Protein AF-A0A7J9YN60-F1 (afdb_monomer_lite)

Structure (mmCIF, N/CA/C/O backbone):
data_AF-A0A7J9YN60-F1
#
_entry.id   AF-A0A7J9YN60-F1
#
loop_
_atom_site.group_PDB
_atom_site.id
_atom_site.type_symbol
_atom_site.label_atom_id
_atom_site.label_alt_id
_atom_site.label_comp_id
_atom_site.label_asym_id
_atom_site.label_entity_id
_atom_site.label_seq_id
_atom_site.pdbx_PDB_ins_code
_atom_site.Cartn_x
_atom_site.Cartn_y
_atom_site.Cartn_z
_atom_site.occupancy
_atom_site.B_iso_or_equiv
_atom_site.auth_seq_id
_atom_site.auth_comp_id
_atom_site.auth_asym_id
_atom_site.auth_atom_id
_atom_site.pdbx_PDB_model_num
ATOM 1 N N . VAL A 1 1 ? -33.766 0.580 7.398 1.00 98.19 1 VAL A N 1
ATOM 2 C CA . VAL A 1 1 ? -32.788 0.140 6.372 1.00 98.19 1 VAL A CA 1
ATOM 3 C C . VAL A 1 1 ? -33.507 -0.019 5.043 1.00 98.19 1 VAL A C 1
ATOM 5 O O . VAL A 1 1 ? -34.449 -0.804 4.969 1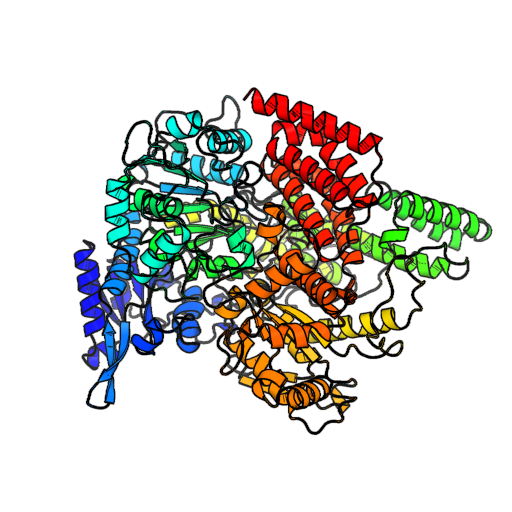.00 98.19 1 VAL A O 1
ATOM 8 N N . ALA A 1 2 ? -33.122 0.745 4.023 1.00 98.31 2 ALA A N 1
ATOM 9 C CA . ALA A 1 2 ? -33.690 0.620 2.681 1.00 98.31 2 ALA A CA 1
ATOM 10 C C . ALA A 1 2 ? -32.989 -0.478 1.871 1.00 98.31 2 ALA A C 1
ATOM 12 O O . ALA A 1 2 ? -31.798 -0.707 2.058 1.00 98.31 2 ALA A O 1
ATOM 13 N N . ILE A 1 3 ? -33.723 -1.148 0.978 1.00 98.25 3 ILE A N 1
ATOM 14 C CA . ILE A 1 3 ? -33.199 -2.191 0.083 1.00 98.25 3 ILE A CA 1
ATOM 15 C C . ILE A 1 3 ? -33.562 -1.830 -1.354 1.00 98.25 3 ILE A C 1
ATOM 17 O O . ILE A 1 3 ? -34.736 -1.873 -1.722 1.00 98.25 3 ILE A O 1
ATOM 21 N N . LEU A 1 4 ? -32.562 -1.511 -2.169 1.00 96.31 4 LEU A N 1
ATOM 22 C CA . LEU A 1 4 ? -32.721 -1.177 -3.578 1.00 96.31 4 LEU A CA 1
ATOM 23 C C . LEU A 1 4 ? -32.474 -2.389 -4.477 1.00 96.31 4 LEU A C 1
ATOM 25 O O . LEU A 1 4 ? -31.396 -2.995 -4.472 1.00 96.31 4 LEU A O 1
ATOM 29 N N . TYR A 1 5 ? -33.471 -2.713 -5.301 1.00 95.62 5 TYR A N 1
ATOM 30 C CA . TYR A 1 5 ? -33.413 -3.828 -6.246 1.00 95.62 5 TYR A CA 1
ATOM 31 C C . TYR A 1 5 ? -34.061 -3.508 -7.594 1.00 95.62 5 TYR A C 1
ATOM 33 O O . TYR A 1 5 ? -34.874 -2.592 -7.726 1.00 95.62 5 TYR A O 1
ATOM 41 N N . TYR A 1 6 ? -33.690 -4.258 -8.635 1.00 93.75 6 TYR A N 1
ATOM 42 C CA . TYR A 1 6 ? -34.213 -4.004 -9.976 1.00 93.75 6 TYR A CA 1
ATOM 43 C C . TYR A 1 6 ? -35.726 -4.243 -10.064 1.00 93.75 6 TYR A C 1
ATOM 45 O O . TYR A 1 6 ? -36.237 -5.311 -9.720 1.00 93.75 6 TYR A O 1
ATOM 53 N N . ARG A 1 7 ? -36.430 -3.292 -10.688 1.00 94.06 7 ARG A N 1
ATOM 54 C CA . ARG A 1 7 ? -37.848 -3.387 -11.081 1.00 94.06 7 ARG A CA 1
ATOM 55 C C . ARG A 1 7 ? -38.162 -4.655 -11.880 1.00 94.06 7 ARG A C 1
ATOM 57 O O . ARG A 1 7 ? -39.261 -5.192 -11.765 1.00 94.06 7 ARG A O 1
ATOM 64 N N . ALA A 1 8 ? -37.203 -5.143 -12.669 1.00 93.00 8 ALA A N 1
ATOM 65 C CA . ALA A 1 8 ? -37.338 -6.386 -13.425 1.00 93.00 8 ALA A CA 1
ATOM 66 C C . ALA A 1 8 ? -37.626 -7.595 -12.517 1.00 93.00 8 ALA A C 1
ATOM 68 O O . ALA A 1 8 ? -38.523 -8.377 -12.826 1.00 93.00 8 ALA A O 1
ATOM 69 N N . HIS A 1 9 ? -36.949 -7.710 -11.367 1.00 94.31 9 HIS A N 1
ATOM 70 C CA . HIS A 1 9 ? -37.215 -8.776 -10.394 1.00 94.31 9 HIS A CA 1
ATOM 71 C C . HIS A 1 9 ? -38.613 -8.660 -9.789 1.00 94.31 9 HIS A C 1
ATOM 73 O O . HIS A 1 9 ? -39.315 -9.664 -9.681 1.00 94.31 9 HIS A O 1
ATOM 79 N N . HIS A 1 10 ? -39.045 -7.434 -9.472 1.00 95.44 10 HIS A N 1
ATOM 80 C CA . HIS A 1 10 ? -40.380 -7.176 -8.934 1.00 95.44 10 HIS A CA 1
ATOM 81 C C . HIS A 1 10 ? -41.483 -7.653 -9.890 1.00 95.44 10 HIS A C 1
ATOM 83 O O . HIS A 1 10 ? -42.380 -8.392 -9.495 1.00 95.44 10 HIS A O 1
ATOM 89 N N . PHE A 1 11 ? -41.395 -7.284 -11.169 1.00 95.12 11 PHE A N 1
ATOM 90 C CA . PHE A 1 11 ? -42.397 -7.666 -12.170 1.00 95.12 11 PHE A CA 1
ATOM 91 C C . PHE A 1 11 ? -42.339 -9.131 -12.588 1.00 95.12 11 PHE A C 1
ATOM 93 O O . PHE A 1 11 ? -43.369 -9.690 -12.954 1.00 95.12 11 PHE A O 1
ATOM 100 N N . ALA A 1 12 ? -41.170 -9.762 -12.501 1.00 91.81 12 ALA A N 1
ATOM 101 C CA . ALA A 1 12 ? -41.038 -11.199 -12.702 1.00 91.81 12 ALA A CA 1
ATOM 102 C C . ALA A 1 12 ? -41.564 -12.025 -11.510 1.00 91.81 12 ALA A C 1
ATOM 104 O O . ALA A 1 12 ? -41.636 -13.246 -11.611 1.00 91.81 12 ALA A O 1
ATOM 105 N N . GLY A 1 13 ? -41.890 -11.396 -10.371 1.00 93.00 13 GLY A N 1
ATOM 106 C CA . GLY A 1 13 ? -42.216 -12.097 -9.123 1.00 93.00 13 GLY A CA 1
ATOM 107 C C . GLY A 1 13 ? -41.009 -12.782 -8.463 1.00 93.00 13 GLY A C 1
ATOM 108 O O . GLY A 1 13 ? -41.167 -13.529 -7.501 1.00 93.00 13 GLY A O 1
ATOM 109 N N . ASN A 1 14 ? -39.794 -12.524 -8.954 1.00 93.56 14 ASN A N 1
ATOM 110 C CA . ASN A 1 14 ? -38.544 -13.068 -8.432 1.00 93.56 14 ASN A CA 1
ATOM 111 C C . ASN A 1 14 ? -38.046 -12.201 -7.263 1.00 93.56 14 ASN A C 1
ATOM 113 O O . ASN A 1 14 ? -37.030 -11.526 -7.375 1.00 93.56 14 ASN A O 1
ATOM 117 N N . THR A 1 15 ? -38.803 -12.156 -6.164 1.00 96.31 15 THR A N 1
ATOM 118 C CA . THR A 1 15 ? -38.533 -11.285 -5.000 1.00 96.31 15 THR A CA 1
ATOM 119 C C . THR A 1 15 ? -38.197 -12.052 -3.721 1.00 96.31 15 THR A C 1
ATOM 121 O O . THR A 1 15 ? -38.022 -11.441 -2.670 1.00 96.31 15 THR A O 1
ATOM 124 N N . ALA A 1 16 ? -38.073 -13.381 -3.789 1.00 96.00 16 ALA A N 1
ATOM 125 C CA . ALA A 1 16 ? -37.815 -14.227 -2.621 1.00 96.00 16 ALA A CA 1
ATOM 126 C C . ALA A 1 16 ? -36.514 -13.857 -1.886 1.00 96.00 16 ALA A C 1
ATOM 128 O O . ALA A 1 16 ? -36.479 -13.858 -0.658 1.00 96.00 16 ALA A O 1
ATOM 129 N N . PHE A 1 17 ? -35.462 -13.493 -2.624 1.00 97.06 17 PHE A N 1
ATOM 130 C CA . PHE A 1 17 ? -34.200 -13.055 -2.030 1.00 97.06 17 PHE A CA 1
ATOM 131 C C . PHE A 1 17 ? -34.325 -11.716 -1.280 1.00 97.06 17 PHE A C 1
ATOM 133 O O . PHE A 1 17 ? -33.743 -11.558 -0.211 1.00 97.06 17 PHE A O 1
ATOM 140 N N . ILE A 1 18 ? -35.150 -10.788 -1.779 1.00 98.25 18 ILE A N 1
ATOM 141 C CA . ILE A 1 18 ? -35.451 -9.521 -1.095 1.00 98.25 18 ILE A CA 1
ATOM 142 C C . ILE A 1 18 ? -36.272 -9.769 0.167 1.00 98.25 18 ILE A C 1
ATOM 144 O O . ILE A 1 18 ? -35.966 -9.199 1.205 1.00 98.25 18 ILE A O 1
ATOM 148 N N . GLU A 1 19 ? -37.271 -10.651 0.106 1.00 98.06 19 GLU A N 1
ATOM 149 C CA . GLU A 1 19 ? -38.065 -11.046 1.276 1.00 98.06 19 GLU A CA 1
ATOM 150 C C . GLU A 1 19 ? -37.189 -11.665 2.377 1.00 98.06 19 GLU A C 1
ATOM 152 O O . GLU A 1 19 ? -37.343 -11.331 3.550 1.00 98.06 19 GLU A O 1
ATOM 157 N N . ALA A 1 20 ? -36.239 -12.533 2.015 1.00 98.44 20 ALA A N 1
ATOM 158 C CA . ALA A 1 20 ? -35.301 -13.112 2.975 1.00 98.44 20 ALA A CA 1
ATOM 159 C C . ALA A 1 20 ? -34.410 -12.045 3.630 1.00 98.44 20 ALA A C 1
ATOM 161 O O . ALA A 1 20 ? -34.220 -12.072 4.845 1.00 98.44 20 ALA A O 1
ATOM 162 N N . LEU A 1 21 ? -33.918 -11.076 2.852 1.00 98.56 21 LEU A N 1
ATOM 163 C CA . LEU A 1 21 ? -33.133 -9.964 3.383 1.00 98.56 21 LEU A CA 1
ATOM 164 C C . LEU A 1 21 ? 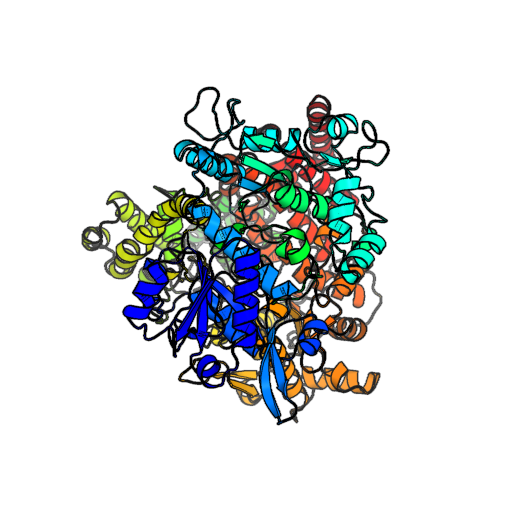-33.976 -9.022 4.261 1.00 98.56 21 LEU A C 1
ATOM 166 O O . LEU A 1 21 ? -33.496 -8.572 5.296 1.00 98.56 21 LEU A O 1
ATOM 170 N N . CYS A 1 22 ? -35.242 -8.768 3.908 1.00 98.81 22 CYS A N 1
ATOM 171 C CA . CYS A 1 22 ? -36.178 -8.025 4.757 1.00 98.81 22 CYS A CA 1
ATOM 172 C C . CYS A 1 22 ? -36.333 -8.689 6.129 1.00 98.81 22 CYS A C 1
ATOM 174 O O . CYS A 1 22 ? -36.189 -8.011 7.141 1.00 98.81 22 CYS A O 1
ATOM 176 N N . ARG A 1 23 ? -36.565 -10.008 6.166 1.00 98.75 23 ARG A N 1
ATOM 177 C CA . ARG A 1 23 ? -36.682 -10.761 7.425 1.00 98.75 23 ARG A CA 1
ATOM 178 C C . ARG A 1 23 ? -35.395 -10.719 8.235 1.00 98.75 23 ARG A C 1
ATOM 180 O O . ARG A 1 23 ? -35.446 -10.465 9.427 1.00 98.75 23 ARG A O 1
ATOM 187 N N . ALA A 1 24 ? -34.241 -10.872 7.586 1.00 98.75 24 ALA A N 1
ATOM 188 C CA . ALA A 1 24 ? -32.952 -10.750 8.260 1.00 98.75 24 ALA A CA 1
ATOM 189 C C . ALA A 1 24 ? -32.744 -9.356 8.892 1.00 98.75 24 ALA A C 1
ATOM 191 O O . ALA A 1 24 ? -32.175 -9.244 9.975 1.00 98.75 24 ALA A O 1
ATOM 192 N N . ILE A 1 25 ? -33.233 -8.290 8.248 1.00 98.75 25 ILE A N 1
ATOM 193 C CA . ILE A 1 25 ? -33.224 -6.924 8.801 1.00 98.75 25 ILE A CA 1
ATOM 194 C C . ILE A 1 25 ? -34.186 -6.795 9.989 1.00 98.75 25 ILE A C 1
ATOM 196 O O . ILE A 1 25 ? -33.837 -6.145 10.975 1.00 98.75 25 ILE A O 1
ATOM 200 N N . GLU A 1 26 ? -35.369 -7.411 9.922 1.00 98.69 26 GLU A N 1
ATOM 201 C CA . GLU A 1 26 ? -36.318 -7.466 11.044 1.00 98.69 26 GLU A CA 1
ATOM 202 C C . GLU A 1 26 ? -35.728 -8.219 12.243 1.00 98.69 26 GLU A C 1
ATOM 204 O O . GLU A 1 26 ? -35.799 -7.725 13.369 1.00 98.69 26 GLU A O 1
ATOM 209 N N . ASP A 1 27 ? -35.072 -9.355 11.996 1.00 98.44 27 ASP A N 1
ATOM 210 C CA . ASP A 1 27 ? -34.374 -10.157 13.006 1.00 98.44 27 ASP A CA 1
ATOM 211 C C . ASP A 1 27 ? -33.198 -9.387 13.633 1.00 98.44 27 ASP A C 1
ATOM 213 O O . ASP A 1 27 ? -32.922 -9.529 14.824 1.00 98.44 27 ASP A O 1
ATOM 217 N N . ALA A 1 28 ? -32.548 -8.503 12.866 1.00 97.69 28 ALA A N 1
ATOM 218 C CA . ALA A 1 28 ? -31.539 -7.562 13.357 1.00 97.69 28 ALA A CA 1
ATOM 219 C C . ALA A 1 28 ? -32.137 -6.345 14.103 1.00 97.69 28 ALA A C 1
ATOM 221 O O . ALA A 1 28 ? -31.413 -5.409 14.450 1.00 97.69 28 ALA A O 1
ATOM 222 N N . GLY A 1 29 ? -33.452 -6.325 14.348 1.00 97.06 29 GLY A N 1
ATOM 223 C CA . GLY A 1 29 ? -34.147 -5.275 15.099 1.00 97.06 29 GLY A CA 1
ATOM 224 C C . GLY A 1 29 ? -34.419 -3.995 14.303 1.00 97.06 29 GLY A C 1
ATOM 225 O O . GLY A 1 29 ? -34.750 -2.963 14.889 1.00 97.06 29 GLY A O 1
ATOM 226 N N . CYS A 1 30 ? -34.287 -4.037 12.978 1.00 97.94 30 CYS A N 1
ATOM 227 C CA . CYS A 1 30 ? -34.462 -2.893 12.091 1.00 97.94 30 CYS A CA 1
ATOM 228 C C . CYS A 1 30 ? -35.769 -2.982 11.286 1.00 97.94 30 CYS A C 1
ATOM 230 O O . CYS A 1 30 ? -36.355 -4.043 11.105 1.00 97.94 30 CYS A O 1
ATOM 232 N N . ARG A 1 31 ? -36.235 -1.847 10.749 1.00 98.38 31 ARG A N 1
ATOM 233 C CA . ARG A 1 31 ? -37.376 -1.813 9.816 1.00 98.38 31 ARG A CA 1
ATOM 234 C C . ARG A 1 31 ? -36.872 -1.879 8.366 1.00 98.38 31 ARG A C 1
ATOM 236 O O . ARG A 1 31 ? -36.143 -0.957 7.967 1.00 98.38 31 ARG A O 1
ATOM 243 N N . PRO A 1 32 ? -37.236 -2.905 7.573 1.00 98.50 32 PRO A N 1
ATOM 244 C CA . PRO A 1 32 ? -36.885 -2.954 6.160 1.00 98.50 32 PRO A CA 1
ATOM 245 C C . PRO A 1 32 ? -37.768 -2.005 5.336 1.00 98.50 32 PRO A C 1
ATOM 247 O O . PRO A 1 32 ? -38.967 -1.869 5.582 1.00 98.50 32 PRO A O 1
ATOM 250 N N . LEU A 1 33 ? -37.170 -1.359 4.336 1.00 98.31 33 LEU A N 1
ATOM 251 C CA . LEU A 1 33 ? -37.846 -0.517 3.346 1.00 98.31 33 LEU A CA 1
ATOM 252 C C . LEU A 1 33 ? -37.434 -0.976 1.932 1.00 98.31 33 LEU A C 1
ATOM 254 O O . LEU A 1 33 ? -36.491 -0.431 1.359 1.00 98.31 33 LEU A O 1
ATOM 258 N N . PRO A 1 34 ? -38.074 -2.019 1.371 1.00 97.44 34 PRO A N 1
ATOM 259 C CA . PRO A 1 34 ? -37.749 -2.499 0.032 1.00 97.44 34 PRO A CA 1
ATOM 260 C C . PRO A 1 34 ? -38.303 -1.549 -1.038 1.00 97.44 34 PRO A C 1
ATOM 262 O O . PRO A 1 34 ? -39.511 -1.339 -1.134 1.00 97.44 34 PRO A O 1
ATOM 265 N N . VAL A 1 35 ? -37.422 -1.021 -1.884 1.00 95.94 35 VAL A N 1
ATOM 266 C CA . VAL A 1 35 ? -37.742 -0.085 -2.968 1.00 95.94 35 VAL A CA 1
ATOM 267 C C . VAL A 1 35 ? -37.184 -0.642 -4.275 1.00 95.94 35 VAL A C 1
ATOM 269 O O . VAL A 1 35 ? -36.010 -0.997 -4.363 1.00 95.94 35 VAL A O 1
ATOM 272 N N . TYR A 1 36 ? -38.021 -0.737 -5.307 1.00 94.25 36 TYR A N 1
ATOM 273 C CA . TYR A 1 36 ? -37.570 -1.168 -6.628 1.00 94.25 36 TYR A CA 1
ATOM 274 C C . TYR A 1 36 ? -37.441 0.016 -7.580 1.00 94.25 36 TYR A C 1
ATOM 276 O O . TYR A 1 36 ? -38.290 0.904 -7.607 1.00 94.25 36 TYR A O 1
ATOM 284 N N . CYS A 1 37 ? -36.420 -0.006 -8.432 1.00 92.19 37 CYS A N 1
ATOM 285 C CA . CYS A 1 37 ? -36.247 0.991 -9.485 1.00 92.19 37 CYS A CA 1
ATOM 286 C C . CYS A 1 37 ? -35.640 0.368 -10.748 1.00 92.19 37 CYS A C 1
ATOM 288 O O . CYS A 1 37 ? -35.170 -0.771 -10.751 1.00 92.19 37 CYS A O 1
ATOM 290 N N . ALA A 1 38 ? -35.720 1.080 -11.873 1.00 87.75 38 ALA A N 1
ATOM 291 C CA . ALA A 1 38 ? -35.105 0.619 -13.119 1.00 87.75 38 ALA A CA 1
ATOM 292 C C . ALA A 1 38 ? -33.593 0.897 -13.156 1.00 87.75 38 ALA A C 1
ATOM 294 O O . ALA A 1 38 ? -32.850 0.154 -13.787 1.00 87.75 38 ALA A O 1
ATOM 295 N N . THR A 1 39 ? -33.157 1.980 -12.515 1.00 84.00 39 THR A N 1
ATOM 296 C CA . THR A 1 39 ? -31.776 2.464 -12.495 1.00 84.00 39 THR A CA 1
ATOM 297 C C . THR A 1 39 ? -31.601 3.423 -11.321 1.00 84.00 39 THR A C 1
ATOM 299 O O . THR A 1 39 ? -32.576 4.046 -10.898 1.00 84.00 39 THR A O 1
ATOM 302 N N . LEU A 1 40 ? -30.372 3.565 -10.823 1.00 83.69 40 LEU A N 1
ATOM 303 C CA . LEU A 1 40 ? -30.009 4.634 -9.892 1.00 83.69 40 LEU A CA 1
ATOM 304 C C . LEU A 1 40 ? -29.353 5.828 -10.593 1.00 83.69 40 LEU A C 1
ATOM 306 O O . LEU A 1 40 ? -29.104 6.823 -9.939 1.00 83.69 40 LEU A O 1
ATOM 310 N N . ARG A 1 41 ? -29.135 5.781 -11.911 1.00 79.19 41 ARG A N 1
ATOM 311 C CA . ARG A 1 41 ? -28.613 6.928 -12.681 1.00 79.19 41 ARG A CA 1
ATOM 312 C C . ARG A 1 41 ? -29.658 8.024 -12.883 1.00 79.19 41 ARG A C 1
ATOM 314 O O . ARG A 1 41 ? -29.369 9.199 -12.739 1.00 79.19 41 ARG A O 1
ATOM 321 N N . ASN A 1 42 ? -30.886 7.617 -13.207 1.00 75.56 42 ASN A N 1
ATOM 322 C CA . ASN A 1 42 ? -32.032 8.514 -13.359 1.00 75.56 42 ASN A CA 1
ATOM 323 C C . ASN A 1 42 ? -32.968 8.274 -12.179 1.00 75.56 42 ASN A C 1
ATOM 325 O O . ASN A 1 42 ? -33.763 7.330 -12.195 1.00 75.56 42 ASN A O 1
ATOM 329 N N . ARG A 1 43 ? -32.802 9.085 -11.139 1.00 81.62 43 ARG A N 1
ATOM 330 C CA . ARG A 1 43 ? -33.464 8.923 -9.846 1.00 81.62 43 ARG A CA 1
ATOM 331 C C . ARG A 1 43 ? -34.828 9.599 -9.892 1.00 81.62 43 ARG A C 1
ATOM 333 O O . ARG A 1 43 ? -34.951 10.745 -10.310 1.00 81.62 43 ARG A O 1
ATOM 340 N N . ASP A 1 44 ? -35.864 8.863 -9.508 1.00 85.50 44 ASP A N 1
ATOM 341 C CA . ASP A 1 44 ? -37.197 9.437 -9.343 1.00 85.50 44 ASP A CA 1
ATOM 342 C C . ASP A 1 44 ? -37.214 10.280 -8.051 1.00 85.50 44 ASP A C 1
ATOM 344 O O . ASP A 1 44 ? -36.847 9.743 -7.001 1.00 85.50 44 ASP A O 1
ATOM 348 N N . PRO A 1 45 ? -37.631 11.560 -8.076 1.00 88.19 45 PRO A N 1
ATOM 349 C CA . PRO A 1 45 ? -37.719 12.379 -6.868 1.00 88.19 45 PRO A CA 1
ATOM 350 C C . PRO A 1 45 ? -38.555 11.741 -5.749 1.00 88.19 45 PRO A C 1
ATOM 352 O O . PRO A 1 45 ? -38.223 11.901 -4.574 1.00 88.19 45 PRO A O 1
ATOM 355 N N . GLU A 1 46 ? -39.606 10.983 -6.088 1.00 91.12 46 GLU A N 1
ATOM 356 C CA . GLU A 1 46 ? -40.415 10.264 -5.093 1.00 91.12 46 GLU A CA 1
ATOM 357 C C . GLU A 1 46 ? -39.614 9.139 -4.424 1.00 91.12 46 GLU A C 1
ATOM 359 O O . GLU A 1 46 ? -39.715 8.936 -3.215 1.00 91.12 46 GLU A O 1
ATOM 364 N N . MET A 1 47 ? -38.766 8.440 -5.187 1.00 91.19 47 MET A N 1
ATOM 365 C CA . MET A 1 47 ? -37.864 7.420 -4.646 1.00 91.19 47 MET A CA 1
ATOM 366 C C . MET A 1 47 ? -36.876 8.043 -3.659 1.00 91.19 47 MET A C 1
ATOM 368 O O . MET A 1 47 ? -36.671 7.492 -2.583 1.00 91.19 47 MET A O 1
ATOM 372 N N . ILE A 1 48 ? -36.279 9.185 -4.004 1.00 92.12 48 ILE A N 1
ATOM 373 C CA . ILE A 1 48 ? -35.319 9.874 -3.133 1.00 92.12 48 ILE A CA 1
ATOM 374 C C . ILE A 1 48 ? -35.995 10.347 -1.841 1.00 92.12 48 ILE A C 1
ATOM 376 O O . ILE A 1 48 ? -35.445 10.142 -0.762 1.00 92.12 48 ILE A O 1
ATOM 380 N N . GLU A 1 49 ? -37.212 10.891 -1.918 1.00 93.12 49 GLU A N 1
ATOM 381 C CA . GLU A 1 49 ? -37.983 11.276 -0.729 1.00 93.12 49 GLU A CA 1
ATOM 382 C C . GLU A 1 49 ? -38.309 10.082 0.182 1.00 93.12 49 GLU A C 1
ATOM 384 O O . GLU A 1 49 ? -38.251 10.194 1.406 1.00 93.12 49 GLU A O 1
ATOM 389 N N . GLU A 1 50 ? -38.601 8.910 -0.387 1.00 94.50 50 GLU A N 1
ATOM 390 C CA . GLU A 1 50 ? -38.755 7.687 0.407 1.00 94.50 50 GLU A CA 1
ATOM 391 C C . GLU A 1 50 ? -37.432 7.236 1.044 1.00 94.50 50 GLU A C 1
ATOM 393 O O . GLU A 1 50 ? -37.420 6.838 2.211 1.00 94.50 50 GLU A O 1
ATOM 398 N N . LEU A 1 51 ? -36.309 7.336 0.323 1.00 94.94 51 LEU A N 1
ATOM 399 C CA . LEU A 1 51 ? -34.986 6.960 0.834 1.00 94.94 51 LEU A CA 1
ATOM 400 C C . LEU A 1 51 ? -34.500 7.864 1.975 1.00 94.94 51 LEU A C 1
ATOM 402 O O . LEU A 1 51 ? -33.813 7.364 2.864 1.00 94.94 51 LEU A O 1
ATOM 406 N N . ARG A 1 52 ? -34.919 9.137 2.033 1.00 95.50 52 ARG A N 1
ATOM 407 C CA . ARG A 1 52 ? -34.628 10.052 3.162 1.00 95.50 52 ARG A CA 1
ATOM 408 C C . ARG A 1 52 ? -35.137 9.550 4.519 1.00 95.50 52 ARG A C 1
ATOM 410 O O . ARG A 1 52 ? -34.728 10.062 5.555 1.00 95.50 52 ARG A O 1
ATOM 417 N N . LYS A 1 53 ? -36.041 8.566 4.535 1.00 95.69 53 LYS A N 1
ATOM 418 C CA . LYS A 1 53 ? -36.567 7.945 5.764 1.00 95.69 53 LYS A CA 1
ATOM 419 C C . LYS A 1 53 ? -35.681 6.812 6.291 1.00 95.69 53 LYS A C 1
ATOM 421 O O . LYS A 1 53 ? -36.003 6.239 7.331 1.00 95.69 53 LYS A O 1
ATOM 426 N N . ALA A 1 54 ? -34.654 6.408 5.546 1.00 97.75 54 ALA A N 1
ATOM 427 C CA . ALA A 1 54 ? -33.774 5.308 5.908 1.00 97.75 54 ALA A CA 1
ATOM 428 C C . ALA A 1 54 ? -32.519 5.806 6.632 1.00 97.75 54 ALA A C 1
ATOM 430 O O . ALA A 1 54 ? -32.036 6.890 6.350 1.00 97.75 54 ALA A O 1
ATOM 431 N N . ASP A 1 55 ? -31.968 4.966 7.509 1.00 98.12 55 ASP A N 1
ATOM 432 C CA . ASP A 1 55 ? -30.702 5.223 8.219 1.00 98.12 55 ASP A CA 1
ATOM 433 C C . ASP A 1 55 ? -29.487 4.531 7.576 1.00 98.12 55 ASP A C 1
ATOM 435 O O . ASP A 1 55 ? -28.351 4.761 7.968 1.00 98.12 55 ASP A O 1
ATOM 439 N N . ALA A 1 56 ? -29.738 3.627 6.627 1.00 97.94 56 ALA A N 1
ATOM 440 C CA . ALA A 1 56 ? -28.739 2.921 5.829 1.00 97.94 56 ALA A CA 1
ATOM 441 C C . ALA A 1 56 ? -29.393 2.403 4.545 1.00 97.94 56 ALA A C 1
ATOM 443 O O . ALA A 1 56 ? -30.592 2.073 4.535 1.00 97.94 56 ALA A O 1
ATOM 444 N N . LEU A 1 57 ? -28.593 2.300 3.486 1.00 97.75 57 LEU A N 1
ATOM 445 C CA . LEU A 1 57 ? -29.026 1.928 2.146 1.00 97.75 57 LEU A CA 1
ATOM 446 C C . LEU A 1 57 ? -28.309 0.664 1.669 1.00 97.75 57 LEU A C 1
ATOM 448 O O . LEU A 1 57 ? -27.111 0.688 1.419 1.00 97.75 57 LEU A O 1
ATOM 452 N N . LEU A 1 58 ? -29.046 -0.429 1.487 1.00 98.06 58 LEU A N 1
ATOM 453 C CA . LEU A 1 58 ? -28.554 -1.628 0.814 1.00 98.06 58 LEU A CA 1
ATOM 454 C C . LEU A 1 58 ? -28.846 -1.531 -0.680 1.00 98.06 58 LEU A C 1
ATOM 456 O O . LEU A 1 58 ? -30.001 -1.383 -1.080 1.00 98.06 58 LEU A O 1
ATOM 460 N N . VAL A 1 59 ? -27.817 -1.666 -1.509 1.00 96.31 59 VAL A N 1
ATOM 461 C CA . VAL A 1 59 ? -27.942 -1.700 -2.967 1.00 96.31 59 VAL A CA 1
ATOM 462 C C . VAL A 1 59 ? -27.523 -3.067 -3.485 1.00 96.31 59 VAL A C 1
ATOM 464 O O . VAL A 1 59 ? -26.458 -3.569 -3.143 1.00 96.31 59 VAL A O 1
ATOM 467 N N . THR A 1 60 ? -28.371 -3.672 -4.315 1.00 93.31 60 THR A N 1
ATOM 468 C CA . THR A 1 60 ? -28.045 -4.914 -5.035 1.00 93.31 60 THR A CA 1
ATOM 469 C C . THR A 1 60 ? -27.326 -4.590 -6.357 1.00 93.31 60 THR A C 1
ATOM 471 O O . THR A 1 60 ? -26.410 -3.777 -6.382 1.00 93.31 60 THR A O 1
ATOM 474 N N . VAL A 1 61 ? -27.729 -5.144 -7.502 1.00 80.94 61 VAL A N 1
ATOM 475 C CA . VAL A 1 61 ? -26.999 -5.042 -8.791 1.00 80.94 61 VAL A CA 1
ATOM 476 C C . VAL A 1 61 ? -27.186 -3.676 -9.507 1.00 80.94 61 VAL A C 1
ATOM 478 O O . VAL A 1 61 ? -26.852 -3.501 -10.680 1.00 80.94 61 VAL A O 1
ATOM 481 N N . LEU A 1 62 ? -27.770 -2.675 -8.844 1.00 76.56 62 LEU A N 1
ATOM 482 C CA . LEU A 1 62 ? -28.081 -1.375 -9.449 1.00 76.56 62 LEU A CA 1
ATOM 483 C C . LEU A 1 62 ? -26.835 -0.485 -9.561 1.00 76.56 62 LEU A C 1
ATOM 485 O O . LEU A 1 62 ? -26.229 -0.129 -8.552 1.00 76.56 62 LEU A O 1
ATOM 489 N N . ALA A 1 63 ? -26.502 -0.050 -10.777 1.00 71.62 63 ALA A N 1
ATOM 490 C CA . ALA A 1 63 ? -25.472 0.965 -11.013 1.00 71.62 63 ALA A CA 1
ATOM 491 C C . ALA A 1 63 ? -26.029 2.377 -10.748 1.00 71.62 63 ALA A C 1
ATOM 493 O O . ALA A 1 63 ? -27.131 2.683 -11.223 1.00 71.62 63 ALA A O 1
ATOM 494 N N . ALA A 1 64 ? -25.286 3.221 -10.018 1.00 65.31 64 ALA A N 1
ATOM 495 C CA . ALA A 1 64 ? -25.699 4.597 -9.728 1.00 65.31 64 ALA A CA 1
ATOM 496 C C . ALA A 1 64 ? -24.900 5.658 -10.497 1.00 65.31 64 ALA A C 1
ATOM 498 O O . ALA A 1 64 ? -25.532 6.585 -10.996 1.00 65.31 64 ALA A O 1
ATOM 499 N N . GLY A 1 65 ? -23.585 5.499 -10.675 1.00 60.81 65 GLY A N 1
ATOM 500 C CA . GLY A 1 65 ? -22.778 6.431 -11.473 1.00 60.81 65 GLY A CA 1
ATOM 501 C C . GLY A 1 65 ? -22.727 6.154 -12.983 1.00 60.81 65 GLY A C 1
ATOM 502 O O . GLY A 1 65 ? -23.478 5.327 -13.510 1.00 60.81 65 GLY A O 1
ATOM 503 N N . GLY A 1 66 ? -21.866 6.882 -13.703 1.00 59.22 66 GLY A N 1
ATOM 504 C CA . GLY A 1 66 ? -21.826 6.991 -15.170 1.00 59.22 66 GLY A CA 1
ATOM 505 C C . GLY A 1 66 ? -21.621 5.684 -15.959 1.00 59.22 66 GLY A C 1
ATOM 506 O O . GLY A 1 66 ? -21.422 4.594 -15.424 1.00 59.22 66 GLY A O 1
ATOM 507 N N . THR A 1 67 ? -21.706 5.761 -17.292 1.00 57.94 67 THR A N 1
ATOM 508 C CA . THR A 1 67 ? -21.498 4.611 -18.201 1.00 57.94 67 THR A CA 1
ATOM 509 C C . THR A 1 67 ? -20.027 4.308 -18.493 1.00 57.94 67 THR A C 1
ATOM 511 O O . THR A 1 67 ? -19.749 3.255 -19.065 1.00 57.94 67 THR A O 1
ATOM 514 N N . ARG A 1 68 ? -19.099 5.192 -18.096 1.00 59.22 68 ARG A N 1
ATOM 515 C CA . ARG A 1 68 ? -17.660 5.118 -18.403 1.00 59.22 68 ARG A CA 1
ATOM 516 C C . ARG A 1 68 ? -16.790 5.208 -17.131 1.00 59.22 68 ARG A C 1
ATOM 518 O O . ARG A 1 68 ? -16.157 6.235 -16.917 1.00 59.22 68 ARG A O 1
ATOM 525 N N . PRO A 1 69 ? -16.729 4.154 -16.289 1.00 62.78 69 PRO A N 1
ATOM 526 C CA . PRO A 1 69 ? -15.881 4.149 -15.086 1.00 62.78 69 PRO A CA 1
ATOM 527 C C . PRO A 1 69 ? -14.395 4.401 -15.384 1.00 62.78 69 PRO A C 1
ATOM 529 O O . PRO A 1 69 ? -13.703 5.033 -14.599 1.00 62.78 69 PRO A O 1
ATOM 532 N N . SER A 1 70 ? -13.916 3.967 -16.555 1.00 61.97 70 SER A N 1
ATOM 533 C CA . SER A 1 70 ? -12.536 4.165 -17.021 1.00 61.97 70 SER A CA 1
ATOM 534 C C . SER A 1 70 ? -12.111 5.631 -17.162 1.00 61.97 70 SER A C 1
ATOM 536 O O . SER A 1 70 ? -10.923 5.903 -17.300 1.00 61.97 70 SER A O 1
ATOM 538 N N . GLU A 1 71 ? -13.063 6.565 -17.238 1.00 67.62 71 GLU A N 1
ATOM 539 C CA . GLU A 1 71 ? -12.775 8.000 -17.341 1.00 67.62 71 GLU A CA 1
ATOM 540 C C . GLU A 1 71 ? -12.746 8.693 -15.976 1.00 67.62 71 GLU A C 1
ATOM 542 O O . GLU A 1 71 ? -12.139 9.750 -15.880 1.00 67.62 71 GLU A O 1
ATOM 547 N N . ALA A 1 72 ? -13.318 8.086 -14.933 1.00 68.00 72 ALA A N 1
ATOM 548 C CA . ALA A 1 72 ? -13.372 8.620 -13.573 1.00 68.00 72 ALA A CA 1
ATOM 549 C C . ALA A 1 72 ? -12.259 8.026 -12.687 1.00 68.00 72 ALA A C 1
ATOM 551 O O . ALA A 1 72 ? -12.516 7.648 -11.558 1.00 68.00 72 ALA A O 1
ATOM 552 N N . GLY A 1 73 ? -11.057 7.808 -13.233 1.00 71.44 73 GLY A N 1
ATOM 553 C CA . GLY A 1 73 ? -9.885 7.319 -12.490 1.00 71.44 73 GLY A CA 1
ATOM 554 C C . GLY A 1 73 ? -8.915 8.446 -12.120 1.00 71.44 73 GLY A C 1
ATOM 555 O O . GLY A 1 73 ? -9.118 9.603 -12.485 1.00 71.44 73 GLY A O 1
ATOM 556 N N . ALA A 1 74 ? -7.802 8.123 -11.457 1.00 72.94 74 ALA A N 1
ATOM 557 C CA . ALA A 1 74 ? -6.748 9.108 -11.200 1.00 72.94 74 ALA A CA 1
ATOM 558 C C . ALA A 1 74 ? -6.237 9.742 -12.518 1.00 72.94 74 ALA A C 1
ATOM 560 O O . ALA A 1 74 ? -5.947 9.044 -13.490 1.00 72.94 74 ALA A O 1
ATOM 561 N N . GLY A 1 75 ? -6.170 11.076 -12.565 1.00 73.31 75 GLY A N 1
ATOM 562 C CA . GLY A 1 75 ? -5.887 11.889 -13.759 1.00 73.31 75 GLY A CA 1
ATOM 563 C C . GLY A 1 75 ? -7.066 12.067 -14.736 1.00 73.31 75 GLY A C 1
ATOM 564 O O . GLY A 1 75 ? -6.929 12.756 -15.752 1.00 73.31 75 GLY A O 1
ATOM 565 N N . GLY A 1 76 ? -8.213 11.442 -14.455 1.00 73.81 76 GLY A N 1
ATOM 566 C CA . GLY A 1 76 ? -9.433 11.434 -15.264 1.00 73.81 76 GLY A CA 1
ATOM 567 C C . GLY A 1 76 ? -10.364 12.638 -15.066 1.00 73.81 76 GLY A C 1
ATOM 568 O O . GLY A 1 76 ? -9.952 13.698 -14.596 1.00 73.81 76 GLY A O 1
ATOM 569 N N . ASP A 1 77 ? -11.616 12.476 -15.495 1.00 76.06 77 ASP A N 1
ATOM 570 C CA . ASP A 1 77 ? -12.734 13.407 -15.303 1.00 76.06 77 ASP A CA 1
ATOM 571 C C . ASP A 1 77 ? -13.701 12.834 -14.254 1.00 76.06 77 ASP A C 1
ATOM 573 O O . ASP A 1 77 ? -14.664 12.132 -14.575 1.00 76.06 77 ASP A O 1
ATOM 577 N N . ASP A 1 78 ? -13.415 13.105 -12.981 1.00 65.12 78 ASP A N 1
ATOM 578 C CA . ASP A 1 78 ? -14.212 12.598 -11.857 1.00 65.12 78 ASP A CA 1
ATOM 579 C C . ASP A 1 78 ? -15.630 13.188 -11.841 1.00 65.12 78 ASP A C 1
ATOM 581 O O . ASP A 1 78 ? -16.566 12.540 -11.373 1.00 65.12 78 ASP A O 1
ATOM 585 N N . GLU A 1 79 ? -15.814 14.398 -12.384 1.00 62.81 79 GLU A N 1
ATOM 586 C CA . GLU A 1 79 ? -17.119 15.069 -12.452 1.00 62.81 79 GLU A CA 1
ATOM 587 C C . GLU A 1 79 ? -18.094 14.341 -13.393 1.00 62.81 79 GLU A C 1
ATOM 589 O O . GLU A 1 79 ? -19.311 14.510 -13.290 1.00 62.81 79 GLU A O 1
ATOM 594 N N . ALA A 1 80 ? -17.590 13.460 -14.265 1.00 62.91 80 ALA A N 1
ATOM 595 C CA . ALA A 1 80 ? -18.417 12.566 -15.068 1.00 62.91 80 ALA A CA 1
ATOM 596 C C . ALA A 1 80 ? -19.126 11.472 -14.235 1.00 62.91 80 ALA A C 1
ATOM 598 O O . ALA A 1 80 ? -20.018 10.785 -14.756 1.00 62.91 80 ALA A O 1
ATOM 599 N N . TRP A 1 81 ? -18.754 11.290 -12.960 1.00 73.44 81 TRP A N 1
ATOM 600 C CA . TRP A 1 81 ? -19.351 10.326 -12.036 1.00 73.44 81 TRP A CA 1
ATOM 601 C C . TRP A 1 81 ? -20.285 11.000 -11.016 1.00 73.44 81 TRP A C 1
ATOM 603 O O . TRP A 1 81 ? -19.903 11.307 -9.890 1.00 73.44 81 TRP A O 1
ATOM 613 N N . ASP A 1 82 ? -21.548 11.212 -11.397 1.00 75.62 82 ASP A N 1
ATOM 614 C CA . ASP A 1 82 ? -22.521 11.900 -10.538 1.00 75.62 82 ASP A CA 1
ATOM 615 C C . ASP A 1 82 ? -23.283 10.952 -9.592 1.00 75.62 82 ASP A C 1
ATOM 617 O O . ASP A 1 82 ? -24.110 10.126 -10.001 1.00 75.62 82 ASP A O 1
ATOM 621 N N . ILE A 1 83 ? -23.034 11.122 -8.293 1.00 82.38 83 ILE A N 1
ATOM 622 C CA . ILE A 1 83 ? -23.777 10.494 -7.193 1.00 82.38 83 ILE A CA 1
ATOM 623 C C . ILE A 1 83 ? -24.282 11.511 -6.158 1.00 82.38 83 ILE A C 1
ATOM 625 O O . ILE A 1 83 ? -24.697 11.105 -5.070 1.00 82.38 83 ILE A O 1
ATOM 629 N N . ALA A 1 84 ? -24.258 12.811 -6.471 1.00 82.44 84 ALA A N 1
ATOM 630 C CA . ALA A 1 84 ? -24.479 13.882 -5.497 1.00 82.44 84 ALA A CA 1
ATOM 631 C C . ALA A 1 84 ? -25.811 13.727 -4.745 1.00 82.44 84 ALA A C 1
ATOM 633 O O . ALA A 1 84 ? -25.841 13.783 -3.520 1.00 82.44 84 ALA A O 1
ATOM 634 N N . GLU A 1 85 ? -26.893 13.403 -5.458 1.00 82.81 85 GLU A N 1
ATOM 635 C CA . GLU A 1 85 ? -28.222 13.232 -4.854 1.00 82.81 85 GLU A CA 1
ATOM 636 C C . GLU A 1 85 ? -28.306 12.040 -3.871 1.00 82.81 85 GLU A C 1
ATOM 638 O O . GLU A 1 85 ? -29.104 12.077 -2.937 1.00 82.81 85 GLU A O 1
ATOM 643 N N . LEU A 1 86 ? -27.485 10.984 -4.028 1.00 86.12 86 LEU A N 1
ATOM 644 C CA . LEU A 1 86 ? -27.378 9.934 -2.994 1.00 86.12 86 LEU A CA 1
ATOM 645 C C . LEU A 1 86 ? -26.499 10.362 -1.836 1.00 86.12 86 LEU A C 1
ATOM 647 O O . LEU A 1 86 ? -26.820 10.039 -0.697 1.00 86.12 86 LEU A O 1
ATOM 651 N N . ALA A 1 87 ? -25.393 11.046 -2.124 1.00 89.94 87 ALA A N 1
ATOM 652 C CA . ALA A 1 87 ? -24.491 11.533 -1.092 1.00 89.94 87 ALA A CA 1
ATOM 653 C C . ALA A 1 87 ? -25.214 12.508 -0.144 1.00 89.94 87 ALA A C 1
ATOM 655 O O . ALA A 1 87 ? -24.989 12.465 1.061 1.00 89.94 87 ALA A O 1
ATOM 656 N N . GLU A 1 88 ? -26.152 13.310 -0.661 1.00 93.25 88 GLU A N 1
ATOM 657 C CA . GLU A 1 88 ? -27.024 14.200 0.121 1.00 93.25 88 GLU A CA 1
ATOM 658 C C . GLU A 1 88 ? -27.967 13.477 1.093 1.00 93.25 88 GLU A C 1
ATOM 660 O O . GLU A 1 88 ? -28.463 14.105 2.030 1.00 93.25 88 GLU A O 1
ATOM 665 N N . LEU A 1 89 ? -28.227 12.174 0.904 1.00 95.25 89 LEU A N 1
ATOM 666 C CA . LEU A 1 89 ? -28.953 11.388 1.907 1.00 95.25 89 LEU A CA 1
ATOM 667 C C . LEU A 1 89 ? -28.149 11.270 3.205 1.00 95.25 89 LEU A C 1
ATOM 669 O O . LEU A 1 89 ? -28.754 11.067 4.254 1.00 95.25 89 LEU A O 1
ATOM 673 N N . ASP A 1 90 ? -26.819 11.385 3.116 1.00 97.69 90 ASP A N 1
ATOM 674 C CA . ASP A 1 90 ? -25.879 11.224 4.218 1.00 97.69 90 ASP A CA 1
ATOM 675 C C . ASP A 1 90 ? -26.188 9.969 5.047 1.00 97.69 90 ASP A C 1
ATOM 677 O O . ASP A 1 90 ? -26.454 10.032 6.241 1.00 97.69 90 ASP A O 1
ATOM 681 N N . ILE A 1 91 ? -26.228 8.807 4.398 1.00 97.69 91 ILE A N 1
ATOM 682 C CA . ILE A 1 91 ? -26.399 7.522 5.082 1.00 97.69 91 ILE A CA 1
ATOM 683 C C . ILE A 1 91 ? -25.423 6.485 4.538 1.00 97.69 91 ILE A C 1
ATOM 685 O O . ILE A 1 91 ? -25.070 6.528 3.353 1.00 97.69 91 ILE A O 1
ATOM 689 N N . PRO A 1 92 ? -25.017 5.498 5.356 1.00 97.94 92 PRO A N 1
ATOM 690 C CA . PRO A 1 92 ? -24.107 4.458 4.920 1.00 97.94 92 PRO A CA 1
ATOM 691 C C . PRO A 1 92 ? -24.763 3.683 3.782 1.00 97.94 92 PRO A C 1
ATOM 693 O O . PRO A 1 92 ? -25.877 3.165 3.919 1.00 97.94 92 PRO A O 1
ATOM 696 N N . THR A 1 93 ? -24.076 3.627 2.646 1.00 97.38 93 THR A N 1
ATOM 697 C CA . THR A 1 93 ? -24.539 2.905 1.464 1.00 97.38 93 THR A CA 1
ATOM 698 C C . THR A 1 93 ? -23.696 1.654 1.309 1.00 97.38 93 THR A C 1
ATOM 700 O O . THR A 1 93 ? -22.478 1.739 1.184 1.00 97.38 93 THR A O 1
ATOM 703 N N . LEU A 1 94 ? -24.332 0.488 1.330 1.00 98.44 94 LEU A N 1
ATOM 704 C CA . LEU A 1 94 ? -23.664 -0.803 1.313 1.00 98.44 94 LEU A CA 1
ATOM 705 C C . LEU A 1 94 ? -24.123 -1.638 0.122 1.00 98.44 94 LEU A C 1
ATOM 707 O O . LEU A 1 94 ? -25.292 -1.635 -0.267 1.00 98.44 94 LEU A O 1
ATOM 711 N N . GLN A 1 95 ? -23.187 -2.380 -0.443 1.00 98.25 95 GLN A N 1
ATOM 712 C CA . GLN A 1 95 ? -23.383 -3.240 -1.589 1.00 98.25 95 GLN A CA 1
ATOM 713 C C . GLN A 1 95 ? -23.686 -4.664 -1.115 1.00 98.25 95 GLN A C 1
ATOM 715 O O . GLN A 1 95 ? -22.815 -5.344 -0.571 1.00 98.25 95 GLN A O 1
ATOM 720 N N . ALA A 1 96 ? -24.924 -5.112 -1.323 1.00 97.88 96 ALA A N 1
ATOM 721 C CA . ALA A 1 96 ? -25.395 -6.457 -1.004 1.00 97.88 96 ALA A CA 1
ATOM 722 C C . ALA A 1 96 ? -25.287 -7.344 -2.255 1.00 97.88 96 ALA A C 1
ATOM 724 O O . ALA A 1 96 ? -26.065 -7.198 -3.205 1.00 97.88 96 ALA A O 1
ATOM 725 N N . LEU A 1 97 ? -24.300 -8.244 -2.280 1.00 98.06 97 LEU A N 1
ATOM 726 C CA . LEU A 1 97 ? -23.922 -8.958 -3.502 1.00 98.06 97 LEU A CA 1
ATOM 727 C C . LEU A 1 97 ? -24.969 -10.029 -3.870 1.00 98.06 97 LEU A C 1
ATOM 729 O O . LEU A 1 97 ? -25.421 -10.807 -3.025 1.00 98.06 97 LEU A O 1
ATOM 733 N N . CYS A 1 98 ? -25.358 -10.057 -5.146 1.00 97.44 98 CYS A N 1
ATOM 734 C CA . CYS A 1 98 ? -26.294 -11.025 -5.725 1.00 97.44 98 CYS A CA 1
ATOM 735 C C . CYS A 1 98 ? -25.595 -11.734 -6.888 1.00 97.44 98 CYS A C 1
ATOM 737 O O . CYS A 1 98 ? -25.650 -11.254 -8.025 1.00 97.44 98 CYS A O 1
ATOM 739 N N . LEU A 1 99 ? -24.892 -12.832 -6.615 1.00 96.75 99 LEU A N 1
ATOM 740 C CA . LEU A 1 99 ? -23.973 -13.426 -7.588 1.00 96.75 99 LEU A CA 1
ATOM 741 C C . LEU A 1 99 ? -24.702 -13.986 -8.799 1.00 96.75 99 LEU A C 1
ATOM 743 O O . LEU A 1 99 ? -25.814 -14.506 -8.707 1.00 96.75 99 LEU A O 1
ATOM 747 N N . THR A 1 100 ? -24.057 -13.873 -9.955 1.00 94.69 100 THR A N 1
ATOM 748 C CA . THR A 1 100 ? -24.593 -14.392 -11.216 1.00 94.69 100 THR A CA 1
ATOM 749 C C . THR A 1 100 ? -24.216 -15.851 -11.476 1.00 94.69 100 THR A C 1
ATOM 751 O O . THR A 1 100 ? -24.691 -16.426 -12.458 1.00 94.69 100 THR A O 1
ATOM 754 N N . SER A 1 101 ? -23.423 -16.442 -10.584 1.00 93.50 101 SER A N 1
ATOM 755 C CA . SER A 1 101 ? -23.194 -17.878 -10.428 1.00 93.50 101 SER A CA 1
ATOM 756 C C . SER A 1 101 ? -24.147 -18.494 -9.395 1.00 93.50 101 SER A C 1
ATOM 758 O O . SER A 1 101 ? -24.731 -17.785 -8.566 1.00 93.50 101 SER A O 1
ATOM 760 N N . ASP A 1 102 ? -24.295 -19.818 -9.455 1.00 95.25 102 ASP A N 1
ATOM 761 C CA . ASP A 1 102 ? -24.992 -20.600 -8.432 1.00 95.25 102 ASP A CA 1
ATOM 762 C C . ASP A 1 102 ? -24.194 -20.666 -7.118 1.00 95.25 102 ASP A C 1
ATOM 764 O O . ASP A 1 102 ? -23.021 -20.271 -7.039 1.00 95.25 102 ASP A O 1
ATOM 768 N N . ARG A 1 103 ? -24.868 -21.111 -6.051 1.00 96.12 103 ARG A N 1
ATOM 769 C CA . ARG A 1 103 ? -24.282 -21.139 -4.703 1.00 96.12 103 ARG A CA 1
ATOM 770 C C . ARG A 1 103 ? -23.148 -22.154 -4.580 1.00 96.12 103 ARG A C 1
ATOM 772 O O . ARG A 1 103 ? -22.188 -21.883 -3.861 1.00 96.12 103 ARG A O 1
ATOM 779 N N . ASP A 1 104 ? -23.261 -23.296 -5.247 1.00 95.75 104 ASP A N 1
ATOM 780 C CA . ASP A 1 104 ? -22.279 -24.378 -5.146 1.00 95.75 104 ASP A CA 1
ATOM 781 C C . ASP A 1 104 ? -20.957 -23.960 -5.808 1.00 95.75 104 ASP A C 1
ATOM 783 O O . ASP A 1 104 ? -19.900 -24.069 -5.193 1.00 95.75 104 ASP A O 1
ATOM 787 N N . THR A 1 105 ? -21.024 -23.312 -6.976 1.00 94.62 105 THR A N 1
ATOM 788 C CA . THR A 1 105 ? -19.866 -22.693 -7.643 1.00 94.62 105 THR A CA 1
ATOM 789 C C . THR A 1 105 ? -19.164 -21.681 -6.737 1.00 94.62 105 THR A C 1
ATOM 791 O O . THR A 1 105 ? -17.937 -21.631 -6.689 1.00 94.62 105 THR A O 1
ATOM 794 N N . TRP A 1 106 ? -19.922 -20.861 -6.003 1.00 95.75 106 TRP A N 1
ATOM 795 C CA . TRP A 1 106 ? -19.337 -19.935 -5.030 1.00 95.75 106 TRP A CA 1
ATOM 796 C C . TRP A 1 106 ? -18.700 -20.664 -3.846 1.00 95.75 106 TRP A C 1
ATOM 798 O O . TRP A 1 106 ? -17.603 -20.296 -3.427 1.00 95.75 106 TRP A O 1
ATOM 808 N N . ALA A 1 107 ? -19.381 -21.668 -3.290 1.00 94.31 107 ALA A N 1
ATOM 809 C CA . ALA A 1 107 ? -18.914 -22.409 -2.125 1.00 94.31 107 ALA A CA 1
ATOM 810 C C . ALA A 1 107 ? -17.578 -23.111 -2.408 1.00 94.31 107 ALA A C 1
ATOM 812 O O . ALA A 1 107 ? -16.652 -22.956 -1.609 1.00 94.31 107 ALA A O 1
ATOM 813 N N . ASP A 1 108 ? -17.460 -23.746 -3.575 1.00 91.38 108 ASP A N 1
ATOM 814 C CA . ASP A 1 108 ? -16.295 -24.534 -3.996 1.00 91.38 108 ASP A CA 1
ATOM 815 C C . ASP A 1 108 ? -15.120 -23.682 -4.526 1.00 91.38 108 ASP A C 1
ATOM 817 O O . ASP A 1 108 ? -14.029 -24.203 -4.742 1.00 91.38 108 ASP A O 1
ATOM 821 N N . SER A 1 109 ? -15.318 -22.375 -4.742 1.00 88.25 109 SER A N 1
ATOM 822 C CA . SER A 1 109 ? -14.307 -21.470 -5.316 1.00 88.25 109 SER A CA 1
ATOM 823 C C . SER A 1 109 ? -13.529 -20.679 -4.260 1.00 88.25 109 SER A C 1
ATOM 825 O O . SER A 1 109 ? -14.131 -19.976 -3.449 1.00 88.25 109 SER A O 1
ATOM 827 N N . ASP A 1 110 ? -12.198 -20.666 -4.326 1.00 85.62 110 ASP A N 1
ATOM 828 C CA . ASP A 1 110 ? -11.375 -19.752 -3.515 1.00 85.62 110 ASP A CA 1
ATOM 829 C C . ASP A 1 110 ? -11.433 -18.292 -4.003 1.00 85.62 110 ASP A C 1
ATOM 831 O O . ASP A 1 110 ? -11.148 -17.368 -3.245 1.00 85.62 110 ASP A O 1
ATOM 835 N N . GLU A 1 111 ? -11.846 -18.036 -5.246 1.00 84.69 111 GLU A N 1
ATOM 836 C CA . GLU A 1 111 ? -12.038 -16.671 -5.758 1.00 84.69 111 GLU A CA 1
ATOM 837 C C . GLU A 1 111 ? -13.339 -16.046 -5.233 1.00 84.69 111 GLU A C 1
ATOM 839 O O . GLU A 1 111 ? -13.430 -14.850 -4.970 1.00 84.69 111 GLU A O 1
ATOM 844 N N . GLY A 1 112 ? -14.390 -16.850 -5.078 1.00 90.19 112 GLY A N 1
ATOM 845 C CA . GLY A 1 112 ? -15.701 -16.399 -4.614 1.00 90.19 112 GLY A CA 1
ATOM 846 C C . GLY A 1 112 ? -16.490 -15.545 -5.621 1.00 90.19 112 GLY A C 1
ATOM 847 O O . GLY A 1 112 ? -17.707 -15.671 -5.702 1.00 90.19 112 GLY A O 1
ATOM 848 N N . LEU A 1 113 ? -15.868 -14.698 -6.438 1.00 91.38 113 LEU A N 1
ATOM 849 C CA . LEU A 1 113 ? -16.583 -13.884 -7.426 1.00 91.38 113 LEU A CA 1
ATOM 850 C C . LEU A 1 113 ? -16.180 -14.250 -8.846 1.00 91.38 113 LEU A C 1
ATOM 852 O O . LEU A 1 113 ? -15.001 -14.321 -9.168 1.00 91.38 113 LEU A O 1
ATOM 856 N N . SER A 1 114 ? -17.171 -14.368 -9.734 1.00 88.94 114 SER A N 1
ATOM 857 C CA . SER A 1 114 ? -16.880 -14.359 -11.166 1.00 88.94 114 SER A CA 1
ATOM 858 C C . SER A 1 114 ? -16.239 -13.018 -11.555 1.00 88.94 114 SER A C 1
ATOM 860 O O . SER A 1 114 ? -16.582 -11.984 -10.967 1.00 88.94 114 SER A O 1
ATOM 862 N N . PRO A 1 115 ? -15.397 -12.959 -12.602 1.00 82.50 115 PRO A N 1
ATOM 863 C CA . PRO A 1 115 ? -14.810 -11.690 -13.034 1.00 82.50 115 PRO A CA 1
ATOM 864 C C . PRO A 1 115 ? -15.858 -10.618 -13.395 1.00 82.50 115 PRO A C 1
ATOM 866 O O . PRO A 1 115 ? -15.647 -9.420 -13.204 1.00 82.50 115 PRO A O 1
ATOM 869 N N . MET A 1 116 ? -17.034 -11.042 -13.876 1.00 85.12 116 MET A N 1
ATOM 870 C CA . MET A 1 116 ? -18.157 -10.141 -14.138 1.00 85.12 116 MET A CA 1
ATOM 871 C C . MET A 1 116 ? -18.738 -9.553 -12.846 1.00 85.12 116 MET A C 1
ATOM 873 O O . MET A 1 116 ? -19.025 -8.354 -12.803 1.00 85.12 116 MET A O 1
ATOM 877 N N . ASP A 1 117 ? -18.907 -10.367 -11.803 1.00 91.12 117 ASP A N 1
ATOM 878 C CA . ASP A 1 117 ? -19.420 -9.914 -10.508 1.00 91.12 117 ASP A CA 1
ATOM 879 C C . ASP A 1 117 ? -18.395 -9.045 -9.771 1.00 91.12 117 ASP A C 1
ATOM 881 O O . ASP A 1 117 ? -18.764 -7.995 -9.249 1.00 91.12 117 ASP A O 1
ATOM 885 N N . ALA A 1 118 ? -17.106 -9.394 -9.818 1.00 89.50 118 ALA A N 1
ATOM 886 C CA . ALA A 1 118 ? -16.031 -8.566 -9.270 1.00 89.50 118 ALA A CA 1
ATOM 887 C C . ALA A 1 118 ? -16.012 -7.161 -9.904 1.00 89.50 118 ALA A C 1
ATOM 889 O O . ALA A 1 118 ? -15.936 -6.153 -9.205 1.00 89.50 118 ALA A O 1
ATOM 890 N N . ALA A 1 119 ? -16.168 -7.059 -11.227 1.00 84.62 119 ALA A N 1
ATOM 891 C CA . ALA A 1 119 ? -16.229 -5.760 -11.893 1.00 84.62 119 ALA A CA 1
ATOM 892 C C . ALA A 1 119 ? -17.532 -4.995 -11.586 1.00 84.62 119 ALA A C 1
ATOM 894 O O . ALA A 1 119 ? -17.500 -3.821 -11.220 1.00 84.62 119 ALA A O 1
ATOM 895 N N . SER A 1 120 ? -18.691 -5.639 -11.759 1.00 86.19 120 SER A N 1
ATOM 896 C CA . SER A 1 120 ? -19.996 -4.955 -11.756 1.00 86.19 120 SER A CA 1
ATOM 897 C C . SER A 1 120 ? -20.627 -4.774 -10.377 1.00 86.19 120 SER A C 1
ATOM 899 O O . SER A 1 120 ? -21.446 -3.871 -10.207 1.00 86.19 120 SER A O 1
ATOM 901 N N . GLN A 1 121 ? -20.256 -5.608 -9.404 1.00 92.56 121 GLN A N 1
ATOM 902 C CA . GLN A 1 121 ? -20.811 -5.594 -8.052 1.00 92.56 121 GLN A CA 1
ATOM 903 C C . GLN A 1 121 ? -19.784 -5.230 -6.977 1.00 92.56 121 GLN A C 1
ATOM 905 O O . GLN A 1 121 ? -20.188 -5.051 -5.837 1.00 92.56 121 GLN A O 1
ATOM 910 N N . VAL A 1 122 ? -18.496 -5.084 -7.307 1.00 93.06 122 VAL A N 1
ATOM 911 C CA . VAL A 1 122 ? -17.465 -4.644 -6.351 1.00 93.06 122 VAL A CA 1
ATOM 912 C C . VAL A 1 122 ? -16.728 -3.414 -6.870 1.00 93.06 122 VAL A C 1
ATOM 914 O O . VAL A 1 122 ? -16.994 -2.319 -6.387 1.00 93.06 122 VAL A O 1
ATOM 917 N N . ALA A 1 123 ? -15.885 -3.559 -7.897 1.00 89.56 123 ALA A N 1
ATOM 918 C CA . ALA A 1 123 ? -15.002 -2.483 -8.349 1.00 89.56 123 ALA A CA 1
ATOM 919 C C . ALA A 1 123 ? -15.769 -1.228 -8.794 1.00 89.56 123 ALA A C 1
ATOM 921 O O . ALA A 1 123 ? -15.448 -0.135 -8.355 1.00 89.56 123 ALA A O 1
ATOM 922 N N . VAL A 1 124 ? -16.814 -1.360 -9.620 1.00 87.50 124 VAL A N 1
ATOM 923 C CA . VAL A 1 124 ? -17.607 -0.199 -10.065 1.00 87.50 124 VAL A CA 1
ATOM 924 C C . VAL A 1 124 ? -18.423 0.429 -8.920 1.00 87.50 124 VAL A C 1
ATOM 926 O O . VAL A 1 124 ? -18.405 1.650 -8.793 1.00 87.50 124 VAL A O 1
ATOM 929 N N . PRO A 1 125 ? -19.116 -0.337 -8.055 1.00 91.88 125 PRO A N 1
ATOM 930 C CA . PRO A 1 125 ? -19.761 0.221 -6.864 1.00 91.88 125 PRO A CA 1
ATOM 931 C C . PRO A 1 125 ? -18.842 0.953 -5.874 1.00 91.88 125 PRO A C 1
ATOM 933 O O . PRO A 1 125 ? -19.337 1.810 -5.144 1.00 91.88 125 PRO A O 1
ATOM 936 N N . GLU A 1 126 ? -17.533 0.676 -5.849 1.00 93.88 126 GLU A N 1
ATOM 937 C CA . GLU A 1 126 ? -16.582 1.459 -5.042 1.00 93.88 126 GLU A CA 1
ATOM 938 C C . GLU A 1 126 ? -16.559 2.939 -5.466 1.00 93.88 126 GLU A C 1
ATOM 940 O O . GLU A 1 126 ? -16.425 3.802 -4.601 1.00 93.88 126 GLU A O 1
ATOM 945 N N . PHE A 1 127 ? -16.774 3.248 -6.753 1.00 91.00 127 PHE A N 1
ATOM 946 C CA . PHE A 1 127 ? -16.831 4.627 -7.271 1.00 91.00 127 PHE A CA 1
ATOM 947 C C . PHE A 1 127 ? -18.031 5.407 -6.717 1.00 91.00 127 PHE A C 1
ATOM 949 O O . PHE A 1 127 ? -17.984 6.626 -6.586 1.00 91.00 127 PHE A O 1
ATOM 956 N N . ASP A 1 128 ? -19.100 4.701 -6.338 1.00 90.38 128 ASP A N 1
ATOM 957 C CA . ASP A 1 128 ? -20.266 5.278 -5.665 1.00 90.38 128 ASP A CA 1
ATOM 958 C C . ASP A 1 128 ? -20.046 5.442 -4.142 1.00 90.38 128 ASP A C 1
ATOM 960 O O . ASP A 1 128 ? -20.991 5.768 -3.426 1.00 90.38 128 ASP A O 1
ATOM 964 N N . GLY A 1 129 ? -18.851 5.132 -3.620 1.00 93.38 129 GLY A N 1
ATOM 965 C CA . GLY A 1 129 ? -18.540 5.164 -2.186 1.00 93.38 129 GLY A CA 1
ATOM 966 C C . GLY A 1 129 ? -19.205 4.060 -1.371 1.00 93.38 129 GLY A C 1
ATOM 967 O O . GLY A 1 129 ? -19.308 4.176 -0.148 1.00 93.38 129 GLY A O 1
ATOM 968 N N . ARG A 1 130 ? -19.675 2.987 -2.023 1.00 96.56 130 ARG A N 1
ATOM 969 C CA . ARG A 1 130 ? -20.385 1.906 -1.329 1.00 96.56 130 ARG A CA 1
ATOM 970 C C . ARG A 1 130 ? -19.433 1.046 -0.504 1.00 96.56 130 ARG A C 1
ATOM 972 O O . ARG A 1 130 ? -18.332 0.713 -0.936 1.00 96.56 130 ARG A O 1
ATOM 979 N N . ILE A 1 131 ? -19.916 0.620 0.656 1.00 98.38 131 ILE A N 1
ATOM 980 C CA . ILE A 1 131 ? -19.267 -0.370 1.517 1.00 98.38 131 ILE A CA 1
ATOM 981 C C . ILE A 1 131 ? -19.560 -1.760 0.951 1.00 98.38 131 ILE A C 1
ATOM 983 O O . ILE A 1 131 ? -20.722 -2.146 0.814 1.00 98.38 131 ILE A O 1
ATOM 987 N N . ILE A 1 132 ? -18.526 -2.519 0.603 1.00 98.00 132 ILE A N 1
ATOM 988 C CA . ILE A 1 132 ? -18.684 -3.854 0.017 1.00 98.00 132 ILE A CA 1
ATOM 989 C C . ILE A 1 132 ? -18.955 -4.868 1.132 1.00 98.00 132 ILE A C 1
ATOM 991 O O . ILE A 1 132 ? -18.207 -4.923 2.101 1.00 98.00 132 ILE A O 1
ATOM 995 N N . THR A 1 133 ? -20.036 -5.650 1.015 1.00 98.31 133 THR A N 1
ATOM 996 C CA . THR A 1 133 ? -20.409 -6.669 2.018 1.00 98.31 133 THR A CA 1
ATOM 997 C C . THR A 1 133 ? -20.166 -8.092 1.493 1.00 98.31 133 THR A C 1
ATOM 999 O O . THR A 1 133 ? -19.099 -8.382 0.959 1.00 98.31 133 THR A O 1
ATOM 1002 N N . VAL A 1 134 ? -21.137 -9.001 1.623 1.00 98.44 134 VAL A N 1
ATOM 1003 C CA . VAL A 1 134 ? -21.027 -10.421 1.258 1.00 98.44 134 VAL A CA 1
ATOM 1004 C C . VAL A 1 134 ? -22.153 -10.842 0.301 1.00 98.44 134 VAL A C 1
ATOM 1006 O O . VAL A 1 134 ? -23.191 -10.172 0.232 1.00 98.44 134 VAL A O 1
ATOM 1009 N N . PRO A 1 135 ? -21.983 -11.943 -0.456 1.00 98.25 135 PRO A N 1
ATOM 1010 C CA . PRO A 1 135 ? -23.046 -12.508 -1.276 1.00 98.25 135 PRO A CA 1
ATOM 1011 C C . PRO A 1 135 ? -24.139 -13.111 -0.417 1.00 98.25 135 PRO A C 1
ATOM 1013 O O . PRO A 1 135 ? -23.902 -14.062 0.316 1.00 98.25 135 PRO A O 1
ATOM 1016 N N . PHE A 1 136 ? -25.349 -12.567 -0.534 1.00 98.44 136 PHE A N 1
ATOM 1017 C CA . PHE A 1 136 ? -26.522 -13.077 0.180 1.00 98.44 136 PHE A CA 1
ATOM 1018 C C . PHE A 1 136 ? -27.505 -13.815 -0.726 1.00 98.44 136 PHE A C 1
ATOM 1020 O O . PHE A 1 136 ? -28.448 -14.431 -0.233 1.00 98.44 136 PHE A O 1
ATOM 1027 N N . SER A 1 137 ? -27.327 -13.737 -2.046 1.00 98.19 137 SER A N 1
ATOM 1028 C CA . SER A 1 137 ? -28.143 -14.480 -3.000 1.00 98.19 137 SER A CA 1
ATOM 1029 C C . SER A 1 137 ? -27.344 -14.909 -4.221 1.00 98.19 137 SER A C 1
ATOM 1031 O O . SER A 1 137 ? -26.380 -14.248 -4.608 1.00 98.19 137 SER A O 1
ATOM 1033 N N . PHE A 1 138 ? -27.778 -16.015 -4.818 1.00 97.88 138 PHE A N 1
ATOM 1034 C CA . PHE A 1 138 ? -27.095 -16.703 -5.907 1.00 97.88 138 PHE A CA 1
ATOM 1035 C C . PHE A 1 138 ? -28.080 -16.985 -7.033 1.00 97.88 138 PHE A C 1
ATOM 1037 O O . PHE A 1 138 ? -29.267 -17.244 -6.789 1.00 97.88 138 PHE A O 1
ATOM 1044 N N . LYS A 1 139 ? -27.610 -16.890 -8.274 1.00 95.81 139 LYS A N 1
ATOM 1045 C CA . LYS A 1 139 ? -28.442 -17.123 -9.448 1.00 95.81 139 LYS A CA 1
ATOM 1046 C C . LYS A 1 139 ? -28.552 -18.621 -9.694 1.00 95.81 139 LYS A C 1
ATOM 1048 O O . LYS A 1 139 ? -27.592 -19.275 -10.068 1.00 95.81 139 LYS A O 1
ATOM 1053 N N . GLU A 1 140 ? -29.769 -19.123 -9.582 1.00 94.44 140 GLU A N 1
ATOM 1054 C CA . GLU A 1 140 ? -30.125 -20.512 -9.833 1.00 94.44 140 GLU A CA 1
ATOM 1055 C C . GLU A 1 140 ? -31.028 -20.615 -11.060 1.00 94.44 140 GLU A C 1
ATOM 1057 O O . GLU A 1 140 ? -31.712 -19.658 -11.440 1.00 94.44 140 GLU A O 1
ATOM 1062 N N . THR A 1 141 ? -31.081 -21.802 -11.656 1.00 91.94 141 THR A N 1
ATOM 1063 C CA . THR A 1 141 ? -32.031 -22.112 -12.731 1.00 91.94 141 THR A CA 1
ATOM 1064 C C . THR A 1 141 ? -33.126 -23.022 -12.184 1.00 91.94 141 THR A C 1
ATOM 1066 O O . THR A 1 141 ? -32.836 -24.015 -11.519 1.00 91.94 141 THR A O 1
ATOM 1069 N N . ASP A 1 142 ? -34.394 -22.680 -12.410 1.00 86.12 142 ASP A N 1
ATOM 1070 C CA . ASP A 1 142 ? -35.505 -23.547 -12.012 1.00 86.12 142 ASP A CA 1
ATOM 1071 C C . ASP A 1 142 ? -35.749 -24.704 -13.002 1.00 86.12 142 ASP A C 1
ATOM 1073 O O . ASP A 1 142 ? -35.048 -24.866 -14.002 1.00 86.12 142 ASP A O 1
ATOM 1077 N N . ALA A 1 143 ? -36.749 -25.541 -12.709 1.00 86.81 143 ALA A N 1
ATOM 1078 C CA . ALA A 1 143 ? -37.074 -26.714 -13.523 1.00 86.81 143 ALA A CA 1
ATOM 1079 C C . ALA A 1 143 ? -37.507 -26.373 -14.964 1.00 86.81 143 ALA A C 1
ATOM 1081 O O . ALA A 1 143 ? -37.408 -27.234 -15.838 1.00 86.81 143 ALA A O 1
ATOM 1082 N N . ASP A 1 144 ? -37.959 -25.140 -15.210 1.00 88.44 144 ASP A N 1
ATOM 1083 C CA . ASP A 1 144 ? -38.392 -24.650 -16.521 1.00 88.44 144 ASP A CA 1
ATOM 1084 C C . ASP A 1 144 ? -37.261 -23.914 -17.270 1.00 88.44 144 ASP A C 1
ATOM 1086 O O . ASP A 1 144 ? -37.462 -23.421 -18.382 1.00 88.44 144 ASP A O 1
ATOM 1090 N N . GLY A 1 145 ? -36.055 -23.853 -16.692 1.00 87.44 145 GLY A N 1
ATOM 1091 C CA . GLY A 1 145 ? -34.905 -23.176 -17.287 1.00 87.44 145 GLY A CA 1
ATOM 1092 C C . GLY A 1 145 ? -34.871 -21.666 -17.035 1.00 87.44 145 GLY A C 1
ATOM 1093 O O . GLY A 1 145 ? -34.091 -20.962 -17.681 1.00 87.44 145 GLY A O 1
ATOM 1094 N N . LEU A 1 146 ? -35.712 -21.141 -16.137 1.00 88.88 146 LEU A N 1
ATOM 1095 C CA . LEU A 1 146 ? -35.784 -19.710 -15.854 1.00 88.88 146 LEU A CA 1
ATOM 1096 C C . LEU A 1 146 ? -34.814 -19.319 -14.725 1.00 88.88 146 LEU A C 1
ATOM 1098 O O . LEU A 1 146 ? -34.730 -20.013 -13.708 1.00 88.88 146 LEU A O 1
ATOM 1102 N N . PRO A 1 147 ? -34.087 -18.192 -14.867 1.00 89.88 147 PRO A N 1
ATOM 1103 C CA . PRO A 1 147 ? -33.179 -17.724 -13.831 1.00 89.88 147 PRO A CA 1
ATOM 1104 C C . PRO A 1 147 ? -33.953 -17.127 -12.650 1.00 89.88 147 PRO A C 1
ATOM 1106 O O . PRO A 1 147 ? -34.796 -16.239 -12.821 1.00 89.88 147 PRO A O 1
ATOM 1109 N N . ARG A 1 148 ? -33.604 -17.544 -11.434 1.00 93.25 148 ARG A N 1
ATOM 1110 C CA . ARG A 1 148 ? -34.118 -16.989 -10.175 1.00 93.25 148 ARG A CA 1
ATOM 1111 C C . ARG A 1 148 ? -32.982 -16.731 -9.190 1.00 93.25 148 ARG A C 1
ATOM 1113 O O . ARG A 1 148 ? -31.967 -17.408 -9.248 1.00 93.25 148 ARG A O 1
ATOM 1120 N N . TYR A 1 149 ? -33.156 -15.777 -8.278 1.00 96.00 149 TYR A N 1
ATOM 1121 C CA . TYR A 1 149 ? -32.171 -15.537 -7.220 1.00 96.00 149 TYR A CA 1
ATOM 1122 C C . TYR A 1 149 ? -32.621 -16.239 -5.942 1.00 96.00 149 TYR A C 1
ATOM 1124 O O . TYR A 1 149 ? -33.708 -15.963 -5.427 1.00 96.00 149 TYR A O 1
ATOM 1132 N N . VAL A 1 150 ? -31.801 -17.165 -5.450 1.00 97.50 150 VAL A N 1
ATOM 1133 C CA . VAL A 1 150 ? -32.051 -17.917 -4.218 1.00 97.50 150 VAL A CA 1
ATOM 1134 C C . VAL A 1 150 ? -31.193 -17.320 -3.102 1.00 97.50 150 VAL A C 1
ATOM 1136 O O . VAL A 1 150 ? -29.983 -17.185 -3.285 1.00 97.50 150 VAL A O 1
ATOM 1139 N N . PRO A 1 151 ? -31.789 -16.912 -1.968 1.00 97.69 151 PRO A N 1
ATOM 1140 C CA . PRO A 1 151 ? -31.030 -16.360 -0.855 1.00 97.69 151 PRO A CA 1
ATOM 1141 C C . PRO A 1 151 ? -30.297 -17.448 -0.065 1.00 97.69 151 PRO A C 1
ATOM 1143 O O . PRO A 1 151 ? -30.831 -18.538 0.139 1.00 97.69 151 PRO A O 1
ATOM 1146 N N . ASP A 1 152 ? -29.128 -17.102 0.466 1.00 98.31 152 ASP A N 1
ATOM 1147 C CA . ASP A 1 152 ? -28.497 -17.811 1.577 1.00 98.31 152 ASP A CA 1
ATOM 1148 C C . ASP A 1 152 ? -28.896 -17.111 2.892 1.00 98.31 152 ASP A C 1
ATOM 1150 O O . ASP A 1 152 ? -28.547 -15.942 3.088 1.00 98.31 152 ASP A O 1
ATOM 1154 N N . PRO A 1 153 ? -29.658 -17.771 3.788 1.00 97.69 153 PRO A N 1
ATOM 1155 C CA . PRO A 1 153 ? -30.155 -17.137 5.010 1.00 97.69 153 PRO A CA 1
ATOM 1156 C C . PRO A 1 153 ? -29.059 -16.643 5.959 1.00 97.69 153 PRO A C 1
ATOM 1158 O O . PRO A 1 153 ? -29.227 -15.609 6.603 1.00 97.69 153 PRO A O 1
ATOM 1161 N N . GLU A 1 154 ? -27.942 -17.365 6.060 1.00 97.31 154 GLU A N 1
ATOM 1162 C CA . GLU A 1 154 ? -26.859 -17.005 6.974 1.00 97.31 154 GLU A CA 1
ATOM 1163 C C . GLU A 1 154 ? -26.115 -15.774 6.444 1.00 97.31 154 GLU A C 1
ATOM 1165 O O . GLU A 1 154 ? -25.881 -14.818 7.188 1.00 97.31 154 GLU A O 1
ATOM 1170 N N . ARG A 1 155 ? -25.861 -15.722 5.133 1.00 98.31 155 ARG A N 1
ATOM 1171 C CA . ARG A 1 155 ? -25.267 -14.541 4.500 1.00 98.31 155 ARG A CA 1
ATOM 1172 C C . ARG A 1 155 ? -26.218 -13.339 4.475 1.00 98.31 155 ARG A C 1
ATOM 1174 O O . ARG A 1 155 ? -25.776 -12.212 4.683 1.00 98.31 155 ARG A O 1
ATOM 1181 N N . ALA A 1 156 ? -27.524 -13.550 4.293 1.00 98.62 156 ALA A N 1
ATOM 1182 C CA . ALA A 1 156 ? -28.525 -12.485 4.412 1.00 98.62 156 ALA A CA 1
ATOM 1183 C C . ALA A 1 156 ? -28.533 -11.871 5.818 1.00 98.62 156 ALA A C 1
ATOM 1185 O O . ALA A 1 156 ? -28.597 -10.648 5.951 1.00 98.62 156 ALA A O 1
ATOM 1186 N N . ARG A 1 157 ? -28.384 -12.703 6.859 1.00 98.50 157 ARG A N 1
ATOM 1187 C CA . ARG A 1 157 ? -28.181 -12.243 8.237 1.00 98.50 157 ARG A CA 1
ATOM 1188 C C . ARG A 1 157 ? -26.913 -11.401 8.365 1.00 98.50 157 ARG A C 1
ATOM 1190 O O . ARG A 1 157 ? -27.009 -10.317 8.924 1.00 98.50 157 ARG A O 1
ATOM 1197 N N . ARG A 1 158 ? -25.771 -11.828 7.807 1.00 98.56 158 ARG A N 1
ATOM 1198 C CA . ARG A 1 158 ? -24.522 -11.035 7.818 1.00 98.56 158 ARG A CA 1
ATOM 1199 C C . ARG A 1 158 ? -24.704 -9.654 7.179 1.00 98.56 158 ARG A C 1
ATOM 1201 O O . ARG A 1 158 ? -24.339 -8.654 7.788 1.00 98.56 158 ARG A O 1
ATOM 1208 N N . VAL A 1 159 ? -25.296 -9.577 5.984 1.00 98.81 159 VAL A N 1
ATOM 1209 C CA . VAL A 1 159 ? -25.573 -8.288 5.316 1.00 98.81 159 VAL A CA 1
ATOM 1210 C C . VAL A 1 159 ? -26.483 -7.411 6.180 1.00 98.81 159 VAL A C 1
ATOM 1212 O O . VAL A 1 159 ? -26.214 -6.222 6.363 1.00 98.81 159 VAL A O 1
ATOM 1215 N N . ALA A 1 160 ? -27.547 -7.993 6.738 1.00 98.81 160 ALA A N 1
ATOM 1216 C CA . ALA A 1 160 ? -28.495 -7.276 7.580 1.00 98.81 160 ALA A CA 1
ATOM 1217 C C . ALA A 1 160 ? -27.857 -6.739 8.869 1.00 98.81 160 ALA A C 1
ATOM 1219 O O . ALA A 1 160 ? -28.119 -5.594 9.239 1.00 98.81 160 ALA A O 1
ATOM 1220 N N . THR A 1 161 ? -27.004 -7.520 9.538 1.00 98.38 161 THR A N 1
ATOM 1221 C CA . THR A 1 161 ? -26.350 -7.100 10.783 1.00 98.38 161 THR A CA 1
ATOM 1222 C C . THR A 1 161 ? -25.259 -6.061 10.549 1.00 98.38 161 THR A C 1
ATOM 1224 O O . THR A 1 161 ? -25.146 -5.147 11.362 1.00 98.38 161 THR A O 1
ATOM 1227 N N . ILE A 1 162 ? -24.518 -6.119 9.432 1.00 98.62 162 ILE A N 1
ATOM 1228 C CA . ILE A 1 162 ? -23.594 -5.038 9.037 1.00 98.62 162 ILE A CA 1
ATOM 1229 C C . ILE A 1 162 ? -24.386 -3.740 8.812 1.00 98.62 162 ILE A C 1
ATOM 1231 O O . ILE A 1 162 ? -24.064 -2.700 9.389 1.00 98.62 162 ILE A O 1
ATOM 1235 N N . ALA A 1 163 ? -25.469 -3.796 8.028 1.00 98.75 163 ALA A N 1
ATOM 1236 C CA . ALA A 1 163 ? -26.301 -2.622 7.759 1.00 98.75 163 ALA A CA 1
ATOM 1237 C C . ALA A 1 163 ? -26.936 -2.049 9.035 1.00 98.75 163 ALA A C 1
ATOM 1239 O O . ALA A 1 163 ? -26.977 -0.832 9.209 1.00 98.75 163 ALA A O 1
ATOM 1240 N N . ALA A 1 164 ? -27.401 -2.911 9.943 1.00 98.38 164 ALA A N 1
ATOM 1241 C CA . ALA A 1 164 ? -27.926 -2.506 11.243 1.00 98.38 164 ALA A CA 1
ATOM 1242 C C . ALA A 1 164 ? -26.841 -1.874 12.129 1.00 98.38 164 ALA A C 1
ATOM 1244 O O . ALA A 1 164 ? -27.104 -0.864 12.778 1.00 98.38 164 ALA A O 1
ATOM 1245 N N . GLY A 1 165 ? -25.620 -2.422 12.127 1.00 97.94 165 GLY A N 1
ATOM 1246 C CA . GLY A 1 165 ? -24.469 -1.870 12.843 1.00 97.94 165 GLY A CA 1
ATOM 1247 C C . GLY A 1 165 ? -24.161 -0.437 12.413 1.00 97.94 165 GLY A C 1
ATOM 1248 O O . GLY A 1 165 ? -24.091 0.451 13.263 1.00 97.94 165 GLY A O 1
ATOM 1249 N N . HIS A 1 166 ? -24.082 -0.200 11.102 1.00 98.50 166 HIS A N 1
ATOM 1250 C CA . HIS A 1 166 ? -23.887 1.132 10.527 1.00 98.50 166 HIS A CA 1
ATOM 1251 C C . HIS A 1 166 ? -25.061 2.082 10.808 1.00 98.50 166 HIS A C 1
ATOM 1253 O O . HIS A 1 166 ? -24.843 3.199 11.270 1.00 98.50 166 HIS A O 1
ATOM 1259 N N . ALA A 1 167 ? -26.306 1.639 10.596 1.00 98.06 167 ALA A N 1
ATOM 1260 C CA . ALA A 1 167 ? -27.500 2.446 10.865 1.00 98.06 167 ALA A CA 1
ATOM 1261 C C . ALA A 1 167 ? -27.582 2.889 12.335 1.00 98.06 167 ALA A C 1
ATOM 1263 O O . ALA A 1 167 ? -27.967 4.016 12.641 1.00 98.06 167 ALA A O 1
ATOM 1264 N N . ARG A 1 168 ? -27.203 2.002 13.260 1.00 97.38 168 ARG A N 1
ATOM 1265 C CA . ARG A 1 168 ? -27.260 2.245 14.703 1.00 97.38 168 ARG A CA 1
ATOM 1266 C C . ARG A 1 168 ? -26.318 3.365 15.156 1.00 97.38 168 ARG A C 1
ATOM 1268 O O . ARG A 1 168 ? -26.659 4.058 16.110 1.00 97.38 168 ARG A O 1
ATOM 1275 N N . LEU A 1 169 ? -25.176 3.569 14.491 1.00 97.81 169 LEU A N 1
ATOM 1276 C CA . LEU A 1 169 ? -24.187 4.595 14.865 1.00 97.81 169 LEU A CA 1
ATOM 1277 C C . LEU A 1 169 ? -24.796 6.002 14.962 1.00 97.81 169 LEU A C 1
ATOM 1279 O O . LEU A 1 169 ? -24.531 6.721 15.927 1.00 97.81 169 LEU A O 1
ATOM 1283 N N . ARG A 1 170 ? -25.691 6.339 14.026 1.00 96.38 170 ARG A N 1
ATOM 1284 C CA . ARG A 1 170 ? -26.396 7.630 13.960 1.00 96.38 170 ARG A CA 1
ATOM 1285 C C . ARG A 1 170 ? -27.323 7.891 15.149 1.00 96.38 170 ARG A C 1
ATOM 1287 O O . ARG A 1 170 ? -27.620 9.039 15.465 1.00 96.38 170 ARG A O 1
ATOM 1294 N N . HIS A 1 171 ? -27.778 6.833 15.817 1.00 96.75 171 HIS A N 1
ATOM 1295 C CA . HIS A 1 171 ? -28.741 6.908 16.920 1.00 96.75 171 HIS A CA 1
ATOM 1296 C C . HIS A 1 171 ? -28.095 6.824 18.304 1.00 96.75 171 HIS A C 1
ATOM 1298 O O . HIS A 1 171 ? -28.790 6.989 19.306 1.00 96.75 171 HIS A O 1
ATOM 1304 N N . ILE A 1 172 ? -26.784 6.581 18.378 1.00 97.75 172 ILE A N 1
ATOM 1305 C CA . ILE A 1 172 ? -26.051 6.511 19.643 1.00 97.75 172 ILE A CA 1
ATOM 1306 C C . ILE A 1 172 ? -25.290 7.822 19.843 1.00 97.75 172 ILE A C 1
ATOM 1308 O O . ILE A 1 172 ? -24.415 8.138 19.026 1.00 97.75 172 ILE A O 1
ATOM 1312 N N . PRO A 1 173 ? -25.573 8.580 20.919 1.00 97.81 173 PRO A N 1
ATOM 1313 C CA . PRO A 1 173 ? -24.842 9.805 21.202 1.00 97.81 173 PRO A CA 1
ATOM 1314 C C . PRO A 1 173 ? -23.364 9.495 21.508 1.00 97.81 173 PRO A C 1
ATOM 1316 O O . PRO A 1 173 ? -23.081 8.456 22.110 1.00 97.81 173 PRO A O 1
ATOM 1319 N N . PRO A 1 174 ? -22.418 10.396 21.177 1.00 97.88 174 PRO A N 1
ATOM 1320 C CA . PRO A 1 174 ? -20.984 10.177 21.394 1.00 97.88 174 PRO A CA 1
ATOM 1321 C C . PRO A 1 174 ? -20.613 9.676 22.800 1.00 97.88 174 PRO A C 1
ATOM 1323 O O . PRO A 1 174 ? -19.812 8.755 22.929 1.00 97.88 174 PRO A O 1
ATOM 1326 N N . ALA A 1 175 ? -21.259 10.199 23.847 1.00 97.88 175 ALA A N 1
ATOM 1327 C CA . ALA A 1 175 ? -20.997 9.820 25.240 1.00 97.88 175 ALA A CA 1
ATOM 1328 C C . ALA A 1 175 ? -21.283 8.338 25.553 1.00 97.88 175 ALA A C 1
ATOM 1330 O O . ALA A 1 175 ? -20.662 7.762 26.442 1.00 97.88 175 ALA A O 1
ATOM 1331 N N . GLU A 1 176 ? -22.200 7.703 24.820 1.00 98.25 176 GLU A N 1
ATOM 1332 C CA . GLU A 1 176 ? -22.558 6.286 24.983 1.00 98.25 176 GLU A CA 1
ATOM 1333 C C . GLU A 1 176 ? -21.855 5.390 23.950 1.00 98.25 176 GLU A C 1
ATOM 1335 O O . GLU A 1 176 ? -21.946 4.157 23.997 1.00 98.25 176 GLU A O 1
ATOM 1340 N N . ARG A 1 177 ? -21.141 5.992 22.991 1.00 97.75 177 ARG A N 1
ATOM 1341 C CA . ARG A 1 177 ? -20.554 5.278 21.867 1.00 97.75 177 ARG A CA 1
ATOM 1342 C C . ARG A 1 177 ? -19.256 4.591 22.285 1.00 97.75 177 ARG A C 1
ATOM 1344 O O . ARG A 1 177 ? -18.205 5.203 22.417 1.00 97.75 177 ARG A O 1
ATOM 1351 N N . LYS A 1 178 ? -19.342 3.274 22.444 1.00 98.56 178 LYS A N 1
ATOM 1352 C CA . LYS A 1 178 ? -18.197 2.373 22.605 1.00 98.56 178 LYS A CA 1
ATOM 1353 C C . LYS A 1 178 ? -17.393 2.172 21.320 1.00 98.56 178 LYS A C 1
ATOM 1355 O O . LYS A 1 178 ? -17.928 1.581 20.381 1.00 98.56 178 LYS A O 1
ATOM 1360 N N . ILE A 1 179 ? -16.139 2.618 21.291 1.00 98.62 179 ILE A N 1
ATOM 1361 C CA . ILE A 1 179 ? -15.252 2.566 20.115 1.00 98.62 179 ILE A CA 1
ATOM 1362 C C . ILE A 1 179 ? -13.987 1.782 20.439 1.00 98.62 179 ILE A C 1
ATOM 1364 O O . ILE A 1 179 ? -13.452 1.889 21.539 1.00 98.62 179 ILE A O 1
ATOM 1368 N N . VAL A 1 180 ? -13.495 1.020 19.468 1.00 98.38 180 VAL A N 1
ATOM 1369 C CA . VAL A 1 180 ? -12.173 0.392 19.535 1.00 98.38 180 VAL A CA 1
ATOM 1370 C C . VAL A 1 180 ? -11.225 1.158 18.620 1.00 98.38 180 VAL A C 1
ATOM 1372 O O . VAL A 1 180 ? -11.546 1.336 17.451 1.00 98.38 180 VAL A O 1
ATOM 1375 N N . LEU A 1 181 ? -10.078 1.599 19.127 1.00 97.81 181 LEU A N 1
ATOM 1376 C CA . LEU A 1 181 ? -8.966 2.119 18.338 1.00 97.81 181 LEU A CA 1
ATOM 1377 C C . LEU A 1 181 ? -7.883 1.038 18.273 1.00 97.81 181 LEU A C 1
ATOM 1379 O O . LEU A 1 181 ? -7.251 0.728 19.280 1.00 97.81 181 LEU A O 1
ATOM 1383 N N . MET A 1 182 ? -7.713 0.440 17.100 1.00 96.38 182 MET A N 1
ATOM 1384 C CA . MET A 1 182 ? -6.811 -0.682 16.871 1.00 96.38 182 MET A CA 1
ATOM 1385 C C . MET A 1 182 ? -5.544 -0.219 16.153 1.00 96.38 182 MET A C 1
ATOM 1387 O O . MET A 1 182 ? -5.628 0.433 15.109 1.00 96.38 182 MET A O 1
ATOM 1391 N N . LEU A 1 183 ? -4.383 -0.583 16.696 1.00 94.44 183 LEU A N 1
ATOM 1392 C CA . LEU A 1 183 ? -3.075 -0.327 16.097 1.00 94.44 183 LEU A CA 1
ATOM 1393 C C . LEU A 1 183 ? -2.487 -1.628 15.549 1.00 94.44 183 LEU A C 1
ATOM 1395 O O . LEU A 1 183 ? -2.476 -2.653 16.232 1.00 94.44 183 LEU A O 1
ATOM 1399 N N . SER A 1 184 ? -1.975 -1.581 14.322 1.00 90.25 184 SER A N 1
ATOM 1400 C CA . SER A 1 184 ? -1.307 -2.717 13.685 1.00 90.25 184 SER A CA 1
ATOM 1401 C C . SER A 1 184 ? 0.003 -3.062 14.397 1.00 90.25 184 SER A C 1
ATOM 1403 O O . SER A 1 184 ? 0.750 -2.169 14.793 1.00 90.25 184 SER A O 1
ATOM 1405 N N . ALA A 1 185 ? 0.316 -4.350 14.513 1.00 82.38 185 ALA A N 1
ATOM 1406 C CA . ALA A 1 185 ? 1.606 -4.831 15.002 1.00 82.38 185 ALA A CA 1
ATOM 1407 C C . ALA A 1 185 ? 2.035 -6.044 14.174 1.00 82.38 185 ALA A C 1
ATOM 1409 O O . ALA A 1 185 ? 1.636 -7.178 14.439 1.00 82.38 185 ALA A O 1
ATOM 1410 N N . TYR A 1 186 ? 2.807 -5.786 13.120 1.00 73.12 186 TYR A N 1
ATOM 1411 C CA . TYR A 1 186 ? 3.459 -6.830 12.342 1.00 73.12 186 TYR A CA 1
ATOM 1412 C C . TYR A 1 186 ? 4.848 -6.349 11.878 1.00 73.12 186 TYR A C 1
ATOM 1414 O O . TYR A 1 186 ? 4.919 -5.339 11.163 1.00 73.12 186 TYR A O 1
ATOM 1422 N N . PRO A 1 187 ? 5.934 -7.031 12.294 1.00 76.19 187 PRO A N 1
ATOM 1423 C CA . PRO A 1 187 ? 5.956 -8.100 13.308 1.00 76.19 187 PRO A CA 1
ATOM 1424 C C . PRO A 1 187 ? 5.500 -7.614 14.699 1.00 76.19 187 PRO A C 1
ATOM 1426 O O . PRO A 1 187 ? 5.373 -6.418 14.946 1.00 76.19 187 PRO A O 1
ATOM 1429 N N . THR A 1 188 ? 5.212 -8.542 15.614 1.00 80.31 188 THR A N 1
ATOM 1430 C CA . THR A 1 188 ? 4.542 -8.292 16.914 1.00 80.31 188 THR A CA 1
ATOM 1431 C C . THR A 1 188 ? 5.473 -7.769 18.015 1.00 80.31 188 THR A C 1
ATOM 1433 O O . THR A 1 188 ? 5.181 -7.891 19.203 1.00 80.31 188 THR A O 1
ATOM 1436 N N . LYS A 1 189 ? 6.596 -7.165 17.616 1.00 87.81 189 LYS A N 1
ATOM 1437 C CA . LYS A 1 189 ? 7.629 -6.633 18.507 1.00 87.81 189 LYS A CA 1
ATOM 1438 C C . LYS A 1 189 ? 7.234 -5.285 19.106 1.00 87.81 189 LYS A C 1
ATOM 1440 O O . LYS A 1 189 ? 6.593 -4.471 18.440 1.00 87.81 189 LYS A O 1
ATOM 1445 N N . HIS A 1 190 ? 7.688 -4.995 20.327 1.00 90.81 190 HIS A N 1
ATOM 1446 C CA . HIS A 1 190 ? 7.472 -3.683 20.962 1.00 90.81 190 HIS A CA 1
ATOM 1447 C C . HIS A 1 190 ? 8.071 -2.517 20.176 1.00 90.81 190 HIS A C 1
ATOM 1449 O O . HIS A 1 190 ? 7.543 -1.414 20.241 1.00 90.81 190 HIS A O 1
ATOM 1455 N N . SER A 1 191 ? 9.125 -2.750 19.395 1.00 90.81 191 SER A N 1
ATOM 1456 C CA . SER A 1 191 ? 9.707 -1.758 18.485 1.00 90.81 191 SER A CA 1
ATOM 1457 C C . SER A 1 191 ? 8.833 -1.463 17.263 1.00 90.81 191 SER A C 1
ATOM 1459 O O . SER A 1 191 ? 9.128 -0.522 16.527 1.00 90.81 191 SER A O 1
ATOM 1461 N N . ARG A 1 192 ? 7.777 -2.264 17.039 1.00 91.44 192 ARG A N 1
ATOM 1462 C CA . ARG A 1 192 ? 7.012 -2.340 15.789 1.00 91.44 192 ARG A CA 1
ATOM 1463 C C . ARG A 1 192 ? 5.509 -2.055 15.929 1.00 91.44 192 ARG A C 1
ATOM 1465 O O . ARG A 1 192 ? 4.752 -2.235 14.971 1.00 91.44 192 ARG A O 1
ATOM 1472 N N . VAL A 1 193 ? 5.057 -1.613 17.099 1.00 92.38 193 VAL A N 1
ATOM 1473 C CA . VAL A 1 193 ? 3.639 -1.318 17.349 1.00 92.38 193 VAL A CA 1
ATOM 1474 C C . VAL A 1 193 ? 3.228 -0.046 16.608 1.00 92.38 193 VAL A C 1
ATOM 1476 O O . VAL A 1 193 ? 3.961 0.934 16.566 1.00 92.38 193 VAL A O 1
ATOM 1479 N N . GLY A 1 194 ? 2.038 -0.045 16.011 1.00 91.12 194 GLY A N 1
ATOM 1480 C CA . GLY A 1 194 ? 1.560 1.078 15.210 1.00 91.12 194 GLY A CA 1
ATOM 1481 C C . GLY A 1 194 ? 2.218 1.147 13.832 1.00 91.12 194 GLY A C 1
ATOM 1482 O O . GLY A 1 194 ? 2.412 2.247 13.314 1.00 91.12 194 GLY A O 1
ATOM 1483 N N . ASN A 1 195 ? 2.577 0.003 13.238 1.00 91.56 195 ASN A N 1
ATOM 1484 C CA . ASN A 1 195 ? 3.121 -0.033 11.881 1.00 91.56 195 ASN A CA 1
ATOM 1485 C C . ASN A 1 195 ? 2.139 0.635 10.901 1.00 91.56 195 ASN A C 1
ATOM 1487 O O . ASN A 1 195 ? 1.029 0.142 10.688 1.00 91.56 195 ASN A O 1
ATOM 1491 N N . ALA A 1 196 ? 2.564 1.767 10.338 1.00 90.12 196 ALA A N 1
ATOM 1492 C CA . ALA A 1 196 ? 1.904 2.424 9.227 1.00 90.12 196 ALA A CA 1
ATOM 1493 C C . ALA A 1 196 ? 2.908 3.184 8.365 1.00 90.12 196 ALA A C 1
ATOM 1495 O O . ALA A 1 196 ? 3.672 4.008 8.877 1.00 90.12 196 ALA A O 1
ATOM 1496 N N . VAL A 1 197 ? 2.908 2.908 7.061 1.00 86.69 197 VAL A N 1
ATOM 1497 C CA . VAL A 1 197 ? 3.817 3.564 6.112 1.00 86.69 197 VAL A CA 1
ATOM 1498 C C . VAL A 1 197 ? 3.457 5.047 6.007 1.00 86.69 197 VAL A C 1
ATOM 1500 O O . VAL A 1 197 ? 2.312 5.396 5.730 1.00 86.69 197 VAL A O 1
ATOM 1503 N N . GLY A 1 198 ? 4.435 5.925 6.245 1.00 91.88 198 GLY A N 1
ATOM 1504 C CA . GLY A 1 198 ? 4.291 7.374 6.060 1.00 91.88 198 GLY A CA 1
ATOM 1505 C C . GLY A 1 198 ? 3.384 8.106 7.061 1.00 91.88 198 GLY A C 1
ATOM 1506 O O . GLY A 1 198 ? 3.209 9.313 6.912 1.00 91.88 198 GLY A O 1
ATOM 1507 N N . LEU A 1 199 ? 2.834 7.425 8.074 1.00 96.50 199 LEU A N 1
ATOM 1508 C CA . LEU A 1 199 ? 1.931 7.997 9.081 1.00 96.50 199 LEU A CA 1
ATOM 1509 C C . LEU A 1 199 ? 2.556 7.933 10.482 1.00 96.50 199 LEU A C 1
ATOM 1511 O O . LEU A 1 199 ? 3.008 6.876 10.922 1.00 96.50 199 LEU A O 1
ATOM 1515 N N . ASP A 1 200 ? 2.512 9.043 11.211 1.00 97.38 200 ASP A N 1
ATOM 1516 C CA . ASP A 1 200 ? 2.811 9.108 12.640 1.00 97.38 200 ASP A CA 1
ATOM 1517 C C . ASP A 1 200 ? 1.607 8.573 13.429 1.00 97.38 200 ASP A C 1
ATOM 1519 O O . ASP A 1 200 ? 0.656 9.300 13.742 1.00 97.38 200 ASP A O 1
ATOM 1523 N N . THR A 1 201 ? 1.592 7.262 13.677 1.00 96.00 201 THR A N 1
ATOM 1524 C CA . THR A 1 201 ? 0.455 6.590 14.320 1.00 96.00 201 THR A CA 1
ATOM 1525 C C . THR A 1 201 ? 0.227 7.018 15.767 1.00 96.00 201 THR A C 1
ATOM 1527 O O . THR A 1 201 ? -0.942 7.251 16.093 1.00 96.00 201 THR A O 1
ATOM 1530 N N . PRO A 1 202 ? 1.246 7.203 16.636 1.00 96.06 202 PRO A N 1
ATOM 1531 C CA . PRO A 1 202 ? 1.003 7.708 17.983 1.00 96.06 202 PRO A CA 1
ATOM 1532 C C . PRO A 1 202 ? 0.437 9.132 17.985 1.00 96.06 202 PRO A C 1
ATOM 1534 O O . PRO A 1 202 ? -0.574 9.378 18.647 1.00 96.06 202 PRO A O 1
ATOM 1537 N N . ALA A 1 203 ? 1.012 10.062 17.212 1.00 96.00 203 ALA A N 1
ATOM 1538 C CA . ALA A 1 203 ? 0.504 11.433 17.159 1.00 96.00 203 ALA A CA 1
ATOM 1539 C C . ALA A 1 203 ? -0.916 11.492 16.574 1.00 96.00 203 ALA A C 1
ATOM 1541 O O . ALA A 1 203 ? -1.790 12.167 17.121 1.00 96.00 203 ALA A O 1
ATOM 1542 N N . SER A 1 204 ? -1.185 10.721 15.515 1.00 97.00 204 SER A N 1
ATOM 1543 C CA . SER A 1 204 ? -2.515 10.626 14.899 1.00 97.00 204 SER A CA 1
ATOM 1544 C C . SER A 1 204 ? -3.561 10.042 15.855 1.00 97.00 204 SER A C 1
ATOM 1546 O O . SER A 1 204 ? -4.687 10.541 15.914 1.00 97.00 204 SER A O 1
ATOM 1548 N N . ALA A 1 205 ? -3.198 9.021 16.640 1.00 96.62 205 ALA A N 1
ATOM 1549 C CA . ALA A 1 205 ? -4.069 8.448 17.664 1.00 96.62 205 ALA A CA 1
ATOM 1550 C C . ALA A 1 205 ? -4.409 9.483 18.743 1.00 96.62 205 ALA A C 1
ATOM 1552 O O . ALA A 1 205 ? -5.580 9.648 19.090 1.00 96.62 205 ALA A O 1
ATOM 1553 N N . VAL A 1 206 ? -3.409 10.223 19.234 1.00 95.62 206 VAL A N 1
ATOM 1554 C CA . VAL A 1 206 ? -3.616 11.279 20.232 1.00 95.62 206 VAL A CA 1
ATOM 1555 C C . VAL A 1 206 ? -4.521 12.386 19.686 1.00 95.62 206 VAL A C 1
ATOM 1557 O O . VAL A 1 206 ? -5.469 12.781 20.369 1.00 95.62 206 VAL A O 1
ATOM 1560 N N . SER A 1 207 ? -4.289 12.852 18.457 1.00 95.12 207 SER A N 1
ATOM 1561 C CA . SER A 1 207 ? -5.129 13.865 17.802 1.00 95.12 207 SER A CA 1
ATOM 1562 C C . SER A 1 207 ? -6.580 13.401 17.652 1.00 95.12 207 SER A C 1
ATOM 1564 O O . SER A 1 207 ? -7.507 14.143 17.990 1.00 95.12 207 SER A O 1
ATOM 1566 N N . LEU A 1 208 ? -6.796 12.148 17.237 1.00 96.81 208 LEU A N 1
ATOM 1567 C CA . LEU A 1 208 ? -8.133 11.563 17.146 1.00 96.81 208 LEU A CA 1
ATOM 1568 C C . LEU A 1 208 ? -8.810 11.465 18.520 1.00 96.81 208 LEU A C 1
ATOM 1570 O O . LEU A 1 208 ? -9.961 11.878 18.655 1.00 96.81 208 LEU A O 1
ATOM 1574 N N . LEU A 1 209 ? -8.113 10.980 19.551 1.00 96.50 209 LEU A N 1
ATOM 1575 C CA . LEU A 1 209 ? -8.661 10.852 20.907 1.00 96.50 209 LEU A CA 1
ATOM 1576 C C . LEU A 1 209 ? -9.013 12.216 21.522 1.00 96.50 209 LEU A C 1
ATOM 1578 O O . LEU A 1 209 ? -10.068 12.351 22.148 1.00 96.50 209 LEU A O 1
ATOM 1582 N N . ARG A 1 210 ? -8.189 13.250 21.303 1.00 93.69 210 ARG A N 1
ATOM 1583 C CA . ARG A 1 210 ? -8.501 14.627 21.723 1.00 93.69 210 ARG A CA 1
ATOM 1584 C C . ARG A 1 210 ? -9.770 15.134 21.043 1.00 93.69 210 ARG A C 1
ATOM 1586 O O . ARG A 1 210 ? -10.686 15.581 21.734 1.00 93.69 210 ARG A O 1
ATOM 1593 N N . LEU A 1 211 ? -9.878 14.973 19.722 1.00 94.94 211 LEU A N 1
ATOM 1594 C CA . LEU A 1 211 ? -11.071 15.387 18.985 1.00 94.94 211 LEU A CA 1
ATOM 1595 C C . LEU A 1 211 ? -12.317 14.590 19.412 1.00 94.94 211 LEU A C 1
ATOM 1597 O O . LEU A 1 211 ? -13.403 15.156 19.540 1.00 94.94 211 LEU A O 1
ATOM 1601 N N . MET A 1 212 ? -12.183 13.291 19.688 1.00 97.00 212 MET A N 1
ATOM 1602 C CA . MET A 1 212 ? -13.265 12.478 20.251 1.00 97.00 212 MET A CA 1
ATOM 1603 C C . MET A 1 212 ? -13.724 13.038 21.606 1.00 97.00 212 MET A C 1
ATOM 1605 O O . MET A 1 212 ? -14.923 13.230 21.815 1.00 97.00 212 MET A O 1
ATOM 1609 N N . ARG A 1 213 ? -12.803 13.386 22.511 1.00 94.50 213 ARG A N 1
ATOM 1610 C CA . ARG A 1 213 ? -13.163 14.008 23.794 1.00 94.50 213 ARG A CA 1
ATOM 1611 C C . ARG A 1 213 ? -13.896 15.336 23.607 1.00 94.50 213 ARG A C 1
ATOM 1613 O O . ARG A 1 213 ? -14.928 15.556 24.238 1.00 94.50 213 ARG A O 1
ATOM 1620 N N . GLU A 1 214 ? -13.414 16.197 22.713 1.00 94.62 214 GLU A N 1
ATOM 1621 C CA . GLU A 1 214 ? -14.069 17.472 22.376 1.00 94.62 214 GLU A CA 1
ATOM 1622 C C . GLU A 1 214 ? -15.488 17.275 21.825 1.00 94.62 214 GLU A C 1
ATOM 1624 O O . GLU A 1 214 ? -16.384 18.083 22.077 1.00 94.62 214 GLU A O 1
ATOM 1629 N N . ARG A 1 215 ? -15.717 16.171 21.108 1.00 96.25 215 ARG A N 1
ATOM 1630 C CA . ARG A 1 215 ? -17.025 15.776 20.564 1.00 96.25 215 ARG A CA 1
ATOM 1631 C C . ARG A 1 215 ? -17.903 15.021 21.563 1.00 96.25 215 ARG A C 1
ATOM 1633 O O . ARG A 1 215 ? -19.007 14.610 21.210 1.00 96.25 215 ARG A O 1
ATOM 1640 N N . GLY A 1 216 ? -17.457 14.897 22.812 1.00 96.75 216 GLY A N 1
ATOM 1641 C CA . GLY A 1 216 ? -18.235 14.346 23.916 1.00 96.75 216 GLY A CA 1
ATOM 1642 C C . GLY A 1 216 ? -18.201 12.825 24.019 1.00 96.75 216 GLY A C 1
ATOM 1643 O O . GLY A 1 216 ? -19.079 12.265 24.670 1.00 96.75 216 GLY A O 1
ATOM 1644 N N . TYR A 1 217 ? -17.231 12.154 23.391 1.00 98.19 217 TYR A N 1
ATOM 1645 C CA . TYR A 1 217 ? -16.979 10.738 23.662 1.00 98.19 217 TYR A CA 1
ATOM 1646 C C . TYR A 1 217 ? -16.460 10.556 25.092 1.00 98.19 217 TYR A C 1
ATOM 1648 O O . TYR A 1 217 ? -15.667 11.358 25.590 1.00 98.19 217 TYR A O 1
ATOM 1656 N N . ASP A 1 218 ? -16.895 9.482 25.745 1.00 97.50 218 ASP A N 1
ATOM 1657 C CA . ASP A 1 218 ? -16.465 9.155 27.103 1.00 97.50 218 ASP A CA 1
ATOM 1658 C C . ASP A 1 218 ? -15.101 8.448 27.093 1.00 97.50 218 ASP A C 1
ATOM 1660 O O . ASP A 1 218 ? -15.020 7.255 26.800 1.00 97.50 218 ASP A O 1
ATOM 1664 N N . LEU A 1 219 ? -14.041 9.190 27.431 1.00 95.88 219 LEU A N 1
ATOM 1665 C CA . LEU A 1 219 ? -12.693 8.655 27.670 1.00 95.88 219 LEU A CA 1
ATOM 1666 C C . LEU A 1 219 ? -12.435 8.295 29.144 1.00 95.88 219 LEU A C 1
ATOM 1668 O O . LEU A 1 219 ? -11.317 7.939 29.504 1.00 95.88 219 LEU A O 1
ATOM 1672 N N . GLY A 1 220 ? -13.459 8.350 29.997 1.00 93.00 220 GLY A N 1
ATOM 1673 C CA . GLY A 1 220 ? -13.337 8.102 31.426 1.00 93.00 220 GLY A CA 1
ATOM 1674 C C . GLY A 1 220 ? -12.787 9.299 32.218 1.00 93.00 220 GLY A C 1
ATOM 1675 O O . GLY A 1 220 ? -12.441 10.336 31.649 1.00 93.00 220 GLY A O 1
ATOM 1676 N N . PRO A 1 221 ? -12.764 9.182 33.559 1.00 88.62 221 PRO A N 1
ATOM 1677 C CA . PRO A 1 221 ? -12.286 10.238 34.453 1.00 88.62 221 PRO A CA 1
ATOM 1678 C C . PRO A 1 221 ? -10.760 10.269 34.602 1.00 88.62 221 PRO A C 1
ATOM 1680 O O . PRO A 1 221 ? -10.215 11.300 34.997 1.00 88.62 221 PRO A O 1
ATOM 1683 N N . ASP A 1 222 ? -10.093 9.146 34.333 1.00 87.69 222 ASP A N 1
ATOM 1684 C CA . ASP A 1 222 ? -8.646 9.020 34.450 1.00 87.69 222 ASP A CA 1
ATOM 1685 C C . ASP A 1 222 ? -7.971 9.595 33.195 1.00 87.69 222 ASP A C 1
ATOM 1687 O O . ASP A 1 222 ? -8.477 9.404 32.084 1.00 87.69 222 ASP A O 1
ATOM 1691 N N . PRO A 1 223 ? -6.849 10.318 33.343 1.00 85.12 223 PRO A N 1
ATOM 1692 C CA . PRO A 1 223 ? -6.135 10.867 32.201 1.00 85.12 223 PRO A CA 1
ATOM 1693 C C . PRO A 1 223 ? -5.577 9.741 31.328 1.00 85.12 223 PRO A C 1
ATOM 1695 O O . PRO A 1 223 ? -5.007 8.774 31.834 1.00 85.12 223 PRO A O 1
ATOM 1698 N N . VAL A 1 224 ? -5.698 9.896 30.012 1.00 88.88 224 VAL A N 1
ATOM 1699 C CA . VAL A 1 224 ? -5.059 8.995 29.050 1.00 88.88 224 VAL A CA 1
ATOM 1700 C C . VAL A 1 224 ? -3.654 9.540 28.772 1.00 88.88 224 VAL A C 1
ATOM 1702 O O . VAL A 1 224 ? -3.547 10.690 28.325 1.00 88.88 224 VAL A O 1
ATOM 1705 N N . PRO A 1 225 ? -2.579 8.763 29.022 1.00 89.38 225 PRO A N 1
ATOM 1706 C CA . PRO A 1 225 ? -1.211 9.192 28.736 1.00 89.38 225 PRO A CA 1
ATOM 1707 C C . PRO A 1 225 ? -1.064 9.730 27.307 1.00 89.38 225 PRO A C 1
ATOM 1709 O O . PRO A 1 225 ? -1.645 9.194 26.364 1.00 89.38 225 PRO A O 1
ATOM 1712 N N . GLY A 1 226 ? -0.353 10.848 27.156 1.00 88.62 226 GLY A N 1
ATOM 1713 C CA . GLY A 1 226 ? -0.171 11.549 25.879 1.00 88.62 226 GLY A CA 1
ATOM 1714 C C . GLY A 1 226 ? -1.342 12.432 25.423 1.00 88.62 226 GLY A C 1
ATOM 1715 O O . GLY A 1 226 ? -1.143 13.528 24.886 1.00 88.62 226 GLY A O 1
ATOM 1716 N N . VAL A 1 227 ? -2.580 12.005 25.687 1.00 86.88 227 VAL A N 1
ATOM 1717 C CA . VAL A 1 227 ? -3.799 12.757 25.340 1.00 86.88 227 VAL A CA 1
ATOM 1718 C C . VAL A 1 227 ? -4.020 13.920 26.305 1.00 86.88 227 VAL A C 1
ATOM 1720 O O . VAL A 1 227 ? -4.327 15.023 25.849 1.00 86.88 227 VAL A O 1
ATOM 1723 N N . ASP A 1 228 ? -3.815 13.686 27.605 1.00 76.81 228 ASP A N 1
ATOM 1724 C CA . ASP A 1 228 ? -3.914 14.666 28.692 1.00 76.81 228 ASP A CA 1
ATOM 1725 C C . ASP A 1 228 ? -2.512 15.109 29.148 1.00 76.81 228 ASP A C 1
ATOM 1727 O O . ASP A 1 228 ? -1.890 14.438 29.974 1.00 76.81 228 ASP A O 1
ATOM 1731 N N . PRO A 1 229 ? -1.958 16.211 28.616 1.00 60.25 229 PRO A N 1
ATOM 1732 C CA . PRO A 1 229 ? -0.572 16.566 28.885 1.00 60.25 229 PRO A CA 1
ATOM 1733 C C . PRO A 1 229 ? -0.382 17.050 30.327 1.00 60.25 229 PRO A C 1
ATOM 1735 O O . PRO A 1 229 ? -1.077 17.952 30.806 1.00 60.25 229 PRO A O 1
ATOM 1738 N N . ALA A 1 230 ? 0.649 16.533 30.996 1.00 52.09 230 ALA A N 1
ATOM 1739 C CA . ALA A 1 230 ? 1.177 17.085 32.240 1.00 52.09 230 ALA A CA 1
ATOM 1740 C C . ALA A 1 230 ? 1.977 18.381 31.965 1.00 52.09 230 ALA A C 1
ATOM 1742 O O . ALA A 1 230 ? 3.175 18.451 32.217 1.00 52.09 230 ALA A O 1
ATOM 1743 N N . GLY A 1 231 ? 1.317 19.420 31.431 1.00 49.22 231 GLY A N 1
ATOM 1744 C CA . GLY A 1 231 ? 1.873 20.780 31.348 1.00 49.22 231 GLY A CA 1
ATOM 1745 C C . GLY A 1 231 ? 2.316 21.314 29.974 1.00 49.22 231 GLY A C 1
ATOM 1746 O O . GLY A 1 231 ? 3.132 22.233 29.957 1.00 49.22 231 GLY A O 1
ATOM 1747 N N . GLY A 1 232 ? 1.783 20.823 28.846 1.00 52.59 232 GLY A N 1
ATOM 1748 C CA . GLY A 1 232 ? 2.062 21.357 27.495 1.00 52.59 232 GLY A CA 1
ATOM 1749 C C . GLY A 1 232 ? 0.832 21.416 26.572 1.00 52.59 232 GLY A C 1
ATOM 1750 O O . GLY A 1 232 ? -0.181 20.795 26.867 1.00 52.59 232 GLY A O 1
ATOM 1751 N N . GLU A 1 233 ? 0.904 22.168 25.464 1.00 53.84 233 GLU A N 1
ATOM 1752 C CA . GLU A 1 233 ? -0.163 22.250 24.438 1.00 53.84 233 GLU A CA 1
ATOM 1753 C C . GLU A 1 233 ? -0.045 21.148 23.354 1.00 53.84 233 GLU A C 1
ATOM 1755 O O . GLU A 1 233 ? -1.033 20.812 22.698 1.00 53.84 233 GLU A O 1
ATOM 1760 N N . GLN A 1 234 ? 1.132 20.528 23.181 1.00 56.66 234 GLN A N 1
ATOM 1761 C CA . GLN A 1 234 ? 1.381 19.538 22.120 1.00 56.66 234 GLN A CA 1
ATOM 1762 C C . GLN A 1 234 ? 0.971 18.098 22.510 1.00 56.66 234 GLN A C 1
ATOM 1764 O O . GLN A 1 234 ? 0.963 17.754 23.696 1.00 56.66 234 GLN A O 1
ATOM 1769 N N . PRO A 1 235 ? 0.543 17.263 21.542 1.00 65.50 235 PRO A N 1
ATOM 1770 C CA . PRO A 1 235 ? 0.430 15.808 21.695 1.00 65.50 235 PRO A CA 1
ATOM 1771 C C . PRO A 1 235 ? 1.747 15.181 22.159 1.00 65.50 235 PRO A C 1
ATOM 1773 O O . PRO A 1 235 ? 2.806 15.586 21.689 1.00 65.50 235 PRO A O 1
ATOM 1776 N N . ASP A 1 236 ? 1.682 14.181 23.036 1.00 87.75 236 ASP A N 1
ATOM 1777 C CA . ASP A 1 236 ? 2.843 13.361 23.402 1.00 87.75 236 ASP A CA 1
ATOM 1778 C C . ASP A 1 236 ? 2.580 11.913 22.967 1.00 87.75 236 ASP A C 1
ATOM 1780 O O . ASP A 1 236 ? 1.946 11.125 23.671 1.00 87.75 236 ASP A O 1
ATOM 1784 N N . GLY A 1 237 ? 2.984 11.611 21.730 1.00 93.19 237 GLY A N 1
ATOM 1785 C CA . GLY A 1 237 ? 2.811 10.294 21.121 1.00 93.19 237 GLY A CA 1
ATOM 1786 C C . GLY A 1 237 ? 3.649 9.207 21.799 1.00 93.19 237 GLY A C 1
ATOM 1787 O O . GLY A 1 237 ? 3.192 8.069 21.894 1.00 93.19 237 GLY A O 1
ATOM 1788 N N . ASP A 1 238 ? 4.822 9.558 22.331 1.00 94.88 238 ASP A N 1
ATOM 1789 C CA . ASP A 1 238 ? 5.722 8.619 23.007 1.00 94.88 238 ASP A CA 1
ATOM 1790 C C . ASP A 1 238 ? 5.079 8.120 24.303 1.00 94.88 238 ASP A C 1
ATOM 1792 O O . ASP A 1 238 ? 4.923 6.915 24.497 1.00 94.88 238 ASP A O 1
ATOM 1796 N N . ALA A 1 239 ? 4.578 9.034 25.142 1.00 94.12 239 ALA A N 1
ATOM 1797 C CA . ALA A 1 239 ? 3.869 8.655 26.363 1.00 94.12 239 ALA A CA 1
ATOM 1798 C C . ALA A 1 239 ? 2.629 7.790 26.077 1.00 94.12 239 ALA A C 1
ATOM 1800 O O . ALA A 1 239 ? 2.327 6.866 26.835 1.00 94.12 239 ALA A O 1
ATOM 1801 N N . PHE A 1 240 ? 1.909 8.073 24.986 1.00 94.38 240 PHE A N 1
ATOM 1802 C CA . PHE A 1 240 ? 0.754 7.278 24.568 1.00 94.38 240 PHE A CA 1
ATOM 1803 C C . PHE A 1 240 ? 1.147 5.847 24.176 1.00 94.38 240 PHE A C 1
ATOM 1805 O O . PHE A 1 240 ? 0.551 4.886 24.668 1.00 94.38 240 PHE A O 1
ATOM 1812 N N . ILE A 1 241 ? 2.136 5.691 23.292 1.00 94.38 241 ILE A N 1
ATOM 1813 C CA . ILE A 1 241 ? 2.501 4.374 22.760 1.00 94.38 241 ILE A CA 1
ATOM 1814 C C . ILE A 1 241 ? 3.248 3.527 23.793 1.00 94.38 241 ILE A C 1
ATOM 1816 O O . ILE A 1 241 ? 2.998 2.327 23.873 1.00 94.38 241 ILE A O 1
ATOM 1820 N N . HIS A 1 242 ? 4.079 4.137 24.647 1.00 94.12 242 HIS A N 1
ATOM 1821 C CA . HIS A 1 242 ? 4.728 3.444 25.767 1.00 94.12 242 HIS A CA 1
ATOM 1822 C C . HIS A 1 242 ? 3.695 2.914 26.758 1.00 94.12 242 HIS A C 1
ATOM 1824 O O . HIS A 1 242 ? 3.755 1.743 27.118 1.00 94.12 242 HIS A O 1
ATOM 1830 N N . ALA A 1 243 ? 2.689 3.721 27.117 1.00 92.38 243 ALA A N 1
ATOM 1831 C CA . ALA A 1 243 ? 1.608 3.273 27.993 1.00 92.38 243 ALA A CA 1
ATOM 1832 C C . ALA A 1 243 ? 0.783 2.135 27.370 1.00 92.38 243 ALA A C 1
ATOM 1834 O O . ALA A 1 243 ? 0.345 1.231 28.080 1.00 92.38 243 ALA A O 1
ATOM 1835 N N . LEU A 1 244 ? 0.570 2.150 26.049 1.00 91.25 244 LEU A N 1
ATOM 1836 C CA . LEU A 1 244 ? -0.104 1.051 25.355 1.00 91.25 244 LEU A CA 1
ATOM 1837 C C . LEU A 1 244 ? 0.731 -0.241 25.379 1.00 91.25 244 LEU A C 1
ATOM 1839 O O . LEU A 1 244 ? 0.179 -1.313 25.628 1.00 91.25 244 LEU A O 1
ATOM 1843 N N . ILE A 1 245 ? 2.041 -0.140 25.142 1.00 90.94 245 ILE A N 1
ATOM 1844 C CA . ILE A 1 245 ? 2.980 -1.268 25.209 1.00 90.94 245 ILE A CA 1
ATOM 1845 C C . ILE A 1 245 ? 3.045 -1.833 26.637 1.00 90.94 245 ILE A C 1
ATOM 1847 O O . ILE A 1 245 ? 2.965 -3.044 26.823 1.00 90.94 245 ILE A O 1
ATOM 1851 N N . GLU A 1 246 ? 3.110 -0.981 27.658 1.00 88.06 246 GLU A N 1
ATOM 1852 C CA . GLU A 1 246 ? 3.111 -1.403 29.063 1.00 88.06 246 GLU A CA 1
ATOM 1853 C C . GLU A 1 246 ? 1.789 -2.082 29.459 1.00 88.06 246 GLU A C 1
ATOM 1855 O O . GLU A 1 246 ? 1.786 -3.126 30.113 1.00 88.06 246 GLU A O 1
ATOM 1860 N N . ALA A 1 247 ? 0.656 -1.531 29.013 1.00 82.75 247 ALA A N 1
ATOM 1861 C CA . ALA A 1 247 ? -0.674 -2.057 29.314 1.00 82.75 247 ALA A CA 1
ATOM 1862 C C . ALA A 1 247 ? -1.018 -3.347 28.549 1.00 82.75 247 ALA A C 1
ATOM 1864 O O . ALA A 1 247 ? -2.017 -4.011 28.864 1.00 82.75 247 ALA A O 1
ATOM 1865 N N . GLY A 1 248 ? -0.247 -3.707 27.520 1.00 71.00 248 GLY A N 1
ATOM 1866 C CA . GLY A 1 248 ? -0.643 -4.822 26.679 1.00 71.00 248 GLY A CA 1
ATOM 1867 C C . GLY A 1 248 ? 0.222 -5.154 25.470 1.00 71.00 248 GLY A C 1
ATOM 1868 O O . GLY A 1 248 ? -0.311 -5.540 24.432 1.00 71.00 248 GLY A O 1
ATOM 1869 N N . GLY A 1 249 ? 1.536 -5.049 25.573 1.00 78.56 249 GLY A N 1
ATOM 1870 C CA . GLY A 1 249 ? 2.438 -5.614 24.584 1.00 78.56 249 GLY A CA 1
ATOM 1871 C C . GLY A 1 249 ? 2.303 -7.138 24.493 1.00 78.56 249 GLY A C 1
ATOM 1872 O O . GLY A 1 249 ? 2.267 -7.835 25.507 1.00 78.56 249 GLY A O 1
ATOM 1873 N N . GLN A 1 250 ? 2.189 -7.659 23.271 1.00 83.19 250 GLN A N 1
ATOM 1874 C CA . GLN A 1 250 ? 2.085 -9.100 22.988 1.00 83.19 250 GLN A CA 1
ATOM 1875 C C . GLN A 1 250 ? 3.419 -9.694 22.521 1.00 83.19 250 GLN A C 1
ATOM 1877 O O . GLN A 1 250 ? 3.444 -10.803 21.995 1.00 83.19 250 GLN A O 1
ATOM 1882 N N . ASP A 1 251 ? 4.517 -8.961 22.711 1.00 87.12 251 ASP A N 1
ATOM 1883 C CA . ASP A 1 251 ? 5.863 -9.437 22.420 1.00 87.12 251 ASP A CA 1
ATOM 1884 C C . ASP A 1 251 ? 6.246 -10.510 23.455 1.00 87.12 251 ASP A C 1
ATOM 1886 O O . ASP A 1 251 ? 6.373 -10.184 24.643 1.00 87.12 251 ASP A O 1
ATOM 1890 N N . PRO A 1 252 ? 6.413 -11.786 23.052 1.00 82.00 252 PRO A N 1
ATOM 1891 C CA . PRO A 1 252 ? 6.659 -12.887 23.987 1.00 82.00 252 PRO A CA 1
ATOM 1892 C C . PRO A 1 252 ? 7.911 -12.690 24.844 1.00 82.00 252 PRO A C 1
ATOM 1894 O O . PRO A 1 252 ? 8.022 -13.255 25.926 1.00 82.00 252 PRO A O 1
ATOM 1897 N N . GLU A 1 253 ? 8.848 -11.884 24.354 1.00 83.44 253 GLU A N 1
ATOM 1898 C CA . GLU A 1 253 ? 10.101 -11.569 25.021 1.00 83.44 253 GLU A CA 1
ATOM 1899 C C . GLU A 1 253 ? 9.926 -10.719 26.286 1.00 83.44 253 GLU A C 1
ATOM 1901 O O . GLU A 1 253 ? 10.666 -10.885 27.252 1.00 83.44 253 GLU A O 1
ATOM 1906 N N . TRP A 1 254 ? 8.916 -9.848 26.306 1.00 83.38 254 TRP A N 1
ATOM 1907 C CA . TRP A 1 254 ? 8.667 -8.903 27.402 1.00 83.38 254 TRP A CA 1
ATOM 1908 C C . TRP A 1 254 ? 7.456 -9.280 28.258 1.00 83.38 254 TRP A C 1
ATOM 1910 O O . TRP A 1 254 ? 7.150 -8.613 29.256 1.00 83.38 254 TRP A O 1
ATOM 1920 N N . LEU A 1 255 ? 6.741 -10.334 27.866 1.00 81.38 255 LEU A N 1
ATOM 1921 C CA . LEU A 1 255 ? 5.501 -10.748 28.496 1.00 81.38 255 LEU A CA 1
ATOM 1922 C C . LEU A 1 255 ? 5.754 -11.766 29.615 1.00 81.38 255 LEU A C 1
ATOM 1924 O O . LEU A 1 255 ? 5.858 -12.969 29.388 1.00 81.38 255 LEU A O 1
ATOM 1928 N N . THR A 1 256 ? 5.807 -11.279 30.853 1.00 82.38 256 THR A N 1
ATOM 1929 C CA . THR A 1 256 ? 5.935 -12.128 32.045 1.00 82.38 256 THR A CA 1
ATOM 1930 C C . THR A 1 256 ? 4.587 -12.714 32.480 1.00 82.38 256 THR A C 1
ATOM 1932 O O . THR A 1 256 ? 3.525 -12.155 32.192 1.00 82.38 256 THR A O 1
ATOM 1935 N N . GLU A 1 257 ? 4.609 -13.813 33.246 1.00 80.06 257 GLU A N 1
ATOM 1936 C CA . GLU A 1 257 ? 3.392 -14.383 33.853 1.00 80.06 257 GLU A CA 1
ATOM 1937 C C . GLU A 1 257 ? 2.654 -13.363 34.737 1.00 80.06 257 GLU A C 1
ATOM 1939 O O . GLU A 1 257 ? 1.426 -13.345 34.763 1.00 80.06 257 GLU A O 1
ATOM 1944 N N . GLU A 1 258 ? 3.386 -12.482 35.427 1.00 80.62 258 GLU A N 1
ATOM 1945 C CA . GLU A 1 258 ? 2.807 -11.421 36.257 1.00 80.62 258 GLU A CA 1
ATOM 1946 C C . GLU A 1 258 ? 2.100 -10.353 35.411 1.00 80.62 258 GLU A C 1
ATOM 1948 O O . GLU A 1 258 ? 0.964 -9.993 35.725 1.00 80.62 258 GLU A O 1
ATOM 1953 N N . LYS A 1 259 ? 2.712 -9.904 34.303 1.00 79.25 259 LYS A N 1
ATOM 1954 C CA . LYS A 1 259 ? 2.083 -8.965 33.356 1.00 79.25 259 LYS A CA 1
ATOM 1955 C C . LYS A 1 259 ? 0.831 -9.577 32.719 1.00 79.25 259 LYS A C 1
ATOM 1957 O O . LYS A 1 259 ? -0.206 -8.918 32.636 1.00 79.25 259 LYS A O 1
ATOM 1962 N N . LEU A 1 260 ? 0.891 -10.855 32.338 1.00 79.50 260 LEU A N 1
ATOM 1963 C CA . LEU A 1 260 ? -0.254 -11.589 31.795 1.00 79.50 260 LEU A CA 1
ATOM 1964 C C . LEU A 1 260 ? -1.385 -11.738 32.833 1.00 79.50 260 LEU A C 1
ATOM 1966 O O . LEU A 1 260 ? -2.549 -11.480 32.524 1.00 79.50 260 LEU A O 1
ATOM 1970 N N . ALA A 1 261 ? -1.059 -12.113 34.074 1.00 78.50 261 ALA A N 1
ATOM 1971 C CA . ALA A 1 261 ? -2.033 -12.283 35.154 1.00 78.50 261 ALA A CA 1
ATOM 1972 C C . ALA A 1 261 ? -2.653 -10.952 35.616 1.00 78.50 261 ALA A C 1
ATOM 1974 O O . ALA A 1 261 ? -3.830 -10.913 35.981 1.00 78.50 261 ALA A O 1
ATOM 1975 N N . GLY A 1 262 ? -1.879 -9.863 35.585 1.00 77.62 262 GLY A N 1
ATOM 1976 C CA . GLY A 1 262 ? -2.309 -8.519 35.973 1.00 77.62 262 GLY A CA 1
ATOM 1977 C C . GLY A 1 262 ? -3.228 -7.827 34.964 1.00 77.62 262 GLY A C 1
ATOM 1978 O O . GLY A 1 262 ? -3.849 -6.817 35.300 1.00 77.62 262 GLY A O 1
ATOM 1979 N N . ASN A 1 263 ? -3.353 -8.357 33.744 1.00 80.06 263 ASN A N 1
ATOM 1980 C CA . ASN A 1 263 ? -4.159 -7.727 32.710 1.00 80.06 263 ASN A CA 1
ATOM 1981 C C . ASN A 1 263 ? -5.671 -7.795 33.033 1.00 80.06 263 ASN A C 1
ATOM 1983 O O . ASN A 1 263 ? -6.207 -8.878 33.307 1.00 80.06 263 ASN A O 1
ATOM 1987 N N . PRO A 1 264 ? -6.393 -6.660 32.974 1.00 78.56 264 PRO A N 1
ATOM 1988 C CA . PRO A 1 264 ? -7.790 -6.601 33.388 1.00 78.56 264 PRO A CA 1
ATOM 1989 C C . PRO A 1 264 ? -8.767 -7.198 32.367 1.00 78.56 264 PRO A C 1
ATOM 1991 O O . PRO A 1 264 ? -9.894 -7.531 32.746 1.00 78.56 264 PRO A O 1
ATOM 1994 N N . ILE A 1 265 ? -8.395 -7.306 31.086 1.00 86.88 265 ILE A N 1
ATOM 1995 C CA . ILE A 1 265 ? -9.305 -7.776 30.039 1.00 86.88 265 ILE A CA 1
ATOM 1996 C C . ILE A 1 265 ? -9.067 -9.254 29.773 1.00 86.88 265 ILE A C 1
ATOM 1998 O O . ILE A 1 265 ? -8.032 -9.677 29.264 1.00 86.88 265 ILE A O 1
ATOM 2002 N N . ARG A 1 266 ? -10.076 -10.046 30.127 1.00 90.62 266 ARG A N 1
ATOM 2003 C CA . ARG A 1 266 ? -10.009 -11.502 30.136 1.00 90.62 266 ARG A CA 1
ATOM 2004 C C . ARG A 1 266 ? -11.262 -12.073 29.498 1.00 90.62 266 ARG A C 1
ATOM 2006 O O . ARG A 1 266 ? -12.373 -11.642 29.814 1.00 90.62 266 ARG A O 1
ATOM 2013 N N . VAL A 1 267 ? -11.077 -13.046 28.616 1.00 94.94 267 VAL A N 1
ATOM 2014 C CA . VAL A 1 267 ? -12.153 -13.808 27.985 1.00 94.94 267 VAL A CA 1
ATOM 2015 C C . VAL A 1 267 ? -12.177 -15.197 28.617 1.00 94.94 267 VAL A C 1
ATOM 2017 O O . VAL A 1 267 ? -11.265 -15.988 28.360 1.00 94.94 267 VAL A O 1
ATOM 2020 N N . PRO A 1 268 ? -13.192 -15.528 29.433 1.00 95.88 268 PRO A N 1
ATOM 2021 C CA . PRO A 1 268 ? -13.315 -16.867 29.988 1.00 95.88 268 PRO A CA 1
ATOM 2022 C C . PRO A 1 268 ? -13.380 -17.919 28.877 1.00 95.88 268 PRO A C 1
ATOM 2024 O O . PRO A 1 268 ? -14.140 -17.773 27.915 1.00 95.88 268 PRO A O 1
ATOM 2027 N N . ALA A 1 269 ? -12.647 -19.028 29.020 1.00 96.25 269 ALA A N 1
ATOM 2028 C CA . ALA A 1 269 ? -12.654 -20.102 28.022 1.00 96.25 269 ALA A CA 1
ATOM 2029 C C . ALA A 1 269 ? -14.055 -20.683 27.757 1.00 96.25 269 ALA A C 1
ATOM 2031 O O . ALA A 1 269 ? -14.323 -21.205 26.676 1.00 96.25 269 ALA A O 1
ATOM 2032 N N . ALA A 1 270 ? -14.963 -20.626 28.735 1.00 96.12 270 ALA A N 1
ATOM 2033 C CA . ALA A 1 270 ? -16.354 -21.040 28.559 1.00 96.12 270 ALA A CA 1
ATOM 2034 C C . ALA A 1 270 ? -17.105 -20.149 27.554 1.00 96.12 270 ALA A C 1
ATOM 2036 O O . ALA A 1 270 ? -17.760 -20.680 26.656 1.00 96.12 270 ALA A O 1
ATOM 2037 N N . ASP A 1 271 ? -16.951 -18.828 27.661 1.00 96.88 271 ASP A N 1
ATOM 2038 C CA . ASP A 1 271 ? -17.592 -17.863 26.763 1.00 96.88 271 ASP A CA 1
ATOM 2039 C C . ASP A 1 271 ? -17.029 -18.008 25.347 1.00 96.88 271 ASP A C 1
ATOM 2041 O O . ASP A 1 271 ? -17.783 -18.159 24.384 1.00 96.88 271 ASP A O 1
ATOM 2045 N N . TYR A 1 272 ? -15.698 -18.084 25.233 1.00 97.88 272 TYR A N 1
ATOM 2046 C CA . TYR A 1 272 ? -15.038 -18.286 23.947 1.00 97.88 272 TYR A CA 1
ATOM 2047 C C . TYR A 1 272 ? -15.461 -19.596 23.270 1.00 97.88 272 TYR A C 1
ATOM 2049 O O . TYR A 1 272 ? -15.772 -19.589 22.081 1.00 97.88 272 TYR A O 1
ATOM 2057 N N . ARG A 1 273 ? -15.540 -20.714 24.007 1.00 97.50 273 ARG A N 1
ATOM 2058 C CA . ARG A 1 273 ? -16.027 -21.992 23.454 1.00 97.50 273 ARG A CA 1
ATOM 2059 C C . ARG A 1 273 ? -17.460 -21.893 22.938 1.00 97.50 273 ARG A C 1
ATOM 2061 O O . ARG A 1 273 ? -17.770 -22.521 21.930 1.00 97.50 273 ARG A O 1
ATOM 2068 N N . GLY A 1 274 ? -18.310 -21.101 23.595 1.00 97.19 274 GLY A N 1
ATOM 2069 C CA . GLY A 1 274 ? -19.658 -20.801 23.116 1.00 97.19 274 GLY A CA 1
ATOM 2070 C C . GLY A 1 274 ? -19.637 -20.131 21.742 1.00 97.19 274 GLY A C 1
ATOM 2071 O O . GLY A 1 274 ? -20.253 -20.640 20.810 1.00 97.19 274 GLY A O 1
ATOM 2072 N N . TRP A 1 275 ? -18.866 -19.051 21.592 1.00 96.75 275 TRP A N 1
ATOM 2073 C CA . TRP A 1 275 ? -18.742 -18.329 20.319 1.00 96.75 275 TRP A CA 1
ATOM 2074 C C . TRP A 1 275 ? -18.058 -19.163 19.232 1.00 96.75 275 TRP A C 1
ATOM 2076 O O . TRP A 1 275 ? -18.483 -19.158 18.080 1.00 96.75 275 TRP A O 1
ATOM 2086 N N . PHE A 1 276 ? -17.013 -19.910 19.588 1.00 97.75 276 PHE A N 1
ATOM 2087 C CA . PHE A 1 276 ? -16.293 -20.777 18.662 1.00 97.75 276 PHE A CA 1
ATOM 2088 C C . PHE A 1 276 ? -17.197 -21.889 18.120 1.00 97.75 276 PHE A C 1
ATOM 2090 O O . PHE A 1 276 ? -17.134 -22.203 16.937 1.00 97.75 276 PHE A O 1
ATOM 2097 N N . ALA A 1 277 ? -18.105 -22.433 18.938 1.00 97.19 277 ALA A N 1
ATOM 2098 C CA . ALA A 1 277 ? -19.060 -23.454 18.510 1.00 97.19 277 ALA A CA 1
ATOM 2099 C C . ALA A 1 277 ? -20.082 -22.960 17.464 1.00 97.19 277 ALA A C 1
ATOM 2101 O O . ALA A 1 277 ? -20.690 -23.791 16.787 1.00 97.19 277 ALA A O 1
ATOM 2102 N N . GLU A 1 278 ? -20.260 -21.648 17.295 1.00 94.81 278 GLU A N 1
ATOM 2103 C CA . GLU A 1 278 ? -21.121 -21.071 16.252 1.00 94.81 278 GLU A CA 1
ATOM 2104 C C . GLU A 1 278 ? -20.424 -20.966 14.888 1.00 94.81 278 GLU A C 1
ATOM 2106 O O . GLU A 1 278 ? -21.096 -20.801 13.868 1.00 94.81 278 GLU A O 1
ATOM 2111 N N . LEU A 1 279 ? -19.090 -21.074 14.849 1.00 96.19 279 LEU A N 1
ATOM 2112 C CA . LEU A 1 279 ? -18.332 -21.019 13.602 1.00 96.19 279 LEU A CA 1
ATOM 2113 C C . LEU A 1 279 ? -18.573 -22.272 12.739 1.00 96.19 279 LEU A C 1
ATOM 2115 O O . LEU A 1 279 ? -18.803 -23.364 13.278 1.00 96.19 279 LEU A O 1
ATOM 2119 N N . PRO A 1 280 ? -18.484 -22.139 11.401 1.00 96.25 280 PRO A N 1
ATOM 2120 C CA . PRO A 1 280 ? -18.557 -23.272 10.488 1.00 96.25 280 PRO A CA 1
ATOM 2121 C C . PRO A 1 280 ? -17.520 -24.365 10.802 1.00 96.25 280 PRO A C 1
ATOM 2123 O O . PRO A 1 280 ? -16.399 -24.037 11.198 1.00 96.25 280 PRO A O 1
ATOM 2126 N N . PRO A 1 281 ? -17.867 -25.658 10.626 1.00 96.06 281 PRO A N 1
ATOM 2127 C CA . PRO A 1 281 ? -16.974 -26.765 10.960 1.00 96.06 281 PRO A CA 1
ATOM 2128 C C . PRO A 1 281 ? -15.611 -26.700 10.268 1.00 96.06 281 PRO A C 1
ATOM 2130 O O . PRO A 1 281 ? -14.609 -26.895 10.932 1.00 96.06 281 PRO A O 1
ATOM 2133 N N . ASP A 1 282 ? -15.566 -26.349 8.984 1.00 93.62 282 ASP A N 1
ATOM 2134 C CA . ASP A 1 282 ? -14.332 -26.241 8.197 1.00 93.62 282 ASP A CA 1
ATOM 2135 C C . ASP A 1 282 ? -13.333 -25.240 8.796 1.00 93.62 282 ASP A C 1
ATOM 2137 O O . ASP A 1 282 ? -12.150 -25.550 8.924 1.00 93.62 282 ASP A O 1
ATOM 2141 N N . LEU A 1 283 ? -13.806 -24.069 9.234 1.00 96.12 283 LEU A N 1
ATOM 2142 C CA . LEU A 1 283 ? -12.946 -23.098 9.911 1.00 96.12 283 LEU A CA 1
ATOM 2143 C C . LEU A 1 283 ? -12.515 -23.587 11.300 1.00 96.12 283 LEU A C 1
ATOM 2145 O O . LEU A 1 283 ? -11.367 -23.381 11.687 1.00 96.12 283 LEU A O 1
ATOM 2149 N N . ARG A 1 284 ? -13.416 -24.214 12.065 1.00 97.56 284 ARG A N 1
ATOM 2150 C CA . ARG A 1 284 ? -13.069 -24.723 13.400 1.00 97.56 284 ARG A CA 1
ATOM 2151 C C . ARG A 1 284 ? -12.025 -25.822 13.325 1.00 97.56 284 ARG A C 1
ATOM 2153 O O . ARG A 1 284 ? -11.049 -25.742 14.055 1.00 97.56 284 ARG A O 1
ATOM 2160 N N . ASP A 1 285 ? -12.222 -26.784 12.431 1.00 97.50 285 ASP A N 1
ATOM 2161 C CA . ASP A 1 285 ? -11.314 -27.908 12.230 1.00 97.50 285 ASP A CA 1
ATOM 2162 C C . ASP A 1 285 ? -9.929 -27.379 11.825 1.00 97.50 285 ASP A C 1
ATOM 2164 O O . ASP A 1 285 ? -8.930 -27.736 12.442 1.00 97.50 285 ASP A O 1
ATOM 2168 N N . ALA A 1 286 ? -9.866 -26.411 10.898 1.00 95.56 286 ALA A N 1
ATOM 2169 C CA . ALA A 1 286 ? -8.606 -25.770 10.522 1.00 95.56 286 ALA A CA 1
ATOM 2170 C C . ALA A 1 286 ? -7.910 -25.083 11.711 1.00 95.56 286 ALA A C 1
ATOM 2172 O O . ALA A 1 286 ? -6.697 -25.225 11.879 1.00 95.56 286 ALA A O 1
ATOM 2173 N N . VAL A 1 287 ? -8.652 -24.336 12.537 1.00 97.69 287 VAL A N 1
ATOM 2174 C CA . VAL A 1 287 ? -8.099 -23.682 13.734 1.00 97.69 287 VAL A CA 1
ATOM 2175 C C . VAL A 1 287 ? -7.613 -24.724 14.741 1.00 97.69 287 VAL A C 1
ATOM 2177 O O . VAL A 1 287 ? -6.495 -24.590 15.230 1.00 97.69 287 VAL A O 1
ATOM 2180 N N . GLU A 1 288 ? -8.399 -25.765 15.023 1.00 97.38 288 GLU A N 1
ATOM 2181 C CA . GLU A 1 288 ? -8.040 -26.800 15.997 1.00 97.38 288 GLU A CA 1
ATOM 2182 C C . GLU A 1 288 ? -6.826 -27.628 15.557 1.00 97.38 288 GLU A C 1
ATOM 2184 O O . GLU A 1 288 ? -5.966 -27.945 16.383 1.00 97.38 288 GLU A O 1
ATOM 2189 N N . ASP A 1 289 ? -6.700 -27.907 14.259 1.00 95.69 289 ASP A N 1
ATOM 2190 C CA . ASP A 1 289 ? -5.560 -28.629 13.688 1.00 95.69 289 ASP A CA 1
ATOM 2191 C C . ASP A 1 289 ? -4.231 -27.878 13.880 1.00 95.69 289 ASP A C 1
ATOM 2193 O O . ASP A 1 289 ? -3.183 -28.505 14.047 1.00 95.69 289 ASP A O 1
ATOM 2197 N N . HIS A 1 290 ? -4.258 -26.539 13.879 1.00 94.88 290 HIS A N 1
ATOM 2198 C CA . HIS A 1 290 ? -3.054 -25.709 14.011 1.00 94.88 290 HIS A CA 1
ATOM 2199 C C . HIS A 1 290 ? -2.807 -25.214 15.439 1.00 94.88 290 HIS A C 1
ATOM 2201 O O . HIS A 1 290 ? -1.654 -25.048 15.836 1.00 94.88 290 HIS A O 1
ATOM 2207 N N . TRP A 1 291 ? -3.870 -24.958 16.203 1.00 96.56 291 TRP A N 1
ATOM 2208 C CA . TRP A 1 291 ? -3.811 -24.254 17.489 1.00 96.56 291 TRP A CA 1
ATOM 2209 C C . TRP A 1 291 ? -4.324 -25.082 18.675 1.00 96.56 291 TRP A C 1
ATOM 2211 O O . TRP A 1 291 ? -4.349 -24.583 19.804 1.00 96.56 291 TRP A O 1
ATOM 2221 N N . GLY A 1 292 ? -4.687 -26.346 18.440 1.00 97.12 292 GLY A N 1
ATOM 2222 C CA . GLY A 1 292 ? -5.263 -27.237 19.443 1.00 97.12 292 GLY A CA 1
ATOM 2223 C C . GLY A 1 292 ? -6.730 -26.915 19.745 1.00 97.12 292 GLY A C 1
ATOM 2224 O O . GLY A 1 292 ? -7.323 -26.060 19.108 1.00 97.12 292 GLY A O 1
ATOM 2225 N N . PRO A 1 293 ? -7.365 -27.596 20.710 1.00 97.06 293 PRO A N 1
ATOM 2226 C CA . PRO A 1 293 ? -8.749 -27.305 21.073 1.00 97.06 293 PRO A CA 1
ATOM 2227 C C . PRO A 1 293 ? -8.886 -25.942 21.785 1.00 97.06 293 PRO A C 1
ATOM 2229 O O . PRO A 1 293 ? -7.980 -25.537 22.523 1.00 97.06 293 PRO A O 1
ATOM 2232 N N . PRO A 1 294 ? -10.048 -25.266 21.691 1.00 97.06 294 PRO A N 1
ATOM 2233 C CA . PRO A 1 294 ? -10.289 -24.004 22.392 1.00 97.06 294 PRO A CA 1
ATOM 2234 C C . PRO A 1 294 ? -10.155 -24.177 23.922 1.00 97.06 294 PRO A C 1
ATOM 2236 O O . PRO A 1 294 ? -10.688 -25.147 24.476 1.00 97.06 294 PRO A O 1
ATOM 2239 N N . PRO A 1 295 ? -9.510 -23.238 24.647 1.00 96.31 295 PRO A N 1
ATOM 2240 C CA . PRO A 1 295 ? -9.110 -21.886 24.227 1.00 96.31 295 PRO A CA 1
ATOM 2241 C C . PRO A 1 295 ? -7.714 -21.774 23.577 1.00 96.31 295 PRO A C 1
ATOM 2243 O O . PRO A 1 295 ? -7.231 -20.658 23.402 1.00 96.31 295 PRO A O 1
ATOM 2246 N N . GLY A 1 296 ? -7.057 -22.886 23.238 1.00 95.94 296 GLY A N 1
ATOM 2247 C CA . GLY A 1 296 ? -5.655 -22.900 22.814 1.00 95.94 296 GLY A CA 1
ATOM 2248 C C . GLY A 1 296 ? -4.677 -22.666 23.967 1.00 95.94 296 GLY A C 1
ATOM 2249 O O . GLY A 1 296 ? -5.008 -22.865 25.139 1.00 95.94 296 GLY A O 1
ATOM 2250 N N . GLU A 1 297 ? -3.458 -22.245 23.621 1.00 93.25 297 GLU A N 1
ATOM 2251 C CA . GLU A 1 297 ? -2.366 -22.007 24.582 1.00 93.25 297 GLU A CA 1
ATOM 2252 C C . GLU A 1 297 ? -1.825 -20.567 24.557 1.00 93.25 297 GLU A C 1
ATOM 2254 O O . GLU A 1 297 ? -1.230 -20.118 25.535 1.00 93.25 297 GLU A O 1
ATOM 2259 N N . LEU A 1 298 ? -2.067 -19.814 23.477 1.00 91.62 298 LEU A N 1
ATOM 2260 C CA . LEU A 1 298 ? -1.557 -18.449 23.326 1.00 91.62 298 LEU A CA 1
ATOM 2261 C C . LEU A 1 298 ? -2.270 -17.471 24.262 1.00 91.62 298 LEU A C 1
ATOM 2263 O O . LEU A 1 298 ? -3.486 -17.294 24.177 1.00 91.62 298 LEU A O 1
ATOM 2267 N N . PHE A 1 299 ? -1.486 -16.811 25.118 1.00 90.94 299 PHE A N 1
ATOM 2268 C CA . PHE A 1 299 ? -1.948 -15.802 26.079 1.00 90.94 299 PHE A CA 1
ATOM 2269 C C . PHE A 1 299 ? -3.088 -16.299 26.986 1.00 90.94 299 PHE A C 1
ATOM 2271 O O . PHE A 1 299 ? -3.999 -15.543 27.330 1.00 90.94 299 PHE A O 1
ATOM 2278 N N . VAL A 1 300 ? -3.051 -17.581 27.364 1.00 92.75 300 VAL A N 1
ATOM 2279 C CA . VAL A 1 300 ? -4.030 -18.190 28.271 1.00 92.75 300 VAL A CA 1
ATOM 2280 C C . VAL A 1 300 ? -3.475 -18.229 29.688 1.00 92.75 300 VAL A C 1
ATOM 2282 O O . VAL A 1 300 ? -2.504 -18.930 29.964 1.00 92.75 300 VAL A O 1
ATOM 2285 N N . ASP A 1 301 ? -4.144 -17.545 30.610 1.00 91.50 301 ASP A N 1
ATOM 2286 C CA . ASP A 1 301 ? -3.815 -17.588 32.031 1.00 91.50 301 ASP A CA 1
ATOM 2287 C C . ASP A 1 301 ? -4.793 -18.496 32.794 1.00 91.50 301 ASP A C 1
ATOM 2289 O O . ASP A 1 301 ? -6.014 -18.369 32.694 1.00 91.50 301 ASP A O 1
ATOM 2293 N N . LYS A 1 302 ? -4.240 -19.426 33.579 1.00 92.44 302 LYS A N 1
ATOM 2294 C CA . LYS A 1 302 ? -4.985 -20.409 34.385 1.00 92.44 302 LYS A CA 1
ATOM 2295 C C . LYS A 1 302 ? -4.928 -20.125 35.889 1.00 92.44 302 LYS A C 1
ATOM 2297 O O . LYS A 1 302 ? -5.427 -20.927 36.678 1.00 92.44 302 LYS A O 1
ATOM 2302 N N . SER A 1 303 ? -4.316 -19.012 36.298 1.00 88.12 303 SER A N 1
ATOM 2303 C CA . SER A 1 303 ? -4.094 -18.669 37.706 1.00 88.12 303 SER A CA 1
ATOM 2304 C C . SER A 1 303 ? -5.405 -18.472 38.484 1.00 88.12 303 SER A C 1
ATOM 2306 O O . SER A 1 303 ? -5.572 -19.032 39.569 1.00 88.12 303 SER A O 1
ATOM 2308 N N . ALA A 1 304 ? -6.358 -17.726 37.914 1.00 86.94 304 ALA A N 1
ATOM 2309 C CA . ALA A 1 304 ? -7.658 -17.429 38.521 1.00 86.94 304 ALA A CA 1
ATOM 2310 C C . ALA A 1 304 ? -8.773 -18.400 38.091 1.00 86.94 304 ALA A C 1
ATOM 2312 O O . ALA A 1 304 ? -9.684 -18.686 38.872 1.00 86.94 304 ALA A O 1
ATOM 2313 N N . ASN A 1 305 ? -8.694 -18.924 36.866 1.00 89.94 305 ASN A N 1
ATOM 2314 C CA . ASN A 1 305 ? -9.660 -19.849 36.282 1.00 89.94 305 ASN A CA 1
ATOM 2315 C C . ASN A 1 305 ? -8.938 -21.113 35.782 1.00 89.94 305 ASN A C 1
ATOM 2317 O O . ASN A 1 305 ? -8.226 -21.038 34.782 1.00 89.94 305 ASN A O 1
ATOM 2321 N N . PRO A 1 306 ? -9.140 -22.290 36.404 1.00 91.50 306 PRO A N 1
ATOM 2322 C CA . PRO A 1 306 ? -8.496 -23.530 35.965 1.00 91.50 306 PRO A CA 1
ATOM 2323 C C . PRO A 1 306 ? -8.839 -23.955 34.529 1.00 91.50 306 PRO A C 1
ATOM 2325 O O . PRO A 1 306 ? -8.071 -24.701 33.922 1.00 91.50 306 PRO A O 1
ATOM 2328 N N . GLU A 1 307 ? -9.977 -23.506 33.984 1.00 91.69 307 GLU A N 1
ATOM 2329 C CA . GLU A 1 307 ? -10.343 -23.740 32.579 1.00 91.69 307 GLU A CA 1
ATOM 2330 C C . GLU A 1 307 ? -9.607 -22.804 31.602 1.00 91.69 307 GLU A C 1
ATOM 2332 O O . GLU A 1 307 ? -9.597 -23.070 30.401 1.00 91.69 307 GLU A O 1
ATOM 2337 N N . GLY A 1 308 ? -8.948 -21.763 32.119 1.00 93.62 308 GLY A N 1
ATOM 2338 C CA . GLY A 1 308 ? -8.203 -20.752 31.375 1.00 93.62 308 GLY A CA 1
ATOM 2339 C C . GLY A 1 308 ? -9.032 -19.516 31.029 1.00 93.62 308 GLY A C 1
ATOM 2340 O O . GLY A 1 308 ? -10.211 -19.613 30.685 1.00 93.62 308 GLY A O 1
ATOM 2341 N N . ASP A 1 309 ? -8.386 -18.355 31.076 1.00 94.31 309 ASP A N 1
ATOM 2342 C CA . ASP A 1 309 ? -8.880 -17.126 30.462 1.00 94.31 309 ASP A CA 1
ATOM 2343 C C . ASP A 1 309 ? -7.897 -16.666 29.385 1.00 94.31 309 ASP A C 1
ATOM 2345 O O . ASP A 1 309 ? -6.690 -16.617 29.622 1.00 94.31 309 ASP A O 1
ATOM 2349 N N . ILE A 1 310 ? -8.415 -16.297 28.216 1.00 94.50 310 ILE A N 1
ATOM 2350 C CA . ILE A 1 310 ? -7.623 -15.667 27.158 1.00 94.50 310 ILE A CA 1
ATOM 2351 C C . ILE A 1 310 ? -7.456 -14.191 27.522 1.00 94.50 310 ILE A C 1
ATOM 2353 O O . ILE A 1 310 ? -8.445 -13.485 27.735 1.00 94.50 310 ILE A O 1
ATOM 2357 N N . VAL A 1 311 ? -6.217 -13.721 27.596 1.00 91.50 311 VAL A N 1
ATOM 2358 C CA . VAL A 1 311 ? -5.888 -12.363 28.034 1.00 91.50 311 VAL A CA 1
ATOM 2359 C C . VAL A 1 311 ? -5.764 -11.415 26.841 1.00 91.50 311 VAL A C 1
ATOM 2361 O O . VAL A 1 311 ? -5.060 -11.702 25.870 1.00 91.50 311 VAL A O 1
ATOM 2364 N N . LEU A 1 312 ? -6.442 -10.266 26.916 1.00 88.12 312 LEU A N 1
ATOM 2365 C CA . LEU A 1 312 ? -6.459 -9.253 25.861 1.00 88.12 312 LEU A CA 1
ATOM 2366 C C . LEU A 1 312 ? -5.736 -7.983 26.297 1.00 88.12 312 LEU A C 1
ATOM 2368 O O . LEU A 1 312 ? -6.237 -7.118 27.009 1.00 88.12 312 LEU A O 1
ATOM 2372 N N . ALA A 1 313 ? -4.538 -7.867 25.773 1.00 80.94 313 ALA A N 1
ATOM 2373 C CA . ALA A 1 313 ? -3.616 -6.786 26.009 1.00 80.94 313 ALA A CA 1
ATOM 2374 C C . ALA A 1 313 ? -4.161 -5.450 25.429 1.00 80.94 313 ALA A C 1
ATOM 2376 O O . ALA A 1 313 ? -4.341 -5.334 24.215 1.00 80.94 313 ALA A O 1
ATOM 2377 N N . SER A 1 314 ? -4.534 -4.480 26.281 1.00 86.94 314 SER A N 1
ATOM 2378 C CA . SER A 1 314 ? -5.219 -3.241 25.857 1.00 86.94 314 SER A CA 1
ATOM 2379 C C . SER A 1 314 ? -5.281 -2.160 26.947 1.00 86.94 314 SER A C 1
ATOM 2381 O O . SER A 1 314 ? -5.258 -2.453 28.142 1.00 86.94 314 SER A O 1
ATOM 2383 N N . LEU A 1 315 ? -5.437 -0.902 26.523 1.00 89.50 315 LEU A N 1
ATOM 2384 C CA . LEU A 1 315 ? -5.678 0.256 27.382 1.00 89.50 315 LEU A CA 1
ATOM 2385 C C . LEU A 1 315 ? -7.147 0.685 27.275 1.00 89.50 315 LEU A C 1
ATOM 2387 O O . LEU A 1 315 ? -7.652 0.965 26.187 1.00 89.50 315 LEU A O 1
ATOM 2391 N N . ARG A 1 316 ? -7.851 0.772 28.407 1.00 91.31 316 ARG A N 1
ATOM 2392 C CA . ARG A 1 316 ? -9.256 1.202 28.438 1.00 91.31 316 ARG A CA 1
ATOM 2393 C C . ARG A 1 316 ? -9.395 2.629 28.961 1.00 91.31 316 ARG A C 1
ATOM 2395 O O . ARG A 1 316 ? -9.055 2.901 30.105 1.00 91.31 316 ARG A O 1
ATOM 2402 N N . ALA A 1 317 ? -10.004 3.489 28.152 1.00 93.31 317 ALA A N 1
ATOM 2403 C CA . ALA A 1 317 ? -10.339 4.872 28.463 1.00 93.31 317 ALA A CA 1
ATOM 2404 C C . ALA A 1 317 ? -11.863 5.056 28.368 1.00 93.31 317 ALA A C 1
ATOM 2406 O O . ALA A 1 317 ? -12.402 5.339 27.300 1.00 93.31 317 ALA A O 1
ATOM 2407 N N . GLY A 1 318 ? -12.586 4.824 29.470 1.00 94.94 318 GLY A N 1
ATOM 2408 C CA . GLY A 1 318 ? -14.053 4.906 29.503 1.00 94.94 318 GLY A CA 1
ATOM 2409 C C . GLY A 1 318 ? -14.735 3.947 28.515 1.00 94.94 318 GLY A C 1
ATOM 2410 O O . GLY A 1 318 ? -14.673 2.716 28.671 1.00 94.94 318 GLY A O 1
ATOM 2411 N N . ASN A 1 319 ? -15.394 4.527 27.508 1.00 97.69 319 ASN A N 1
ATOM 2412 C CA . ASN A 1 319 ? -16.042 3.838 26.392 1.00 97.69 319 ASN A CA 1
ATOM 2413 C C . ASN A 1 319 ? -15.123 3.653 25.173 1.00 97.69 319 ASN A C 1
ATOM 2415 O O . ASN A 1 319 ? -15.535 3.030 24.198 1.00 97.69 319 ASN A O 1
ATOM 2419 N N . VAL A 1 320 ? -13.881 4.127 25.207 1.00 97.50 320 VAL A N 1
ATOM 2420 C CA . VAL A 1 320 ? -12.895 3.861 24.157 1.00 97.50 320 VAL A CA 1
ATOM 2421 C C . VAL A 1 320 ? -11.897 2.809 24.630 1.00 97.50 320 VAL A C 1
ATOM 2423 O O . VAL A 1 320 ? -11.353 2.884 25.731 1.00 97.50 320 VAL A O 1
ATOM 2426 N N . LEU A 1 321 ? -11.674 1.801 23.795 1.00 96.12 321 LEU A N 1
ATOM 2427 C CA . LEU A 1 321 ? -10.675 0.766 24.015 1.00 96.12 321 LEU A CA 1
ATOM 2428 C C . LEU A 1 321 ? -9.555 0.923 22.992 1.00 96.12 321 LEU A C 1
ATOM 2430 O O . LEU A 1 321 ? -9.817 0.877 21.795 1.00 96.12 321 LEU A O 1
ATOM 2434 N N . ILE A 1 322 ? -8.323 1.076 23.455 1.00 94.94 322 ILE A N 1
ATOM 2435 C CA . ILE A 1 322 ? -7.132 1.156 22.611 1.00 94.94 322 ILE A CA 1
ATOM 2436 C C . ILE A 1 322 ? -6.435 -0.200 22.683 1.00 94.94 322 ILE A C 1
ATOM 2438 O O . ILE A 1 322 ? -6.128 -0.686 23.772 1.00 94.94 322 ILE A O 1
ATOM 2442 N N . MET A 1 323 ? -6.226 -0.839 21.537 1.00 92.69 323 MET A N 1
ATOM 2443 C CA . MET A 1 323 ? -5.758 -2.221 21.476 1.00 92.69 323 MET A CA 1
ATOM 2444 C C . MET A 1 323 ? -4.695 -2.399 20.392 1.00 92.69 323 MET A C 1
ATOM 2446 O O . MET A 1 323 ? -4.773 -1.796 19.322 1.00 92.69 323 MET A O 1
ATOM 2450 N N . ILE A 1 324 ? -3.707 -3.246 20.678 1.00 91.88 324 ILE A N 1
ATOM 2451 C CA . ILE A 1 324 ? -2.762 -3.745 19.678 1.00 91.88 324 ILE A CA 1
ATOM 2452 C C . ILE A 1 324 ? -3.411 -4.940 18.982 1.00 91.88 324 ILE A C 1
ATOM 2454 O O . ILE A 1 324 ? -3.960 -5.827 19.644 1.00 91.88 324 ILE A O 1
ATOM 2458 N N . GLN A 1 325 ? -3.367 -4.963 17.651 1.00 92.75 325 GLN A N 1
ATOM 2459 C CA . GLN A 1 325 ? -3.935 -6.063 16.886 1.00 92.75 325 GLN A CA 1
ATOM 2460 C C . GLN A 1 325 ? -3.277 -7.396 17.293 1.00 92.75 325 GLN A C 1
ATOM 2462 O O . GLN A 1 325 ? -2.049 -7.464 17.313 1.00 92.75 325 GLN A O 1
ATOM 2467 N N . PRO A 1 326 ? -4.068 -8.452 17.577 1.00 92.50 326 PRO A N 1
ATOM 2468 C CA . PRO A 1 326 ? -3.538 -9.776 17.898 1.00 92.50 326 PRO A CA 1
ATOM 2469 C C . PRO A 1 326 ? -2.529 -10.308 16.863 1.00 92.50 326 PRO A C 1
ATOM 2471 O O . PRO A 1 326 ? -2.698 -10.049 15.664 1.00 92.50 326 PRO A O 1
ATOM 2474 N N . PRO A 1 327 ? -1.516 -11.095 17.282 1.00 91.25 327 PRO A N 1
ATOM 2475 C CA . PRO A 1 327 ? -0.481 -11.598 16.395 1.00 91.25 327 PRO A CA 1
ATOM 2476 C C . PRO A 1 327 ? -1.053 -12.557 15.357 1.00 91.25 327 PRO A C 1
ATOM 2478 O O . PRO A 1 327 ? -1.957 -13.353 15.623 1.00 91.25 327 PRO A O 1
ATOM 2481 N N . ARG A 1 328 ? -0.459 -12.539 14.162 1.00 91.19 328 ARG A N 1
ATOM 2482 C CA . ARG A 1 328 ? -0.860 -13.407 13.050 1.00 91.19 328 ARG A CA 1
ATOM 2483 C C . ARG A 1 328 ? -0.595 -14.900 13.307 1.00 91.19 328 ARG A C 1
ATOM 2485 O O . ARG A 1 328 ? -1.286 -15.724 12.704 1.00 91.19 328 ARG A O 1
ATOM 2492 N N . GLY A 1 329 ? 0.384 -15.238 14.152 1.00 88.94 329 GLY A N 1
ATOM 2493 C CA . GLY A 1 329 ? 0.720 -16.613 14.544 1.00 88.94 329 GLY A CA 1
ATOM 2494 C C . GLY A 1 329 ? 2.026 -17.181 13.965 1.00 88.94 329 GLY A C 1
ATOM 2495 O O . GLY A 1 329 ? 2.461 -18.247 14.391 1.00 88.94 329 GLY A O 1
ATOM 2496 N N . PHE A 1 330 ? 2.664 -16.525 12.987 1.00 87.38 330 PHE A N 1
ATOM 2497 C CA . PHE A 1 330 ? 3.881 -17.070 12.357 1.00 87.38 330 PHE A CA 1
ATOM 2498 C C . PHE A 1 330 ? 5.110 -17.048 13.279 1.00 87.38 330 PHE A C 1
ATOM 2500 O O . PHE A 1 330 ? 5.958 -17.927 13.159 1.00 87.38 330 PHE A O 1
ATOM 2507 N N . GLY A 1 331 ? 5.193 -16.092 14.213 1.00 85.44 331 GLY A N 1
ATOM 2508 C CA . GLY A 1 331 ? 6.257 -16.065 15.223 1.00 85.44 331 GLY A CA 1
ATOM 2509 C C . GLY A 1 331 ? 6.100 -17.182 16.258 1.00 85.44 331 GLY A C 1
ATOM 2510 O O . GLY A 1 331 ? 7.079 -17.789 16.678 1.00 85.44 331 GLY A O 1
ATOM 2511 N N . GLU A 1 332 ? 4.857 -17.505 16.614 1.00 86.06 332 GLU A N 1
ATOM 2512 C CA . GLU A 1 332 ? 4.503 -18.557 17.569 1.00 86.06 332 GLU A CA 1
ATOM 2513 C C . GLU A 1 332 ? 4.600 -19.965 16.960 1.00 86.06 332 GLU A C 1
ATOM 2515 O O . GLU A 1 332 ? 4.799 -20.942 17.682 1.00 86.06 332 GLU A O 1
ATOM 2520 N N . ASN A 1 333 ? 4.496 -20.081 15.631 1.00 85.56 333 ASN A N 1
ATOM 2521 C CA . ASN A 1 333 ? 4.712 -21.322 14.889 1.00 85.56 333 ASN A CA 1
ATOM 2522 C C . ASN A 1 333 ? 5.648 -21.111 13.678 1.00 85.56 333 ASN A C 1
ATOM 2524 O O . ASN A 1 333 ? 5.181 -21.091 12.534 1.00 85.56 333 ASN A O 1
ATOM 2528 N N . PRO A 1 334 ? 6.978 -21.027 13.886 1.00 85.94 334 PRO A N 1
ATOM 2529 C CA . PRO A 1 334 ? 7.934 -20.820 12.794 1.00 85.94 334 PRO A CA 1
ATOM 2530 C C . PRO A 1 334 ? 7.946 -21.951 11.755 1.00 85.94 334 PRO A C 1
ATOM 2532 O O . PRO A 1 334 ? 8.297 -21.731 10.599 1.00 85.94 334 PRO A O 1
ATOM 2535 N N . VAL A 1 335 ? 7.530 -23.167 12.131 1.00 88.62 335 VAL A N 1
ATOM 2536 C CA . VAL A 1 335 ? 7.404 -24.304 11.199 1.00 88.62 335 VAL A CA 1
ATOM 2537 C C . VAL A 1 335 ? 6.340 -24.022 10.132 1.00 88.62 335 VAL A C 1
ATOM 2539 O O . VAL A 1 335 ? 6.506 -24.423 8.981 1.00 88.62 335 VAL A O 1
ATOM 2542 N N . ALA A 1 336 ? 5.286 -23.270 10.471 1.00 86.88 336 ALA A N 1
ATOM 2543 C CA . ALA A 1 336 ? 4.258 -22.866 9.514 1.00 86.88 336 ALA A CA 1
ATOM 2544 C C . ALA A 1 336 ? 4.808 -21.974 8.389 1.00 86.88 336 ALA A C 1
ATOM 2546 O O . ALA A 1 336 ? 4.262 -21.993 7.289 1.00 86.88 336 ALA A O 1
ATOM 2547 N N . ILE A 1 337 ? 5.909 -21.246 8.609 1.00 89.12 337 ILE A N 1
ATOM 2548 C CA . ILE A 1 337 ? 6.544 -20.422 7.567 1.00 89.12 337 ILE A CA 1
ATOM 2549 C C . ILE A 1 337 ? 7.034 -21.304 6.405 1.00 89.12 337 ILE A C 1
ATOM 2551 O O . ILE A 1 337 ? 6.901 -20.919 5.246 1.00 89.12 337 ILE A O 1
ATOM 2555 N N . TYR A 1 338 ? 7.513 -22.517 6.690 1.00 91.25 338 TYR A N 1
ATOM 2556 C CA . TYR A 1 338 ? 8.013 -23.460 5.683 1.00 91.25 338 TYR A CA 1
ATOM 2557 C C . TYR A 1 338 ? 6.922 -24.291 5.002 1.00 91.25 338 TYR A C 1
ATOM 2559 O O . TYR A 1 338 ? 7.213 -24.978 4.025 1.00 91.25 338 TYR A O 1
ATOM 2567 N N . HIS A 1 339 ? 5.683 -24.292 5.501 1.00 87.50 339 HIS A N 1
ATOM 2568 C CA . HIS A 1 339 ? 4.696 -25.297 5.079 1.00 87.50 339 HIS A CA 1
ATOM 2569 C C . HIS A 1 339 ? 3.261 -24.775 4.897 1.00 87.50 339 HIS A C 1
ATOM 2571 O O . HIS A 1 339 ? 2.515 -25.328 4.087 1.00 87.50 339 HIS A O 1
ATOM 2577 N N . ASN A 1 340 ? 2.861 -23.720 5.610 1.00 88.94 340 ASN A N 1
ATOM 2578 C CA . ASN A 1 340 ? 1.460 -23.337 5.798 1.00 88.94 340 ASN A CA 1
ATOM 2579 C C . ASN A 1 340 ? 1.261 -21.822 5.578 1.00 88.94 340 ASN A C 1
ATOM 2581 O O . ASN A 1 340 ? 0.989 -21.087 6.532 1.00 88.94 340 ASN A O 1
ATOM 2585 N N . PRO A 1 341 ? 1.343 -21.323 4.328 1.00 89.62 341 PRO A N 1
ATOM 2586 C CA . PRO A 1 341 ? 1.034 -19.920 4.021 1.00 89.62 341 PRO A CA 1
ATOM 2587 C C . PRO A 1 341 ? -0.425 -19.542 4.354 1.00 89.62 341 PRO A C 1
ATOM 2589 O O . PRO A 1 341 ? -0.764 -18.372 4.511 1.00 89.62 341 PRO A O 1
ATOM 2592 N N . ASP A 1 342 ? -1.300 -20.537 4.474 1.00 90.38 342 ASP A N 1
ATOM 2593 C CA . ASP A 1 342 ? -2.715 -20.460 4.831 1.00 90.38 342 ASP A CA 1
ATOM 2594 C C . ASP A 1 342 ? -2.993 -20.712 6.326 1.00 90.38 342 ASP A C 1
ATOM 2596 O O . ASP A 1 342 ? -4.109 -21.077 6.685 1.00 90.38 342 ASP A O 1
ATOM 2600 N N . LEU A 1 343 ? -2.009 -20.488 7.209 1.00 94.50 343 LEU A N 1
ATOM 2601 C CA . LEU A 1 343 ? -2.161 -20.596 8.668 1.00 94.50 343 LEU A CA 1
ATOM 2602 C C . LEU A 1 343 ? -3.454 -19.893 9.148 1.00 94.50 343 LEU A C 1
ATOM 2604 O O . LEU A 1 343 ? -3.565 -18.684 8.952 1.00 94.50 343 LEU A O 1
ATOM 2608 N N . PRO A 1 344 ? -4.434 -20.558 9.779 1.00 96.19 344 PRO A N 1
ATOM 2609 C CA . PRO A 1 344 ? -5.661 -19.896 10.235 1.00 96.19 344 PRO A CA 1
ATOM 2610 C C . PRO A 1 344 ? -5.397 -18.937 11.412 1.00 96.19 344 PRO A C 1
ATOM 2612 O O . PRO A 1 344 ? -4.354 -19.048 12.066 1.00 96.19 344 PRO A O 1
ATOM 2615 N N . PRO A 1 345 ? -6.312 -17.992 11.715 1.00 96.50 345 PRO A N 1
ATOM 2616 C CA . PRO A 1 345 ? -6.193 -17.164 12.916 1.00 96.50 345 PRO A CA 1
ATOM 2617 C C . PRO A 1 345 ? -6.180 -18.033 14.181 1.00 96.50 345 PRO A C 1
ATOM 2619 O O . PRO A 1 345 ? -6.869 -19.051 14.252 1.00 96.50 345 PRO A O 1
ATOM 2622 N N . SER A 1 346 ? -5.414 -17.621 15.191 1.00 97.19 346 SER A N 1
ATOM 2623 C CA . SER A 1 346 ? -5.356 -18.329 16.472 1.00 97.19 346 SER A CA 1
ATOM 2624 C C . SER A 1 346 ? -6.639 -18.150 17.291 1.00 97.19 346 SER A C 1
ATOM 2626 O O . SER A 1 346 ? -7.453 -17.251 17.044 1.00 97.19 346 SER A O 1
ATOM 2628 N N . HIS A 1 347 ? -6.798 -18.972 18.333 1.00 97.94 347 HIS A N 1
ATOM 2629 C CA . HIS A 1 347 ? -7.882 -18.798 19.299 1.00 97.94 347 HIS A CA 1
ATOM 2630 C C . HIS A 1 347 ? -7.863 -17.419 19.968 1.00 97.94 347 HIS A C 1
ATOM 2632 O O . HIS A 1 347 ? -8.923 -16.823 20.147 1.00 97.94 347 HIS A O 1
ATOM 2638 N N . HIS A 1 348 ? -6.676 -16.884 20.271 1.00 95.88 348 HIS A N 1
ATOM 2639 C CA . HIS A 1 348 ? -6.509 -15.545 20.839 1.00 95.88 348 HIS A CA 1
ATOM 2640 C C . HIS A 1 348 ? -7.010 -14.448 19.891 1.00 95.88 348 HIS A C 1
ATOM 2642 O O . HIS A 1 348 ? -7.800 -13.599 20.305 1.00 95.88 348 HIS A O 1
ATOM 2648 N N . TYR A 1 349 ? -6.657 -14.530 18.604 1.00 96.62 349 TYR A N 1
ATOM 2649 C CA . TYR A 1 349 ? -7.123 -13.593 17.579 1.00 96.62 349 TYR A CA 1
ATOM 2650 C C . TYR A 1 349 ? -8.656 -13.597 17.472 1.00 96.62 349 TYR A C 1
ATOM 2652 O O . TYR A 1 349 ? -9.301 -12.546 17.506 1.00 96.62 349 TYR A O 1
ATOM 2660 N N . LEU A 1 350 ? -9.258 -14.789 17.381 1.00 97.62 350 LEU A N 1
ATOM 2661 C CA . LEU A 1 350 ? -10.713 -14.949 17.309 1.00 97.62 350 LEU A CA 1
ATOM 2662 C C . LEU A 1 350 ? -11.404 -14.442 18.581 1.00 97.62 350 LEU A C 1
ATOM 2664 O O . LEU A 1 350 ? -12.413 -13.738 18.503 1.00 97.62 350 LEU A O 1
ATOM 2668 N N . ALA A 1 351 ? -10.870 -14.788 19.753 1.00 97.19 351 ALA A N 1
ATOM 2669 C CA . ALA A 1 351 ? -11.424 -14.384 21.039 1.00 97.19 351 ALA A CA 1
ATOM 2670 C C . ALA A 1 351 ? -11.403 -12.866 21.219 1.00 97.19 351 ALA A C 1
ATOM 2672 O O . ALA A 1 351 ? -12.389 -12.319 21.711 1.00 97.19 351 ALA A O 1
ATOM 2673 N N . ALA A 1 352 ? -10.335 -12.194 20.774 1.00 95.69 352 ALA A N 1
ATOM 2674 C CA . ALA A 1 352 ? -10.212 -10.745 20.835 1.00 95.69 352 ALA A CA 1
ATOM 2675 C C . ALA A 1 352 ? -11.411 -10.058 20.174 1.00 95.69 352 ALA A C 1
ATOM 2677 O O . ALA A 1 352 ? -12.193 -9.393 20.852 1.00 95.69 352 ALA A O 1
ATOM 2678 N N . TYR A 1 353 ? -11.628 -10.285 18.877 1.00 96.69 353 TYR A N 1
ATOM 2679 C CA . TYR A 1 353 ? -12.708 -9.615 18.150 1.00 96.69 353 TYR A CA 1
ATOM 2680 C C . TYR A 1 353 ? -14.105 -10.080 18.579 1.00 96.69 353 TYR A C 1
ATOM 2682 O O . TYR A 1 353 ? -15.029 -9.265 18.643 1.00 96.69 353 TYR A O 1
ATOM 2690 N N . ARG A 1 354 ? -14.277 -11.353 18.965 1.00 96.19 354 ARG A N 1
ATOM 2691 C CA . ARG A 1 354 ? -15.561 -11.820 19.511 1.00 96.19 354 ARG A CA 1
ATOM 2692 C C . ARG A 1 354 ? -15.890 -11.183 20.852 1.00 96.19 354 ARG A C 1
ATOM 2694 O O . ARG A 1 354 ? -17.056 -10.870 21.090 1.00 96.19 354 ARG A O 1
ATOM 2701 N N . TRP A 1 355 ? -14.893 -10.928 21.691 1.00 96.62 355 TRP A N 1
ATOM 2702 C CA . TRP A 1 355 ? -15.077 -10.185 22.930 1.00 96.62 355 TRP A CA 1
ATOM 2703 C C . TRP A 1 355 ? -15.403 -8.708 22.663 1.00 96.62 355 TRP A C 1
ATOM 2705 O O . TRP A 1 355 ? -16.290 -8.163 23.328 1.00 96.62 355 TRP A O 1
ATOM 2715 N N . LEU A 1 356 ? -14.778 -8.080 21.653 1.00 96.50 356 LEU A N 1
ATOM 2716 C CA . LEU A 1 356 ? -15.124 -6.714 21.227 1.00 96.50 356 LEU A CA 1
ATOM 2717 C C . LEU A 1 356 ? -16.608 -6.608 20.844 1.00 96.50 356 LEU A C 1
ATOM 2719 O O . LEU A 1 356 ? -17.293 -5.687 21.291 1.00 96.50 356 LEU A O 1
ATOM 2723 N N . GLU A 1 357 ? -17.119 -7.561 20.062 1.00 94.25 357 GLU A N 1
ATOM 2724 C CA . GLU A 1 357 ? -18.513 -7.584 19.602 1.00 94.25 357 GLU A CA 1
ATOM 2725 C C . GLU A 1 357 ? -19.501 -7.932 20.730 1.00 94.25 357 GLU A C 1
ATOM 2727 O O . GLU A 1 357 ? -20.487 -7.221 20.924 1.00 94.25 357 GLU A O 1
ATOM 2732 N N . ASN A 1 358 ? -19.240 -8.994 21.501 1.00 93.69 358 ASN A N 1
ATOM 2733 C CA . ASN A 1 358 ? -20.241 -9.593 22.395 1.00 93.69 358 ASN A CA 1
ATOM 2734 C C . ASN A 1 358 ? -20.171 -9.113 23.850 1.00 93.69 358 ASN A C 1
ATOM 2736 O O . ASN A 1 358 ? -21.201 -9.042 24.520 1.00 93.69 358 ASN A O 1
ATOM 2740 N N . SER A 1 359 ? -18.978 -8.797 24.357 1.00 94.88 359 SER A N 1
ATOM 2741 C CA . SER A 1 359 ? -18.772 -8.475 25.775 1.00 94.88 359 SER A CA 1
ATOM 2742 C C . SER A 1 359 ? -18.515 -6.989 25.989 1.00 94.88 359 SER A C 1
ATOM 2744 O O . SER A 1 359 ? -19.206 -6.349 26.785 1.00 94.88 359 SER A O 1
ATOM 2746 N N . PHE A 1 360 ? -17.557 -6.409 25.260 1.00 96.38 360 PHE A N 1
ATOM 2747 C CA . PHE A 1 360 ? -17.367 -4.960 25.272 1.00 96.38 360 PHE A CA 1
ATOM 2748 C C . PHE A 1 360 ? -18.577 -4.264 24.641 1.00 96.38 360 PHE A C 1
ATOM 2750 O O . PHE A 1 360 ? -19.069 -3.271 25.188 1.00 96.38 360 PHE A O 1
ATOM 2757 N N . GLY A 1 361 ? -19.108 -4.836 23.556 1.00 96.69 361 GLY A N 1
ATOM 2758 C CA . GLY A 1 361 ? -20.236 -4.287 22.813 1.00 96.69 361 GLY A CA 1
ATOM 2759 C C . GLY A 1 361 ? -19.814 -3.083 21.980 1.00 96.69 361 GLY A C 1
ATOM 2760 O O . GLY A 1 361 ? -20.465 -2.040 22.044 1.00 96.69 361 GLY A O 1
ATOM 2761 N N . ALA A 1 362 ? -18.691 -3.202 21.265 1.00 98.25 362 ALA A N 1
ATOM 2762 C CA . ALA A 1 362 ? -18.193 -2.168 20.370 1.00 98.25 362 ALA A CA 1
ATOM 2763 C C . ALA A 1 362 ? -19.272 -1.773 19.353 1.00 98.25 362 ALA A C 1
ATOM 2765 O O . ALA A 1 362 ? -19.950 -2.619 18.764 1.00 98.25 362 ALA A O 1
ATOM 2766 N N . HIS A 1 363 ? -19.421 -0.472 19.125 1.00 98.62 363 HIS A N 1
ATOM 2767 C CA . HIS A 1 363 ? -20.274 0.031 18.054 1.00 98.62 363 HIS A CA 1
ATOM 2768 C C . HIS A 1 363 ? -19.524 0.129 16.731 1.00 98.62 363 HIS A C 1
ATOM 2770 O O . HIS A 1 363 ? -20.152 -0.027 15.690 1.00 98.62 363 HIS A O 1
ATOM 2776 N N . ALA A 1 364 ? -18.212 0.367 16.780 1.00 98.62 364 ALA A N 1
ATOM 2777 C CA . ALA A 1 364 ? -17.320 0.368 15.631 1.00 98.62 364 ALA A CA 1
ATOM 2778 C C . ALA A 1 364 ? -15.864 0.140 16.068 1.00 98.62 364 ALA A C 1
ATOM 2780 O O . ALA A 1 364 ? -15.507 0.371 17.231 1.00 98.62 364 ALA A O 1
ATOM 2781 N N . VAL A 1 365 ? -15.033 -0.269 15.113 1.00 98.62 365 VAL A N 1
ATOM 2782 C CA . VAL A 1 365 ? -13.574 -0.311 15.231 1.00 98.62 365 VAL A CA 1
ATOM 2783 C C . VAL A 1 365 ? -12.951 0.685 14.254 1.00 98.62 365 VAL A C 1
ATOM 2785 O O . VAL A 1 365 ? -13.346 0.756 13.092 1.00 98.62 365 VAL A O 1
ATOM 2788 N N . VAL A 1 366 ? -11.986 1.463 14.735 1.00 98.69 366 VAL A N 1
ATOM 2789 C CA . VAL A 1 366 ? -11.108 2.315 13.936 1.00 98.69 366 VAL A CA 1
ATOM 2790 C C . VAL A 1 366 ? -9.751 1.633 13.871 1.00 98.69 366 VAL A C 1
ATOM 2792 O O . VAL A 1 366 ? -9.095 1.474 14.896 1.00 98.69 366 VAL A O 1
ATOM 2795 N N . HIS A 1 367 ? -9.339 1.214 12.683 1.00 97.69 367 HIS A N 1
ATOM 2796 C CA . HIS A 1 367 ? -8.022 0.629 12.447 1.00 97.69 367 HIS A CA 1
ATOM 2797 C C . HIS A 1 367 ? -7.090 1.734 11.947 1.00 97.69 367 HIS A C 1
ATOM 2799 O O . HIS A 1 367 ? -7.367 2.331 10.913 1.00 97.69 367 HIS A O 1
ATOM 2805 N N . LEU A 1 368 ? -6.037 2.079 12.689 1.00 95.56 368 LEU A N 1
ATOM 2806 C CA . LEU A 1 368 ? -5.266 3.294 12.409 1.00 95.56 368 LEU A CA 1
ATOM 2807 C C . LEU A 1 368 ? -4.022 3.008 11.552 1.00 95.56 368 LEU A C 1
ATOM 2809 O O . LEU A 1 368 ? -3.001 2.569 12.075 1.00 95.56 368 LEU A O 1
ATOM 2813 N N . GLY A 1 369 ? -4.104 3.324 10.255 1.00 84.12 369 GLY A N 1
ATOM 2814 C CA . GLY A 1 369 ? -2.980 3.279 9.315 1.00 84.12 369 GLY A CA 1
ATOM 2815 C C . GLY A 1 369 ? -2.815 1.951 8.561 1.00 84.12 369 GLY A C 1
ATOM 2816 O O . GLY A 1 369 ? -3.155 0.867 9.051 1.00 84.12 369 GLY A O 1
ATOM 2817 N N . LYS A 1 370 ? -2.285 2.043 7.335 1.00 81.00 370 LYS A N 1
ATOM 2818 C CA . LYS A 1 370 ? -1.976 0.884 6.484 1.00 81.00 370 LYS A CA 1
ATOM 2819 C C . LYS A 1 370 ? -0.868 0.032 7.115 1.00 81.00 370 LYS A C 1
ATOM 2821 O O . LYS A 1 370 ? 0.242 0.513 7.246 1.00 81.00 370 LYS A O 1
ATOM 2826 N N . HIS A 1 371 ? -1.045 -1.257 7.340 1.00 85.12 371 HIS A N 1
ATOM 2827 C CA . HIS A 1 371 ? -2.299 -1.996 7.338 1.00 85.12 371 HIS A CA 1
ATOM 2828 C C . HIS A 1 371 ? -2.256 -3.040 8.449 1.00 85.12 371 HIS A C 1
ATOM 2830 O O . HIS A 1 371 ? -1.196 -3.359 8.988 1.00 85.12 371 HIS A O 1
ATOM 2836 N N . GLY A 1 372 ? -3.423 -3.561 8.804 1.00 87.94 372 GLY A N 1
ATOM 2837 C CA . GLY A 1 372 ? -3.559 -4.660 9.738 1.00 87.94 372 GLY A CA 1
ATOM 2838 C C . GLY A 1 372 ? -3.290 -5.993 9.052 1.00 87.94 372 GLY A C 1
ATOM 2839 O O . GLY A 1 372 ? -2.893 -6.067 7.891 1.00 87.94 372 GLY A O 1
ATOM 2840 N N . SER A 1 373 ? -3.524 -7.071 9.788 1.00 93.19 373 SER A N 1
ATOM 2841 C CA . SER A 1 373 ? -3.448 -8.451 9.300 1.00 93.19 373 SER A CA 1
ATOM 2842 C C . SER A 1 373 ? -4.818 -9.082 9.015 1.00 93.19 373 SER A C 1
ATOM 2844 O O . SER A 1 373 ? -4.875 -10.164 8.430 1.00 93.19 373 SER A O 1
ATOM 2846 N N . LEU A 1 374 ? -5.922 -8.436 9.414 1.00 96.19 374 LEU A N 1
ATOM 2847 C CA . LEU A 1 374 ? -7.270 -9.020 9.426 1.00 96.19 374 LEU A CA 1
ATOM 2848 C C . LEU A 1 374 ? -7.767 -9.294 8.010 1.00 96.19 374 LEU A C 1
ATOM 2850 O O . LEU A 1 374 ? -8.198 -10.400 7.696 1.00 96.19 374 LEU A O 1
ATOM 2854 N N . GLU A 1 375 ? -7.675 -8.291 7.144 1.00 95.94 375 GLU A N 1
ATOM 2855 C CA . GLU A 1 375 ? -8.084 -8.333 5.743 1.00 95.94 375 GLU A CA 1
ATOM 2856 C C . GLU A 1 375 ? -7.202 -9.257 4.888 1.00 95.94 375 GLU A C 1
ATOM 2858 O O . GLU A 1 375 ? -7.539 -9.539 3.739 1.00 95.94 375 GLU A O 1
ATOM 2863 N N . TRP A 1 376 ? -6.111 -9.778 5.457 1.00 95.38 376 TRP A N 1
ATOM 2864 C CA . TRP A 1 376 ? -5.168 -10.714 4.840 1.00 95.38 376 TRP A CA 1
ATOM 2865 C C . TRP A 1 376 ? -5.264 -12.134 5.415 1.00 95.38 376 TRP A C 1
ATOM 2867 O O . TRP A 1 376 ? -4.509 -13.018 5.008 1.00 95.38 376 TRP A O 1
ATOM 2877 N N . LEU A 1 377 ? -6.193 -12.391 6.344 1.00 96.38 377 LEU A N 1
ATOM 2878 C CA . LEU A 1 377 ? -6.424 -13.739 6.866 1.00 96.38 377 LEU A CA 1
ATOM 2879 C C . LEU A 1 377 ? -6.903 -14.698 5.756 1.00 96.38 377 LEU A C 1
ATOM 2881 O O . LEU A 1 377 ? -7.516 -14.247 4.779 1.00 96.38 377 LEU A O 1
ATOM 2885 N N . PRO A 1 378 ? -6.664 -16.016 5.891 1.00 95.81 378 PRO A N 1
ATOM 2886 C CA . PRO A 1 378 ? -7.036 -16.981 4.864 1.00 95.81 378 PRO A CA 1
ATOM 2887 C C . PRO A 1 378 ? -8.538 -17.002 4.562 1.00 95.81 378 PRO A C 1
ATOM 2889 O O . PRO A 1 378 ? -9.378 -16.811 5.448 1.00 95.81 378 PRO A O 1
ATOM 2892 N N . GLY A 1 379 ? -8.876 -17.234 3.297 1.00 95.25 379 GLY A N 1
ATOM 2893 C CA . GLY A 1 379 ? -10.252 -17.354 2.815 1.00 95.25 379 GLY A CA 1
ATOM 2894 C C . GLY A 1 379 ? -10.419 -16.790 1.408 1.00 95.25 379 GLY A C 1
ATOM 2895 O O . GLY A 1 379 ? -9.444 -16.375 0.786 1.00 95.25 379 GLY A O 1
ATOM 2896 N N . LYS A 1 380 ? -11.665 -16.711 0.933 1.00 95.12 380 LYS A N 1
ATOM 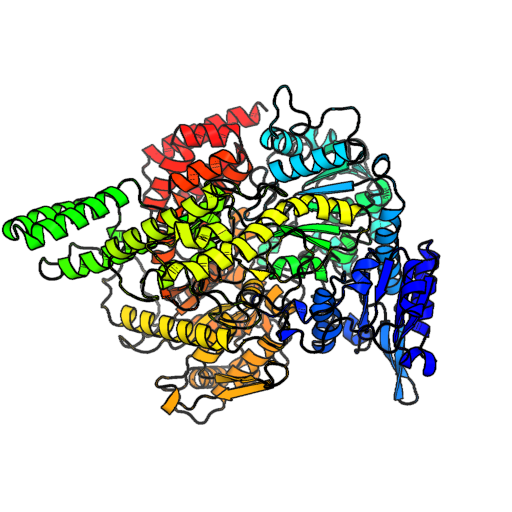2897 C CA . LYS A 1 380 ? -11.977 -16.254 -0.429 1.00 95.12 380 LYS A CA 1
ATOM 2898 C C . LYS A 1 380 ? -11.398 -14.866 -0.741 1.00 95.12 380 LYS A C 1
ATOM 2900 O O . LYS A 1 380 ? -11.283 -14.029 0.163 1.00 95.12 380 LYS A O 1
ATOM 2905 N N . THR A 1 381 ? -11.058 -14.619 -2.005 1.00 90.31 381 THR A N 1
ATOM 2906 C CA . THR A 1 381 ? -10.451 -13.347 -2.448 1.00 90.31 381 THR A CA 1
ATOM 2907 C C . THR A 1 381 ? -11.400 -12.160 -2.264 1.00 90.31 381 THR A C 1
ATOM 2909 O O . THR A 1 381 ? -11.012 -11.116 -1.747 1.00 90.31 381 THR A O 1
ATOM 2912 N N . ALA A 1 382 ? -12.679 -12.343 -2.593 1.00 92.69 382 ALA A N 1
ATOM 2913 C CA . ALA A 1 382 ? -13.771 -11.427 -2.283 1.00 92.69 382 ALA A CA 1
ATOM 2914 C C . ALA A 1 382 ? -15.088 -12.205 -2.135 1.00 92.69 382 ALA A C 1
ATOM 2916 O O . ALA A 1 382 ? -15.156 -13.411 -2.371 1.00 92.69 382 ALA A O 1
ATOM 2917 N N . GLY A 1 383 ? -16.158 -11.524 -1.716 1.00 95.94 383 GLY A N 1
ATOM 2918 C CA . GLY A 1 383 ? -17.461 -12.167 -1.532 1.00 95.94 383 GLY A CA 1
ATOM 2919 C C . GLY A 1 383 ? -17.423 -13.261 -0.459 1.00 95.94 383 GLY A C 1
ATOM 2920 O O . GLY A 1 383 ? -17.752 -14.419 -0.720 1.00 95.94 383 GLY A O 1
ATOM 2921 N N . LEU A 1 384 ? -16.985 -12.881 0.742 1.00 97.62 384 LEU A N 1
ATOM 2922 C CA . LEU A 1 384 ? -16.605 -13.808 1.807 1.00 97.62 384 LEU A CA 1
ATOM 2923 C C . LEU A 1 384 ? -17.727 -14.749 2.280 1.00 97.62 384 LEU A C 1
ATOM 2925 O O . LEU A 1 384 ? -18.899 -14.372 2.407 1.00 97.62 384 LEU A O 1
ATOM 2929 N N . SER A 1 385 ? -17.332 -15.985 2.599 1.00 97.62 385 SER A N 1
ATOM 2930 C CA . SER A 1 385 ? -18.170 -17.000 3.245 1.00 97.62 385 SER A CA 1
ATOM 2931 C C . SER A 1 385 ? -18.076 -16.906 4.770 1.00 97.62 385 SER A C 1
ATOM 2933 O O . SER A 1 385 ? -17.240 -16.185 5.312 1.00 97.62 385 SER A O 1
ATOM 2935 N N . ALA A 1 386 ? -18.929 -17.656 5.473 1.00 97.12 386 ALA A N 1
ATOM 2936 C CA . ALA A 1 386 ? -18.888 -17.741 6.934 1.00 97.12 386 ALA A CA 1
ATOM 2937 C C . ALA A 1 386 ? -17.597 -18.392 7.461 1.00 97.12 386 ALA A C 1
ATOM 2939 O O . ALA A 1 386 ? -17.276 -18.247 8.638 1.00 97.12 386 ALA A O 1
ATOM 2940 N N . SER A 1 387 ? -16.890 -19.138 6.606 1.00 96.69 387 SER A N 1
ATOM 2941 C CA . SER A 1 387 ? -15.649 -19.832 6.946 1.00 96.69 387 SER A CA 1
ATOM 2942 C C . SER A 1 387 ? -14.388 -19.049 6.586 1.00 96.69 387 SER A C 1
ATOM 2944 O O . SER A 1 387 ? -13.293 -19.438 6.985 1.00 96.69 387 SER A O 1
ATOM 2946 N N . CYS A 1 388 ? -14.517 -17.911 5.898 1.00 97.81 388 CYS A N 1
ATOM 2947 C CA . CYS A 1 388 ? -13.395 -17.005 5.688 1.00 97.81 388 CYS A CA 1
ATOM 2948 C C . CYS A 1 388 ? -12.944 -16.396 7.025 1.00 97.81 388 CYS A C 1
ATOM 2950 O O . CYS A 1 388 ? -13.759 -15.829 7.757 1.00 97.81 388 CYS A O 1
ATOM 2952 N N . GLY A 1 389 ? -11.635 -16.420 7.293 1.00 97.31 389 GLY A N 1
ATOM 2953 C CA . GLY A 1 389 ? -11.038 -15.832 8.495 1.00 97.31 389 GLY A CA 1
ATOM 2954 C C . GLY A 1 389 ? -11.484 -14.387 8.764 1.00 97.31 389 GLY A C 1
ATOM 2955 O O . GLY A 1 389 ? -11.946 -14.118 9.873 1.00 97.31 389 GLY A O 1
ATOM 2956 N N . PRO A 1 390 ? -11.448 -13.469 7.774 1.00 97.81 390 PRO A N 1
ATOM 2957 C CA . PRO A 1 390 ? -11.887 -12.089 7.986 1.00 97.81 390 PRO A CA 1
ATOM 2958 C C . PRO A 1 390 ? -13.365 -11.952 8.415 1.00 97.81 390 PRO A C 1
ATOM 2960 O O . PRO A 1 390 ? -13.658 -11.172 9.320 1.00 97.81 390 PRO A O 1
ATOM 2963 N N . ASP A 1 391 ? -14.295 -12.742 7.848 1.00 97.94 391 ASP A N 1
ATOM 2964 C CA . ASP A 1 391 ? -15.728 -12.727 8.231 1.00 97.94 391 ASP A CA 1
ATOM 2965 C C . ASP A 1 391 ? -15.927 -13.251 9.659 1.00 97.94 391 ASP A C 1
ATOM 2967 O O . ASP A 1 391 ? -16.681 -12.684 10.458 1.00 97.94 391 ASP A O 1
ATOM 2971 N N . ALA A 1 392 ? -15.215 -14.327 9.998 1.00 97.00 392 ALA A N 1
ATOM 2972 C CA . ALA A 1 392 ? -15.270 -14.950 11.310 1.00 97.00 392 ALA A CA 1
ATOM 2973 C C . ALA A 1 392 ? -14.597 -14.116 12.409 1.00 97.00 392 ALA A C 1
ATOM 2975 O O . ALA A 1 392 ? -14.951 -14.262 13.578 1.00 97.00 392 ALA A O 1
ATOM 2976 N N . VAL A 1 393 ? -13.651 -13.251 12.062 1.00 97.44 393 VAL A N 1
ATOM 2977 C CA . VAL A 1 393 ? -12.998 -12.345 13.008 1.00 97.44 393 VAL A CA 1
ATOM 2978 C C . VAL A 1 393 ? -13.811 -11.064 13.164 1.00 97.44 393 VAL A C 1
ATOM 2980 O O . VAL A 1 393 ? -14.268 -10.773 14.264 1.00 97.44 393 VAL A O 1
ATOM 2983 N N . LEU A 1 394 ? -14.034 -10.306 12.085 1.00 97.81 394 LEU A N 1
ATOM 2984 C CA . LEU A 1 394 ? -14.651 -8.978 12.175 1.00 97.81 394 LEU A CA 1
ATOM 2985 C C . LEU A 1 394 ? -16.155 -9.039 12.458 1.00 97.81 394 LEU A C 1
ATOM 2987 O O . LEU A 1 394 ? -16.721 -8.153 13.102 1.00 97.81 394 LEU A O 1
ATOM 2991 N N . GLY A 1 395 ? -16.819 -10.087 11.967 1.00 96.12 395 GLY A N 1
ATOM 2992 C CA . GLY A 1 395 ? -18.250 -10.254 12.136 1.00 96.12 395 GLY A CA 1
ATOM 2993 C C . GLY A 1 395 ? -19.037 -9.120 11.483 1.00 96.12 395 GLY A C 1
ATOM 2994 O O . GLY A 1 395 ? -18.956 -8.911 10.277 1.00 96.12 395 GLY A O 1
ATOM 2995 N N . SER A 1 396 ? -19.860 -8.434 12.278 1.00 96.06 396 SER A N 1
ATOM 2996 C CA . SER A 1 396 ? -20.724 -7.350 11.784 1.00 96.06 396 SER A CA 1
ATOM 2997 C C . SER A 1 396 ? -20.276 -5.964 12.243 1.00 96.06 396 SER A C 1
ATOM 2999 O O . SER A 1 396 ? -21.022 -5.001 12.060 1.00 96.06 396 SER A O 1
ATOM 3001 N N . LEU A 1 397 ? -19.107 -5.857 12.884 1.00 97.69 397 LEU A N 1
ATOM 3002 C CA . LEU A 1 397 ? -18.612 -4.588 13.404 1.00 97.69 397 LEU A CA 1
ATOM 3003 C C . LEU A 1 397 ? -18.298 -3.629 12.245 1.00 97.69 397 LEU A C 1
ATOM 3005 O O . LEU A 1 397 ? -17.505 -3.991 11.373 1.00 97.69 397 LEU A O 1
ATOM 3009 N N . PRO A 1 398 ? -18.872 -2.410 12.231 1.00 98.56 398 PRO A N 1
ATOM 3010 C CA . PRO A 1 398 ? -18.429 -1.344 11.342 1.00 98.56 398 PRO A CA 1
ATOM 3011 C C . PRO A 1 398 ? -16.932 -1.078 11.524 1.00 98.56 398 PRO A C 1
ATOM 3013 O O . PRO A 1 398 ? -16.478 -0.835 12.646 1.00 98.56 398 PRO A O 1
ATOM 3016 N N . MET A 1 399 ? -16.183 -1.113 10.424 1.00 98.38 399 MET A N 1
ATOM 3017 C CA . MET A 1 399 ? -14.746 -0.854 10.403 1.00 98.38 399 MET A CA 1
ATOM 3018 C C . MET A 1 399 ? -14.475 0.454 9.662 1.00 98.38 399 MET A C 1
ATOM 3020 O O . MET A 1 399 ? -14.760 0.567 8.471 1.00 98.38 399 MET A O 1
ATOM 3024 N N . ILE A 1 400 ? -13.933 1.443 10.368 1.00 98.75 400 ILE A N 1
ATOM 3025 C CA . ILE A 1 400 ? -13.451 2.703 9.798 1.00 98.75 400 ILE A CA 1
ATOM 3026 C C . ILE A 1 400 ? -11.934 2.609 9.716 1.00 98.75 400 ILE A C 1
ATOM 3028 O O . ILE A 1 400 ? -11.291 2.156 10.664 1.00 98.75 400 ILE A O 1
ATOM 3032 N N . TYR A 1 401 ? -11.359 3.020 8.593 1.00 98.44 401 TYR A N 1
ATOM 3033 C CA . TYR A 1 401 ? -9.952 2.761 8.335 1.00 98.44 401 TYR A CA 1
ATOM 3034 C C . TYR A 1 401 ? -9.250 3.978 7.706 1.00 98.44 401 TYR A C 1
ATOM 3036 O O . TYR A 1 401 ? -9.300 4.152 6.488 1.00 98.44 401 TYR A O 1
ATOM 3044 N N . PRO A 1 402 ? -8.574 4.817 8.518 1.00 98.12 402 PRO A N 1
ATOM 3045 C CA . PRO A 1 402 ? -7.569 5.756 8.034 1.00 98.12 402 PRO A CA 1
ATOM 3046 C C . PRO A 1 402 ? -6.480 5.067 7.210 1.00 98.12 402 PRO A C 1
ATOM 3048 O O . PRO A 1 402 ? -5.775 4.202 7.733 1.00 98.12 402 PRO A O 1
ATOM 3051 N N . PHE A 1 403 ? -6.347 5.435 5.936 1.00 97.56 403 PHE A N 1
ATOM 3052 C CA . PHE A 1 403 ? -5.495 4.709 4.989 1.00 97.56 403 PHE A CA 1
ATOM 3053 C C . PHE A 1 403 ? -4.713 5.648 4.071 1.00 97.56 403 PHE A C 1
ATOM 3055 O O . PHE A 1 403 ? -5.220 6.683 3.662 1.00 97.56 403 PHE A O 1
ATOM 3062 N N . LEU A 1 404 ? -3.489 5.283 3.705 1.00 96.88 404 LEU A N 1
ATOM 3063 C CA . LEU A 1 404 ? -2.650 6.118 2.854 1.00 96.88 404 LEU A CA 1
ATOM 3064 C C . LEU A 1 404 ? -3.211 6.202 1.420 1.00 96.88 404 LEU A C 1
ATOM 3066 O O . LEU A 1 404 ? -3.467 5.180 0.783 1.00 96.88 404 LEU A O 1
ATOM 3070 N N . ILE A 1 405 ? -3.383 7.419 0.898 1.00 96.25 405 ILE A N 1
ATOM 3071 C CA . ILE A 1 405 ? -4.044 7.671 -0.394 1.00 96.25 405 ILE A CA 1
ATOM 3072 C C . ILE A 1 405 ? -3.350 7.054 -1.615 1.00 96.25 405 ILE A C 1
ATOM 3074 O O . ILE A 1 405 ? -4.008 6.706 -2.601 1.00 96.25 405 ILE A O 1
ATOM 3078 N N . ASN A 1 406 ? -2.023 6.918 -1.571 1.00 94.94 406 ASN A N 1
ATOM 3079 C CA . ASN A 1 406 ? -1.256 6.335 -2.663 1.00 94.94 406 ASN A CA 1
ATOM 3080 C C . ASN A 1 406 ? -1.089 4.818 -2.529 1.00 94.94 406 ASN A C 1
ATOM 3082 O O . ASN A 1 406 ? -0.416 4.250 -3.377 1.00 94.94 406 ASN A O 1
ATOM 3086 N N . ASP A 1 407 ? -1.746 4.149 -1.574 1.00 94.38 407 ASP A N 1
ATOM 3087 C CA . ASP A 1 407 ? -1.702 2.687 -1.403 1.00 94.38 407 ASP A CA 1
ATOM 3088 C C . ASP A 1 407 ? -3.066 2.032 -1.700 1.00 94.38 407 ASP A C 1
ATOM 3090 O O . ASP A 1 407 ? -3.714 1.440 -0.827 1.00 94.38 407 ASP A O 1
ATOM 3094 N N . PRO A 1 408 ? -3.539 2.142 -2.956 1.00 93.44 408 PRO A N 1
ATOM 3095 C CA . PRO A 1 408 ? -4.883 1.731 -3.341 1.00 93.44 408 PRO A CA 1
ATOM 3096 C C . PRO A 1 408 ? -5.117 0.228 -3.248 1.00 93.44 408 PRO A C 1
ATOM 3098 O O . PRO A 1 408 ? -6.243 -0.199 -2.992 1.00 93.44 408 PRO A O 1
ATOM 3101 N N . GLY A 1 409 ? -4.077 -0.581 -3.475 1.00 91.94 409 GLY A N 1
ATOM 3102 C CA . GLY A 1 409 ? -4.226 -2.028 -3.513 1.00 91.94 409 GLY A CA 1
ATOM 3103 C C . GLY A 1 409 ? -4.596 -2.596 -2.149 1.00 91.94 409 GLY A C 1
ATOM 3104 O O . GLY A 1 409 ? -5.599 -3.287 -1.990 1.00 91.94 409 GLY A O 1
ATOM 3105 N N . GLU A 1 410 ? -3.824 -2.234 -1.137 1.00 93.19 410 GLU A N 1
ATOM 3106 C CA . GLU A 1 410 ? -4.031 -2.689 0.229 1.00 93.19 410 GLU A CA 1
ATOM 3107 C C . GLU A 1 410 ? -5.335 -2.130 0.818 1.00 93.19 410 GLU A C 1
ATOM 3109 O O . GLU A 1 410 ? -6.084 -2.867 1.460 1.00 93.19 410 GLU A O 1
ATOM 3114 N N . GLY A 1 411 ? -5.687 -0.871 0.527 1.00 95.44 411 GLY A N 1
ATOM 3115 C CA . GLY A 1 411 ? -6.971 -0.323 0.973 1.00 95.44 411 GLY A CA 1
ATOM 3116 C C . GLY A 1 411 ? -8.172 -0.986 0.294 1.00 95.44 411 GLY A C 1
ATOM 3117 O O . GLY A 1 411 ? -9.193 -1.228 0.939 1.00 95.44 411 GLY A O 1
ATOM 3118 N N . ALA A 1 412 ? -8.058 -1.373 -0.980 1.00 95.06 412 ALA A N 1
ATOM 3119 C CA . ALA A 1 412 ? -9.092 -2.162 -1.648 1.00 95.06 412 ALA A CA 1
ATOM 3120 C C . ALA A 1 412 ? -9.259 -3.551 -1.029 1.00 95.06 412 ALA A C 1
ATOM 3122 O O . ALA A 1 412 ? -10.387 -4.035 -0.922 1.00 95.06 412 ALA A O 1
ATOM 3123 N N . GLN A 1 413 ? -8.174 -4.172 -0.564 1.00 95.88 413 GLN A N 1
ATOM 3124 C CA . GLN A 1 413 ? -8.262 -5.433 0.165 1.00 95.88 413 GLN A CA 1
ATOM 3125 C C . GLN A 1 413 ? -9.094 -5.285 1.445 1.00 95.88 413 GLN A C 1
ATOM 3127 O O . GLN A 1 413 ? -10.024 -6.065 1.670 1.00 95.88 413 GLN A O 1
ATOM 3132 N N . ALA A 1 414 ? -8.848 -4.234 2.232 1.00 97.31 414 ALA A N 1
ATOM 3133 C CA . ALA A 1 414 ? -9.646 -3.927 3.418 1.00 97.31 414 ALA A CA 1
ATOM 3134 C C . ALA A 1 414 ? -11.125 -3.661 3.073 1.00 97.31 414 ALA A C 1
ATOM 3136 O O . ALA A 1 414 ? -12.027 -4.197 3.724 1.00 97.31 414 ALA A O 1
ATOM 3137 N N . LYS A 1 415 ? -11.409 -2.908 2.000 1.00 97.94 415 LYS A N 1
ATOM 3138 C CA . LYS A 1 415 ? -12.788 -2.663 1.530 1.00 97.94 415 LYS A CA 1
ATOM 3139 C C . LYS A 1 415 ? -13.517 -3.961 1.170 1.00 97.94 415 LYS A C 1
ATOM 3141 O O . LYS A 1 415 ? -14.690 -4.112 1.502 1.00 97.94 415 LYS A O 1
ATOM 3146 N N . ARG A 1 416 ? -12.836 -4.892 0.492 1.00 97.19 416 ARG A N 1
ATOM 3147 C CA . ARG A 1 416 ? -13.439 -6.095 -0.115 1.00 97.19 416 ARG A CA 1
ATOM 3148 C C . ARG A 1 416 ? -13.491 -7.307 0.814 1.00 97.19 416 ARG A C 1
ATOM 3150 O O . ARG A 1 416 ? -14.357 -8.162 0.625 1.00 97.19 416 ARG A O 1
ATOM 3157 N N . ARG A 1 417 ? -12.588 -7.387 1.798 1.00 97.69 417 ARG A N 1
ATOM 3158 C CA . ARG A 1 417 ? -12.473 -8.524 2.733 1.00 97.69 417 ARG A CA 1
ATOM 3159 C C . ARG A 1 417 ? -12.786 -8.169 4.188 1.00 97.69 417 ARG A C 1
ATOM 3161 O O . ARG A 1 417 ? -12.889 -9.065 5.013 1.00 97.69 417 ARG A O 1
ATOM 3168 N N . ALA A 1 418 ? -12.970 -6.895 4.516 1.00 97.56 418 ALA A N 1
ATOM 3169 C CA . ALA A 1 418 ? -13.284 -6.460 5.878 1.00 97.56 418 ALA A CA 1
ATOM 3170 C C . ALA A 1 418 ? -14.368 -5.369 5.927 1.00 97.56 418 ALA A C 1
ATOM 3172 O O . ALA A 1 418 ? -14.473 -4.657 6.921 1.00 97.56 418 ALA A O 1
ATOM 3173 N N . HIS A 1 419 ? -15.142 -5.200 4.842 1.00 98.00 419 HIS A N 1
ATOM 3174 C CA . HIS A 1 419 ? -16.193 -4.177 4.699 1.00 98.00 419 HIS A CA 1
ATOM 3175 C C . HIS A 1 419 ? -15.771 -2.794 5.229 1.00 98.00 419 HIS A C 1
ATOM 3177 O O . HIS A 1 419 ? -16.561 -2.066 5.835 1.00 98.00 419 HIS A O 1
ATOM 3183 N N . ALA A 1 420 ? -14.499 -2.440 5.011 1.00 98.31 420 ALA A N 1
ATOM 3184 C CA . ALA A 1 420 ? -13.909 -1.234 5.567 1.00 98.31 420 ALA A CA 1
ATOM 3185 C C . ALA A 1 420 ? -14.462 0.026 4.889 1.00 98.31 420 ALA A C 1
ATOM 3187 O O . ALA A 1 420 ? -14.580 0.110 3.663 1.00 98.31 420 ALA A O 1
ATOM 3188 N N . THR A 1 421 ? -14.751 1.038 5.704 1.00 98.38 421 THR A N 1
ATOM 3189 C CA . THR A 1 421 ? -14.975 2.415 5.262 1.00 98.38 421 THR A CA 1
ATOM 3190 C C . THR A 1 421 ? -13.646 3.151 5.342 1.00 98.38 421 THR A C 1
ATOM 3192 O O . THR A 1 421 ? -13.208 3.527 6.432 1.00 98.38 421 THR A O 1
ATOM 3195 N N . ILE A 1 422 ? -12.987 3.317 4.197 1.00 98.25 422 ILE A N 1
ATOM 3196 C CA . ILE A 1 422 ? -11.709 4.024 4.129 1.00 98.25 422 ILE A CA 1
ATOM 3197 C C . ILE A 1 422 ? -11.950 5.514 4.382 1.00 98.25 422 ILE A C 1
ATOM 3199 O O . ILE A 1 422 ? -12.929 6.087 3.901 1.00 98.25 422 ILE A O 1
ATOM 3203 N N . VAL A 1 423 ? -11.050 6.130 5.140 1.00 98.44 423 VAL A N 1
ATOM 3204 C CA . VAL A 1 423 ? -10.897 7.584 5.215 1.00 98.44 423 VAL A CA 1
ATOM 3205 C C . VAL A 1 423 ? -9.454 7.860 4.838 1.00 98.44 423 VAL A C 1
ATOM 3207 O O . VAL A 1 423 ? -8.552 7.686 5.650 1.00 98.44 423 VAL A O 1
ATOM 3210 N N . ASP A 1 424 ? -9.214 8.168 3.573 1.00 98.06 424 ASP A N 1
ATOM 3211 C CA . ASP A 1 424 ? -7.853 8.304 3.085 1.00 98.06 424 ASP A CA 1
ATOM 3212 C C . ASP A 1 424 ? -7.129 9.487 3.734 1.00 98.06 424 ASP A C 1
ATOM 3214 O O . ASP A 1 424 ? -7.756 10.455 4.166 1.00 98.06 424 ASP A O 1
ATOM 3218 N N . HIS A 1 425 ? -5.810 9.380 3.852 1.00 98.38 425 HIS A N 1
ATOM 3219 C CA . HIS A 1 425 ? -4.962 10.426 4.394 1.00 98.38 425 HIS A CA 1
ATOM 3220 C C . HIS A 1 425 ? -3.806 10.762 3.460 1.00 98.38 425 HIS A C 1
ATOM 3222 O O . HIS A 1 425 ? -3.412 9.961 2.602 1.00 98.38 425 HIS A O 1
ATOM 3228 N N . LEU A 1 426 ? -3.267 11.965 3.638 1.00 98.25 426 LEU A N 1
ATOM 3229 C CA . LEU A 1 426 ? -2.194 12.506 2.821 1.00 98.25 426 LEU A CA 1
ATOM 3230 C C . LEU A 1 426 ? -0.911 11.677 2.950 1.00 98.25 426 LEU A C 1
ATOM 3232 O O . LEU A 1 426 ? -0.667 10.988 3.945 1.00 98.25 426 LEU A O 1
ATOM 3236 N N . ILE A 1 427 ? -0.098 11.752 1.901 1.00 97.75 427 ILE A N 1
ATOM 3237 C CA . ILE A 1 427 ? 1.283 11.271 1.897 1.00 97.75 427 ILE A CA 1
ATOM 3238 C C . ILE A 1 427 ? 2.134 12.064 2.907 1.00 97.75 427 ILE A C 1
ATOM 3240 O O . ILE A 1 427 ? 1.773 13.199 3.235 1.00 97.75 427 ILE A O 1
ATOM 3244 N N . PRO A 1 428 ? 3.267 11.520 3.393 1.00 96.56 428 PRO A N 1
ATOM 3245 C CA . PRO A 1 428 ? 4.181 12.289 4.232 1.00 96.56 428 PRO A CA 1
ATOM 3246 C C . PRO A 1 428 ? 4.662 13.565 3.519 1.00 96.56 428 PRO A C 1
ATOM 3248 O O . PRO A 1 428 ? 4.671 13.625 2.284 1.00 96.56 428 PRO A O 1
ATOM 3251 N N . PRO A 1 429 ? 5.094 14.596 4.270 1.00 95.69 429 PRO A N 1
ATOM 3252 C CA . PRO A 1 429 ? 5.744 15.751 3.668 1.00 95.69 429 PRO A CA 1
ATOM 3253 C C . PRO A 1 429 ? 6.967 15.289 2.868 1.00 95.69 429 PRO A C 1
ATOM 3255 O O . PRO A 1 429 ? 7.740 14.452 3.331 1.00 95.69 429 PRO A O 1
ATOM 3258 N N . MET A 1 430 ? 7.143 15.838 1.669 1.00 97.19 430 MET A N 1
ATOM 3259 C CA . MET A 1 430 ? 8.227 15.477 0.753 1.00 97.19 430 MET A CA 1
ATOM 3260 C C . MET A 1 430 ? 9.186 16.647 0.588 1.00 97.19 430 MET A C 1
ATOM 3262 O O . MET A 1 430 ? 8.750 17.798 0.568 1.00 97.19 430 MET A O 1
ATOM 3266 N N . ALA A 1 431 ? 10.473 16.357 0.421 1.00 95.19 431 ALA A N 1
ATOM 3267 C CA . ALA A 1 431 ? 11.487 17.345 0.078 1.00 95.19 431 ALA A CA 1
ATOM 3268 C C . ALA A 1 431 ? 12.556 16.759 -0.848 1.00 95.19 431 ALA A C 1
ATOM 3270 O O . ALA A 1 431 ? 12.690 15.545 -1.015 1.00 95.19 431 ALA A O 1
ATOM 3271 N N . ARG A 1 432 ? 13.343 17.654 -1.445 1.00 95.50 432 ARG A N 1
ATOM 3272 C CA . ARG A 1 432 ? 14.577 17.295 -2.139 1.00 95.50 432 ARG A CA 1
ATOM 3273 C C . ARG A 1 432 ? 15.618 16.803 -1.122 1.00 95.50 432 ARG A C 1
ATOM 3275 O O . ARG A 1 432 ? 15.751 17.397 -0.054 1.00 95.50 432 ARG A O 1
ATOM 3282 N N . ALA A 1 433 ? 16.336 15.731 -1.456 1.00 94.94 433 ALA A N 1
ATOM 3283 C CA . ALA A 1 433 ? 17.333 15.117 -0.578 1.00 94.94 433 ALA A CA 1
ATOM 3284 C C . ALA A 1 433 ? 18.504 16.057 -0.249 1.00 94.94 433 ALA A C 1
ATOM 3286 O O . ALA A 1 433 ? 18.976 16.057 0.889 1.00 94.94 433 ALA A O 1
ATOM 3287 N N . GLU A 1 434 ? 18.909 16.880 -1.223 1.00 94.56 434 GLU A N 1
ATOM 3288 C CA . GLU A 1 434 ? 20.076 17.768 -1.160 1.00 94.56 434 GLU A CA 1
ATOM 3289 C C . GLU A 1 434 ? 21.411 17.024 -0.967 1.00 94.56 434 GLU A C 1
ATOM 3291 O O . GLU A 1 434 ? 21.463 15.817 -0.730 1.00 94.56 434 GLU A O 1
ATOM 3296 N N . SER A 1 435 ? 22.522 17.744 -1.125 1.00 92.06 435 SER A N 1
ATOM 3297 C CA . SER A 1 435 ? 23.865 17.211 -0.899 1.00 92.06 435 SER A CA 1
ATOM 3298 C C . SER A 1 435 ? 24.363 17.555 0.505 1.00 92.06 435 SER A C 1
ATOM 3300 O O . SER A 1 435 ? 24.054 18.601 1.077 1.00 92.06 435 SER A O 1
ATOM 3302 N N . TYR A 1 436 ? 25.147 16.653 1.094 1.00 94.38 436 TYR A N 1
ATOM 3303 C CA . TYR A 1 436 ? 25.707 16.803 2.437 1.00 94.38 436 TYR A CA 1
ATOM 3304 C C . TYR A 1 436 ? 27.088 16.154 2.517 1.00 94.38 436 TYR A C 1
ATOM 3306 O O . TYR A 1 436 ? 27.471 15.378 1.640 1.00 94.38 436 TYR A O 1
ATOM 3314 N N . GLY A 1 437 ? 27.843 16.484 3.571 1.00 93.75 437 GLY A N 1
ATOM 3315 C CA . GLY A 1 437 ? 29.146 15.878 3.850 1.00 93.75 437 GLY A CA 1
ATOM 3316 C C . GLY A 1 437 ? 30.045 15.821 2.612 1.00 93.75 437 GLY A C 1
ATOM 3317 O O . GLY A 1 437 ? 30.351 16.843 1.999 1.00 93.75 437 GLY A O 1
ATOM 3318 N N . ASP A 1 438 ? 30.446 14.613 2.236 1.00 92.56 438 ASP A N 1
ATOM 3319 C CA . ASP A 1 438 ? 31.424 14.366 1.173 1.00 92.56 438 ASP A CA 1
ATOM 3320 C C . ASP A 1 438 ? 30.838 14.557 -0.220 1.00 92.56 438 ASP A C 1
ATOM 3322 O O . ASP A 1 438 ? 31.568 14.964 -1.117 1.00 92.56 438 ASP A O 1
ATOM 3326 N N . LEU A 1 439 ? 29.525 14.375 -0.384 1.00 91.44 439 LEU A N 1
ATOM 3327 C CA . LEU A 1 439 ? 28.832 14.655 -1.643 1.00 91.44 439 LEU A CA 1
ATOM 3328 C C . LEU A 1 439 ? 28.879 16.153 -1.958 1.00 91.44 439 LEU A C 1
ATOM 3330 O O . LEU A 1 439 ? 29.249 16.547 -3.059 1.00 91.44 439 LEU A O 1
ATOM 3334 N N . ALA A 1 440 ? 28.619 16.999 -0.957 1.00 92.62 440 ALA A N 1
ATOM 3335 C CA . ALA A 1 440 ? 28.730 18.450 -1.110 1.00 92.62 440 ALA A CA 1
ATOM 3336 C C . ALA A 1 440 ? 30.185 18.902 -1.348 1.00 92.62 440 ALA A C 1
ATOM 3338 O O . ALA A 1 440 ? 30.435 19.844 -2.101 1.00 92.62 440 ALA A O 1
ATOM 3339 N N . ARG A 1 441 ? 31.166 18.226 -0.729 1.00 93.12 441 ARG A N 1
ATOM 3340 C CA . ARG A 1 441 ? 32.595 18.464 -1.007 1.00 93.12 441 ARG A CA 1
ATOM 3341 C C . ARG A 1 441 ? 32.968 18.055 -2.433 1.00 93.12 441 ARG A C 1
ATOM 3343 O O . ARG A 1 441 ? 33.757 18.749 -3.068 1.00 93.12 441 ARG A O 1
ATOM 3350 N N . LEU A 1 442 ? 32.406 16.957 -2.934 1.00 92.75 442 LEU A N 1
ATOM 3351 C CA . LEU A 1 442 ? 32.649 16.483 -4.291 1.00 92.75 442 LEU A CA 1
ATOM 3352 C C . LEU A 1 442 ? 32.072 17.452 -5.325 1.00 92.75 442 LEU A C 1
ATOM 3354 O O . LEU A 1 442 ? 32.800 17.820 -6.239 1.00 92.75 442 LEU A O 1
ATOM 3358 N N . GLU A 1 443 ? 30.850 17.956 -5.128 1.00 90.25 443 GLU A N 1
ATOM 3359 C CA . GLU A 1 443 ? 30.265 19.016 -5.970 1.00 90.25 443 GLU A CA 1
ATOM 3360 C C . GLU A 1 443 ? 31.201 20.230 -6.095 1.00 90.25 443 GLU A C 1
ATOM 3362 O O . GLU A 1 443 ? 31.502 20.680 -7.200 1.00 90.25 443 GLU A O 1
ATOM 3367 N N . GLN A 1 444 ? 31.763 20.706 -4.977 1.00 91.69 444 GLN A N 1
ATOM 3368 C CA . GLN A 1 444 ? 32.714 21.827 -4.985 1.00 91.69 444 GLN A CA 1
ATOM 3369 C C . GLN A 1 444 ? 33.981 21.523 -5.797 1.00 91.69 444 GLN A C 1
ATOM 3371 O O . GLN A 1 444 ? 34.500 22.403 -6.488 1.00 91.69 444 GLN A O 1
ATOM 3376 N N . LEU A 1 445 ? 34.487 20.287 -5.726 1.00 93.56 445 LEU A N 1
ATOM 3377 C CA . LEU A 1 445 ? 35.649 19.871 -6.511 1.00 93.56 445 LEU A CA 1
ATOM 3378 C C . LEU A 1 445 ? 35.323 19.736 -8.005 1.00 93.56 445 LEU A C 1
ATOM 3380 O O . LEU A 1 445 ? 36.198 20.019 -8.823 1.00 93.56 445 LEU A O 1
ATOM 3384 N N . LEU A 1 446 ? 34.099 19.345 -8.378 1.00 90.62 446 LEU A N 1
ATOM 3385 C CA . LEU A 1 446 ? 33.651 19.321 -9.777 1.00 90.62 446 LEU A CA 1
ATOM 3386 C C . LEU A 1 446 ? 33.527 20.740 -10.355 1.00 90.62 446 LEU A C 1
ATOM 3388 O O . LEU A 1 446 ? 33.986 20.998 -11.470 1.00 90.62 446 LEU A O 1
ATOM 3392 N N . ASP A 1 447 ? 33.015 21.691 -9.575 1.00 88.44 447 ASP A N 1
ATOM 3393 C CA . ASP A 1 447 ? 32.987 23.105 -9.962 1.00 88.44 447 ASP A CA 1
ATOM 3394 C C . ASP A 1 447 ? 34.404 23.681 -10.119 1.00 88.44 447 ASP A C 1
ATOM 3396 O O . ASP A 1 447 ? 34.710 24.409 -11.074 1.00 88.44 447 ASP A O 1
ATOM 3400 N N . GLU A 1 448 ? 35.310 23.357 -9.192 1.00 91.31 448 GLU A N 1
ATOM 3401 C CA . GLU A 1 448 ? 36.717 23.747 -9.294 1.00 91.31 448 GLU A CA 1
ATOM 3402 C C . GLU A 1 448 ? 37.379 23.110 -10.524 1.00 91.31 448 GLU A C 1
ATOM 3404 O O . GLU A 1 448 ? 38.114 23.787 -11.249 1.00 91.31 448 GLU A O 1
ATOM 3409 N N . TYR A 1 449 ? 37.065 21.845 -10.816 1.00 90.56 449 TYR A N 1
ATOM 3410 C CA . TYR A 1 449 ? 37.519 21.145 -12.011 1.00 90.56 449 TYR A CA 1
ATOM 3411 C C . TYR A 1 449 ? 37.112 21.876 -13.292 1.00 90.56 449 TYR A C 1
ATOM 3413 O O . TYR A 1 449 ? 37.968 22.155 -14.138 1.00 90.56 449 TYR A O 1
ATOM 3421 N N . ALA A 1 450 ? 35.835 22.250 -13.419 1.00 87.69 450 ALA A N 1
ATOM 3422 C CA . ALA A 1 450 ? 35.324 22.983 -14.574 1.00 87.69 450 ALA A CA 1
ATOM 3423 C C . ALA A 1 450 ? 36.041 24.336 -14.757 1.00 87.69 450 ALA A C 1
ATOM 3425 O O . ALA A 1 450 ? 36.458 24.685 -15.867 1.00 87.69 450 ALA A O 1
ATOM 3426 N N . ASN A 1 451 ? 36.271 25.067 -13.661 1.00 87.88 451 ASN A N 1
ATOM 3427 C CA . ASN A 1 451 ? 37.005 26.335 -13.680 1.00 87.88 451 ASN A CA 1
ATOM 3428 C C . ASN A 1 451 ? 38.480 26.158 -14.082 1.00 87.88 451 ASN A C 1
ATOM 3430 O O . ASN A 1 451 ? 38.991 26.904 -14.924 1.00 87.88 451 ASN A O 1
ATOM 3434 N N . ILE A 1 452 ? 39.175 25.166 -13.515 1.00 90.81 452 ILE A N 1
ATOM 3435 C CA . ILE A 1 452 ? 40.577 24.861 -13.835 1.00 90.81 452 ILE A CA 1
ATOM 3436 C C . ILE A 1 452 ? 40.716 24.411 -15.292 1.00 90.81 452 ILE A C 1
ATOM 3438 O O . ILE A 1 452 ? 41.642 24.853 -15.973 1.00 90.81 452 ILE A O 1
ATOM 3442 N N . SER A 1 453 ? 39.787 23.594 -15.791 1.00 88.56 453 SER A N 1
ATOM 3443 C CA . SER A 1 453 ? 39.767 23.140 -17.185 1.00 88.56 453 SER A CA 1
ATOM 3444 C C . SER A 1 453 ? 39.697 24.312 -18.169 1.00 88.56 453 SER A C 1
ATOM 3446 O O . SER A 1 453 ? 40.413 24.332 -19.171 1.00 88.56 453 SER A O 1
ATOM 3448 N N . ALA A 1 454 ? 38.919 25.350 -17.845 1.00 88.44 454 ALA A N 1
ATOM 3449 C CA . ALA A 1 454 ? 38.805 26.546 -18.676 1.00 88.44 454 ALA A CA 1
ATOM 3450 C C . ALA A 1 454 ? 39.982 27.532 -18.527 1.00 88.44 454 ALA A C 1
ATOM 3452 O O . ALA A 1 454 ? 40.340 28.208 -19.495 1.00 88.44 454 ALA A O 1
ATOM 3453 N N . MET A 1 455 ? 40.563 27.662 -17.328 1.00 90.69 455 MET A N 1
ATOM 3454 C CA . MET A 1 455 ? 41.497 28.752 -17.002 1.00 90.69 455 MET A CA 1
ATOM 3455 C C . MET A 1 455 ? 42.970 28.339 -16.883 1.00 90.69 455 MET A C 1
ATOM 3457 O O . MET A 1 455 ? 43.844 29.139 -17.221 1.00 90.69 455 MET A O 1
ATOM 3461 N N . ASP A 1 456 ? 43.270 27.139 -16.382 1.00 91.81 456 ASP A N 1
ATOM 3462 C CA . ASP A 1 456 ? 44.638 26.674 -16.108 1.00 91.81 456 ASP A CA 1
ATOM 3463 C C . ASP A 1 456 ? 44.773 25.139 -16.257 1.00 91.81 456 ASP A C 1
ATOM 3465 O O . ASP A 1 456 ? 44.967 24.424 -15.266 1.00 91.81 456 ASP A O 1
ATOM 3469 N N . PRO A 1 457 ? 44.719 24.602 -17.496 1.00 89.00 457 PRO A N 1
ATOM 3470 C CA . PRO A 1 457 ? 44.725 23.155 -17.740 1.00 89.00 457 PRO A CA 1
ATOM 3471 C C . PRO A 1 457 ? 45.947 22.413 -17.176 1.00 89.00 457 PRO A C 1
ATOM 3473 O O . PRO A 1 457 ? 45.896 21.206 -16.948 1.00 89.00 457 PRO A O 1
ATOM 3476 N N . ALA A 1 458 ? 47.055 23.119 -16.916 1.00 89.75 458 ALA A N 1
ATOM 3477 C CA . ALA A 1 458 ? 48.261 22.533 -16.332 1.00 89.75 458 ALA A CA 1
ATOM 3478 C C . ALA A 1 458 ? 48.037 21.990 -14.907 1.00 89.75 458 ALA A C 1
ATOM 3480 O O . ALA A 1 458 ? 48.825 21.167 -14.439 1.00 89.75 458 ALA A O 1
ATOM 3481 N N . LYS A 1 459 ? 46.970 22.424 -14.221 1.00 91.69 459 LYS A N 1
ATOM 3482 C CA . LYS A 1 459 ? 46.597 21.957 -12.878 1.00 91.69 459 LYS A CA 1
ATOM 3483 C C . LYS A 1 459 ? 45.608 20.790 -12.868 1.00 91.69 459 LYS A C 1
ATOM 3485 O O . LYS A 1 459 ? 45.376 20.238 -11.793 1.00 91.69 459 LYS A O 1
ATOM 3490 N N . LEU A 1 460 ? 45.076 20.369 -14.022 1.00 90.06 460 LEU A N 1
ATOM 3491 C CA . LEU A 1 460 ? 44.097 19.276 -14.106 1.00 90.06 460 LEU A CA 1
ATOM 3492 C C . LEU A 1 460 ? 44.541 17.989 -13.390 1.00 90.06 460 LEU A C 1
ATOM 3494 O O . LEU A 1 460 ? 43.750 17.454 -12.618 1.00 90.06 460 LEU A O 1
ATOM 3498 N N . PRO A 1 461 ? 45.798 17.516 -13.512 1.00 90.75 461 PRO A N 1
ATOM 3499 C CA . PRO A 1 461 ? 46.221 16.308 -12.801 1.00 90.75 461 PRO A CA 1
ATOM 3500 C C . PRO A 1 461 ? 46.079 16.403 -11.273 1.00 90.75 461 PRO A C 1
ATOM 3502 O O . PRO A 1 461 ? 45.759 15.412 -10.622 1.00 90.75 461 PRO A O 1
ATOM 3505 N N . ALA A 1 462 ? 46.280 17.592 -10.692 1.00 91.38 462 ALA A N 1
ATOM 3506 C CA . ALA A 1 462 ? 46.191 17.789 -9.247 1.00 91.38 462 ALA A CA 1
ATOM 3507 C C . ALA A 1 462 ? 44.741 17.749 -8.744 1.00 91.38 462 ALA A C 1
ATOM 3509 O O . ALA A 1 462 ? 44.476 17.130 -7.716 1.00 91.38 462 ALA A O 1
ATOM 3510 N N . ILE A 1 463 ? 43.804 18.375 -9.465 1.00 93.00 463 ILE A N 1
ATOM 3511 C CA . ILE A 1 463 ? 42.381 18.347 -9.096 1.00 93.00 463 ILE A CA 1
ATOM 3512 C C . ILE A 1 463 ? 41.769 16.957 -9.337 1.00 93.00 463 ILE A C 1
ATOM 3514 O O . ILE A 1 463 ? 41.041 16.465 -8.483 1.00 93.00 463 ILE A O 1
ATOM 3518 N N . ARG A 1 464 ? 42.164 16.246 -10.406 1.00 92.94 464 ARG A N 1
ATOM 3519 C CA . ARG A 1 464 ? 41.750 14.847 -10.640 1.00 92.94 464 ARG A CA 1
ATOM 3520 C C . ARG A 1 464 ? 42.196 13.917 -9.511 1.00 92.94 464 ARG A C 1
ATOM 3522 O O . ARG A 1 464 ? 41.441 13.041 -9.103 1.00 92.94 464 ARG A O 1
ATOM 3529 N N . ALA A 1 465 ? 43.410 14.108 -8.991 1.00 91.31 465 ALA A N 1
ATOM 3530 C CA . ALA A 1 465 ? 43.905 13.340 -7.850 1.00 91.31 465 ALA A CA 1
ATOM 3531 C C . ALA A 1 465 ? 43.117 13.637 -6.562 1.00 91.31 465 ALA A C 1
ATOM 3533 O O . ALA A 1 465 ? 42.834 12.712 -5.803 1.00 91.31 465 ALA A O 1
ATOM 3534 N N . GLN A 1 466 ? 42.734 14.898 -6.329 1.00 94.25 466 GLN A N 1
ATOM 3535 C CA . GLN A 1 466 ? 41.895 15.278 -5.185 1.00 94.25 466 GLN A CA 1
ATOM 3536 C C . GLN A 1 466 ? 40.490 14.679 -5.282 1.00 94.25 466 GLN A C 1
ATOM 3538 O O . GLN A 1 466 ? 40.037 14.073 -4.315 1.00 94.25 466 GLN A O 1
ATOM 3543 N N . ILE A 1 467 ? 39.846 14.781 -6.451 1.00 94.00 467 ILE A N 1
ATOM 3544 C CA . ILE A 1 467 ? 38.532 14.175 -6.710 1.00 94.00 467 ILE A CA 1
ATOM 3545 C C . ILE A 1 467 ? 38.583 12.668 -6.462 1.00 94.00 467 ILE A C 1
ATOM 3547 O O . ILE A 1 467 ? 37.784 12.151 -5.691 1.00 94.00 467 ILE A O 1
ATOM 3551 N N . TRP A 1 468 ? 39.565 11.971 -7.041 1.00 93.88 468 TRP A N 1
ATOM 3552 C CA . TRP A 1 468 ? 39.708 10.529 -6.843 1.00 93.88 468 TRP A CA 1
ATOM 3553 C C . TRP A 1 468 ? 39.957 10.156 -5.374 1.00 93.88 468 TRP A C 1
ATOM 3555 O O . TRP A 1 468 ? 39.352 9.221 -4.863 1.00 93.88 468 TRP A O 1
ATOM 3565 N N . THR A 1 469 ? 40.797 10.918 -4.667 1.00 93.69 469 THR A N 1
ATOM 3566 C CA . THR A 1 469 ? 41.047 10.691 -3.233 1.00 93.69 469 THR A CA 1
ATOM 3567 C C . THR A 1 469 ? 39.761 10.825 -2.416 1.00 93.69 469 THR A C 1
ATOM 3569 O O . THR A 1 469 ? 39.533 10.028 -1.510 1.00 93.69 469 THR A O 1
ATOM 3572 N N . LEU A 1 470 ? 38.917 11.815 -2.731 1.00 93.62 470 LEU A N 1
ATOM 3573 C CA . LEU A 1 470 ? 37.633 11.991 -2.056 1.00 93.62 470 LEU A CA 1
ATOM 3574 C C . LEU A 1 470 ? 36.652 10.864 -2.395 1.00 93.62 470 LEU A C 1
ATOM 3576 O O . LEU A 1 470 ? 36.000 10.366 -1.487 1.00 93.62 470 LEU A O 1
ATOM 3580 N N . ILE A 1 471 ? 36.586 10.435 -3.659 1.00 92.25 471 ILE A N 1
ATOM 3581 C CA . ILE A 1 471 ? 35.750 9.307 -4.098 1.00 92.25 471 ILE A CA 1
ATOM 3582 C C . ILE A 1 471 ? 36.071 8.055 -3.277 1.00 92.25 471 ILE A C 1
ATOM 3584 O O . ILE A 1 471 ? 35.167 7.497 -2.664 1.00 92.25 471 ILE A O 1
ATOM 3588 N N . GLN A 1 472 ? 37.351 7.683 -3.171 1.00 91.44 472 GLN A N 1
ATOM 3589 C CA . GLN A 1 472 ? 37.769 6.510 -2.392 1.00 91.44 472 GLN A CA 1
ATOM 3590 C C . GLN A 1 472 ? 37.513 6.675 -0.888 1.00 91.44 472 GLN A C 1
ATOM 3592 O O . GLN A 1 472 ? 37.103 5.736 -0.209 1.00 91.44 472 GLN A O 1
ATOM 3597 N N . ALA A 1 473 ? 37.751 7.872 -0.341 1.00 89.12 473 ALA A N 1
ATOM 3598 C CA . ALA A 1 473 ? 37.507 8.142 1.075 1.00 89.12 473 ALA A CA 1
ATOM 3599 C C . ALA A 1 473 ? 36.012 8.073 1.432 1.00 89.12 473 ALA A C 1
ATOM 3601 O O . ALA A 1 473 ? 35.667 7.610 2.515 1.00 89.12 473 ALA A O 1
ATOM 3602 N N . ALA A 1 474 ? 35.140 8.504 0.518 1.00 89.38 474 ALA A N 1
ATOM 3603 C CA . ALA A 1 474 ? 33.689 8.498 0.675 1.00 89.38 474 ALA A CA 1
ATOM 3604 C C . ALA A 1 474 ? 33.022 7.185 0.224 1.00 89.38 474 ALA A C 1
ATOM 3606 O O . ALA A 1 474 ? 31.793 7.083 0.294 1.00 89.38 474 ALA A O 1
ATOM 3607 N N . LYS A 1 475 ? 33.820 6.206 -0.230 1.00 91.31 475 LYS A N 1
ATOM 3608 C CA . LYS A 1 475 ? 33.384 4.915 -0.788 1.00 91.31 475 LYS A CA 1
ATOM 3609 C C . LYS A 1 475 ? 32.535 5.024 -2.059 1.00 91.31 475 LYS A C 1
ATOM 3611 O O . LYS A 1 475 ? 31.799 4.107 -2.379 1.00 91.31 475 LYS A O 1
ATOM 3616 N N . LEU A 1 476 ? 32.632 6.141 -2.780 1.00 87.81 476 LEU A N 1
ATOM 3617 C CA . LEU A 1 476 ? 31.869 6.391 -4.011 1.00 87.81 476 LEU A CA 1
ATOM 3618 C C . LEU A 1 476 ? 32.356 5.561 -5.200 1.00 87.81 476 LEU A C 1
ATOM 3620 O O . LEU A 1 476 ? 31.642 5.410 -6.182 1.00 87.81 476 LEU A O 1
ATOM 3624 N N . ASP A 1 477 ? 33.571 5.030 -5.123 1.00 84.44 477 ASP A N 1
ATOM 3625 C CA . ASP A 1 477 ? 34.087 4.031 -6.053 1.00 84.44 477 ASP A CA 1
ATOM 3626 C C . ASP A 1 477 ? 33.214 2.766 -6.082 1.00 84.44 477 ASP A C 1
ATOM 3628 O O . ASP A 1 477 ? 33.002 2.215 -7.162 1.00 84.44 477 ASP A O 1
ATOM 3632 N N . HIS A 1 478 ? 32.624 2.377 -4.944 1.00 82.88 478 HIS A N 1
ATOM 3633 C CA . HIS A 1 478 ? 31.643 1.290 -4.877 1.00 82.88 478 HIS A CA 1
ATOM 3634 C C . HIS A 1 478 ? 30.320 1.667 -5.558 1.00 82.88 478 HIS A C 1
ATOM 3636 O O . HIS A 1 478 ? 29.849 0.931 -6.423 1.00 82.88 478 HIS A O 1
ATOM 3642 N N . ASP A 1 479 ? 29.753 2.836 -5.235 1.00 83.00 479 ASP A N 1
ATOM 3643 C CA . ASP A 1 479 ? 28.495 3.323 -5.826 1.00 83.00 479 ASP A CA 1
ATOM 3644 C C . ASP A 1 479 ? 28.550 3.424 -7.354 1.00 83.00 479 ASP A C 1
ATOM 3646 O O . ASP A 1 479 ? 27.563 3.161 -8.039 1.00 83.00 479 ASP A O 1
ATOM 3650 N N . LEU A 1 480 ? 29.704 3.842 -7.878 1.00 81.81 480 LEU A N 1
ATOM 3651 C CA . LEU A 1 480 ? 29.939 4.067 -9.303 1.00 81.81 480 LEU A CA 1
ATOM 3652 C C . LEU A 1 480 ? 30.452 2.807 -10.022 1.00 81.81 480 LEU A C 1
ATOM 3654 O O . LEU A 1 480 ? 30.617 2.832 -11.241 1.00 81.81 480 LEU A O 1
ATOM 3658 N N . GLY A 1 481 ? 30.741 1.725 -9.289 1.00 81.00 481 GLY A N 1
ATOM 3659 C CA . GLY A 1 481 ? 31.254 0.470 -9.840 1.00 81.00 481 GLY A CA 1
ATOM 3660 C C . GLY A 1 481 ? 32.643 0.588 -10.481 1.00 81.00 481 GLY A C 1
ATOM 3661 O O . GLY A 1 481 ? 32.876 0.016 -11.548 1.00 81.00 481 GLY A O 1
ATOM 3662 N N . VAL A 1 482 ? 33.559 1.352 -9.872 1.00 81.81 482 VAL A N 1
ATOM 3663 C CA . VAL A 1 482 ? 34.895 1.635 -10.427 1.00 81.81 482 VAL A CA 1
ATOM 3664 C C . VAL A 1 482 ? 36.014 1.202 -9.474 1.00 81.81 482 VAL A C 1
ATOM 3666 O O . VAL A 1 482 ? 36.363 1.926 -8.549 1.00 81.81 482 VAL A O 1
ATOM 3669 N N . ASP A 1 483 ? 36.652 0.065 -9.769 1.00 77.00 483 ASP A N 1
ATOM 3670 C CA . ASP A 1 483 ? 37.720 -0.520 -8.932 1.00 77.00 483 ASP A CA 1
ATOM 3671 C C . ASP A 1 483 ? 39.050 0.261 -8.963 1.00 77.00 483 ASP A C 1
ATOM 3673 O O . ASP A 1 483 ? 39.815 0.279 -7.997 1.00 77.00 483 ASP A O 1
ATOM 3677 N N . GLU A 1 484 ? 39.373 0.884 -10.100 1.00 84.62 484 GLU A N 1
ATOM 3678 C CA . GLU A 1 484 ? 40.642 1.580 -10.317 1.00 84.62 484 GLU A CA 1
ATOM 3679 C C . GLU A 1 484 ? 40.422 2.970 -10.907 1.00 84.62 484 GLU A C 1
ATOM 3681 O O . GLU A 1 484 ? 39.523 3.196 -11.716 1.00 84.62 484 GLU A O 1
ATOM 3686 N N . ARG A 1 485 ? 41.310 3.908 -10.557 1.00 87.00 485 ARG A N 1
ATOM 3687 C CA . ARG A 1 485 ? 41.270 5.271 -11.092 1.00 87.00 485 ARG A CA 1
ATOM 3688 C C . ARG A 1 485 ? 41.307 5.242 -12.630 1.00 87.00 485 ARG A C 1
ATOM 3690 O O . ARG A 1 485 ? 42.308 4.768 -13.178 1.00 87.00 485 ARG A O 1
ATOM 3697 N N . PRO A 1 486 ? 40.326 5.849 -13.325 1.00 86.44 486 PRO A N 1
ATOM 3698 C CA . PRO A 1 486 ? 40.352 5.949 -14.780 1.00 86.44 486 PRO A CA 1
ATOM 3699 C C . PRO A 1 486 ? 41.602 6.669 -15.288 1.00 86.44 486 PRO A C 1
ATOM 3701 O O . PRO A 1 486 ? 42.156 7.555 -14.621 1.00 86.44 486 PRO A O 1
ATOM 3704 N N . HIS A 1 487 ? 42.042 6.324 -16.500 1.00 86.06 487 HIS A N 1
ATOM 3705 C CA . HIS A 1 487 ? 43.166 7.017 -17.116 1.00 86.06 487 HIS A CA 1
ATOM 3706 C C . HIS A 1 487 ? 42.814 8.496 -17.342 1.00 86.06 487 HIS A C 1
ATOM 3708 O O . HIS A 1 487 ? 41.675 8.845 -17.629 1.00 86.06 487 HIS A O 1
ATOM 3714 N N . ASP A 1 488 ? 43.807 9.387 -17.310 1.00 81.44 488 ASP A N 1
ATOM 3715 C CA . ASP A 1 488 ? 43.626 10.839 -17.484 1.00 81.44 488 ASP A CA 1
ATOM 3716 C C . ASP A 1 488 ? 42.884 11.258 -18.773 1.00 81.44 488 ASP A C 1
ATOM 3718 O O . ASP A 1 488 ? 42.451 12.404 -18.874 1.00 81.44 488 ASP A O 1
ATOM 3722 N N . ALA A 1 489 ? 42.792 10.367 -19.765 1.00 80.19 489 ALA A N 1
ATOM 3723 C CA . ALA A 1 489 ? 42.089 10.596 -21.029 1.00 80.19 489 ALA A CA 1
ATOM 3724 C C . ALA A 1 489 ? 40.590 10.256 -20.951 1.00 80.19 489 ALA A C 1
ATOM 3726 O O . ALA A 1 489 ? 39.821 10.776 -21.746 1.00 80.19 489 ALA A O 1
ATOM 3727 N N . GLU A 1 490 ? 40.206 9.405 -20.001 1.00 83.50 490 GLU A N 1
ATOM 3728 C CA . GLU A 1 490 ? 38.843 8.905 -19.762 1.00 83.50 490 GLU A CA 1
ATOM 3729 C C . GLU A 1 490 ? 38.243 9.525 -18.489 1.00 83.50 490 GLU A C 1
ATOM 3731 O O . GLU A 1 490 ? 37.047 9.426 -18.238 1.00 83.50 490 GLU A O 1
ATOM 3736 N N . PHE A 1 491 ? 39.070 10.197 -17.678 1.00 86.62 491 PHE A N 1
ATOM 3737 C CA . PHE A 1 491 ? 38.645 10.817 -16.426 1.00 86.62 491 PHE A CA 1
ATOM 3738 C C . PHE A 1 491 ? 37.560 11.880 -16.641 1.00 86.62 491 PHE A C 1
ATOM 3740 O O . PHE A 1 491 ? 36.692 12.022 -15.795 1.00 86.62 491 PHE A O 1
ATOM 3747 N N . ASP A 1 492 ? 37.578 12.603 -17.763 1.00 84.00 492 ASP A N 1
ATOM 3748 C CA . ASP A 1 492 ? 36.565 13.627 -18.060 1.00 84.00 492 ASP A CA 1
ATOM 3749 C C . ASP A 1 492 ? 35.184 13.001 -18.293 1.00 84.00 492 ASP A C 1
ATOM 3751 O O . ASP A 1 492 ? 34.194 13.503 -17.768 1.00 84.00 492 ASP A O 1
ATOM 3755 N N . ASP A 1 493 ? 35.129 11.871 -19.002 1.00 83.31 493 ASP A N 1
ATOM 3756 C CA . ASP A 1 493 ? 33.892 11.114 -19.215 1.00 83.31 493 ASP A CA 1
ATOM 3757 C C . ASP A 1 493 ? 33.399 10.492 -17.898 1.00 83.31 493 ASP A C 1
ATOM 3759 O O . ASP A 1 493 ? 32.205 10.498 -17.605 1.00 83.31 493 ASP A O 1
ATOM 3763 N N . PHE A 1 494 ? 34.323 10.032 -17.048 1.00 86.50 494 PHE A N 1
ATOM 3764 C CA . PHE A 1 494 ? 33.997 9.569 -15.698 1.00 86.50 494 PHE A CA 1
ATOM 3765 C C . PHE A 1 494 ? 33.401 10.683 -14.822 1.00 86.50 494 PHE A C 1
ATOM 3767 O O . PHE A 1 494 ? 32.441 10.443 -14.094 1.00 86.50 494 PHE A O 1
ATOM 3774 N N . LEU A 1 495 ? 33.907 11.918 -14.922 1.00 86.88 495 LEU A N 1
ATOM 3775 C CA . LEU A 1 495 ? 33.327 13.057 -14.206 1.00 86.88 495 LEU A CA 1
ATOM 3776 C C . LEU A 1 495 ? 31.902 13.383 -14.670 1.00 86.88 495 LEU A C 1
ATOM 3778 O O . LEU A 1 495 ? 31.100 13.795 -13.840 1.00 86.88 495 LEU A O 1
ATOM 3782 N N . LEU A 1 496 ? 31.565 13.173 -15.948 1.00 84.62 496 LEU A N 1
ATOM 3783 C CA . LEU A 1 496 ? 30.186 13.330 -16.431 1.00 84.62 496 LEU A CA 1
ATOM 3784 C C . LEU A 1 496 ? 29.246 12.294 -15.802 1.00 84.62 496 LEU A C 1
ATOM 3786 O O . LEU A 1 496 ? 28.128 12.631 -15.420 1.00 84.62 496 LEU A O 1
ATOM 3790 N N . HIS A 1 497 ? 29.709 11.051 -15.649 1.00 84.31 497 HIS A N 1
ATOM 3791 C CA . HIS A 1 497 ? 28.947 10.017 -14.950 1.00 84.31 497 HIS A CA 1
ATOM 3792 C C . HIS A 1 497 ? 28.720 10.378 -13.471 1.00 84.31 497 HIS A C 1
ATOM 3794 O O . HIS A 1 497 ? 27.595 10.277 -12.981 1.00 84.31 497 HIS A O 1
ATOM 3800 N N . ILE A 1 498 ? 29.759 10.876 -12.788 1.00 86.75 498 ILE A N 1
ATOM 3801 C CA . ILE A 1 498 ? 29.662 11.355 -11.401 1.00 86.75 498 ILE A CA 1
ATOM 3802 C C . ILE A 1 498 ? 28.691 12.532 -11.279 1.00 86.75 498 ILE A C 1
ATOM 3804 O O . ILE A 1 498 ? 27.885 12.546 -10.353 1.00 86.75 498 ILE A O 1
ATOM 3808 N N . ASP A 1 499 ? 28.762 13.514 -12.184 1.00 85.69 499 ASP A N 1
ATOM 3809 C CA . ASP A 1 499 ? 27.878 14.688 -12.173 1.00 85.69 499 ASP A CA 1
ATOM 3810 C C . ASP A 1 499 ? 26.406 14.266 -12.288 1.00 85.69 499 ASP A C 1
ATOM 3812 O O . ASP A 1 499 ? 25.567 14.708 -11.502 1.00 85.69 499 ASP A O 1
ATOM 3816 N N . GLY A 1 500 ? 26.108 13.330 -13.197 1.00 85.50 500 GLY A N 1
ATOM 3817 C CA . GLY A 1 500 ? 24.775 12.744 -13.340 1.00 85.50 500 GLY A CA 1
ATOM 3818 C C . GLY A 1 500 ? 24.310 12.019 -12.075 1.00 85.50 500 GLY A C 1
ATOM 3819 O O . GLY A 1 500 ? 23.213 12.281 -11.582 1.00 85.50 500 GLY A O 1
ATOM 3820 N N . TRP A 1 501 ? 25.154 11.156 -11.503 1.00 87.75 501 TRP A N 1
ATOM 3821 C CA . TRP A 1 501 ? 24.825 10.417 -10.280 1.00 87.75 501 TRP A CA 1
ATOM 3822 C C . TRP A 1 501 ? 24.601 11.346 -9.073 1.00 87.75 501 TRP A C 1
ATOM 3824 O O . TRP A 1 501 ? 23.594 11.216 -8.373 1.00 87.75 501 TRP A O 1
ATOM 3834 N N . LEU A 1 502 ? 25.475 12.339 -8.860 1.00 88.88 502 LEU A N 1
ATOM 3835 C CA . LEU A 1 502 ? 25.313 13.343 -7.801 1.00 88.88 502 LEU A CA 1
ATOM 3836 C C . LEU A 1 502 ? 24.020 14.128 -7.981 1.00 88.88 502 LEU A C 1
ATOM 3838 O O . LEU A 1 502 ? 23.276 14.315 -7.016 1.00 88.88 502 LEU A O 1
ATOM 3842 N N . CYS A 1 503 ? 23.726 14.548 -9.214 1.00 89.31 503 CYS A N 1
ATOM 3843 C CA . CYS A 1 503 ? 22.489 15.243 -9.531 1.00 89.31 503 CYS A CA 1
ATOM 3844 C C . CYS A 1 503 ? 21.265 14.399 -9.153 1.00 89.31 503 CYS A C 1
ATOM 3846 O O . CYS A 1 503 ? 20.317 14.926 -8.576 1.00 89.31 503 CYS A O 1
ATOM 3848 N N . GLU A 1 504 ? 21.276 13.095 -9.426 1.00 87.62 504 GLU A N 1
ATOM 3849 C CA . GLU A 1 504 ? 20.157 12.199 -9.121 1.00 87.62 504 GLU A CA 1
ATOM 3850 C C . GLU A 1 504 ? 19.985 11.885 -7.634 1.00 87.62 504 GLU A C 1
ATOM 3852 O O . GLU A 1 504 ? 18.845 11.757 -7.176 1.00 87.62 504 GLU A O 1
ATOM 3857 N N . VAL A 1 505 ? 21.084 11.746 -6.887 1.00 91.44 505 VAL A N 1
ATOM 3858 C CA . VAL A 1 505 ? 21.050 11.580 -5.425 1.00 91.44 505 VAL A CA 1
ATOM 3859 C C . VAL A 1 505 ? 20.537 12.864 -4.781 1.00 91.44 505 VAL A C 1
ATOM 3861 O O . VAL A 1 505 ? 19.593 12.821 -3.996 1.00 91.44 505 VAL A O 1
ATOM 3864 N N . LYS A 1 506 ? 21.088 14.018 -5.173 1.00 93.12 506 LYS A N 1
ATOM 3865 C CA . LYS A 1 506 ? 20.695 15.339 -4.668 1.00 93.12 506 LYS A CA 1
ATOM 3866 C C . LYS A 1 506 ? 19.249 15.682 -5.011 1.00 93.12 506 LYS A C 1
ATOM 3868 O O . LYS A 1 506 ? 18.539 16.251 -4.188 1.00 93.12 506 LYS A O 1
ATOM 3873 N N . ASP A 1 507 ? 18.811 15.402 -6.239 1.00 91.44 507 ASP A N 1
ATOM 3874 C CA . ASP A 1 507 ? 17.463 15.723 -6.727 1.00 91.44 507 ASP A CA 1
ATOM 3875 C C . ASP A 1 507 ? 16.390 14.692 -6.361 1.00 91.44 507 ASP A C 1
ATOM 3877 O O . ASP A 1 507 ? 15.202 14.934 -6.605 1.00 91.44 507 ASP A O 1
ATOM 3881 N N . ALA A 1 508 ? 16.773 13.580 -5.725 1.00 91.31 508 ALA A N 1
ATOM 3882 C CA . ALA A 1 508 ? 15.831 12.595 -5.216 1.00 91.31 508 ALA A CA 1
ATOM 3883 C C . ALA A 1 508 ? 14.772 13.258 -4.320 1.00 91.31 508 ALA A C 1
ATOM 3885 O O . ALA A 1 508 ? 15.075 14.123 -3.497 1.00 91.31 508 ALA A O 1
ATOM 3886 N N . GLN A 1 509 ? 13.514 12.855 -4.502 1.00 93.44 509 GLN A N 1
ATOM 3887 C CA . GLN A 1 509 ? 12.436 13.203 -3.583 1.00 93.44 509 GLN A CA 1
ATOM 3888 C C . GLN A 1 509 ? 12.401 12.164 -2.475 1.00 93.44 509 GLN A C 1
ATOM 3890 O O . GLN A 1 509 ? 12.275 10.976 -2.760 1.00 93.44 509 GLN A O 1
ATOM 3895 N N . ILE A 1 510 ? 12.524 12.630 -1.238 1.00 95.88 510 ILE A N 1
ATOM 3896 C CA . ILE A 1 510 ? 12.488 11.813 -0.029 1.00 95.88 510 ILE A CA 1
ATOM 3897 C C . ILE A 1 510 ? 11.424 12.367 0.915 1.00 95.88 510 ILE A C 1
ATOM 3899 O O . ILE A 1 510 ? 11.050 13.541 0.830 1.00 95.88 510 ILE A O 1
ATOM 3903 N N . ARG A 1 511 ? 10.957 11.537 1.847 1.00 94.75 511 ARG A N 1
ATOM 3904 C CA . ARG A 1 511 ? 10.115 12.019 2.942 1.00 94.75 511 ARG A CA 1
ATOM 3905 C C . ARG A 1 511 ? 10.915 12.926 3.879 1.00 94.75 511 ARG A C 1
ATOM 3907 O O . ARG A 1 511 ? 12.029 12.599 4.275 1.00 94.75 511 ARG A O 1
ATOM 3914 N N . ASP A 1 512 ? 10.318 14.046 4.255 1.00 94.19 512 ASP A N 1
ATOM 3915 C CA . ASP A 1 512 ? 10.860 15.059 5.167 1.00 94.19 512 ASP A CA 1
ATOM 3916 C C . ASP A 1 512 ? 10.109 15.075 6.509 1.00 94.19 512 ASP A C 1
ATOM 3918 O O . ASP A 1 512 ? 10.029 16.089 7.202 1.00 94.19 512 ASP A O 1
ATOM 3922 N N . GLY A 1 513 ? 9.531 13.929 6.867 1.00 95.56 513 GLY A N 1
ATOM 3923 C CA . GLY A 1 513 ? 8.738 13.717 8.071 1.00 95.56 513 GLY A CA 1
ATOM 3924 C C . GLY A 1 513 ? 7.730 12.593 7.861 1.00 95.56 513 GLY A C 1
ATOM 3925 O O . GLY A 1 513 ? 7.814 11.839 6.889 1.00 95.56 513 GLY A O 1
ATOM 3926 N N . LEU A 1 514 ? 6.772 12.501 8.773 1.00 96.94 514 LEU A N 1
ATOM 3927 C CA . LEU A 1 514 ? 5.610 11.625 8.690 1.00 96.94 514 LEU A CA 1
ATOM 3928 C C . LEU A 1 514 ? 4.335 12.471 8.686 1.00 96.94 514 LEU A C 1
ATOM 3930 O O . LEU A 1 514 ? 4.305 13.572 9.235 1.00 96.94 514 LEU A O 1
ATOM 3934 N N . HIS A 1 515 ? 3.281 11.960 8.055 1.00 97.75 515 HIS A N 1
ATOM 3935 C CA . HIS A 1 515 ? 1.970 12.601 8.098 1.00 97.75 515 HIS A CA 1
ATOM 3936 C C . HIS A 1 515 ? 1.339 12.445 9.486 1.00 97.75 515 HIS A C 1
ATOM 3938 O O . HIS A 1 515 ? 1.453 11.383 10.097 1.00 97.75 515 HIS A O 1
ATOM 3944 N N . ILE A 1 516 ? 0.635 13.469 9.967 1.00 97.38 516 ILE A N 1
ATOM 3945 C CA . ILE A 1 516 ? -0.214 13.395 11.162 1.00 97.38 516 ILE A CA 1
ATOM 3946 C C . ILE A 1 516 ? -1.654 13.583 10.692 1.00 97.38 516 ILE A C 1
ATOM 3948 O O . ILE A 1 516 ? -1.970 14.565 10.023 1.00 97.38 516 ILE A O 1
ATOM 3952 N N . LEU A 1 517 ? -2.536 12.642 11.033 1.00 96.62 517 LEU A N 1
ATOM 3953 C CA . LEU A 1 517 ? -3.915 12.626 10.546 1.00 96.62 517 LEU A CA 1
ATOM 3954 C C . LEU A 1 517 ? -4.634 13.952 10.857 1.00 96.62 517 LEU A C 1
ATOM 3956 O O . LEU A 1 517 ? -4.746 14.345 12.020 1.00 96.62 517 LEU A O 1
ATOM 3960 N N . GLY A 1 518 ? -5.150 14.619 9.822 1.00 95.56 518 GLY A N 1
ATOM 3961 C CA . GLY A 1 518 ? -5.813 15.923 9.910 1.00 95.56 518 GLY A CA 1
ATOM 3962 C C . GLY A 1 518 ? -4.886 17.143 9.867 1.00 95.56 518 GLY A C 1
ATOM 3963 O O . GLY A 1 518 ? -5.384 18.270 9.882 1.00 95.56 518 GLY A O 1
ATOM 3964 N N . GLU A 1 519 ? -3.564 16.967 9.808 1.00 95.44 519 GLU A N 1
ATOM 3965 C CA . GLU A 1 519 ? -2.606 18.073 9.774 1.00 95.44 519 GLU A CA 1
ATOM 3966 C C . GLU A 1 519 ? -2.190 18.403 8.335 1.00 95.44 519 GLU A C 1
ATOM 3968 O O . GLU A 1 519 ? -1.356 17.739 7.723 1.00 95.44 519 GLU A O 1
ATOM 3973 N N . ALA A 1 520 ? -2.780 19.460 7.772 1.00 95.69 520 ALA A N 1
ATOM 3974 C CA . ALA A 1 520 ? -2.374 19.956 6.462 1.00 95.69 520 ALA A CA 1
ATOM 3975 C C . ALA A 1 520 ? -0.955 20.563 6.519 1.00 95.69 520 ALA A C 1
ATOM 3977 O O . ALA A 1 520 ? -0.663 21.345 7.431 1.00 95.69 520 ALA A O 1
ATOM 3978 N N . PRO A 1 521 ? -0.085 20.311 5.521 1.00 95.75 521 PRO A N 1
ATOM 3979 C CA . PRO A 1 521 ? 1.239 20.918 5.484 1.00 95.75 521 PRO A CA 1
ATOM 3980 C C . PRO A 1 521 ? 1.136 22.444 5.352 1.00 95.75 521 PRO A C 1
ATOM 3982 O O . PRO A 1 521 ? 0.316 22.977 4.596 1.00 95.75 521 PRO A O 1
ATOM 3985 N N . THR A 1 522 ? 2.007 23.164 6.060 1.00 95.44 522 THR A N 1
ATOM 3986 C CA . THR A 1 522 ? 2.096 24.634 6.029 1.00 95.44 522 THR A CA 1
ATOM 3987 C C . THR A 1 522 ? 3.547 25.102 5.895 1.00 95.44 522 THR A C 1
ATOM 3989 O O . THR A 1 522 ? 4.481 24.332 6.131 1.00 95.44 522 THR A O 1
ATOM 3992 N N . GLY A 1 523 ? 3.758 26.356 5.479 1.00 96.50 523 GLY A N 1
ATOM 3993 C CA . GLY A 1 523 ? 5.092 26.949 5.384 1.00 96.50 523 GLY A CA 1
ATOM 3994 C C . GLY A 1 523 ? 6.023 26.160 4.461 1.00 96.50 523 GLY A C 1
ATOM 3995 O O . GLY A 1 523 ? 5.651 25.799 3.346 1.00 96.50 523 GLY A O 1
ATOM 3996 N N . GLU A 1 524 ? 7.241 25.881 4.931 1.00 96.31 524 GLU A N 1
ATOM 3997 C CA . GLU A 1 524 ? 8.265 25.174 4.150 1.00 96.31 524 GLU A CA 1
ATOM 3998 C C . GLU A 1 524 ? 7.825 23.762 3.725 1.00 96.31 524 GLU A C 1
ATOM 4000 O O . GLU A 1 524 ? 8.041 23.381 2.578 1.00 96.31 524 GLU A O 1
ATOM 4005 N N . ALA A 1 525 ? 7.125 23.016 4.588 1.00 96.19 525 ALA A N 1
ATOM 4006 C CA . ALA A 1 525 ? 6.623 21.683 4.243 1.00 96.19 525 ALA A CA 1
ATOM 4007 C C . ALA A 1 525 ? 5.627 21.733 3.071 1.00 96.19 525 ALA A C 1
ATOM 4009 O O . ALA A 1 525 ? 5.682 20.898 2.169 1.00 96.19 525 ALA A O 1
ATOM 4010 N N . ARG A 1 526 ? 4.752 22.753 3.034 1.00 97.88 526 ARG A N 1
ATOM 4011 C CA . ARG A 1 526 ? 3.831 22.964 1.904 1.00 97.88 526 ARG A CA 1
ATOM 4012 C C . ARG A 1 526 ? 4.566 23.399 0.644 1.00 97.88 526 ARG A C 1
ATOM 4014 O O . ARG A 1 526 ? 4.242 22.907 -0.430 1.00 97.88 526 ARG A O 1
ATOM 4021 N N . VAL A 1 527 ? 5.550 24.292 0.764 1.00 98.44 527 VAL A N 1
ATOM 4022 C CA . VAL A 1 527 ? 6.397 24.713 -0.366 1.00 98.44 527 VAL A CA 1
ATOM 4023 C C . VAL A 1 527 ? 7.066 23.501 -1.009 1.00 98.44 527 VAL A C 1
ATOM 4025 O O . VAL A 1 527 ? 6.943 23.320 -2.219 1.00 98.44 527 VAL A O 1
ATOM 4028 N N . ASN A 1 528 ? 7.709 22.650 -0.209 1.00 98.00 528 ASN A N 1
ATOM 4029 C CA . ASN A 1 528 ? 8.421 21.474 -0.703 1.00 98.00 528 ASN A CA 1
ATOM 4030 C C . ASN A 1 528 ? 7.466 20.444 -1.317 1.00 98.00 528 ASN A C 1
ATOM 4032 O O . ASN A 1 528 ? 7.723 19.952 -2.415 1.00 98.00 528 ASN A O 1
ATOM 4036 N N . LEU A 1 529 ? 6.319 20.189 -0.683 1.00 98.12 529 LEU A N 1
ATOM 4037 C CA . LEU A 1 529 ? 5.328 19.258 -1.219 1.00 98.12 529 LEU A CA 1
ATOM 4038 C C . LEU A 1 529 ? 4.703 19.758 -2.532 1.00 98.12 529 LEU A C 1
ATOM 4040 O O . LEU A 1 529 ? 4.550 18.986 -3.478 1.00 98.12 529 LEU A O 1
ATOM 4044 N N . VAL A 1 530 ? 4.372 21.051 -2.625 1.00 98.44 530 VAL A N 1
ATOM 4045 C CA . VAL A 1 530 ? 3.850 21.635 -3.869 1.00 98.44 530 VAL A CA 1
ATOM 4046 C C . VAL A 1 530 ? 4.920 21.621 -4.961 1.00 98.44 530 VAL A C 1
ATOM 4048 O O . VAL A 1 530 ? 4.598 21.305 -6.103 1.00 98.44 530 VAL A O 1
ATOM 4051 N N . LEU A 1 531 ? 6.190 21.893 -4.638 1.00 97.62 531 LEU A N 1
ATOM 4052 C CA . LEU A 1 531 ? 7.292 21.718 -5.590 1.00 97.62 531 LEU A CA 1
ATOM 4053 C C . LEU A 1 531 ? 7.350 20.280 -6.104 1.00 97.62 531 LEU A C 1
ATOM 4055 O O . LEU A 1 531 ? 7.381 20.092 -7.316 1.00 97.62 531 LEU A O 1
ATOM 4059 N N . ALA A 1 532 ? 7.299 19.288 -5.213 1.00 95.94 532 ALA A N 1
ATOM 4060 C CA . ALA A 1 532 ? 7.320 17.874 -5.572 1.00 95.94 532 ALA A CA 1
ATOM 4061 C C . ALA A 1 532 ? 6.182 17.510 -6.544 1.00 95.94 532 ALA A C 1
ATOM 4063 O O . ALA A 1 532 ? 6.435 16.930 -7.598 1.00 95.94 532 ALA A O 1
ATOM 4064 N N . MET A 1 533 ? 4.946 17.930 -6.247 1.00 96.50 533 MET A N 1
ATOM 4065 C CA . MET A 1 533 ? 3.775 17.710 -7.111 1.00 96.50 533 MET A CA 1
ATOM 4066 C C . MET A 1 533 ? 3.900 18.406 -8.470 1.00 96.50 533 MET A C 1
ATOM 4068 O O . MET A 1 533 ? 3.505 17.854 -9.496 1.00 96.50 533 MET A O 1
ATOM 4072 N N . LEU A 1 534 ? 4.469 19.614 -8.488 1.00 96.06 534 LEU A N 1
ATOM 4073 C CA . LEU A 1 534 ? 4.665 20.404 -9.700 1.00 96.06 534 LEU A CA 1
ATOM 4074 C C . LEU A 1 534 ? 5.868 19.959 -10.537 1.00 96.06 534 LEU A C 1
ATOM 4076 O O . LEU A 1 534 ? 6.035 20.478 -11.638 1.00 96.06 534 LEU A O 1
ATOM 4080 N N . ARG A 1 535 ? 6.715 19.034 -10.068 1.00 92.31 535 ARG A N 1
ATOM 4081 C CA . ARG A 1 535 ? 7.798 18.477 -10.896 1.00 92.31 535 ARG A CA 1
ATOM 4082 C C . ARG A 1 535 ? 7.247 17.636 -12.042 1.00 92.31 535 ARG A C 1
ATOM 4084 O O . ARG A 1 535 ? 7.773 17.737 -13.143 1.00 92.31 535 ARG A O 1
ATOM 4091 N N . ALA A 1 536 ? 6.199 16.854 -11.793 1.00 90.62 536 ALA A N 1
ATOM 4092 C CA . ALA A 1 536 ? 5.601 15.983 -12.795 1.00 90.62 536 ALA A CA 1
ATOM 4093 C C . ALA A 1 536 ? 4.761 16.756 -13.822 1.00 90.62 536 ALA A C 1
ATOM 4095 O O . ALA A 1 536 ? 4.156 17.793 -13.526 1.00 90.62 536 ALA A O 1
ATOM 4096 N N . GLN A 1 537 ? 4.663 16.205 -15.029 1.00 91.06 537 GLN A N 1
ATOM 4097 C CA . GLN A 1 537 ? 3.653 16.616 -15.995 1.00 91.06 537 GLN A CA 1
ATOM 4098 C C . GLN A 1 537 ? 2.255 16.221 -15.496 1.00 91.06 537 GLN A C 1
ATOM 4100 O O . GLN A 1 537 ? 2.021 15.080 -15.108 1.00 91.06 537 GLN A O 1
ATOM 4105 N N . GLN A 1 538 ? 1.310 17.161 -15.522 1.00 91.94 538 GLN A N 1
ATOM 4106 C CA . GLN A 1 538 ? -0.012 16.959 -14.930 1.00 91.94 538 GLN A CA 1
ATOM 4107 C C . GLN A 1 538 ? -0.966 16.261 -15.905 1.00 91.94 538 GLN A C 1
ATOM 4109 O O . GLN A 1 538 ? -1.147 16.701 -17.049 1.00 91.94 538 GLN A O 1
ATOM 4114 N N . MET A 1 539 ? -1.625 15.206 -15.426 1.00 88.50 539 MET A N 1
ATOM 4115 C CA . MET A 1 539 ? -2.803 14.620 -16.061 1.00 88.50 539 MET A CA 1
ATOM 4116 C C . MET A 1 539 ? -4.051 15.170 -15.380 1.00 88.50 539 MET A C 1
ATOM 4118 O O . MET A 1 539 ? -4.265 14.957 -14.188 1.00 88.50 539 MET A O 1
ATOM 4122 N N . TRP A 1 540 ? -4.863 15.915 -16.129 1.00 88.25 540 TRP A N 1
ATOM 4123 C CA . TRP A 1 540 ? -6.016 16.617 -15.569 1.00 88.25 540 TRP A CA 1
ATOM 4124 C C . TRP A 1 540 ? -7.203 16.587 -16.525 1.00 88.25 540 TRP A C 1
ATOM 4126 O O . TRP A 1 540 ? -7.040 16.843 -17.722 1.00 88.25 540 TRP A O 1
ATOM 4136 N N . GLY A 1 541 ? -8.396 16.266 -16.012 1.00 82.94 541 GLY A N 1
ATOM 4137 C CA . GLY A 1 541 ? -9.622 16.183 -16.813 1.00 82.94 541 GLY A CA 1
ATOM 4138 C C . GLY A 1 541 ? -9.510 15.181 -17.967 1.00 82.94 541 GLY A C 1
ATOM 4139 O O . GLY A 1 541 ? -9.968 15.454 -19.077 1.00 82.94 541 GLY A O 1
ATOM 4140 N N . GLY A 1 542 ? -8.791 14.072 -17.758 1.00 78.88 542 GLY A N 1
ATOM 4141 C CA . GLY A 1 542 ? -8.542 13.052 -18.779 1.00 78.88 542 GLY A CA 1
ATOM 4142 C C . GLY A 1 542 ? -7.603 13.477 -19.915 1.00 78.88 542 GLY A C 1
ATOM 4143 O O . GLY A 1 542 ? -7.500 12.754 -20.910 1.00 78.88 542 GLY A O 1
ATOM 4144 N N . THR A 1 543 ? -6.927 14.626 -19.792 1.00 82.31 543 THR A N 1
ATOM 4145 C CA . THR A 1 543 ? -5.954 15.129 -20.771 1.00 82.31 543 THR A CA 1
ATOM 4146 C C . THR A 1 543 ? -4.533 14.967 -20.235 1.00 82.31 543 THR A C 1
ATOM 4148 O O . THR A 1 543 ? -4.157 15.586 -19.237 1.00 82.31 543 THR A O 1
ATOM 4151 N N . ALA A 1 544 ? -3.725 14.153 -20.916 1.00 79.50 544 ALA A N 1
ATOM 4152 C CA . ALA A 1 544 ? -2.302 14.027 -20.617 1.00 79.50 544 ALA A CA 1
ATOM 4153 C C . ALA A 1 544 ? -1.566 15.330 -20.968 1.00 79.50 544 ALA A C 1
ATOM 4155 O O . ALA A 1 544 ? -1.748 15.871 -22.059 1.00 79.50 544 ALA A O 1
ATOM 4156 N N . GLY A 1 545 ? -0.737 15.837 -20.050 1.00 82.12 545 GLY A N 1
ATOM 4157 C CA . GLY A 1 545 ? 0.016 17.076 -20.274 1.00 82.12 545 GLY A CA 1
ATOM 4158 C C . GLY A 1 545 ? -0.831 18.341 -20.289 1.00 82.12 545 GLY A C 1
ATOM 4159 O O . GLY A 1 545 ? -0.467 19.308 -20.955 1.00 82.12 545 GLY A O 1
ATOM 4160 N N . ALA A 1 546 ? -1.950 18.349 -19.559 1.00 87.38 546 ALA A N 1
ATOM 4161 C CA . ALA A 1 546 ? -2.812 19.525 -19.431 1.00 87.38 546 ALA A CA 1
ATOM 4162 C C . ALA A 1 546 ? -2.050 20.742 -18.871 1.00 87.38 546 ALA A C 1
ATOM 4164 O O . ALA A 1 546 ? -2.284 21.882 -19.283 1.00 87.38 546 ALA A O 1
ATOM 4165 N N . VAL A 1 547 ? -1.114 20.485 -17.954 1.00 93.25 547 VAL A N 1
ATOM 4166 C CA . VAL A 1 547 ? -0.170 21.462 -17.407 1.00 93.25 547 VAL A CA 1
ATOM 4167 C C . VAL A 1 547 ? 1.221 20.811 -17.393 1.00 93.25 547 VAL A C 1
ATOM 4169 O O . VAL A 1 547 ? 1.348 19.683 -16.909 1.00 93.25 547 VAL A O 1
ATOM 4172 N N . PRO A 1 548 ? 2.267 21.459 -17.940 1.00 93.12 548 PRO A N 1
ATOM 4173 C CA . PRO A 1 548 ? 3.625 20.920 -17.881 1.00 93.12 548 PRO A CA 1
ATOM 4174 C C . PRO A 1 548 ? 4.166 20.944 -16.445 1.00 93.12 548 PRO A C 1
ATOM 4176 O O . PRO A 1 548 ? 3.687 21.712 -15.609 1.00 93.12 548 PRO A O 1
ATOM 4179 N N . GLY A 1 549 ? 5.213 20.161 -16.173 1.00 93.56 549 GLY A N 1
ATOM 4180 C CA . GLY A 1 549 ? 5.978 20.309 -14.935 1.00 93.56 549 GLY A CA 1
ATOM 4181 C C . GLY A 1 549 ? 6.596 21.709 -14.830 1.00 93.56 549 GLY A C 1
ATOM 4182 O O . GLY A 1 549 ? 6.977 22.316 -15.833 1.00 93.56 549 GLY A O 1
ATOM 4183 N N . LEU A 1 550 ? 6.720 22.249 -13.617 1.00 95.88 550 LEU A N 1
ATOM 4184 C CA . LEU A 1 550 ? 7.263 23.586 -13.364 1.00 95.88 550 LEU A CA 1
ATOM 4185 C C . LEU A 1 550 ? 8.697 23.720 -13.883 1.00 95.88 550 LEU A C 1
ATOM 4187 O O . LEU A 1 550 ? 9.048 24.739 -14.473 1.00 95.88 550 LEU A O 1
ATOM 4191 N N . ARG A 1 551 ? 9.523 22.684 -13.710 1.00 93.88 551 ARG A N 1
ATOM 4192 C CA . ARG A 1 551 ? 10.912 22.683 -14.194 1.00 93.88 551 ARG A CA 1
ATOM 4193 C C . ARG A 1 551 ? 10.975 22.615 -15.715 1.00 93.88 551 ARG A C 1
ATOM 4195 O O . ARG A 1 551 ? 11.727 23.384 -16.313 1.00 93.88 551 ARG A O 1
ATOM 4202 N N . ALA A 1 552 ? 10.126 21.790 -16.329 1.00 92.50 552 ALA A N 1
ATOM 4203 C CA . ALA A 1 552 ? 9.965 21.741 -17.777 1.00 92.50 552 ALA A CA 1
ATOM 4204 C C . ALA A 1 552 ? 9.535 23.096 -18.352 1.00 92.50 552 ALA A C 1
ATOM 4206 O O . ALA A 1 552 ? 10.141 23.596 -19.301 1.00 92.50 552 ALA A O 1
ATOM 4207 N N . ALA A 1 553 ? 8.553 23.750 -17.724 1.00 94.38 553 ALA A N 1
ATOM 4208 C CA . ALA A 1 553 ? 8.117 25.091 -18.101 1.00 94.38 553 ALA A CA 1
ATOM 4209 C C . ALA A 1 553 ? 9.262 26.113 -18.009 1.00 94.38 553 ALA A C 1
ATOM 4211 O O . ALA A 1 553 ? 9.386 26.966 -18.882 1.00 94.38 553 ALA A O 1
ATOM 4212 N N . LEU A 1 554 ? 10.132 25.998 -16.999 1.00 95.06 554 LEU A N 1
ATOM 4213 C CA . LEU A 1 554 ? 11.310 26.853 -16.804 1.00 95.06 554 LEU A CA 1
ATOM 4214 C C . LEU A 1 554 ? 12.507 26.504 -17.709 1.00 95.06 554 LEU A C 1
ATOM 4216 O O . LEU A 1 554 ? 13.516 27.214 -17.662 1.00 95.06 554 LEU A O 1
ATOM 4220 N N . GLY A 1 555 ? 12.391 25.469 -18.546 1.00 91.06 555 GLY A N 1
ATOM 4221 C CA . GLY A 1 555 ? 13.356 25.126 -19.590 1.00 91.06 555 GLY A CA 1
ATOM 4222 C C . GLY A 1 555 ? 14.183 23.865 -19.343 1.00 91.06 555 GLY A C 1
ATOM 4223 O O . GLY A 1 555 ? 15.048 23.575 -20.171 1.00 91.06 555 GLY A O 1
ATOM 4224 N N . LEU A 1 556 ? 13.936 23.114 -18.261 1.00 88.56 556 LEU A N 1
ATOM 4225 C CA . LEU A 1 556 ? 14.582 21.815 -18.061 1.00 88.56 556 LEU A CA 1
ATOM 4226 C C . LEU A 1 556 ? 14.012 20.826 -19.079 1.00 88.56 556 LEU A C 1
ATOM 4228 O O . LEU A 1 556 ? 12.800 20.700 -19.218 1.00 88.56 556 LEU A O 1
ATOM 4232 N N . LYS A 1 557 ? 14.869 20.141 -19.829 1.00 77.00 557 LYS A N 1
ATOM 4233 C CA . LYS A 1 557 ? 14.397 19.107 -20.749 1.00 77.00 557 LYS A CA 1
ATOM 4234 C C . LYS A 1 557 ? 14.236 17.805 -19.972 1.00 77.00 557 LYS A C 1
ATOM 4236 O O . LYS A 1 557 ? 15.200 17.308 -19.396 1.00 77.00 557 LYS A O 1
ATOM 4241 N N . GLU A 1 558 ? 13.032 17.251 -19.982 1.00 59.62 558 GLU A N 1
ATOM 4242 C CA . GLU A 1 558 ? 12.790 15.905 -19.457 1.00 59.62 558 GLU A CA 1
ATOM 4243 C C . GLU A 1 558 ? 13.659 14.903 -20.246 1.00 59.62 558 GLU A C 1
ATOM 4245 O O . GLU A 1 558 ? 13.827 15.053 -21.461 1.00 59.62 558 GLU A O 1
ATOM 4250 N N . ASN A 1 559 ? 14.283 13.939 -19.559 1.00 56.62 559 ASN A N 1
ATOM 4251 C CA . ASN A 1 559 ? 15.311 13.028 -20.105 1.00 56.62 559 ASN A CA 1
ATOM 4252 C C . ASN A 1 559 ? 16.572 13.664 -20.700 1.00 56.62 559 ASN A C 1
ATOM 4254 O O . ASN A 1 559 ? 17.254 13.029 -21.506 1.00 56.62 559 ASN A O 1
ATOM 4258 N N . SER A 1 560 ? 16.907 14.909 -20.363 1.00 55.31 560 SER A N 1
ATOM 4259 C CA . SER A 1 560 ? 18.236 15.406 -20.727 1.00 55.31 560 SER A CA 1
ATOM 4260 C C . SER A 1 560 ? 19.288 14.980 -19.715 1.00 55.31 560 SER A C 1
ATOM 4262 O O . SER A 1 560 ? 19.054 15.089 -18.513 1.00 55.31 560 SER A O 1
ATOM 4264 N N . ASP A 1 561 ? 20.479 14.643 -20.213 1.00 63.72 561 ASP A N 1
ATOM 4265 C CA . ASP A 1 561 ? 21.741 14.666 -19.462 1.00 63.72 561 ASP A CA 1
ATOM 4266 C C . ASP A 1 561 ? 22.126 16.128 -19.136 1.00 63.72 561 ASP A C 1
ATOM 4268 O O . ASP A 1 561 ? 23.219 16.600 -19.458 1.00 63.72 561 ASP A O 1
ATOM 4272 N N . ALA A 1 562 ? 21.168 16.911 -18.620 1.00 71.69 562 ALA A N 1
ATOM 4273 C CA . ALA A 1 562 ? 21.404 18.289 -18.230 1.00 71.69 562 ALA A CA 1
ATOM 4274 C C . ALA A 1 562 ? 22.480 18.296 -17.140 1.00 71.69 562 ALA A C 1
ATOM 4276 O O . ALA A 1 562 ? 22.366 17.528 -16.183 1.00 71.69 562 ALA A O 1
ATOM 4277 N N . PRO A 1 563 ? 23.490 19.175 -17.245 1.00 78.31 563 PRO A N 1
ATOM 4278 C CA . PRO A 1 563 ? 24.498 19.302 -16.202 1.00 78.31 563 PRO A CA 1
ATOM 4279 C C . PRO A 1 563 ? 23.850 19.603 -14.847 1.00 78.31 563 PRO A C 1
ATOM 4281 O O . PRO A 1 563 ? 22.892 20.386 -14.792 1.00 78.31 563 PRO A O 1
ATOM 4284 N N . ALA A 1 564 ? 24.404 19.072 -13.755 1.00 79.00 564 ALA A N 1
ATOM 4285 C CA . ALA A 1 564 ? 23.850 19.252 -12.408 1.00 79.00 564 ALA A CA 1
ATOM 4286 C C . ALA A 1 564 ? 23.617 20.737 -12.061 1.00 79.00 564 ALA A C 1
ATOM 4288 O O . ALA A 1 564 ? 22.567 21.124 -11.540 1.00 79.00 564 ALA A O 1
ATOM 4289 N N . ALA A 1 565 ? 24.550 21.607 -12.466 1.00 83.56 565 ALA A N 1
ATOM 4290 C CA . ALA A 1 565 ? 24.456 23.055 -12.278 1.00 83.56 565 ALA A CA 1
ATOM 4291 C C . ALA A 1 565 ? 23.240 23.698 -12.980 1.00 83.56 565 ALA A C 1
ATOM 4293 O O . ALA A 1 565 ? 22.696 24.703 -12.508 1.00 83.56 565 ALA A O 1
ATOM 4294 N N . GLU A 1 566 ? 22.799 23.153 -14.118 1.00 88.31 566 GLU A N 1
ATOM 4295 C CA . GLU A 1 566 ? 21.595 23.629 -14.801 1.00 88.31 566 GLU A CA 1
ATOM 4296 C C . GLU A 1 566 ? 20.327 23.211 -14.050 1.00 88.31 566 GLU A C 1
ATOM 4298 O O . GLU A 1 566 ? 19.447 24.058 -13.853 1.00 88.31 566 GLU A O 1
ATOM 4303 N N . VAL A 1 567 ? 20.269 21.958 -13.585 1.00 89.69 567 VAL A N 1
ATOM 4304 C CA . VAL A 1 567 ? 19.167 21.431 -12.766 1.00 89.69 567 VAL A CA 1
ATOM 4305 C C . VAL A 1 567 ? 19.008 22.264 -11.495 1.00 89.69 567 VAL A C 1
ATOM 4307 O O . VAL A 1 567 ? 17.917 22.769 -11.229 1.00 89.69 567 VAL A O 1
ATOM 4310 N N . ASP A 1 568 ? 20.100 22.518 -10.771 1.00 90.44 568 ASP A N 1
ATOM 4311 C CA . ASP A 1 568 ? 20.094 23.311 -9.536 1.00 90.44 568 ASP A CA 1
ATOM 4312 C C . ASP A 1 568 ? 19.624 24.750 -9.746 1.00 90.44 568 ASP A C 1
ATOM 4314 O O . ASP A 1 568 ? 18.832 25.283 -8.967 1.00 90.44 568 ASP A O 1
ATOM 4318 N N . ARG A 1 569 ? 20.072 25.396 -10.827 1.00 93.69 569 ARG A N 1
ATOM 4319 C CA . ARG A 1 569 ? 19.639 26.757 -11.162 1.00 93.69 569 ARG A CA 1
ATOM 4320 C C . ARG A 1 569 ? 18.133 26.814 -11.434 1.00 93.69 569 ARG A C 1
ATOM 4322 O O . ARG A 1 569 ? 17.479 27.787 -11.048 1.00 93.69 569 ARG A O 1
ATOM 4329 N N . ILE A 1 570 ? 17.592 25.815 -12.131 1.00 94.94 570 ILE A N 1
ATOM 4330 C CA . ILE A 1 570 ? 16.161 25.741 -12.441 1.00 94.94 570 ILE A CA 1
ATOM 4331 C C . ILE A 1 570 ? 15.357 25.419 -11.180 1.00 94.94 570 ILE A C 1
ATOM 4333 O O . ILE A 1 570 ? 14.351 26.086 -10.939 1.00 94.94 570 ILE A O 1
ATOM 4337 N N . GLU A 1 571 ? 15.823 24.489 -10.347 1.00 94.75 571 GLU A N 1
ATOM 4338 C CA . GLU A 1 571 ? 15.199 24.159 -9.063 1.00 94.75 571 GLU A CA 1
ATOM 4339 C C . GLU A 1 571 ? 15.149 25.379 -8.138 1.00 94.75 571 GLU A C 1
ATOM 4341 O O . GLU A 1 571 ? 14.088 25.716 -7.618 1.00 94.75 571 GLU A O 1
ATOM 4346 N N . ALA A 1 572 ? 16.246 26.129 -8.006 1.00 96.56 572 ALA A N 1
ATOM 4347 C CA . ALA A 1 572 ? 16.278 27.349 -7.200 1.00 96.56 572 ALA A CA 1
ATOM 4348 C C . ALA A 1 572 ? 15.282 28.410 -7.705 1.00 96.56 572 ALA A C 1
ATOM 4350 O O . ALA A 1 572 ? 14.639 29.110 -6.914 1.00 96.56 572 ALA A O 1
ATOM 4351 N N . ARG A 1 573 ? 15.115 28.526 -9.031 1.00 97.25 573 ARG A N 1
ATOM 4352 C CA . ARG A 1 573 ? 14.116 29.417 -9.641 1.00 97.25 573 ARG A CA 1
ATOM 4353 C C . ARG A 1 573 ? 12.692 28.925 -9.371 1.00 97.25 573 ARG A C 1
ATOM 4355 O O . ARG A 1 573 ? 11.849 29.744 -9.009 1.00 97.25 573 ARG A O 1
ATOM 4362 N N . ALA A 1 574 ? 12.432 27.626 -9.511 1.00 97.69 574 ALA A N 1
ATOM 4363 C CA . ALA A 1 574 ? 11.147 27.005 -9.196 1.00 97.69 574 ALA A CA 1
ATOM 4364 C C . ALA A 1 574 ? 10.775 27.225 -7.723 1.00 97.69 574 ALA A C 1
ATOM 4366 O O . ALA A 1 574 ? 9.700 27.750 -7.429 1.00 97.69 574 ALA A O 1
ATOM 4367 N N . HIS A 1 575 ? 11.704 26.933 -6.811 1.00 97.94 575 HIS A N 1
ATOM 4368 C CA . HIS A 1 575 ? 11.548 27.149 -5.379 1.00 97.94 575 HIS A CA 1
ATOM 4369 C C . HIS A 1 575 ? 11.243 28.616 -5.066 1.00 97.94 575 HIS A C 1
ATOM 4371 O O . HIS A 1 575 ? 10.272 28.909 -4.376 1.00 97.94 575 HIS A O 1
ATOM 4377 N N . SER A 1 576 ? 12.001 29.566 -5.628 1.00 98.31 576 SER A N 1
ATOM 4378 C CA . SER A 1 576 ? 11.752 31.000 -5.422 1.00 98.31 576 SER A CA 1
ATOM 4379 C C . SER A 1 576 ? 10.341 31.431 -5.845 1.00 98.31 576 SER A C 1
ATOM 4381 O O . SER A 1 576 ? 9.713 32.227 -5.143 1.00 98.31 576 SER A O 1
ATOM 4383 N N . LEU A 1 577 ? 9.829 30.901 -6.960 1.00 98.62 577 LEU A N 1
ATOM 4384 C CA . LEU A 1 577 ? 8.477 31.186 -7.443 1.00 98.62 577 LEU A CA 1
ATOM 4385 C C . LEU A 1 577 ? 7.403 30.606 -6.511 1.00 98.62 577 LEU A C 1
ATOM 4387 O O . LEU A 1 577 ? 6.469 31.320 -6.145 1.00 98.62 577 LEU A O 1
ATOM 4391 N N . VAL A 1 578 ? 7.555 29.350 -6.084 1.00 98.56 578 VAL A N 1
ATOM 4392 C CA . VAL A 1 578 ? 6.624 28.690 -5.154 1.00 98.56 578 VAL A CA 1
ATOM 4393 C C . VAL A 1 578 ? 6.631 29.376 -3.786 1.00 98.56 578 VAL A C 1
ATOM 4395 O O . VAL A 1 578 ? 5.569 29.722 -3.275 1.00 98.56 578 VAL A O 1
ATOM 4398 N N . SER A 1 579 ? 7.801 29.680 -3.216 1.00 98.62 579 SER A N 1
ATOM 4399 C CA . SER A 1 579 ? 7.895 30.426 -1.952 1.00 98.62 579 SER A CA 1
ATOM 4400 C C . SER A 1 579 ? 7.274 31.823 -2.052 1.00 98.62 579 SER A C 1
ATOM 4402 O O . SER A 1 579 ? 6.689 32.321 -1.092 1.00 98.62 579 SER A O 1
ATOM 4404 N N . ALA A 1 580 ? 7.380 32.480 -3.212 1.00 98.38 580 ALA A N 1
ATOM 4405 C CA . ALA A 1 580 ? 6.751 33.777 -3.429 1.00 98.38 580 ALA A CA 1
ATOM 4406 C C . ALA A 1 580 ? 5.215 33.691 -3.482 1.00 98.38 580 ALA A C 1
ATOM 4408 O O . ALA A 1 580 ? 4.565 34.662 -3.080 1.00 98.38 580 ALA A O 1
ATOM 4409 N N . MET A 1 581 ? 4.654 32.572 -3.954 1.00 98.62 581 MET A N 1
ATOM 4410 C CA . MET A 1 581 ? 3.217 32.283 -3.885 1.00 98.62 581 MET A CA 1
ATOM 4411 C C . MET A 1 581 ? 2.773 31.945 -2.459 1.00 98.62 581 MET A C 1
ATOM 4413 O O . MET A 1 581 ? 1.777 32.502 -2.002 1.00 98.62 581 MET A O 1
ATOM 4417 N N . GLU A 1 582 ? 3.543 31.132 -1.729 1.00 98.38 582 GLU A N 1
ATOM 4418 C CA . GLU A 1 582 ? 3.308 30.839 -0.305 1.00 98.38 582 GLU A CA 1
ATOM 4419 C C . GLU A 1 582 ? 3.239 32.130 0.526 1.00 98.38 582 GLU A C 1
ATOM 4421 O O . GLU A 1 582 ? 2.290 32.338 1.273 1.00 98.38 582 GLU A O 1
ATOM 4426 N N . ALA A 1 583 ? 4.176 33.064 0.322 1.00 98.25 583 ALA A N 1
ATOM 4427 C CA . ALA A 1 583 ? 4.199 34.360 1.012 1.00 98.25 583 ALA A CA 1
ATOM 4428 C C . ALA A 1 583 ? 3.036 35.308 0.645 1.00 98.25 583 ALA A C 1
ATOM 4430 O O . ALA A 1 583 ? 2.942 36.412 1.183 1.00 98.25 583 ALA A O 1
ATOM 4431 N N . ARG A 1 584 ? 2.199 34.925 -0.323 1.00 98.25 584 ARG A N 1
ATOM 4432 C CA . ARG A 1 584 ? 1.021 35.666 -0.795 1.00 98.25 584 ARG A CA 1
ATOM 4433 C C . ARG A 1 584 ? -0.256 34.850 -0.610 1.00 98.25 584 ARG A C 1
ATOM 4435 O O . ARG A 1 584 ? -1.225 35.072 -1.333 1.00 98.25 584 ARG A O 1
ATOM 4442 N N . ASP A 1 585 ? -0.219 33.890 0.314 1.00 97.50 585 ASP A N 1
ATOM 4443 C CA . ASP A 1 585 ? -1.337 33.018 0.676 1.00 97.50 585 ASP A CA 1
ATOM 4444 C C . ASP A 1 585 ? -1.959 32.303 -0.531 1.00 97.50 585 ASP A C 1
ATOM 4446 O O . ASP A 1 585 ? -3.158 32.033 -0.562 1.00 97.50 585 ASP A O 1
ATOM 4450 N N . TRP A 1 586 ? -1.139 32.018 -1.548 1.00 98.12 586 TRP A N 1
ATOM 4451 C CA . TRP A 1 586 ? -1.566 31.379 -2.790 1.00 98.12 586 TRP A CA 1
ATOM 4452 C C . TRP A 1 586 ? -2.706 32.096 -3.533 1.00 98.12 586 TRP A C 1
ATOM 4454 O O . TRP A 1 586 ? -3.450 31.455 -4.268 1.00 98.12 586 TRP A O 1
ATOM 4464 N N . ASP A 1 587 ? -2.825 33.426 -3.416 1.00 98.12 587 ASP A N 1
ATOM 4465 C CA . ASP A 1 587 ? -3.811 34.203 -4.181 1.00 98.12 587 ASP A CA 1
ATOM 4466 C C . ASP A 1 587 ? -3.568 34.064 -5.705 1.00 98.12 587 ASP A C 1
ATOM 4468 O O . ASP A 1 587 ? -2.527 34.523 -6.204 1.00 98.12 587 ASP A O 1
ATOM 4472 N N . PRO A 1 588 ? -4.517 33.500 -6.488 1.00 97.62 588 PRO A N 1
ATOM 4473 C CA . PRO A 1 588 ? -4.378 33.377 -7.938 1.00 97.62 588 PRO A CA 1
ATOM 4474 C C . PRO A 1 588 ? -4.131 34.717 -8.649 1.00 97.62 588 PRO A C 1
ATOM 4476 O O . PRO A 1 588 ? -3.464 34.751 -9.686 1.00 97.62 588 PRO A O 1
ATOM 4479 N N . ALA A 1 589 ? -4.616 35.838 -8.098 1.00 97.75 589 ALA A N 1
ATOM 4480 C CA . ALA A 1 589 ? -4.385 37.167 -8.662 1.00 97.75 589 ALA A CA 1
ATOM 4481 C C . ALA A 1 589 ? -2.910 37.598 -8.584 1.00 97.75 589 ALA A C 1
ATOM 4483 O O . ALA A 1 589 ? -2.466 38.452 -9.359 1.00 97.75 589 ALA A O 1
ATOM 4484 N N . ALA A 1 590 ? -2.128 37.001 -7.683 1.00 97.81 590 ALA A N 1
ATOM 4485 C CA . ALA A 1 590 ? -0.733 37.352 -7.488 1.00 97.81 590 ALA A CA 1
ATOM 4486 C C . ALA A 1 590 ? 0.232 36.670 -8.472 1.00 97.81 590 ALA A C 1
ATOM 4488 O O . ALA A 1 590 ? 1.366 37.137 -8.630 1.00 97.81 590 ALA A O 1
ATOM 4489 N N . VAL A 1 591 ? -0.222 35.629 -9.183 1.00 98.06 591 VAL A N 1
ATOM 4490 C CA . VAL A 1 591 ? 0.584 34.857 -10.146 1.00 98.06 591 VAL A CA 1
ATOM 4491 C C . VAL A 1 591 ? 1.233 35.764 -11.189 1.00 98.06 591 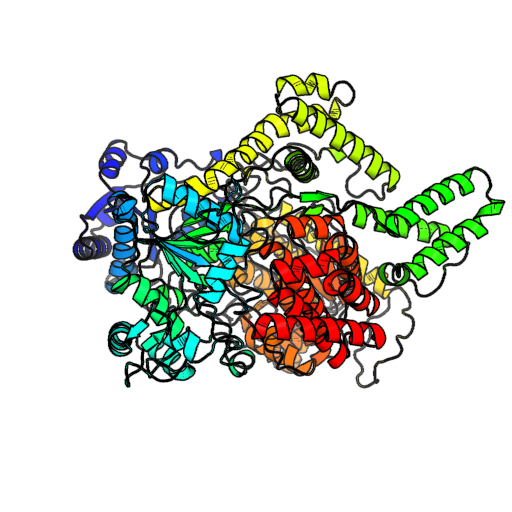VAL A C 1
ATOM 4493 O O . VAL A 1 591 ? 2.429 35.656 -11.442 1.00 98.06 591 VAL A O 1
ATOM 4496 N N . ALA A 1 592 ? 0.489 36.725 -11.746 1.00 96.38 592 ALA A N 1
ATOM 4497 C CA . ALA A 1 592 ? 1.023 37.649 -12.750 1.00 96.38 592 ALA A CA 1
ATOM 4498 C C . ALA A 1 592 ? 2.207 38.486 -12.223 1.00 96.38 592 ALA A C 1
ATOM 4500 O O . ALA A 1 592 ? 3.136 38.789 -12.971 1.00 96.38 592 ALA A O 1
ATOM 4501 N N . GLY A 1 593 ? 2.185 38.850 -10.936 1.00 97.12 593 GLY A N 1
ATOM 4502 C CA . GLY A 1 593 ? 3.270 39.585 -10.289 1.00 97.12 593 GLY A CA 1
ATOM 4503 C C . GLY A 1 593 ? 4.475 38.701 -9.969 1.00 97.12 593 GLY A C 1
ATOM 4504 O O . GLY A 1 593 ? 5.610 39.117 -10.192 1.00 97.12 593 GLY A O 1
ATOM 4505 N N . VAL A 1 594 ? 4.237 37.480 -9.480 1.00 97.06 594 VAL A N 1
ATOM 4506 C CA . VAL A 1 594 ? 5.294 36.503 -9.161 1.00 97.06 594 VAL A CA 1
ATOM 4507 C C . VAL A 1 594 ? 6.014 36.033 -10.430 1.00 97.06 594 VAL A C 1
ATOM 4509 O O . VAL A 1 594 ? 7.243 36.005 -10.476 1.00 97.06 594 VAL A O 1
ATOM 4512 N N . CYS A 1 595 ? 5.266 35.768 -11.500 1.00 97.25 595 CYS A N 1
ATOM 4513 C CA . CYS A 1 595 ? 5.783 35.316 -12.791 1.00 97.25 595 CYS A CA 1
ATOM 4514 C C . CYS A 1 595 ? 6.236 36.451 -13.722 1.00 97.25 595 CYS A C 1
ATOM 4516 O O . CYS A 1 595 ? 6.489 36.195 -14.896 1.00 97.25 595 CYS A O 1
ATOM 4518 N N . ALA A 1 596 ? 6.384 37.694 -13.249 1.00 95.12 596 ALA A N 1
ATOM 4519 C CA . ALA A 1 596 ? 6.754 38.824 -14.112 1.00 95.12 596 ALA A CA 1
ATOM 4520 C C . ALA A 1 596 ? 8.062 38.590 -14.900 1.00 95.12 596 ALA A C 1
ATOM 4522 O O . ALA A 1 596 ? 8.181 39.019 -16.046 1.00 95.12 596 ALA A O 1
ATOM 4523 N N . ASN A 1 597 ? 9.016 37.864 -14.303 1.00 91.62 597 ASN A N 1
ATOM 4524 C CA . ASN A 1 597 ? 10.290 37.471 -14.921 1.00 91.62 597 ASN A CA 1
ATOM 4525 C C . ASN A 1 597 ? 10.338 35.979 -15.312 1.00 91.62 597 ASN A C 1
ATOM 4527 O O . ASN A 1 597 ? 11.420 35.447 -15.558 1.00 91.62 597 ASN A O 1
ATOM 4531 N N . ALA A 1 598 ? 9.199 35.285 -15.292 1.00 94.62 598 ALA A N 1
ATOM 4532 C CA . ALA A 1 598 ? 9.043 33.871 -15.641 1.00 94.62 598 ALA A CA 1
ATOM 4533 C C . ALA A 1 598 ? 7.615 33.598 -16.166 1.00 94.62 598 ALA A C 1
ATOM 4535 O O . ALA A 1 598 ? 6.893 32.797 -15.564 1.00 94.62 598 ALA A O 1
ATOM 4536 N N . PRO A 1 599 ? 7.151 34.303 -17.220 1.00 94.50 599 PRO A N 1
ATOM 4537 C CA . PRO A 1 599 ? 5.780 34.171 -17.718 1.00 94.50 599 PRO A CA 1
ATOM 4538 C C . PRO A 1 599 ? 5.418 32.731 -18.111 1.00 94.50 599 PRO A C 1
ATOM 4540 O O . PRO A 1 599 ? 4.257 32.346 -18.003 1.00 94.50 599 PRO A O 1
ATOM 4543 N N . GLU A 1 600 ? 6.406 31.926 -18.502 1.00 94.56 600 GLU A N 1
ATOM 4544 C CA . GLU A 1 600 ? 6.288 30.495 -18.784 1.00 94.56 600 GLU A CA 1
ATOM 4545 C C . GLU A 1 600 ? 5.756 29.668 -17.597 1.00 94.56 600 GLU A C 1
ATOM 4547 O O . GLU A 1 600 ? 5.040 28.692 -17.802 1.00 94.56 600 GLU A O 1
ATOM 4552 N N . ALA A 1 601 ? 6.019 30.087 -16.354 1.00 96.81 601 ALA A N 1
ATOM 4553 C CA . ALA A 1 601 ? 5.559 29.397 -15.148 1.00 96.81 601 ALA A CA 1
ATOM 4554 C C . ALA A 1 601 ? 4.130 29.786 -14.724 1.00 96.81 601 ALA A C 1
ATOM 4556 O O . ALA A 1 601 ? 3.566 29.159 -13.827 1.00 96.81 601 ALA A O 1
ATOM 4557 N N . ALA A 1 602 ? 3.527 30.810 -15.343 1.00 97.69 602 ALA A N 1
ATOM 4558 C CA . ALA A 1 602 ? 2.258 31.376 -14.883 1.00 97.69 602 ALA A CA 1
ATOM 4559 C C . ALA A 1 602 ? 1.113 30.355 -14.905 1.00 97.69 602 ALA A C 1
ATOM 4561 O O . ALA A 1 602 ? 0.370 30.258 -13.934 1.00 97.69 602 ALA A O 1
ATOM 4562 N N . GLN A 1 603 ? 1.003 29.546 -15.966 1.00 97.38 603 GLN A N 1
ATOM 4563 C CA . GLN A 1 603 ? -0.023 28.499 -16.052 1.00 97.38 603 GLN A CA 1
ATOM 4564 C C . GLN A 1 603 ? 0.111 27.484 -14.908 1.00 97.38 603 GLN A C 1
ATOM 4566 O O . GLN A 1 603 ? -0.886 27.114 -14.289 1.00 97.38 603 GLN A O 1
ATOM 4571 N N . VAL A 1 604 ? 1.345 27.075 -14.605 1.00 98.00 604 VAL A N 1
ATOM 4572 C CA . VAL A 1 604 ? 1.655 26.080 -13.574 1.00 98.00 604 VAL A CA 1
ATOM 4573 C C . VAL A 1 604 ? 1.336 26.618 -12.176 1.00 98.00 604 VAL A C 1
ATOM 4575 O O . VAL A 1 604 ? 0.685 25.938 -11.388 1.00 98.00 604 VAL A O 1
ATOM 4578 N N . LEU A 1 605 ? 1.715 27.866 -11.873 1.00 98.56 605 LEU A N 1
ATOM 4579 C CA . LEU A 1 605 ? 1.404 28.476 -10.575 1.00 98.56 605 LEU A CA 1
ATOM 4580 C C . LEU A 1 605 ? -0.083 28.819 -10.418 1.00 98.56 605 LEU A C 1
ATOM 4582 O O . LEU A 1 605 ? -0.602 28.737 -9.308 1.00 98.56 605 LEU A O 1
ATOM 4586 N N . THR A 1 606 ? -0.790 29.163 -11.501 1.00 98.50 606 THR A N 1
ATOM 4587 C CA . THR A 1 606 ? -2.255 29.288 -11.463 1.00 98.50 606 THR A CA 1
ATOM 4588 C C . THR A 1 606 ? -2.900 27.949 -11.124 1.00 98.50 606 THR A C 1
ATOM 4590 O O . THR A 1 606 ? -3.766 27.914 -10.254 1.00 98.50 606 THR A O 1
ATOM 4593 N N . PHE A 1 607 ? -2.463 26.851 -11.747 1.00 98.38 607 PHE A N 1
ATOM 4594 C CA . PHE A 1 607 ? -2.952 25.509 -11.421 1.00 98.38 607 PHE A CA 1
ATOM 4595 C C . PHE A 1 607 ? -2.676 25.144 -9.955 1.00 98.38 607 PHE A C 1
ATOM 4597 O O . PHE A 1 607 ? -3.579 24.711 -9.246 1.00 98.38 607 PHE A O 1
ATOM 4604 N N . ALA A 1 608 ? -1.473 25.424 -9.451 1.00 98.44 608 ALA A N 1
ATOM 4605 C CA . ALA A 1 608 ? -1.144 25.198 -8.046 1.00 98.44 608 ALA A CA 1
ATOM 4606 C C . ALA A 1 608 ? -2.053 25.983 -7.081 1.00 98.44 608 ALA A C 1
ATOM 4608 O O . ALA A 1 608 ? -2.559 25.422 -6.110 1.00 98.44 608 ALA A O 1
ATOM 4609 N N . ALA A 1 609 ? -2.298 27.264 -7.373 1.00 98.56 609 ALA A N 1
ATOM 4610 C CA . ALA A 1 609 ? -3.129 28.150 -6.558 1.00 98.56 609 ALA A CA 1
ATOM 4611 C C . ALA A 1 609 ? -4.631 27.815 -6.604 1.00 98.56 609 ALA A C 1
ATOM 4613 O O . ALA A 1 609 ? -5.357 28.116 -5.660 1.00 98.56 609 ALA A O 1
ATOM 4614 N N . THR A 1 610 ? -5.111 27.225 -7.701 1.00 97.81 610 THR A N 1
ATOM 4615 C CA . THR A 1 610 ? -6.545 26.959 -7.919 1.00 97.81 610 THR A CA 1
ATOM 4616 C C . THR A 1 610 ? -6.948 25.516 -7.641 1.00 97.81 610 THR A C 1
ATOM 4618 O O . THR A 1 610 ? -8.076 25.292 -7.215 1.00 97.81 610 THR A O 1
ATOM 4621 N N . GLU A 1 611 ? -6.034 24.558 -7.808 1.00 97.44 611 GLU A N 1
ATOM 4622 C CA . GLU A 1 611 ? -6.313 23.131 -7.632 1.00 97.44 611 GLU A CA 1
ATOM 4623 C C . GLU A 1 611 ? -5.496 22.520 -6.493 1.00 97.44 611 GLU A C 1
ATOM 4625 O O . GLU A 1 611 ? -6.074 22.028 -5.528 1.00 97.44 611 GLU A O 1
ATOM 4630 N N . ILE A 1 612 ? -4.159 22.573 -6.552 1.00 98.00 612 ILE A N 1
ATOM 4631 C CA . ILE A 1 612 ? -3.304 21.830 -5.605 1.00 98.00 612 ILE A CA 1
ATOM 4632 C C . ILE A 1 612 ? -3.494 22.329 -4.170 1.00 98.00 612 ILE A C 1
ATOM 4634 O O . ILE A 1 612 ? -3.829 21.551 -3.281 1.00 98.00 612 ILE A O 1
ATOM 4638 N N . VAL A 1 613 ? -3.293 23.624 -3.925 1.00 98.38 613 VAL A N 1
ATOM 4639 C CA . VAL A 1 613 ? -3.294 24.174 -2.562 1.00 98.38 613 VAL A CA 1
ATOM 4640 C C . VAL A 1 613 ? -4.675 24.134 -1.904 1.00 98.38 613 VAL A C 1
ATOM 4642 O O . VAL A 1 613 ? -4.746 23.710 -0.749 1.00 98.38 613 VAL A O 1
ATOM 4645 N N . PRO A 1 614 ? -5.784 24.480 -2.588 1.00 97.75 614 PRO A N 1
ATOM 4646 C CA . PRO A 1 614 ? -7.119 24.306 -2.019 1.00 97.75 614 PRO A CA 1
ATOM 4647 C C . PRO A 1 614 ? -7.448 22.849 -1.677 1.00 97.75 614 PRO A C 1
ATOM 4649 O O . PRO A 1 614 ? -8.099 22.590 -0.665 1.00 97.75 614 PRO A O 1
ATOM 4652 N N . ARG A 1 615 ? -6.984 21.884 -2.482 1.00 97.94 615 ARG A N 1
ATOM 4653 C CA . ARG A 1 615 ? -7.188 20.457 -2.204 1.00 97.94 615 ARG A CA 1
ATOM 4654 C C . ARG A 1 615 ? -6.302 19.962 -1.059 1.00 97.94 615 ARG A C 1
ATOM 4656 O O . ARG A 1 615 ? -6.799 19.236 -0.206 1.00 97.94 615 ARG A O 1
ATOM 4663 N N . LEU A 1 616 ? -5.048 20.412 -0.970 1.00 98.00 616 LEU A N 1
ATOM 4664 C CA . LEU A 1 616 ? -4.177 20.158 0.187 1.00 98.00 616 LEU A CA 1
ATOM 4665 C C . LEU A 1 616 ? -4.758 20.730 1.482 1.00 98.00 616 LEU A C 1
ATOM 4667 O O . LEU A 1 616 ? -4.669 20.090 2.525 1.00 98.00 616 LEU A O 1
ATOM 4671 N N . ALA A 1 617 ? -5.394 21.901 1.427 1.00 96.38 617 ALA A N 1
ATOM 4672 C CA . ALA A 1 617 ? -6.066 22.475 2.589 1.00 96.38 617 ALA A CA 1
ATOM 4673 C C . ALA A 1 617 ? -7.206 21.582 3.111 1.00 96.38 617 ALA A C 1
ATOM 4675 O O . ALA A 1 617 ? -7.492 21.625 4.298 1.00 96.38 617 ALA A O 1
ATOM 4676 N N . GLY A 1 618 ? -7.804 20.741 2.255 1.00 95.88 618 GLY A N 1
ATOM 4677 C CA . GLY A 1 618 ? -8.835 19.774 2.640 1.00 95.88 618 GLY A CA 1
ATOM 4678 C C . GLY A 1 618 ? -8.344 18.578 3.465 1.00 95.88 618 GLY A C 1
ATOM 4679 O O . GLY A 1 618 ? -9.178 17.778 3.875 1.00 95.88 618 GLY A O 1
ATOM 4680 N N . THR A 1 619 ? -7.036 18.460 3.720 1.00 97.12 619 THR A N 1
ATOM 4681 C CA . THR A 1 619 ? -6.432 17.445 4.612 1.00 97.12 619 THR A CA 1
ATOM 4682 C C . THR A 1 619 ? -6.978 17.545 6.042 1.00 97.12 619 THR A C 1
ATOM 4684 O O . THR A 1 619 ? -7.086 16.545 6.746 1.00 97.12 619 THR A O 1
ATOM 4687 N N . ASP A 1 620 ? -7.424 18.732 6.462 1.00 89.94 620 ASP A N 1
ATOM 4688 C CA . ASP A 1 620 ? -8.084 18.950 7.756 1.00 89.94 620 ASP A CA 1
ATOM 4689 C C . ASP A 1 620 ? -9.363 18.107 7.945 1.00 89.94 620 ASP A C 1
ATOM 4691 O O . ASP A 1 620 ? -9.789 17.828 9.071 1.00 89.94 620 ASP A O 1
ATOM 4695 N N . LYS A 1 621 ? -9.967 17.640 6.846 1.00 94.00 621 LYS A N 1
ATOM 4696 C CA . LYS A 1 621 ? -11.166 16.800 6.857 1.00 94.00 621 LYS A CA 1
ATOM 4697 C C . LYS A 1 621 ? -10.900 15.359 7.261 1.00 94.00 621 LYS A C 1
ATOM 4699 O O . LYS A 1 621 ? -11.872 14.672 7.548 1.00 94.00 621 LYS A O 1
ATOM 4704 N N . GLU A 1 622 ? -9.660 14.884 7.322 1.00 98.31 622 GLU A N 1
ATOM 4705 C CA . GLU A 1 622 ? -9.353 13.475 7.617 1.00 98.31 622 GLU A CA 1
ATOM 4706 C C . GLU A 1 622 ? -9.920 13.023 8.973 1.00 98.31 622 GLU A C 1
ATOM 4708 O O . GLU A 1 622 ? -10.714 12.083 9.043 1.00 98.31 622 GLU A O 1
ATOM 4713 N N . LEU A 1 623 ? -9.607 13.746 10.056 1.00 97.25 623 LEU A N 1
ATOM 4714 C CA . LEU A 1 623 ? -10.144 13.449 11.391 1.00 97.25 623 LEU A CA 1
ATOM 4715 C C . LEU A 1 623 ? -11.672 13.585 11.433 1.00 97.25 623 LEU A C 1
ATOM 4717 O O . LEU A 1 623 ? -12.370 12.776 12.050 1.00 97.25 623 LEU A O 1
ATOM 4721 N N . HIS A 1 624 ? -12.208 14.599 10.755 1.00 96.81 624 HIS A N 1
ATOM 4722 C CA . HIS A 1 624 ? -13.649 14.808 10.666 1.00 96.81 624 HIS A CA 1
ATOM 4723 C C . HIS A 1 624 ? -14.352 13.710 9.865 1.00 96.81 624 HIS A C 1
ATOM 4725 O O . HIS A 1 624 ? -15.463 13.340 10.229 1.00 96.81 624 HIS A O 1
ATOM 4731 N N . GLY A 1 625 ? -13.707 13.147 8.844 1.00 98.06 625 GLY A N 1
ATOM 4732 C CA . GLY A 1 625 ? -14.186 12.006 8.073 1.00 98.06 625 GLY A CA 1
ATOM 4733 C C . GLY A 1 625 ? -14.290 10.752 8.935 1.00 98.06 625 GLY A C 1
ATOM 4734 O O . GLY A 1 625 ? -15.320 10.082 8.908 1.00 98.06 625 GLY A O 1
ATOM 4735 N N . VAL A 1 626 ? -13.293 10.488 9.791 1.00 98.62 626 VAL A N 1
ATOM 4736 C CA . VAL A 1 626 ? -13.359 9.386 10.771 1.00 98.62 626 VAL A CA 1
ATOM 4737 C C . VAL A 1 626 ? -14.555 9.560 11.704 1.00 98.62 626 VAL A C 1
ATOM 4739 O O . VAL A 1 626 ? -15.340 8.631 11.888 1.00 98.62 626 VAL A O 1
ATOM 4742 N N . LEU A 1 627 ? -14.741 10.756 12.269 1.00 98.38 627 LEU A N 1
ATOM 4743 C CA . LEU A 1 627 ? -15.873 11.011 13.161 1.00 98.38 627 LEU A CA 1
ATOM 4744 C C . LEU A 1 627 ? -17.221 10.974 12.441 1.00 98.38 627 LEU A C 1
ATOM 4746 O O . LEU A 1 627 ? -18.188 10.471 13.003 1.00 98.38 627 LEU A O 1
ATOM 4750 N N . HIS A 1 628 ? -17.279 11.449 11.199 1.00 98.56 628 HIS A N 1
ATOM 4751 C CA . HIS A 1 628 ? -18.482 11.390 10.383 1.00 98.56 628 HIS A CA 1
ATOM 4752 C C . HIS A 1 628 ? -18.875 9.941 10.073 1.00 98.56 628 HIS A C 1
ATOM 4754 O O . HIS A 1 628 ? -20.044 9.582 10.201 1.00 98.56 628 HIS A O 1
ATOM 4760 N N . ALA A 1 629 ? -17.906 9.069 9.778 1.00 98.56 629 ALA A N 1
ATOM 4761 C CA . ALA A 1 629 ? -18.149 7.636 9.632 1.00 98.56 629 ALA A CA 1
ATOM 4762 C C . ALA A 1 629 ? -18.658 7.019 10.947 1.00 98.56 629 ALA A C 1
ATOM 4764 O O . ALA A 1 629 ? -19.600 6.225 10.938 1.00 98.56 629 ALA A O 1
ATOM 4765 N N . LEU A 1 630 ? -18.094 7.432 12.089 1.00 98.62 630 LEU A N 1
ATOM 4766 C CA . LEU A 1 630 ? -18.555 7.018 13.418 1.00 98.62 630 LEU A CA 1
ATOM 4767 C C . LEU A 1 630 ? -19.947 7.557 13.782 1.00 98.62 630 LEU A C 1
ATOM 4769 O O . LEU A 1 630 ? -20.611 6.955 14.621 1.00 98.62 630 LEU A O 1
ATOM 4773 N N . ASP A 1 631 ? -20.409 8.631 13.141 1.00 98.31 631 ASP A N 1
ATOM 4774 C CA . ASP A 1 631 ? -21.788 9.135 13.212 1.00 98.31 631 ASP A CA 1
ATOM 4775 C C . ASP A 1 631 ? -22.745 8.401 12.251 1.00 98.31 631 ASP A C 1
ATOM 4777 O O . ASP A 1 631 ? -23.926 8.740 12.160 1.00 98.31 631 ASP A O 1
ATOM 4781 N N . GLY A 1 632 ? -22.264 7.374 11.541 1.00 97.69 632 GLY A N 1
ATOM 4782 C CA . GLY A 1 632 ? -23.034 6.676 10.515 1.00 97.69 632 GLY A CA 1
ATOM 4783 C C . GLY A 1 632 ? -23.285 7.556 9.291 1.00 97.69 632 GLY A C 1
ATOM 4784 O O . GLY A 1 632 ? -24.367 7.492 8.710 1.00 97.69 632 GLY A O 1
ATOM 4785 N N . GLY A 1 633 ? -22.342 8.436 8.955 1.00 97.88 633 GLY A N 1
ATOM 4786 C CA . GLY A 1 633 ? -22.350 9.299 7.775 1.00 97.88 633 GLY A CA 1
ATOM 4787 C C . GLY A 1 633 ? -21.929 8.596 6.490 1.00 97.88 633 GLY A C 1
ATOM 4788 O O . GLY A 1 633 ? -21.298 7.535 6.516 1.00 97.88 633 GLY A O 1
ATOM 4789 N N . TYR A 1 634 ? -22.275 9.200 5.357 1.00 97.88 634 TYR A N 1
ATOM 4790 C CA . TYR A 1 634 ? -21.739 8.797 4.061 1.00 97.88 634 TYR A CA 1
ATOM 4791 C C . TYR A 1 634 ? -20.359 9.432 3.850 1.00 97.88 634 TYR A C 1
ATOM 4793 O O . TYR A 1 634 ? -20.230 10.653 3.830 1.00 97.88 634 TYR A O 1
ATOM 4801 N N . ILE A 1 635 ? -19.323 8.613 3.644 1.00 97.81 635 ILE A N 1
ATOM 4802 C CA . ILE A 1 635 ? -17.987 9.120 3.305 1.00 97.81 635 ILE A CA 1
ATOM 4803 C C . ILE A 1 635 ? -17.867 9.251 1.783 1.00 97.81 635 ILE A C 1
ATOM 4805 O O . ILE A 1 635 ? -17.949 8.231 1.092 1.00 97.81 635 ILE A O 1
ATOM 4809 N N . PRO A 1 636 ? -17.650 10.468 1.243 1.00 94.56 636 PRO A N 1
ATOM 4810 C CA . PRO A 1 636 ? -17.488 10.671 -0.190 1.00 94.56 636 PRO A CA 1
ATOM 4811 C C . PRO A 1 636 ? -16.341 9.840 -0.756 1.00 94.56 636 PRO A C 1
ATOM 4813 O O . PRO A 1 636 ? -15.274 9.754 -0.151 1.00 94.56 636 PRO A O 1
ATOM 4816 N N . ALA A 1 637 ? -16.552 9.257 -1.932 1.00 94.19 637 ALA A N 1
ATOM 4817 C CA . ALA A 1 637 ? -15.506 8.555 -2.659 1.00 94.19 637 ALA A CA 1
ATOM 4818 C C . ALA A 1 637 ? -14.625 9.519 -3.465 1.00 94.19 637 ALA A C 1
ATOM 4820 O O . ALA A 1 637 ? -14.987 10.672 -3.710 1.00 94.19 637 ALA A O 1
ATOM 4821 N N . GLY A 1 638 ? -13.475 9.026 -3.905 1.00 93.50 638 GLY A N 1
ATOM 4822 C CA . GLY A 1 638 ? -12.552 9.740 -4.781 1.00 93.50 638 GLY A CA 1
ATOM 4823 C C . GLY A 1 638 ? -11.478 8.806 -5.334 1.00 93.50 638 GLY A C 1
ATOM 4824 O O . GLY A 1 638 ? -11.383 7.670 -4.874 1.00 93.50 638 GLY A O 1
ATOM 4825 N N . PRO A 1 639 ? -10.687 9.235 -6.324 1.00 93.38 639 PRO A N 1
ATOM 4826 C CA . PRO A 1 639 ? -9.627 8.395 -6.853 1.00 93.38 639 PRO A CA 1
ATOM 4827 C C . PRO A 1 639 ? -8.458 8.309 -5.868 1.00 93.38 639 PRO A C 1
ATOM 4829 O O . PRO A 1 639 ? -8.183 9.242 -5.115 1.00 93.38 639 PRO A O 1
ATOM 4832 N N . SER A 1 640 ? -7.741 7.197 -5.932 1.00 94.50 640 SER A N 1
ATOM 4833 C CA . SER A 1 640 ? -6.504 6.926 -5.193 1.00 94.50 640 SER A CA 1
ATOM 4834 C C . SER A 1 640 ? -5.281 6.929 -6.112 1.00 94.50 640 SER A C 1
ATOM 4836 O O . SER A 1 640 ? -5.400 6.606 -7.295 1.00 94.50 640 SER A O 1
ATOM 4838 N N . GLY A 1 641 ? -4.094 7.204 -5.573 1.00 93.44 641 GLY A N 1
ATOM 4839 C CA . GLY A 1 641 ? -2.837 7.205 -6.327 1.00 93.44 641 GLY A CA 1
ATOM 4840 C C . GLY A 1 641 ? -1.814 8.193 -5.767 1.00 93.44 641 GLY A C 1
ATOM 4841 O O . GLY A 1 641 ? -2.073 8.873 -4.777 1.00 93.44 641 GLY A O 1
ATOM 4842 N N . SER A 1 642 ? -0.641 8.270 -6.399 1.00 94.62 642 SER A N 1
ATOM 4843 C CA . SER A 1 642 ? 0.401 9.223 -5.999 1.00 94.62 642 SER A CA 1
ATOM 4844 C C . SER A 1 642 ? 0.104 10.622 -6.559 1.00 94.62 642 SER A C 1
ATOM 4846 O O . SER A 1 642 ? 0.103 10.791 -7.785 1.00 94.62 642 SER A O 1
ATOM 4848 N N . PRO A 1 643 ? -0.074 11.657 -5.712 1.00 95.75 643 PRO A N 1
ATOM 4849 C CA . PRO A 1 643 ? -0.175 13.034 -6.191 1.00 95.75 643 PRO A CA 1
ATOM 4850 C C . PRO A 1 643 ? 1.151 13.545 -6.787 1.00 95.75 643 PRO A C 1
ATOM 4852 O O . PRO A 1 643 ? 1.151 14.543 -7.505 1.00 95.75 643 PRO A O 1
ATOM 4855 N N . LEU A 1 644 ? 2.276 12.862 -6.539 1.00 95.31 644 LEU A N 1
ATOM 4856 C CA . LEU A 1 644 ? 3.588 13.201 -7.104 1.00 95.31 644 LEU A CA 1
ATOM 4857 C C . LEU A 1 644 ? 3.750 12.734 -8.556 1.00 95.31 644 LEU A C 1
ATOM 4859 O O . LEU A 1 644 ? 4.654 13.194 -9.247 1.00 95.31 644 LEU A O 1
ATOM 4863 N N . ARG A 1 645 ? 2.855 11.867 -9.044 1.00 92.88 645 ARG A N 1
ATOM 4864 C CA . ARG A 1 645 ? 2.854 11.348 -10.422 1.00 92.88 645 ARG A CA 1
ATOM 4865 C C . ARG A 1 645 ? 1.965 12.167 -11.370 1.00 92.88 645 ARG A C 1
ATOM 4867 O O . ARG A 1 645 ? 1.478 11.656 -12.374 1.00 92.88 645 ARG A O 1
ATOM 4874 N N . GLY A 1 646 ? 1.704 13.430 -11.025 1.00 91.25 646 GLY A N 1
ATOM 4875 C CA . GLY A 1 646 ? 0.858 14.334 -11.812 1.00 91.25 646 GLY A CA 1
ATOM 4876 C C . GLY A 1 646 ? -0.644 14.037 -11.723 1.00 91.25 646 GLY A C 1
ATOM 4877 O O . GLY A 1 646 ? -1.393 14.434 -12.614 1.00 91.25 646 GLY A O 1
ATOM 4878 N N . LEU A 1 647 ? -1.086 13.329 -10.674 1.00 93.06 647 LEU A N 1
ATOM 4879 C CA . LEU A 1 647 ? -2.469 12.881 -10.459 1.00 93.06 647 LEU A CA 1
ATOM 4880 C C . LEU A 1 647 ? -3.150 13.689 -9.343 1.00 93.06 647 LEU A C 1
ATOM 4882 O O . LEU A 1 647 ? -3.492 13.159 -8.294 1.00 93.06 647 LEU A O 1
ATOM 4886 N N . ILE A 1 648 ? -3.344 14.993 -9.532 1.00 95.81 648 ILE A N 1
ATOM 4887 C CA . ILE A 1 648 ? -3.796 15.895 -8.450 1.00 95.81 648 ILE A CA 1
ATOM 4888 C C . ILE A 1 648 ? -5.246 15.650 -8.000 1.00 95.81 648 ILE A C 1
ATOM 4890 O O . ILE A 1 648 ? -5.617 16.037 -6.894 1.00 95.81 648 ILE A O 1
ATOM 4894 N N . ASN A 1 649 ? -6.076 14.983 -8.807 1.00 93.25 649 ASN A N 1
ATOM 4895 C CA . ASN A 1 649 ? -7.485 14.725 -8.479 1.00 93.25 649 ASN A CA 1
ATOM 4896 C C . ASN A 1 649 ? -7.663 13.669 -7.369 1.00 93.25 649 ASN A C 1
ATOM 4898 O O . ASN A 1 649 ? -8.748 13.537 -6.791 1.00 93.25 649 ASN A O 1
ATOM 4902 N N . VAL A 1 650 ? -6.577 12.977 -6.997 1.00 95.56 650 VAL A N 1
ATOM 4903 C CA . VAL A 1 650 ? -6.517 12.195 -5.756 1.00 95.56 650 VAL A CA 1
ATOM 4904 C C . VAL A 1 650 ? -6.631 13.095 -4.520 1.00 95.56 650 VAL A C 1
ATOM 4906 O O . VAL A 1 650 ? -7.015 12.628 -3.467 1.00 95.56 650 VAL A O 1
ATOM 4909 N N . LEU A 1 651 ? -6.402 14.403 -4.616 1.00 96.88 651 LEU A N 1
ATOM 4910 C CA . LEU A 1 651 ? -6.693 15.340 -3.530 1.00 96.88 651 LEU A CA 1
ATOM 4911 C C . LEU A 1 651 ? -8.098 15.958 -3.702 1.00 96.88 651 LEU A C 1
ATOM 4913 O O . LEU A 1 651 ? -8.555 16.153 -4.836 1.00 96.88 651 LEU A O 1
ATOM 4917 N N . PRO A 1 652 ? -8.793 16.355 -2.619 1.00 97.31 652 PRO A N 1
ATOM 4918 C CA . PRO A 1 652 ? -8.375 16.311 -1.211 1.00 97.31 652 PRO A CA 1
ATOM 4919 C C . PRO A 1 652 ? -8.435 14.898 -0.613 1.00 97.31 652 PRO A C 1
ATOM 4921 O O . PRO A 1 652 ? -9.097 14.027 -1.170 1.00 97.31 652 PRO A O 1
ATOM 4924 N N . THR A 1 653 ? -7.792 14.699 0.535 1.00 98.00 653 THR A N 1
ATOM 4925 C CA . THR A 1 653 ? -7.925 13.487 1.360 1.00 98.00 653 THR A CA 1
ATOM 4926 C C . THR A 1 653 ? -9.167 13.553 2.268 1.00 98.00 653 THR A C 1
ATOM 4928 O O . THR A 1 653 ? -9.968 14.492 2.183 1.00 98.00 653 THR A O 1
ATOM 4931 N N . GLY A 1 654 ? -9.377 12.543 3.116 1.00 97.56 654 GLY A N 1
ATOM 4932 C CA . GLY A 1 654 ? -10.571 12.355 3.938 1.00 97.56 654 GLY A CA 1
ATOM 4933 C C . GLY A 1 654 ? -11.713 11.631 3.214 1.00 97.56 654 GLY A C 1
ATOM 4934 O O . GLY A 1 654 ? -12.879 11.821 3.567 1.00 97.56 654 GLY A O 1
ATOM 4935 N N . ARG A 1 655 ? -11.406 10.836 2.182 1.00 97.62 655 ARG A N 1
ATOM 4936 C CA . ARG A 1 655 ? -12.369 10.179 1.283 1.00 97.62 655 ARG A CA 1
ATOM 4937 C C . ARG A 1 655 ? -12.290 8.653 1.351 1.00 97.62 655 ARG A C 1
ATOM 4939 O O . ARG A 1 655 ? -11.264 8.067 1.670 1.00 97.62 655 ARG A O 1
ATOM 4946 N N . ASN A 1 656 ? -13.382 7.988 0.990 1.00 97.56 656 ASN A N 1
ATOM 4947 C CA . ASN A 1 656 ? -13.446 6.536 0.853 1.00 97.56 656 ASN A CA 1
ATOM 4948 C C . ASN A 1 656 ? -13.040 6.147 -0.566 1.00 97.56 656 ASN A C 1
ATOM 4950 O O . ASN A 1 656 ? -13.909 5.872 -1.398 1.00 97.56 656 ASN A O 1
ATOM 4954 N N . PHE A 1 657 ? -11.737 6.185 -0.859 1.00 96.56 657 PHE A N 1
ATOM 4955 C CA . PHE A 1 657 ? -11.267 6.086 -2.237 1.00 96.56 657 PHE A CA 1
ATOM 4956 C C . PHE A 1 657 ? -11.771 4.837 -2.975 1.00 96.56 657 PHE A C 1
ATOM 4958 O O . PHE A 1 657 ? -12.042 3.787 -2.379 1.00 96.56 657 PHE A O 1
ATOM 4965 N N . TYR A 1 658 ? -11.876 4.944 -4.294 1.00 92.50 658 TYR A N 1
ATOM 4966 C CA . TYR A 1 658 ? -12.045 3.825 -5.213 1.00 92.50 658 TYR A CA 1
ATOM 4967 C C . TYR A 1 658 ? -10.743 3.571 -5.969 1.00 92.50 658 TYR A C 1
ATOM 4969 O O . TYR A 1 658 ? -9.837 4.398 -5.965 1.00 92.50 658 TYR A O 1
ATOM 4977 N N . THR A 1 659 ? -10.664 2.415 -6.623 1.00 82.94 659 THR A N 1
ATOM 4978 C CA . THR A 1 659 ? -9.466 2.003 -7.361 1.00 82.94 659 THR A CA 1
ATOM 4979 C C . THR A 1 659 ? -9.562 2.362 -8.845 1.00 82.94 659 THR A C 1
ATOM 4981 O O . THR A 1 659 ? -9.532 3.532 -9.211 1.00 82.94 659 THR A O 1
ATOM 4984 N N . VAL A 1 660 ? -9.672 1.369 -9.724 1.00 84.88 660 VAL A N 1
ATOM 4985 C CA . VAL A 1 660 ? -9.687 1.527 -11.184 1.00 84.88 660 VAL A CA 1
ATOM 4986 C C . VAL A 1 660 ? -10.646 0.511 -11.801 1.00 84.88 660 VAL A C 1
ATOM 4988 O O . VAL A 1 660 ? -10.989 -0.485 -11.163 1.00 84.88 660 VAL A O 1
ATOM 4991 N N . ASP A 1 661 ? -11.065 0.718 -13.055 1.00 84.62 661 ASP A N 1
ATOM 4992 C CA . ASP A 1 661 ? -11.730 -0.348 -13.819 1.00 84.62 661 ASP A CA 1
ATOM 4993 C C . ASP A 1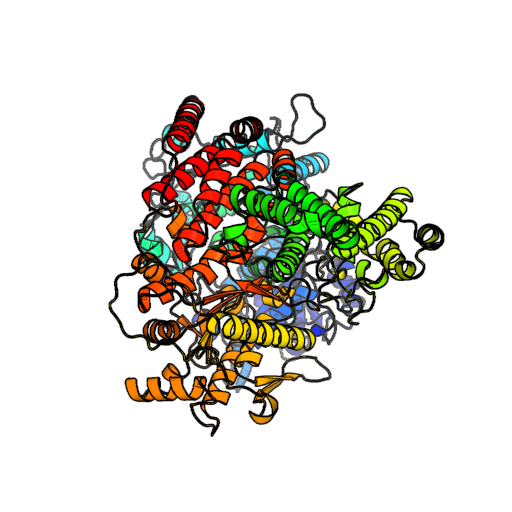 661 ? -10.685 -1.421 -14.184 1.00 84.62 661 ASP A C 1
ATOM 4995 O O . ASP A 1 661 ? -9.832 -1.164 -15.042 1.00 84.62 661 ASP A O 1
ATOM 4999 N N . PRO A 1 662 ? -10.737 -2.635 -13.600 1.00 85.00 662 PRO A N 1
ATOM 5000 C CA . PRO A 1 662 ? -9.723 -3.659 -13.845 1.00 85.00 662 PRO A CA 1
ATOM 5001 C C . PRO A 1 662 ? -9.701 -4.141 -15.302 1.00 85.00 662 PRO A C 1
ATOM 5003 O O . PRO A 1 662 ? -8.711 -4.719 -15.741 1.00 85.00 662 PRO A O 1
ATOM 5006 N N . LYS A 1 663 ? -10.766 -3.899 -16.084 1.00 86.62 663 LYS A N 1
ATOM 5007 C CA . LYS A 1 663 ? -10.827 -4.253 -17.513 1.00 86.62 663 LYS A CA 1
ATOM 5008 C C . LYS A 1 663 ? -10.184 -3.206 -18.426 1.00 86.62 663 LYS A C 1
ATOM 5010 O O . LYS A 1 663 ? -10.116 -3.423 -19.634 1.00 86.62 663 LYS A O 1
ATOM 5015 N N . ALA A 1 664 ? -9.766 -2.067 -17.879 1.00 87.75 664 ALA A N 1
ATOM 5016 C CA . ALA A 1 664 ? -9.095 -0.992 -18.608 1.00 87.75 664 ALA A CA 1
ATOM 5017 C C . ALA A 1 664 ? -7.564 -1.013 -18.434 1.00 87.75 664 ALA A C 1
ATOM 5019 O O . ALA A 1 664 ? -6.899 -0.048 -18.803 1.00 87.75 664 ALA A O 1
ATOM 5020 N N . ILE A 1 665 ? -7.014 -2.104 -17.888 1.00 92.19 665 ILE A N 1
ATOM 5021 C CA . ILE A 1 665 ? -5.581 -2.282 -17.638 1.00 92.19 665 ILE A CA 1
ATOM 5022 C C . ILE A 1 665 ? -4.969 -3.268 -18.654 1.00 92.19 665 ILE A C 1
ATOM 5024 O O . ILE A 1 665 ? -5.525 -4.354 -18.835 1.00 92.19 665 ILE A O 1
ATOM 5028 N N . PRO A 1 666 ? -3.810 -2.946 -19.265 1.00 95.75 666 PRO A N 1
ATOM 5029 C CA . PRO A 1 666 ? -3.117 -1.661 -19.197 1.00 95.75 666 PRO A CA 1
ATOM 5030 C C . PRO A 1 666 ? -3.847 -0.569 -19.990 1.00 95.75 666 PRO A C 1
ATOM 5032 O O . PRO A 1 666 ? -4.488 -0.838 -21.008 1.00 95.75 666 PRO A O 1
ATOM 5035 N N . SER A 1 667 ? -3.718 0.681 -19.548 1.00 92.19 667 SER A N 1
ATOM 5036 C CA . SER A 1 667 ? -4.132 1.840 -20.347 1.00 92.19 667 SER A CA 1
ATOM 5037 C C . SER A 1 667 ? -3.170 2.081 -21.525 1.00 92.19 667 SER A C 1
ATOM 5039 O O . SER A 1 667 ? -2.081 1.514 -21.579 1.00 92.19 667 SER A O 1
ATOM 5041 N N . ARG A 1 668 ? -3.536 2.961 -22.468 1.00 91.62 668 ARG A N 1
ATOM 5042 C CA . ARG A 1 668 ? -2.637 3.345 -23.578 1.00 91.62 668 ARG A CA 1
ATOM 5043 C C . ARG A 1 668 ? -1.365 4.054 -23.101 1.00 91.62 668 ARG A C 1
ATOM 5045 O O . ARG A 1 668 ? -0.307 3.814 -23.661 1.00 91.62 668 ARG A O 1
ATOM 5052 N N . LEU A 1 669 ? -1.464 4.888 -22.066 1.00 90.75 669 LEU A N 1
ATOM 5053 C CA . LEU A 1 669 ? -0.298 5.566 -21.489 1.00 90.75 669 LEU A CA 1
ATOM 5054 C C . LEU A 1 669 ? 0.596 4.572 -20.743 1.00 90.75 669 LEU A C 1
ATOM 5056 O O . LEU A 1 669 ? 1.808 4.590 -20.914 1.00 90.75 669 LEU A O 1
ATOM 5060 N N . ALA A 1 670 ? -0.012 3.646 -19.999 1.00 94.38 670 ALA A N 1
ATOM 5061 C CA . ALA A 1 670 ? 0.725 2.568 -19.347 1.00 94.38 670 ALA A CA 1
ATOM 5062 C C . ALA A 1 670 ? 1.430 1.655 -20.363 1.00 94.38 670 ALA A C 1
ATOM 5064 O O . ALA A 1 670 ? 2.521 1.161 -20.102 1.00 94.38 670 ALA A O 1
ATOM 5065 N N . TRP A 1 671 ? 0.839 1.460 -21.549 1.00 97.19 671 TRP A N 1
ATOM 5066 C CA . TRP A 1 671 ? 1.499 0.770 -22.656 1.00 97.19 671 TRP A CA 1
ATOM 5067 C C . TRP A 1 671 ? 2.772 1.490 -23.117 1.00 97.19 671 TRP A C 1
ATOM 5069 O O . TRP A 1 671 ? 3.812 0.847 -23.225 1.00 97.19 671 TRP A O 1
ATOM 5079 N N . GLU A 1 672 ? 2.728 2.809 -23.317 1.00 95.25 672 GLU A N 1
ATOM 5080 C CA . GLU A 1 672 ? 3.912 3.602 -23.684 1.00 95.25 672 GLU A CA 1
ATOM 5081 C C . GLU A 1 672 ? 5.014 3.509 -22.612 1.00 95.25 672 GLU A C 1
ATOM 5083 O O . GLU A 1 672 ? 6.176 3.248 -22.936 1.00 95.25 672 GLU A O 1
ATOM 5088 N N . THR A 1 673 ? 4.655 3.637 -21.330 1.00 95.88 673 THR A N 1
ATOM 5089 C CA . THR A 1 673 ? 5.604 3.498 -20.213 1.00 95.88 673 THR A CA 1
ATOM 5090 C C . THR A 1 673 ? 6.158 2.075 -20.098 1.00 95.88 673 THR A C 1
ATOM 5092 O O . THR A 1 673 ? 7.365 1.904 -19.937 1.00 95.88 673 THR A O 1
ATOM 5095 N N . GLY A 1 674 ? 5.324 1.044 -20.255 1.00 98.00 674 GLY A N 1
ATOM 5096 C CA . GLY A 1 674 ? 5.750 -0.359 -20.250 1.00 98.00 674 GLY A CA 1
ATOM 5097 C C . GLY A 1 674 ? 6.695 -0.707 -21.406 1.00 98.00 674 GLY A C 1
ATOM 5098 O O . GLY A 1 674 ? 7.654 -1.455 -21.215 1.00 98.00 674 GLY A O 1
ATOM 5099 N N . GLN A 1 675 ? 6.493 -0.122 -22.592 1.00 97.62 675 GLN A N 1
ATOM 5100 C CA . GLN A 1 675 ? 7.450 -0.236 -23.698 1.00 97.62 675 GLN A CA 1
ATOM 5101 C C . GLN A 1 675 ? 8.792 0.417 -23.350 1.00 97.62 675 GLN A C 1
ATOM 5103 O O . GLN A 1 675 ? 9.839 -0.191 -23.569 1.00 97.62 675 GLN A O 1
ATOM 5108 N N . ALA A 1 676 ? 8.769 1.621 -22.771 1.00 97.38 676 ALA A N 1
ATOM 5109 C CA . ALA A 1 676 ? 9.982 2.316 -22.353 1.00 97.38 676 ALA A CA 1
ATOM 5110 C C . ALA A 1 676 ? 10.754 1.545 -21.265 1.00 97.38 676 ALA A C 1
ATOM 5112 O O . ALA A 1 676 ? 11.982 1.471 -21.338 1.00 97.38 676 ALA A O 1
ATOM 5113 N N . LEU A 1 677 ? 10.050 0.926 -20.308 1.00 98.44 677 LEU A N 1
ATOM 5114 C CA . LEU A 1 677 ? 10.632 0.046 -19.286 1.00 98.44 677 LEU A CA 1
ATOM 5115 C C . LEU A 1 677 ? 11.318 -1.164 -19.925 1.00 98.44 677 LEU A C 1
ATOM 5117 O O . LEU A 1 677 ? 12.512 -1.370 -19.705 1.00 98.44 677 LEU A O 1
ATOM 5121 N N . ALA A 1 678 ? 10.612 -1.892 -20.796 1.00 98.50 678 ALA A N 1
ATOM 5122 C CA . ALA A 1 678 ? 11.161 -3.057 -21.484 1.00 98.50 678 ALA A CA 1
ATOM 5123 C C . ALA A 1 678 ? 12.397 -2.694 -22.325 1.00 98.50 678 ALA A C 1
ATOM 5125 O O . ALA A 1 678 ? 13.425 -3.372 -22.264 1.00 98.50 678 ALA A O 1
ATOM 5126 N N . ASP A 1 679 ? 12.334 -1.607 -23.094 1.00 97.56 679 ASP A N 1
ATOM 5127 C CA . ASP A 1 679 ? 13.452 -1.167 -23.928 1.00 97.56 679 ASP A CA 1
ATOM 5128 C C . ASP A 1 679 ? 14.641 -0.691 -23.087 1.00 97.56 679 ASP A C 1
ATOM 5130 O O . ASP A 1 679 ? 15.791 -0.962 -23.440 1.00 97.56 679 ASP A O 1
ATOM 5134 N N . SER A 1 680 ? 14.385 -0.008 -21.967 1.00 97.19 680 SER A N 1
ATOM 5135 C CA . SER A 1 680 ? 15.420 0.415 -21.022 1.00 97.19 680 SER A CA 1
ATOM 5136 C C . SER A 1 680 ? 16.113 -0.774 -20.358 1.00 97.19 680 SER A C 1
ATOM 5138 O O . SER A 1 680 ? 17.345 -0.842 -20.367 1.00 97.19 680 SER A O 1
ATOM 5140 N N . LEU A 1 681 ? 15.341 -1.757 -19.891 1.00 98.06 681 LEU A N 1
ATOM 5141 C CA . LEU A 1 681 ? 15.839 -2.984 -19.275 1.00 98.06 681 LEU A CA 1
ATOM 5142 C C . LEU A 1 681 ? 16.739 -3.777 -20.229 1.00 98.06 681 LEU A C 1
ATOM 5144 O O . LEU A 1 681 ? 17.861 -4.154 -19.886 1.00 98.06 681 LEU A O 1
ATOM 5148 N N . LEU A 1 682 ? 16.263 -4.012 -21.455 1.00 97.31 682 LEU A N 1
ATOM 5149 C CA . LEU A 1 682 ? 17.001 -4.794 -22.444 1.00 97.31 682 LEU A CA 1
ATOM 5150 C C . LEU A 1 682 ? 18.253 -4.073 -22.948 1.00 97.31 682 LEU A C 1
ATOM 5152 O O . LEU A 1 682 ? 19.257 -4.727 -23.239 1.00 97.31 682 LEU A O 1
ATOM 5156 N N . ARG A 1 683 ? 18.207 -2.740 -23.064 1.00 95.56 683 ARG A N 1
ATOM 5157 C CA . ARG A 1 683 ? 19.380 -1.932 -23.412 1.00 95.56 683 ARG A CA 1
ATOM 5158 C C . ARG A 1 683 ? 20.443 -2.045 -22.326 1.00 95.56 683 ARG A C 1
ATOM 5160 O O . ARG A 1 683 ? 21.566 -2.426 -22.650 1.00 95.56 683 ARG A O 1
ATOM 5167 N N . ARG A 1 684 ? 20.057 -1.826 -21.062 1.00 93.81 684 ARG A N 1
ATOM 5168 C CA . ARG A 1 684 ? 20.968 -1.891 -19.915 1.00 93.81 684 ARG A CA 1
ATOM 5169 C C . ARG A 1 684 ? 21.648 -3.254 -19.811 1.00 93.81 684 ARG A C 1
ATOM 5171 O O . ARG A 1 684 ? 22.870 -3.327 -19.755 1.00 93.81 684 ARG A O 1
ATOM 5178 N N . TYR A 1 685 ? 20.883 -4.341 -19.918 1.00 94.38 685 TYR A N 1
ATOM 5179 C CA . TYR A 1 685 ? 21.454 -5.690 -19.895 1.00 94.38 685 TYR A CA 1
ATOM 5180 C C . TYR A 1 685 ? 22.490 -5.933 -20.998 1.00 94.38 685 TYR A C 1
ATOM 5182 O O . TYR A 1 685 ? 23.514 -6.578 -20.765 1.00 94.38 685 TYR A O 1
ATOM 5190 N N . ARG A 1 686 ? 22.236 -5.439 -22.217 1.00 91.88 686 ARG A N 1
ATOM 5191 C CA . ARG A 1 686 ? 23.161 -5.612 -23.345 1.00 91.88 686 ARG A CA 1
ATOM 5192 C C . ARG A 1 686 ? 24.434 -4.792 -23.187 1.00 91.88 686 ARG A C 1
ATOM 5194 O O . ARG A 1 686 ? 25.484 -5.261 -23.622 1.00 91.88 686 ARG A O 1
ATOM 5201 N N . GLU A 1 687 ? 24.331 -3.602 -22.603 1.00 89.62 687 GLU A N 1
ATOM 5202 C CA . GLU A 1 687 ? 25.471 -2.748 -22.262 1.00 89.62 687 GLU A CA 1
ATOM 5203 C C . GLU A 1 687 ? 26.340 -3.428 -21.199 1.00 89.62 687 GLU A C 1
ATOM 5205 O O . GLU A 1 687 ? 27.512 -3.700 -21.467 1.00 89.62 687 GLU A O 1
ATOM 5210 N N . ASP A 1 688 ? 25.750 -3.837 -20.072 1.00 85.69 688 ASP A N 1
ATOM 5211 C CA . ASP A 1 688 ? 26.460 -4.512 -18.978 1.00 85.69 688 ASP A CA 1
ATOM 5212 C C . ASP A 1 688 ? 27.105 -5.830 -19.453 1.00 85.69 688 ASP A C 1
ATOM 5214 O O . ASP A 1 688 ? 28.274 -6.109 -19.187 1.00 85.69 688 ASP A O 1
ATOM 5218 N N . SER A 1 689 ? 26.382 -6.626 -20.251 1.00 80.56 689 SER A N 1
ATOM 5219 C CA . SER A 1 689 ? 26.871 -7.911 -20.782 1.00 80.56 689 SER A CA 1
ATOM 5220 C C . SER A 1 689 ? 27.934 -7.772 -21.884 1.00 80.56 689 SER A C 1
ATOM 5222 O O . SER A 1 689 ? 28.520 -8.775 -22.316 1.00 80.56 689 SER A O 1
ATOM 5224 N N . ALA A 1 690 ? 28.161 -6.565 -22.410 1.00 73.06 690 ALA A N 1
ATOM 5225 C CA . ALA A 1 690 ? 29.201 -6.293 -23.399 1.00 73.06 690 ALA A CA 1
ATOM 5226 C C . ALA A 1 690 ? 30.558 -5.951 -22.754 1.00 73.06 690 ALA A C 1
ATOM 5228 O O . ALA A 1 690 ? 31.598 -6.153 -23.394 1.00 73.06 690 ALA A O 1
ATOM 5229 N N . VAL A 1 691 ? 30.564 -5.484 -21.501 1.00 61.16 691 VAL A N 1
ATOM 5230 C CA . VAL A 1 691 ? 31.776 -5.124 -20.753 1.00 61.16 691 VAL A CA 1
ATOM 5231 C C . VAL A 1 691 ? 32.440 -6.393 -20.182 1.00 61.16 691 VAL A C 1
ATOM 5233 O O . VAL A 1 691 ? 31.755 -7.264 -19.646 1.00 61.16 691 VAL A O 1
ATOM 5236 N N . PRO A 1 692 ? 33.771 -6.584 -20.303 1.00 48.59 692 PRO A N 1
ATOM 5237 C CA . PRO A 1 692 ? 34.458 -7.673 -19.617 1.00 48.59 692 PRO A CA 1
ATOM 5238 C C . PRO A 1 692 ? 34.450 -7.407 -18.107 1.00 48.59 692 PRO A C 1
ATOM 5240 O O . PRO A 1 692 ? 35.187 -6.544 -17.642 1.00 48.59 692 PRO A O 1
ATOM 5243 N N . THR A 1 693 ? 33.664 -8.154 -17.336 1.00 42.28 693 THR A N 1
ATOM 5244 C CA . THR A 1 693 ? 33.778 -8.144 -15.873 1.00 42.28 693 THR A CA 1
ATOM 5245 C C . THR A 1 693 ? 35.156 -8.677 -15.449 1.00 42.28 693 THR A C 1
ATOM 5247 O O . THR A 1 693 ? 35.583 -9.730 -15.948 1.00 42.28 693 THR A O 1
ATOM 5250 N N . PRO A 1 694 ? 35.885 -7.992 -14.545 1.00 32.16 694 PRO A N 1
ATOM 5251 C CA . PRO A 1 694 ? 36.993 -8.604 -13.827 1.00 32.16 694 PRO A CA 1
ATOM 5252 C C . PRO A 1 694 ? 36.470 -9.820 -13.053 1.00 32.16 694 PRO A C 1
ATOM 5254 O O . PRO A 1 694 ? 35.346 -9.828 -12.555 1.00 32.16 694 PRO A O 1
ATOM 5257 N N . LEU A 1 695 ? 37.274 -10.879 -12.984 1.00 28.19 695 LEU A N 1
ATOM 5258 C CA . LEU A 1 695 ? 36.969 -12.061 -12.182 1.00 28.19 695 LEU A CA 1
ATOM 5259 C C . LEU A 1 695 ? 36.795 -11.653 -10.710 1.00 28.19 695 LEU A C 1
ATOM 5261 O O . LEU A 1 695 ? 37.791 -11.446 -10.021 1.00 28.19 695 LEU A O 1
ATOM 5265 N N . SER A 1 696 ? 35.553 -11.588 -10.229 1.00 29.39 696 SER A N 1
ATOM 5266 C CA . SER A 1 696 ? 35.270 -11.609 -8.792 1.00 29.39 696 SER A CA 1
ATOM 5267 C C . SER A 1 696 ? 35.836 -12.902 -8.189 1.00 29.39 696 SER A C 1
ATOM 5269 O O . SER A 1 696 ? 35.667 -14.003 -8.729 1.00 29.39 696 SER A O 1
ATOM 5271 N N . VAL A 1 697 ? 36.587 -12.752 -7.100 1.00 29.41 697 VAL A N 1
ATOM 5272 C CA . VAL A 1 697 ? 37.459 -13.772 -6.514 1.00 29.41 697 VAL A CA 1
ATOM 5273 C C . VAL A 1 697 ? 36.760 -14.486 -5.353 1.00 29.41 697 VAL A C 1
ATOM 5275 O O . VAL A 1 697 ? 37.273 -14.448 -4.246 1.00 29.41 697 VAL A O 1
ATOM 5278 N N . SER A 1 698 ? 35.613 -15.151 -5.551 1.00 28.38 698 SER A N 1
ATOM 5279 C CA . SER A 1 698 ? 35.021 -15.979 -4.467 1.00 28.38 698 SER A CA 1
ATOM 5280 C C . SER A 1 698 ? 33.828 -16.880 -4.854 1.00 28.38 698 SER A C 1
ATOM 5282 O O . SER A 1 698 ? 32.884 -17.010 -4.084 1.00 28.38 698 SER A O 1
ATOM 5284 N N . ALA A 1 699 ? 33.856 -17.601 -5.984 1.00 27.23 699 ALA A N 1
ATOM 5285 C CA . ALA A 1 699 ? 32.855 -18.655 -6.248 1.00 27.23 699 ALA A CA 1
ATOM 5286 C C . ALA A 1 699 ? 33.505 -20.023 -6.562 1.00 27.23 699 ALA A C 1
ATOM 5288 O O . ALA A 1 699 ? 34.331 -20.107 -7.479 1.00 27.23 699 ALA A O 1
ATOM 5289 N N . PRO A 1 700 ? 33.162 -21.125 -5.855 1.00 28.02 700 PRO A N 1
ATOM 5290 C CA . PRO A 1 700 ? 33.638 -22.457 -6.208 1.00 28.02 700 PRO A CA 1
ATOM 5291 C C . PRO A 1 700 ? 32.968 -22.940 -7.501 1.00 28.02 700 PRO A C 1
ATOM 5293 O O . PRO A 1 700 ? 31.750 -23.071 -7.597 1.00 28.02 700 PRO A O 1
ATOM 5296 N N . ALA A 1 701 ? 33.784 -23.251 -8.506 1.00 31.75 701 ALA A N 1
ATOM 5297 C CA . ALA A 1 701 ? 33.331 -23.712 -9.812 1.00 31.75 701 ALA A CA 1
ATOM 5298 C C . ALA A 1 701 ? 32.710 -25.120 -9.751 1.00 31.75 701 ALA A C 1
ATOM 5300 O O . ALA A 1 701 ? 33.441 -26.106 -9.638 1.00 31.75 701 ALA A O 1
ATOM 5301 N N . SER A 1 702 ? 31.384 -25.242 -9.908 1.00 31.44 702 SER A N 1
ATOM 5302 C CA . SER A 1 702 ? 30.767 -26.529 -10.273 1.00 31.44 702 SER A CA 1
ATOM 5303 C C . SER A 1 702 ? 29.354 -26.456 -10.889 1.00 31.44 702 SER A C 1
ATOM 5305 O O . SER A 1 702 ? 28.446 -27.062 -10.351 1.00 31.44 702 SER A O 1
ATOM 5307 N N . HIS A 1 703 ? 29.163 -25.831 -12.064 1.00 31.84 703 HIS A N 1
ATOM 5308 C CA . HIS A 1 703 ? 28.246 -26.320 -13.127 1.00 31.84 703 HIS A CA 1
ATOM 5309 C C . HIS A 1 703 ? 28.291 -25.450 -14.403 1.00 31.84 703 HIS A C 1
ATOM 5311 O O . HIS A 1 703 ? 28.573 -24.258 -14.316 1.00 31.84 703 HIS A O 1
ATOM 5317 N N . PRO A 1 704 ? 28.048 -26.016 -15.606 1.00 33.03 704 PRO A N 1
ATOM 5318 C CA . PRO A 1 704 ? 28.152 -25.293 -16.866 1.00 33.03 704 PRO A CA 1
ATOM 5319 C C . PRO A 1 704 ? 26.784 -24.719 -17.264 1.00 33.03 704 PRO A C 1
ATOM 5321 O O . PRO A 1 704 ? 26.126 -25.246 -18.160 1.00 33.03 704 PRO A O 1
ATOM 5324 N N . ALA A 1 705 ? 26.343 -23.633 -16.629 1.00 36.44 705 ALA A N 1
ATOM 5325 C CA . ALA A 1 705 ? 25.394 -22.748 -17.300 1.00 36.44 705 ALA A CA 1
ATOM 5326 C C . ALA A 1 705 ? 26.181 -22.039 -18.411 1.00 36.44 705 ALA A C 1
ATOM 5328 O O . ALA A 1 705 ? 27.186 -21.388 -18.132 1.00 36.44 705 ALA A O 1
ATOM 5329 N N . GLN A 1 706 ? 25.818 -22.241 -19.682 1.00 36.12 706 GLN A N 1
ATOM 5330 C CA . GLN A 1 706 ? 26.486 -21.536 -20.779 1.00 36.12 706 GLN A CA 1
ATOM 5331 C C . GLN A 1 706 ? 26.259 -20.028 -20.593 1.00 36.12 706 GLN A C 1
ATOM 5333 O O . GLN A 1 706 ? 25.102 -19.606 -20.658 1.00 36.12 706 GLN A O 1
ATOM 5338 N N . PRO A 1 707 ? 27.308 -19.211 -20.375 1.00 43.62 707 PRO A N 1
ATOM 5339 C CA . PRO A 1 707 ? 27.140 -17.767 -20.384 1.00 43.62 707 PRO A CA 1
ATOM 5340 C C . PRO A 1 707 ? 26.638 -17.351 -21.769 1.00 43.62 707 PRO A C 1
ATOM 5342 O O . PRO A 1 707 ? 27.099 -17.882 -22.788 1.00 43.62 707 PRO A O 1
ATOM 5345 N N . ALA A 1 708 ? 25.671 -16.433 -21.810 1.00 47.19 708 ALA A N 1
ATOM 5346 C CA . ALA A 1 708 ? 25.222 -15.856 -23.068 1.00 47.19 708 ALA A CA 1
ATOM 5347 C C . ALA A 1 708 ? 26.430 -15.246 -23.812 1.00 47.19 708 ALA A C 1
ATOM 5349 O O . ALA A 1 708 ? 27.364 -14.747 -23.173 1.00 47.19 708 ALA A O 1
ATOM 5350 N N . PRO A 1 709 ? 26.463 -15.294 -25.155 1.00 51.00 709 PRO A N 1
ATOM 5351 C CA . PRO A 1 709 ? 27.459 -14.553 -25.916 1.00 51.00 709 PRO A CA 1
ATOM 5352 C C . PRO A 1 709 ? 27.421 -13.071 -25.511 1.00 51.00 709 PRO A C 1
ATOM 5354 O O . PRO A 1 709 ? 26.345 -12.511 -25.317 1.00 51.00 709 PRO A O 1
ATOM 5357 N N . ARG A 1 710 ? 28.589 -12.431 -25.386 1.00 59.56 710 ARG A N 1
ATOM 5358 C CA . ARG A 1 710 ? 28.694 -11.012 -24.998 1.00 59.56 710 ARG A CA 1
ATOM 5359 C C . ARG A 1 710 ? 27.780 -10.127 -25.857 1.00 59.56 710 ARG A C 1
ATOM 5361 O O . ARG A 1 710 ? 27.834 -10.213 -27.085 1.00 59.56 710 ARG A O 1
ATOM 5368 N N . GLY A 1 711 ? 26.987 -9.268 -25.214 1.00 66.31 711 GLY A N 1
ATOM 5369 C CA . GLY A 1 711 ? 26.077 -8.316 -25.870 1.00 66.31 711 GLY A CA 1
ATOM 5370 C C . GLY A 1 711 ? 24.819 -8.910 -26.533 1.00 66.31 711 GLY A C 1
ATOM 5371 O O . GLY A 1 711 ? 24.153 -8.194 -27.296 1.00 66.31 711 GLY A O 1
ATOM 5372 N N . ASP A 1 712 ? 24.502 -10.188 -26.283 1.00 84.12 712 ASP A N 1
ATOM 5373 C CA . ASP A 1 712 ? 23.270 -10.853 -26.742 1.00 84.12 712 ASP A CA 1
ATOM 5374 C C . ASP A 1 712 ? 22.054 -10.501 -25.856 1.00 84.12 712 ASP A C 1
ATOM 5376 O O . ASP A 1 712 ? 22.187 -9.909 -24.785 1.00 84.12 712 ASP A O 1
ATOM 5380 N N . TRP A 1 713 ? 20.850 -10.833 -26.318 1.00 93.12 713 TRP A N 1
ATOM 5381 C CA . TRP A 1 713 ? 19.599 -10.580 -25.596 1.00 93.12 713 TRP A CA 1
ATOM 5382 C C . TRP A 1 713 ? 19.404 -11.553 -24.422 1.00 93.12 713 TRP A C 1
ATOM 5384 O O . TRP A 1 713 ? 19.777 -12.726 -24.544 1.00 93.12 713 TRP A O 1
ATOM 5394 N N . PRO A 1 714 ? 18.756 -11.127 -23.318 1.00 95.56 714 PRO A N 1
ATOM 5395 C CA . PRO A 1 714 ? 18.408 -12.045 -22.245 1.00 95.56 714 PRO A CA 1
ATOM 5396 C C . PRO A 1 714 ? 17.376 -13.054 -22.757 1.00 95.56 714 PRO A C 1
ATOM 5398 O O . PRO A 1 714 ? 16.413 -12.697 -23.431 1.00 95.56 714 PRO A O 1
ATOM 5401 N N . ARG A 1 715 ? 17.556 -14.334 -22.442 1.00 95.44 715 ARG A N 1
ATOM 5402 C CA . ARG A 1 715 ? 16.629 -15.397 -22.841 1.00 95.44 715 ARG A CA 1
ATOM 5403 C C . ARG A 1 715 ? 15.349 -15.398 -22.025 1.00 95.44 715 ARG A C 1
ATOM 5405 O O . ARG A 1 715 ? 14.305 -15.745 -22.571 1.00 95.44 715 ARG A O 1
ATOM 5412 N N . SER A 1 716 ? 15.437 -15.023 -20.750 1.00 98.31 716 SER A N 1
ATOM 5413 C CA . SER A 1 716 ? 14.281 -14.895 -19.869 1.00 98.31 716 SER A CA 1
ATOM 5414 C C . SER A 1 716 ? 14.453 -13.758 -18.868 1.00 98.31 716 SER A C 1
ATOM 5416 O O . SER A 1 716 ? 15.518 -13.615 -18.260 1.00 98.31 716 SER A O 1
ATOM 5418 N N . VAL A 1 717 ? 13.369 -13.019 -18.648 1.00 98.81 717 VAL A N 1
ATOM 5419 C CA . VAL A 1 717 ? 13.209 -12.027 -17.577 1.00 98.81 717 VAL A CA 1
ATOM 5420 C C . VAL A 1 717 ? 12.255 -12.591 -16.524 1.00 98.81 717 VAL A C 1
ATOM 5422 O O . VAL A 1 717 ? 11.239 -13.191 -16.863 1.00 98.81 717 VAL A O 1
ATOM 5425 N N . GLY A 1 718 ? 12.593 -12.438 -15.251 1.00 98.81 718 GLY A N 1
ATOM 5426 C CA . GLY A 1 718 ? 11.690 -12.619 -14.125 1.00 98.81 718 GLY A CA 1
ATOM 5427 C C . GLY A 1 718 ? 11.197 -11.255 -13.657 1.00 98.81 718 GLY A C 1
ATOM 5428 O O . GLY A 1 718 ? 12.026 -10.404 -13.349 1.00 98.81 718 GLY A O 1
ATOM 5429 N N . LEU A 1 719 ? 9.883 -11.036 -13.607 1.00 98.81 719 LEU A N 1
ATOM 5430 C CA . LEU A 1 719 ? 9.295 -9.766 -13.164 1.00 98.81 719 LEU A CA 1
ATOM 5431 C C . LEU A 1 719 ? 8.298 -10.003 -12.030 1.00 98.81 719 LEU A C 1
ATOM 5433 O O . LEU A 1 719 ? 7.406 -10.847 -12.141 1.00 98.81 719 LEU A O 1
ATOM 5437 N N . SER A 1 720 ? 8.441 -9.244 -10.945 1.00 98.31 720 SER A N 1
ATOM 5438 C CA . SER A 1 720 ? 7.457 -9.218 -9.856 1.00 98.31 720 SER A CA 1
ATOM 5439 C C . SER A 1 720 ? 6.422 -8.118 -10.091 1.00 98.31 720 SER A C 1
ATOM 5441 O O . SER A 1 720 ? 6.794 -6.961 -10.266 1.00 98.31 720 SER A O 1
ATOM 5443 N N . VAL A 1 721 ? 5.134 -8.473 -10.064 1.00 98.00 721 VAL A N 1
ATOM 5444 C CA . VAL A 1 721 ? 4.014 -7.593 -10.437 1.00 98.00 721 VAL A CA 1
ATOM 5445 C C . VAL A 1 721 ? 3.011 -7.480 -9.289 1.00 98.00 721 VAL A C 1
ATOM 5447 O O . VAL A 1 721 ? 2.516 -8.487 -8.770 1.00 98.00 721 VAL A O 1
ATOM 5450 N N . TRP A 1 722 ? 2.690 -6.247 -8.890 1.00 96.12 722 TRP A N 1
ATOM 5451 C CA . TRP A 1 722 ? 1.827 -5.965 -7.738 1.00 96.12 722 TRP A CA 1
ATOM 5452 C C . TRP A 1 722 ? 0.527 -5.268 -8.132 1.00 96.12 722 TRP A C 1
ATOM 5454 O O . TRP A 1 722 ? 0.481 -4.435 -9.035 1.00 96.12 722 TRP A O 1
ATOM 5464 N N . GLY A 1 723 ? -0.556 -5.570 -7.408 1.00 92.38 723 GLY A N 1
ATOM 5465 C CA . GLY A 1 723 ? -1.847 -4.926 -7.659 1.00 92.38 723 GLY A CA 1
ATOM 5466 C C . GLY A 1 723 ? -1.845 -3.433 -7.320 1.00 92.38 723 GLY A C 1
ATOM 5467 O O . GLY A 1 723 ? -2.427 -2.650 -8.064 1.00 92.38 723 GLY A O 1
ATOM 5468 N N . THR A 1 724 ? -1.141 -3.022 -6.259 1.00 92.81 724 THR A N 1
ATOM 5469 C CA . THR A 1 724 ? -1.016 -1.600 -5.885 1.00 92.81 724 THR A CA 1
ATOM 5470 C C . THR A 1 724 ? -0.319 -0.793 -6.997 1.00 92.81 724 THR A C 1
ATOM 5472 O O . THR A 1 724 ? -0.827 0.247 -7.416 1.00 92.81 724 THR A O 1
ATOM 5475 N N . SER A 1 725 ? 0.737 -1.354 -7.604 1.00 93.69 725 SER A N 1
ATOM 5476 C CA . SER A 1 725 ? 1.436 -0.793 -8.770 1.00 93.69 725 SER A CA 1
ATOM 5477 C C . SER A 1 725 ? 0.520 -0.633 -9.984 1.00 93.69 725 SER A C 1
ATOM 5479 O O . SER A 1 725 ? 0.458 0.441 -10.584 1.00 93.69 725 SER A O 1
ATOM 5481 N N . ALA A 1 726 ? -0.265 -1.663 -10.318 1.00 94.50 726 ALA A N 1
ATOM 5482 C CA . ALA A 1 726 ? -1.218 -1.600 -11.428 1.00 94.50 726 ALA A CA 1
ATOM 5483 C C . ALA A 1 726 ? -2.306 -0.530 -11.220 1.00 94.50 726 ALA A C 1
ATOM 5485 O O . ALA A 1 726 ? -2.731 0.102 -12.185 1.00 94.50 726 ALA A O 1
ATOM 5486 N N . MET A 1 727 ? -2.731 -0.286 -9.977 1.00 93.31 727 MET A N 1
ATOM 5487 C CA . MET A 1 727 ? -3.708 0.758 -9.647 1.00 93.31 727 MET A CA 1
ATOM 5488 C C . MET A 1 727 ? -3.116 2.169 -9.715 1.00 93.31 727 MET A C 1
ATOM 5490 O O . MET A 1 727 ? -3.778 3.065 -10.232 1.00 93.31 727 MET A O 1
ATOM 5494 N N . ARG A 1 728 ? -1.872 2.376 -9.259 1.00 93.25 728 ARG A N 1
ATOM 5495 C CA . ARG A 1 728 ? -1.189 3.683 -9.352 1.00 93.25 728 ARG A CA 1
ATOM 5496 C C . ARG A 1 728 ? -0.876 4.084 -10.791 1.00 93.25 728 ARG A C 1
ATOM 5498 O O . ARG A 1 728 ? -0.924 5.263 -11.131 1.00 93.25 728 ARG A O 1
ATOM 5505 N N . THR A 1 729 ? -0.519 3.107 -11.622 1.00 93.00 729 THR A N 1
ATOM 5506 C CA . THR A 1 729 ? 0.018 3.357 -12.967 1.00 93.00 729 THR A CA 1
ATOM 5507 C C . THR A 1 729 ? -0.973 3.083 -14.090 1.00 93.00 729 THR A C 1
ATOM 5509 O O . THR A 1 729 ? -0.744 3.472 -15.230 1.00 93.00 729 THR A O 1
ATOM 5512 N N . SER A 1 730 ? -2.101 2.437 -13.787 1.00 92.06 730 SER A N 1
ATOM 5513 C CA . SER A 1 730 ? -2.988 1.837 -14.787 1.00 92.06 730 SER A CA 1
ATOM 5514 C C . SER A 1 730 ? -2.314 0.750 -15.639 1.00 92.06 730 SER A C 1
ATOM 5516 O O . SER A 1 730 ? -2.760 0.509 -16.763 1.00 92.06 730 SER A O 1
ATOM 5518 N N . GLY A 1 731 ? -1.279 0.075 -15.115 1.00 95.56 731 GLY A N 1
ATOM 5519 C CA . GLY A 1 731 ? -0.776 -1.192 -15.657 1.00 95.56 731 GLY A CA 1
ATOM 5520 C C . GLY A 1 731 ? 0.617 -1.212 -16.278 1.00 95.56 731 GLY A C 1
ATOM 5521 O O . GLY A 1 731 ? 0.808 -2.026 -17.181 1.00 95.56 731 GLY A O 1
ATOM 5522 N N . ASP A 1 732 ? 1.562 -0.379 -15.836 1.00 97.81 732 ASP A N 1
ATOM 5523 C CA . ASP A 1 732 ? 2.913 -0.313 -16.429 1.00 97.81 732 ASP A CA 1
ATOM 5524 C C . ASP A 1 732 ? 3.608 -1.685 -16.450 1.00 97.81 732 ASP A C 1
ATOM 5526 O O . ASP A 1 732 ? 4.077 -2.123 -17.498 1.00 97.81 732 ASP A O 1
ATOM 5530 N N . ASP A 1 733 ? 3.581 -2.417 -15.331 1.00 98.31 733 ASP A N 1
ATOM 5531 C CA . ASP A 1 733 ? 4.199 -3.746 -15.211 1.00 98.31 733 ASP A CA 1
ATOM 5532 C C . ASP A 1 733 ? 3.589 -4.768 -16.189 1.00 98.31 733 ASP A C 1
ATOM 5534 O O . ASP A 1 733 ? 4.292 -5.546 -16.832 1.00 98.31 733 ASP A O 1
ATOM 5538 N N . ALA A 1 734 ? 2.258 -4.773 -16.331 1.00 98.06 734 ALA A N 1
ATOM 5539 C CA . ALA A 1 734 ? 1.579 -5.675 -17.261 1.00 98.06 734 ALA A CA 1
ATOM 5540 C C . ALA A 1 734 ? 1.920 -5.323 -18.717 1.00 98.06 734 ALA A C 1
ATOM 5542 O O . ALA A 1 734 ? 2.113 -6.217 -19.544 1.00 98.06 734 ALA A O 1
ATOM 5543 N N . ALA A 1 735 ? 2.024 -4.030 -19.028 1.00 98.62 735 ALA A N 1
ATOM 5544 C CA . ALA A 1 735 ? 2.475 -3.559 -20.328 1.00 98.62 735 ALA A CA 1
ATOM 5545 C C . ALA A 1 735 ? 3.939 -3.926 -20.610 1.00 98.62 735 ALA A C 1
ATOM 5547 O O . ALA A 1 735 ? 4.241 -4.323 -21.733 1.00 98.62 735 ALA A O 1
ATOM 5548 N N . GLU A 1 736 ? 4.828 -3.865 -19.616 1.00 98.81 736 GLU A N 1
ATOM 5549 C CA . GLU A 1 736 ? 6.227 -4.280 -19.754 1.00 98.81 736 GLU A CA 1
ATOM 5550 C C . GLU A 1 736 ? 6.340 -5.768 -20.114 1.00 98.81 736 GLU A C 1
ATOM 5552 O O . GLU A 1 736 ? 7.042 -6.120 -21.066 1.00 98.81 736 GLU A O 1
ATOM 5557 N N . VAL A 1 737 ? 5.587 -6.647 -19.437 1.00 98.88 737 VAL A N 1
ATOM 5558 C CA . VAL A 1 737 ? 5.537 -8.081 -19.785 1.00 98.88 737 VAL A CA 1
ATOM 5559 C C . VAL A 1 737 ? 5.098 -8.274 -21.238 1.00 98.88 737 VAL A C 1
ATOM 5561 O O . VAL A 1 737 ? 5.747 -8.994 -22.000 1.00 98.88 737 VAL A O 1
ATOM 5564 N N . LEU A 1 738 ? 4.010 -7.614 -21.645 1.00 98.88 738 LEU A N 1
ATOM 5565 C CA . LEU A 1 738 ? 3.495 -7.696 -23.012 1.00 98.88 738 LEU A CA 1
ATOM 5566 C C . LEU A 1 738 ? 4.517 -7.172 -24.037 1.00 98.88 738 LEU A C 1
ATOM 5568 O O . LEU A 1 738 ? 4.750 -7.817 -25.064 1.00 98.88 738 LEU A O 1
ATOM 5572 N N . ALA A 1 739 ? 5.199 -6.065 -23.736 1.00 98.81 739 ALA A N 1
ATOM 5573 C CA . ALA A 1 739 ? 6.242 -5.495 -24.581 1.00 98.81 739 ALA A CA 1
ATOM 5574 C C . ALA A 1 739 ? 7.441 -6.446 -24.728 1.00 98.81 739 ALA A C 1
ATOM 5576 O O . ALA A 1 739 ? 7.908 -6.668 -25.849 1.00 98.81 739 ALA A O 1
ATOM 5577 N N . LEU A 1 740 ? 7.914 -7.077 -23.649 1.00 98.88 740 LEU A N 1
ATOM 5578 C CA . LEU A 1 740 ? 8.999 -8.070 -23.682 1.00 98.88 740 LEU A CA 1
ATOM 5579 C C . LEU A 1 740 ? 8.657 -9.267 -24.589 1.00 98.88 740 LEU A C 1
ATOM 5581 O O . LEU A 1 740 ? 9.473 -9.642 -25.444 1.00 98.88 740 LEU A O 1
ATOM 5585 N N . LEU A 1 741 ? 7.425 -9.783 -24.489 1.00 98.88 741 LEU A N 1
ATOM 5586 C CA . LEU A 1 741 ? 6.881 -10.848 -25.349 1.00 98.88 741 LEU A CA 1
ATOM 5587 C C . LEU A 1 741 ? 6.664 -10.394 -26.811 1.00 98.88 741 LEU A C 1
ATOM 5589 O O . LEU A 1 741 ? 6.567 -11.219 -27.729 1.00 98.88 741 LEU A O 1
ATOM 5593 N N . GLY A 1 742 ? 6.599 -9.082 -27.052 1.00 98.69 742 GLY A N 1
ATOM 5594 C CA . GLY A 1 742 ? 6.292 -8.490 -28.354 1.00 98.69 742 GLY A CA 1
ATOM 5595 C C . GLY A 1 742 ? 4.814 -8.622 -28.718 1.00 98.69 742 GLY A C 1
ATOM 5596 O O . GLY A 1 742 ? 4.487 -8.999 -29.845 1.00 98.69 742 GLY A O 1
ATOM 5597 N N . VAL A 1 743 ? 3.928 -8.372 -27.758 1.00 98.75 743 VAL A N 1
ATOM 5598 C CA . VAL A 1 743 ? 2.469 -8.437 -27.891 1.00 98.75 743 VAL A CA 1
ATOM 5599 C C . VAL A 1 743 ? 1.886 -7.079 -27.513 1.00 98.75 743 VAL A C 1
ATOM 5601 O O . VAL A 1 743 ? 2.240 -6.537 -26.475 1.00 98.75 743 VAL A O 1
ATOM 5604 N N . GLN A 1 744 ? 0.996 -6.531 -28.337 1.00 97.62 744 GLN A N 1
ATOM 5605 C CA . GLN A 1 744 ? 0.297 -5.276 -28.061 1.00 97.62 744 GLN A CA 1
ATOM 5606 C C . GLN A 1 744 ? -1.133 -5.540 -27.560 1.00 97.62 744 GLN A C 1
ATOM 5608 O O . GLN A 1 744 ? -1.817 -6.407 -28.116 1.00 97.62 744 GLN A O 1
ATOM 5613 N N . PRO A 1 745 ? -1.628 -4.805 -26.550 1.00 97.44 745 PRO A N 1
ATOM 5614 C CA . PRO A 1 745 ? -3.050 -4.784 -26.225 1.00 97.44 745 PRO A CA 1
ATOM 5615 C C . PRO A 1 745 ? -3.883 -4.126 -27.335 1.00 97.44 745 PRO A C 1
ATOM 5617 O O . PRO A 1 745 ? -3.414 -3.254 -28.065 1.00 97.44 745 PRO A O 1
ATOM 5620 N N . VAL A 1 746 ? -5.157 -4.508 -27.427 1.00 96.81 746 VAL A N 1
ATOM 5621 C CA . VAL A 1 746 ? -6.155 -3.898 -28.318 1.00 96.81 746 VAL A CA 1
ATOM 5622 C C . VAL A 1 746 ? -7.276 -3.305 -27.476 1.00 96.81 746 VAL A C 1
ATOM 5624 O O . VAL A 1 746 ? -7.954 -4.022 -26.740 1.00 96.81 746 VAL A O 1
ATOM 5627 N N . TRP A 1 747 ? -7.521 -2.003 -27.610 1.00 94.81 747 TRP A N 1
ATOM 5628 C CA . TRP A 1 747 ? -8.537 -1.288 -26.832 1.00 94.81 747 TRP A CA 1
ATOM 5629 C C . TRP A 1 747 ? -9.811 -1.036 -27.633 1.00 94.81 747 TRP A C 1
ATOM 5631 O O . TRP A 1 747 ? -9.752 -0.612 -28.787 1.00 94.81 747 TRP A O 1
ATOM 5641 N N . ASP A 1 748 ? -10.959 -1.195 -26.980 1.00 91.75 748 ASP A N 1
ATOM 5642 C CA . ASP A 1 748 ? -12.225 -0.658 -27.474 1.00 91.75 748 ASP A CA 1
ATOM 5643 C C . ASP A 1 748 ? -12.231 0.876 -27.344 1.00 91.75 748 ASP A C 1
ATOM 5645 O O . ASP A 1 748 ? -11.981 1.416 -26.265 1.00 91.75 748 ASP A O 1
ATOM 5649 N N . GLU A 1 749 ? -12.516 1.594 -28.435 1.00 84.94 749 GLU A N 1
ATOM 5650 C CA . GLU A 1 749 ? -12.421 3.064 -28.465 1.00 84.94 749 GLU A CA 1
ATOM 5651 C C . GLU A 1 749 ? -13.411 3.754 -27.516 1.00 84.94 749 GLU A C 1
ATOM 5653 O O . GLU A 1 749 ? -13.094 4.805 -26.961 1.00 84.94 749 GLU A O 1
ATOM 5658 N N . ALA A 1 750 ? -14.600 3.177 -27.315 1.00 80.75 750 ALA A N 1
ATOM 5659 C CA . ALA A 1 750 ? -15.665 3.811 -26.542 1.00 80.75 750 ALA A CA 1
ATOM 5660 C C . ALA A 1 750 ? -15.499 3.611 -25.030 1.00 80.75 750 ALA A C 1
ATOM 5662 O O . ALA A 1 750 ? -15.683 4.545 -24.252 1.00 80.75 750 ALA A O 1
ATOM 5663 N N . SER A 1 751 ? -15.181 2.388 -24.606 1.00 79.81 751 SER A N 1
ATOM 5664 C CA . SER A 1 751 ? -15.053 2.023 -23.192 1.00 79.81 751 SER A CA 1
ATOM 5665 C C . SER A 1 751 ? -13.627 2.111 -22.660 1.00 79.81 751 SER A C 1
ATOM 5667 O O . SER A 1 751 ? -13.438 1.971 -21.456 1.00 79.81 751 SER A O 1
ATOM 5669 N N . ARG A 1 752 ? -12.625 2.280 -23.537 1.00 85.31 752 ARG A N 1
ATOM 5670 C CA . ARG A 1 752 ? -11.185 2.200 -23.225 1.00 85.31 752 ARG A CA 1
ATOM 5671 C C . ARG A 1 752 ? -10.742 0.870 -22.604 1.00 85.31 752 ARG A C 1
ATOM 5673 O O . ARG A 1 752 ? -9.599 0.751 -22.173 1.00 85.31 752 ARG A O 1
ATOM 5680 N N . ARG A 1 753 ? -11.616 -0.139 -22.561 1.00 90.25 753 ARG A N 1
ATOM 5681 C CA . ARG A 1 753 ? -11.293 -1.466 -22.034 1.00 90.25 753 ARG A CA 1
ATOM 5682 C C . ARG A 1 753 ? -10.410 -2.229 -23.004 1.00 90.25 753 ARG A C 1
ATOM 5684 O O . ARG A 1 753 ? -10.561 -2.101 -24.221 1.00 90.25 753 ARG A O 1
ATOM 5691 N N . VAL A 1 754 ? -9.540 -3.071 -22.461 1.00 92.38 754 VAL A N 1
ATOM 5692 C CA . VAL A 1 754 ? -8.782 -4.029 -23.262 1.00 92.38 754 VAL A CA 1
ATOM 5693 C C . VAL A 1 754 ? -9.753 -5.095 -23.773 1.00 92.38 754 VAL A C 1
ATOM 5695 O O . VAL A 1 754 ? -10.502 -5.712 -23.015 1.00 92.38 754 VAL A O 1
ATOM 5698 N N . SER A 1 755 ? -9.781 -5.254 -25.090 1.00 92.81 755 SER A N 1
ATOM 5699 C CA . SER A 1 755 ? -10.689 -6.130 -25.837 1.00 92.81 755 SER A CA 1
ATOM 5700 C C . SER A 1 755 ? -9.987 -7.357 -26.424 1.00 92.81 755 SER A C 1
ATOM 5702 O O . SER A 1 755 ? -10.651 -8.326 -26.788 1.00 92.81 755 SER A O 1
ATOM 5704 N N . GLY A 1 756 ? -8.654 -7.333 -26.488 1.00 94.62 756 GLY A N 1
ATOM 5705 C CA . GLY A 1 756 ? -7.828 -8.418 -27.001 1.00 94.62 756 GLY A CA 1
ATOM 5706 C C . GLY A 1 756 ? -6.346 -8.059 -26.993 1.00 94.62 756 GLY A C 1
ATOM 5707 O O . GLY A 1 756 ? -5.954 -7.019 -26.463 1.00 94.62 756 GLY A O 1
ATOM 5708 N N . ILE A 1 757 ? -5.541 -8.926 -27.601 1.00 98.19 757 ILE A N 1
ATOM 5709 C CA . ILE A 1 757 ? -4.094 -8.776 -27.769 1.00 98.19 757 ILE A CA 1
ATOM 5710 C C . ILE A 1 757 ? -3.682 -9.230 -29.173 1.00 98.19 757 ILE A C 1
ATOM 5712 O O . ILE A 1 757 ? -4.305 -10.126 -29.746 1.00 98.19 757 ILE A O 1
ATOM 5716 N N . GLU A 1 758 ? -2.619 -8.644 -29.718 1.00 98.12 758 GLU A N 1
ATOM 5717 C CA . GLU A 1 758 ? -2.073 -8.984 -31.036 1.00 98.12 758 GLU A CA 1
ATOM 5718 C C . GLU A 1 758 ? -0.543 -9.103 -30.992 1.00 98.12 758 GLU A C 1
ATOM 5720 O O . GLU A 1 758 ? 0.115 -8.317 -30.311 1.00 98.12 758 GLU A O 1
ATOM 5725 N N . PRO A 1 759 ? 0.071 -10.060 -31.711 1.00 98.44 759 PRO A N 1
ATOM 5726 C CA . PRO A 1 759 ? 1.521 -10.169 -31.745 1.00 98.44 759 PRO A CA 1
ATOM 5727 C C . PRO A 1 759 ? 2.113 -9.111 -32.687 1.00 98.44 759 PRO A C 1
ATOM 5729 O O . PRO A 1 759 ? 1.734 -9.025 -33.855 1.00 98.44 759 PRO A O 1
ATOM 5732 N N . ILE A 1 760 ? 3.104 -8.359 -32.210 1.00 98.50 760 ILE A N 1
ATOM 5733 C CA . ILE A 1 760 ? 3.897 -7.439 -33.033 1.00 98.50 760 ILE A CA 1
ATOM 5734 C C . ILE A 1 760 ? 4.805 -8.281 -33.951 1.00 98.50 760 ILE A C 1
ATOM 5736 O O . ILE A 1 760 ? 5.510 -9.167 -33.448 1.00 98.50 760 ILE A O 1
ATOM 5740 N N . PRO A 1 761 ? 4.818 -8.073 -35.282 1.00 98.06 761 PRO A N 1
ATOM 5741 C CA . PRO A 1 761 ? 5.700 -8.810 -36.188 1.00 98.06 761 PRO A CA 1
ATOM 5742 C C . PRO A 1 761 ? 7.184 -8.618 -35.841 1.00 98.06 761 PRO A C 1
ATOM 5744 O O . PRO A 1 761 ? 7.606 -7.505 -35.546 1.00 98.06 761 PRO A O 1
ATOM 5747 N N . LEU A 1 762 ? 8.019 -9.661 -35.965 1.00 97.69 762 LEU A N 1
ATOM 5748 C CA . LEU A 1 762 ? 9.460 -9.569 -35.644 1.00 97.69 762 LEU A CA 1
ATOM 5749 C C . LEU A 1 762 ? 10.195 -8.444 -36.392 1.00 97.69 762 LEU A C 1
ATOM 5751 O O . LEU A 1 762 ? 11.128 -7.851 -35.859 1.00 97.69 762 LEU A O 1
ATOM 5755 N N . SER A 1 763 ? 9.778 -8.136 -37.624 1.00 96.81 763 SER A N 1
ATOM 5756 C CA . SER A 1 763 ? 10.354 -7.040 -38.414 1.00 96.81 763 SER A CA 1
ATOM 5757 C C . SER A 1 763 ? 10.094 -5.658 -37.817 1.00 96.81 763 SER A C 1
ATOM 5759 O O . SER A 1 763 ? 10.874 -4.746 -38.063 1.00 96.81 763 SER A O 1
ATOM 5761 N N . GLU A 1 764 ? 8.992 -5.507 -37.084 1.00 97.38 764 GLU A N 1
ATOM 5762 C CA . GLU A 1 764 ? 8.631 -4.287 -36.363 1.00 97.38 764 GLU A CA 1
ATOM 5763 C C . GLU A 1 764 ? 9.217 -4.296 -34.948 1.00 97.38 764 GLU A C 1
ATOM 5765 O O . GLU A 1 764 ? 9.777 -3.293 -34.522 1.00 97.38 764 GLU A O 1
ATOM 5770 N N . LEU A 1 765 ? 9.183 -5.448 -34.265 1.00 97.31 765 LEU A N 1
ATOM 5771 C CA . LEU A 1 765 ? 9.760 -5.617 -32.929 1.00 97.31 765 LEU A CA 1
ATOM 5772 C C . LEU A 1 765 ? 11.276 -5.358 -32.909 1.00 97.31 765 LEU A C 1
ATOM 5774 O O . LEU A 1 765 ? 11.809 -4.895 -31.907 1.00 97.31 765 LEU A O 1
ATOM 5778 N N . GLY A 1 766 ? 11.992 -5.677 -33.994 1.00 96.81 766 GLY A N 1
ATOM 5779 C CA . GLY A 1 766 ? 13.418 -5.360 -34.158 1.00 96.81 766 GLY A CA 1
ATOM 5780 C C . GLY A 1 766 ? 14.380 -6.159 -33.265 1.00 96.81 766 GLY A C 1
ATOM 5781 O O . GLY A 1 766 ? 15.592 -5.944 -33.317 1.00 96.81 766 GLY A O 1
ATOM 5782 N N . ARG A 1 767 ? 13.862 -7.100 -32.471 1.00 97.19 767 ARG A N 1
ATOM 5783 C CA . ARG A 1 767 ? 14.595 -7.980 -31.551 1.00 97.19 767 ARG A CA 1
ATOM 5784 C C . ARG A 1 767 ? 13.860 -9.318 -31.376 1.00 97.19 767 ARG A C 1
ATOM 5786 O O . ARG A 1 767 ? 12.699 -9.422 -31.778 1.00 97.19 767 ARG A O 1
ATOM 5793 N N . PRO A 1 768 ? 14.490 -10.332 -30.755 1.00 98.31 768 PRO A N 1
ATOM 5794 C CA . PRO A 1 768 ? 13.790 -11.539 -30.341 1.00 98.31 768 PRO A CA 1
ATOM 5795 C C . PRO A 1 768 ? 12.645 -11.256 -29.357 1.00 98.31 768 PRO A C 1
ATOM 5797 O O . PRO A 1 768 ? 12.683 -10.286 -28.590 1.00 98.31 768 PRO A O 1
ATOM 5800 N N . ARG A 1 769 ? 11.657 -12.155 -29.328 1.00 98.69 769 ARG A N 1
ATOM 5801 C CA . ARG A 1 769 ? 10.694 -12.239 -28.220 1.00 98.69 769 ARG A CA 1
ATOM 5802 C C . ARG A 1 769 ? 11.394 -12.819 -27.001 1.00 98.69 769 ARG A C 1
ATOM 5804 O O . ARG A 1 769 ? 11.955 -13.916 -27.087 1.00 98.69 769 ARG A O 1
ATOM 5811 N N . ILE A 1 770 ? 11.354 -12.083 -25.901 1.00 98.81 770 ILE A N 1
ATOM 5812 C CA . ILE A 1 770 ? 11.991 -12.460 -24.641 1.00 98.81 770 ILE A CA 1
ATOM 5813 C C . ILE A 1 770 ? 11.009 -13.312 -23.837 1.00 98.81 770 ILE A C 1
ATOM 5815 O O . ILE A 1 770 ? 9.831 -12.970 -23.783 1.00 98.81 770 ILE A O 1
ATOM 5819 N N . ASP A 1 771 ? 11.459 -14.429 -23.254 1.00 98.88 771 ASP A N 1
ATOM 5820 C CA . ASP A 1 771 ? 10.607 -15.207 -22.346 1.00 98.88 771 ASP A CA 1
ATOM 5821 C C . ASP A 1 771 ? 10.431 -14.459 -21.020 1.00 98.88 771 ASP A C 1
ATOM 5823 O O . ASP A 1 771 ? 11.351 -13.779 -20.560 1.00 98.88 771 ASP A O 1
ATOM 5827 N N . VAL A 1 772 ? 9.254 -14.551 -20.410 1.00 98.88 772 VAL A N 1
ATOM 5828 C CA . VAL A 1 772 ? 8.947 -13.801 -19.188 1.00 98.88 772 VAL A CA 1
ATOM 5829 C C . VAL A 1 772 ? 8.312 -14.726 -18.170 1.00 98.88 772 VAL A C 1
ATOM 5831 O O . VAL A 1 772 ? 7.281 -15.328 -18.442 1.00 98.88 772 VAL A O 1
ATOM 5834 N N . THR A 1 773 ? 8.923 -14.825 -16.994 1.00 98.88 773 THR A N 1
ATOM 5835 C CA . THR A 1 773 ? 8.335 -15.463 -15.814 1.00 98.88 773 THR A CA 1
ATOM 5836 C C . THR A 1 773 ? 7.791 -14.370 -14.905 1.00 98.88 773 THR A C 1
ATOM 5838 O O . THR A 1 773 ? 8.526 -13.472 -14.501 1.00 98.88 773 THR A O 1
ATOM 5841 N N . VAL A 1 774 ? 6.502 -14.427 -14.589 1.00 98.81 774 VAL A N 1
ATOM 5842 C CA . VAL A 1 774 ? 5.808 -13.385 -13.830 1.00 98.81 774 VAL A CA 1
ATOM 5843 C C . VAL A 1 774 ? 5.490 -13.907 -12.438 1.00 98.81 774 VAL A C 1
ATOM 5845 O O . VAL A 1 774 ? 4.790 -14.911 -12.305 1.00 98.81 774 VAL A O 1
ATOM 5848 N N . ARG A 1 775 ? 5.954 -13.205 -11.401 1.00 98.62 775 ARG A N 1
ATOM 5849 C CA . ARG A 1 775 ? 5.509 -13.415 -10.020 1.00 98.62 775 ARG A CA 1
ATOM 5850 C C . ARG A 1 775 ? 4.458 -12.367 -9.662 1.00 98.62 775 ARG A C 1
ATOM 5852 O O . ARG A 1 775 ? 4.803 -11.225 -9.373 1.00 98.62 775 ARG A O 1
ATOM 5859 N N . ILE A 1 776 ? 3.187 -12.753 -9.646 1.00 98.44 776 ILE A N 1
ATOM 5860 C CA . ILE A 1 776 ? 2.091 -11.893 -9.184 1.00 98.44 776 ILE A CA 1
ATOM 5861 C C . ILE A 1 776 ? 1.940 -11.975 -7.657 1.00 98.44 776 ILE A C 1
ATOM 5863 O O . ILE A 1 776 ? 2.130 -13.039 -7.056 1.00 98.44 776 ILE A O 1
ATOM 5867 N N . SER A 1 777 ? 1.585 -10.865 -7.007 1.00 96.50 777 SER A N 1
ATOM 5868 C CA . SER A 1 777 ? 1.156 -10.902 -5.602 1.00 96.50 777 SER A CA 1
ATOM 5869 C C . SER A 1 777 ? -0.253 -11.492 -5.462 1.00 96.50 777 SER A C 1
ATOM 5871 O O . SER A 1 777 ? -1.049 -11.458 -6.404 1.00 96.50 777 SER A O 1
ATOM 5873 N N . GLY A 1 778 ? -0.595 -11.998 -4.271 1.00 92.56 778 GLY A N 1
ATOM 5874 C CA . GLY A 1 778 ? -1.951 -12.488 -3.989 1.00 92.56 778 GLY A CA 1
ATOM 5875 C C . GLY A 1 778 ? -3.029 -11.430 -4.259 1.00 92.56 778 GLY A C 1
ATOM 5876 O O . GLY A 1 778 ? -4.056 -11.737 -4.847 1.00 92.56 778 GLY A O 1
ATOM 5877 N N . PHE A 1 779 ? -2.768 -10.157 -3.948 1.00 93.00 779 PHE A N 1
ATOM 5878 C CA . PHE A 1 779 ? -3.714 -9.086 -4.268 1.00 93.00 779 PHE A CA 1
ATOM 5879 C C . PHE A 1 779 ? -3.837 -8.809 -5.779 1.00 93.00 779 PHE A C 1
ATOM 5881 O O . PHE A 1 779 ? -4.925 -8.495 -6.257 1.00 93.00 779 PHE A O 1
ATOM 5888 N N . PHE A 1 780 ? -2.757 -8.948 -6.561 1.00 95.19 780 PHE A N 1
ATOM 5889 C CA . PHE A 1 780 ? -2.849 -8.803 -8.019 1.00 95.19 780 PHE A CA 1
ATOM 5890 C C . PHE A 1 780 ? -3.777 -9.863 -8.630 1.00 95.19 780 PHE A C 1
ATOM 5892 O O . PHE A 1 780 ? -4.613 -9.521 -9.464 1.00 95.19 780 PHE A O 1
ATOM 5899 N N . ARG A 1 781 ? -3.680 -11.122 -8.170 1.00 93.94 781 ARG A N 1
ATOM 5900 C CA . ARG A 1 781 ? -4.627 -12.196 -8.525 1.00 93.94 781 ARG A CA 1
ATOM 5901 C C . ARG A 1 781 ? -6.067 -11.776 -8.227 1.00 93.94 781 ARG A C 1
ATOM 5903 O O . ARG A 1 781 ? -6.924 -11.896 -9.095 1.00 93.94 781 ARG A O 1
ATOM 5910 N N . ASP A 1 782 ? -6.314 -11.268 -7.022 1.00 90.38 782 ASP A N 1
ATOM 5911 C CA . ASP A 1 782 ? -7.658 -10.933 -6.543 1.00 90.38 782 ASP A CA 1
ATOM 5912 C C . ASP A 1 782 ? -8.292 -9.773 -7.331 1.00 90.38 782 ASP A C 1
ATOM 5914 O O . ASP A 1 782 ? -9.479 -9.801 -7.660 1.00 90.38 782 ASP A O 1
ATOM 5918 N N . ALA A 1 783 ? -7.512 -8.732 -7.633 1.00 88.50 783 ALA A N 1
ATOM 5919 C CA . ALA A 1 783 ? -8.016 -7.513 -8.259 1.00 88.50 783 ALA A CA 1
ATOM 5920 C C . ALA A 1 783 ? -7.995 -7.545 -9.795 1.00 88.50 783 ALA A C 1
ATOM 5922 O O . ALA A 1 783 ? -8.813 -6.867 -10.425 1.00 88.50 783 ALA A O 1
ATOM 5923 N N . PHE A 1 784 ? -7.088 -8.318 -10.402 1.00 92.12 784 PHE A N 1
ATOM 5924 C CA . PHE A 1 784 ? -6.829 -8.299 -11.845 1.00 92.12 784 PHE A CA 1
ATOM 5925 C C . PHE A 1 784 ? -6.836 -9.688 -12.511 1.00 92.12 784 PHE A C 1
ATOM 5927 O O . PHE A 1 784 ? -5.961 -9.962 -13.340 1.00 92.12 784 PHE A O 1
ATOM 5934 N N . PRO A 1 785 ? -7.844 -10.552 -12.270 1.00 90.00 785 PRO A N 1
ATOM 5935 C CA . PRO A 1 785 ? -7.902 -11.880 -12.895 1.00 90.00 785 PRO A CA 1
ATOM 5936 C C . PRO A 1 785 ? -7.928 -11.804 -14.432 1.00 90.00 785 PRO A C 1
ATOM 5938 O O . PRO A 1 785 ? -7.326 -12.621 -15.120 1.00 90.00 785 PRO A O 1
ATOM 5941 N N . HIS A 1 786 ? -8.542 -10.759 -14.996 1.00 89.75 786 HIS A N 1
ATOM 5942 C CA . HIS A 1 786 ? -8.523 -10.502 -16.439 1.00 89.75 786 HIS A CA 1
ATOM 5943 C C . HIS A 1 786 ? -7.122 -10.237 -17.001 1.00 89.75 786 HIS A C 1
ATOM 5945 O O . HIS A 1 786 ? -6.840 -10.607 -18.138 1.00 89.75 786 HIS A O 1
ATOM 5951 N N . VAL A 1 787 ? -6.257 -9.583 -16.223 1.00 95.38 787 VAL A N 1
ATOM 5952 C CA . VAL A 1 787 ? -4.882 -9.291 -16.635 1.00 95.38 787 VAL A CA 1
ATOM 5953 C C . VAL A 1 787 ? -4.037 -10.555 -16.526 1.00 95.38 787 VAL A C 1
ATOM 5955 O O . VAL A 1 787 ? -3.272 -10.836 -17.438 1.00 95.38 787 VAL A O 1
ATOM 5958 N N . VAL A 1 788 ? -4.232 -11.362 -15.479 1.00 96.44 788 VAL A N 1
ATOM 5959 C CA . VAL A 1 788 ? -3.612 -12.693 -15.347 1.00 96.44 788 VAL A CA 1
ATOM 5960 C C . VAL A 1 788 ? -3.910 -13.563 -16.574 1.00 96.44 788 VAL A C 1
ATOM 5962 O O . VAL A 1 788 ? -2.982 -14.062 -17.210 1.00 96.44 788 VAL A O 1
ATOM 5965 N N . ASP A 1 789 ? -5.186 -13.668 -16.955 1.00 95.88 789 ASP A N 1
ATOM 5966 C CA . ASP A 1 789 ? -5.627 -14.371 -18.167 1.00 95.88 789 ASP A CA 1
ATOM 5967 C C . ASP A 1 789 ? -4.969 -13.815 -19.436 1.00 95.88 789 ASP A C 1
ATOM 5969 O O . ASP A 1 789 ? -4.520 -14.572 -20.292 1.00 95.88 789 ASP A O 1
ATOM 5973 N N . MET A 1 790 ? -4.899 -12.489 -19.566 1.00 97.62 790 MET A N 1
ATOM 5974 C CA . MET A 1 790 ? -4.304 -11.831 -20.730 1.00 97.62 790 MET A CA 1
ATOM 5975 C C . MET A 1 790 ? -2.797 -12.102 -20.848 1.00 97.62 790 MET A C 1
ATOM 5977 O O . MET A 1 790 ? -2.304 -12.314 -21.956 1.00 97.62 790 MET A O 1
ATOM 5981 N N . LEU A 1 791 ? -2.059 -12.094 -19.733 1.00 98.50 791 LEU A N 1
ATOM 5982 C CA . LEU A 1 791 ? -0.628 -12.411 -19.727 1.00 98.50 791 LEU A CA 1
ATOM 5983 C C . LEU A 1 791 ? -0.390 -13.872 -20.132 1.00 98.50 791 LEU A C 1
ATOM 5985 O O . LEU A 1 791 ? 0.501 -14.150 -20.936 1.00 98.50 791 LEU A O 1
ATOM 5989 N N . ASP A 1 792 ? -1.219 -14.795 -19.644 1.00 98.56 792 ASP A N 1
ATOM 5990 C CA . ASP A 1 792 ? -1.171 -16.198 -20.061 1.00 98.56 792 ASP A CA 1
ATOM 5991 C C . ASP A 1 792 ? -1.525 -16.378 -21.550 1.00 98.56 792 ASP A C 1
ATOM 5993 O O . ASP A 1 792 ? -0.826 -17.079 -22.290 1.00 98.56 792 ASP A O 1
ATOM 5997 N N . ASP A 1 793 ? -2.569 -15.697 -22.029 1.00 98.56 793 ASP A N 1
ATOM 5998 C CA . ASP A 1 793 ? -2.956 -15.698 -23.443 1.00 98.56 793 ASP A CA 1
ATOM 5999 C C . ASP A 1 793 ? -1.813 -15.182 -24.333 1.00 98.56 793 ASP A C 1
ATOM 6001 O O . ASP A 1 793 ? -1.554 -15.754 -25.396 1.00 98.56 793 ASP A O 1
ATOM 6005 N N . ALA A 1 794 ? -1.083 -14.151 -23.894 1.00 98.75 794 ALA A N 1
ATOM 6006 C CA . ALA A 1 794 ? 0.058 -13.597 -24.618 1.00 98.75 794 ALA A CA 1
ATOM 6007 C C . ALA A 1 794 ? 1.214 -14.600 -24.744 1.00 98.75 794 ALA A C 1
ATOM 6009 O O . ALA A 1 794 ? 1.756 -14.768 -25.840 1.00 98.75 794 ALA A O 1
ATOM 6010 N N . VAL A 1 795 ? 1.553 -15.316 -23.666 1.00 98.69 795 VAL A N 1
ATOM 6011 C CA . VAL A 1 795 ? 2.581 -16.373 -23.682 1.00 98.69 795 VAL A CA 1
ATOM 6012 C C . VAL A 1 795 ? 2.182 -17.503 -24.635 1.00 98.69 795 VAL A C 1
ATOM 6014 O O . VAL A 1 795 ? 2.963 -17.893 -25.510 1.00 98.69 795 VAL A O 1
ATOM 6017 N N . ASN A 1 796 ? 0.944 -17.992 -24.526 1.00 98.44 796 ASN A N 1
ATOM 6018 C CA . ASN A 1 796 ? 0.406 -19.032 -25.404 1.00 98.44 796 ASN A CA 1
ATOM 6019 C C . ASN A 1 796 ? 0.411 -18.610 -26.881 1.00 98.44 796 ASN A C 1
ATOM 6021 O O . ASN A 1 796 ? 0.740 -19.413 -27.761 1.00 98.44 796 ASN A O 1
ATOM 6025 N N . LEU A 1 797 ? 0.035 -17.358 -27.155 1.00 98.62 797 LEU A N 1
ATOM 6026 C CA . LEU A 1 797 ? -0.000 -16.779 -28.492 1.00 98.62 797 LEU A CA 1
ATOM 6027 C C . LEU A 1 797 ? 1.390 -16.811 -29.129 1.00 98.62 797 LEU A C 1
ATOM 6029 O O . LEU A 1 797 ? 1.549 -17.373 -30.215 1.00 98.62 797 LEU A O 1
ATOM 6033 N N . VAL A 1 798 ? 2.404 -16.262 -28.453 1.00 98.69 798 VAL A N 1
ATOM 6034 C CA . VAL A 1 798 ? 3.754 -16.158 -29.027 1.00 98.69 798 VAL A CA 1
ATOM 6035 C C . VAL A 1 798 ? 4.483 -17.497 -29.092 1.00 98.69 798 VAL A C 1
ATOM 6037 O O . VAL A 1 798 ? 5.253 -17.713 -30.026 1.00 98.69 798 VAL A O 1
ATOM 6040 N N . ALA A 1 799 ? 4.203 -18.438 -28.186 1.00 98.25 799 ALA A N 1
ATOM 6041 C CA . ALA A 1 799 ? 4.757 -19.793 -28.248 1.00 98.25 799 ALA A CA 1
ATOM 6042 C C . ALA A 1 799 ? 4.358 -20.535 -29.543 1.00 98.25 799 ALA A C 1
ATOM 6044 O O . ALA A 1 799 ? 5.134 -21.323 -30.101 1.00 98.25 799 ALA A O 1
ATOM 6045 N N . LYS A 1 800 ? 3.146 -20.266 -30.051 1.00 97.81 800 LYS A N 1
ATOM 6046 C CA . LYS A 1 800 ? 2.558 -20.953 -31.213 1.00 97.81 800 LYS A CA 1
ATOM 6047 C C . LYS A 1 800 ? 2.956 -20.346 -32.561 1.00 97.81 800 LYS A C 1
ATOM 6049 O O . LYS A 1 800 ? 2.832 -21.040 -33.572 1.00 97.81 800 LYS A O 1
ATOM 6054 N N . LEU A 1 801 ? 3.484 -19.120 -32.592 1.00 98.19 801 LEU A N 1
ATOM 6055 C CA . LEU A 1 801 ? 3.917 -18.449 -33.825 1.00 98.19 801 LEU A CA 1
ATOM 6056 C C . LEU A 1 801 ? 4.995 -19.249 -34.567 1.00 98.19 801 LEU A C 1
ATOM 6058 O O . LEU A 1 801 ? 5.918 -19.787 -33.956 1.00 98.19 801 LEU A O 1
ATOM 6062 N N . ASP A 1 802 ? 4.900 -19.319 -35.897 1.00 97.19 802 ASP A N 1
ATOM 6063 C CA . ASP A 1 802 ? 5.892 -20.002 -36.735 1.00 97.19 802 ASP A CA 1
ATOM 6064 C C . ASP A 1 802 ? 7.142 -19.135 -36.950 1.00 97.19 802 ASP A C 1
ATOM 6066 O O . ASP A 1 802 ? 7.391 -18.590 -38.023 1.00 97.19 802 ASP A O 1
ATOM 6070 N N . GLU A 1 803 ? 7.907 -18.969 -35.874 1.00 97.94 803 GLU A N 1
ATOM 6071 C CA . GLU A 1 803 ? 9.126 -18.168 -35.827 1.00 97.94 803 GLU A CA 1
ATOM 6072 C C . GLU A 1 803 ? 10.346 -19.046 -35.483 1.00 97.94 803 GLU A C 1
ATOM 6074 O O . GLU A 1 803 ? 10.210 -20.075 -34.802 1.00 97.94 803 GLU A O 1
ATOM 6079 N N . PRO A 1 804 ? 11.559 -18.664 -35.926 1.00 97.62 804 PRO A N 1
ATOM 6080 C CA . PRO A 1 804 ? 12.786 -19.334 -35.510 1.00 97.62 804 PRO A CA 1
ATOM 6081 C C . PRO A 1 804 ? 12.999 -19.235 -33.992 1.00 97.62 804 PRO A C 1
ATOM 6083 O O . PRO A 1 804 ? 12.879 -18.159 -33.415 1.00 97.62 804 PRO A O 1
ATOM 6086 N N . GLU A 1 805 ? 13.424 -20.327 -33.353 1.00 96.12 805 GLU A N 1
ATOM 6087 C CA . GLU A 1 805 ? 13.708 -20.382 -31.903 1.00 96.12 805 GLU A CA 1
ATOM 6088 C C . GLU A 1 805 ? 14.801 -19.391 -31.457 1.00 96.12 805 GLU A C 1
ATOM 6090 O O . GLU A 1 805 ? 14.821 -18.945 -30.316 1.00 96.12 805 GLU A O 1
ATOM 6095 N N . SER A 1 806 ? 15.688 -18.981 -32.369 1.00 94.88 806 SER A N 1
ATOM 6096 C CA . SER A 1 806 ? 16.691 -17.936 -32.122 1.00 94.88 806 SER A CA 1
ATOM 6097 C C . SER A 1 806 ? 16.122 -16.511 -32.082 1.00 94.88 806 SER A C 1
ATOM 6099 O O . SER A 1 806 ? 16.861 -15.579 -31.790 1.00 94.88 806 SER A O 1
ATOM 6101 N N . GLN A 1 807 ? 14.856 -16.322 -32.457 1.00 97.44 807 GLN A N 1
ATOM 6102 C CA . GLN A 1 807 ? 14.145 -15.036 -32.469 1.00 97.44 807 GLN A CA 1
ATOM 6103 C C . GLN A 1 807 ? 12.885 -15.068 -31.587 1.00 97.44 807 GLN A C 1
ATOM 6105 O O . GLN A 1 807 ? 12.207 -14.058 -31.435 1.00 97.44 807 GLN A O 1
ATOM 6110 N N . ASN A 1 808 ? 12.567 -16.217 -30.991 1.00 98.62 808 ASN A N 1
ATOM 6111 C CA . ASN A 1 808 ? 11.428 -16.393 -30.106 1.00 98.62 808 ASN A CA 1
ATOM 6112 C C . ASN A 1 808 ? 11.824 -17.354 -28.981 1.00 98.62 808 ASN A C 1
ATOM 6114 O O . ASN A 1 808 ? 11.746 -18.579 -29.126 1.00 98.62 808 ASN A O 1
ATOM 6118 N N . PHE A 1 809 ? 12.300 -16.780 -27.875 1.00 98.69 809 PHE A N 1
ATOM 6119 C CA . PHE A 1 809 ? 12.821 -17.551 -26.749 1.00 98.69 809 PHE A CA 1
ATOM 6120 C C . PHE A 1 809 ? 11.713 -18.264 -25.975 1.00 98.69 809 PHE A C 1
ATOM 6122 O O . PHE A 1 809 ? 11.936 -19.382 -25.517 1.00 98.69 809 PHE A O 1
ATOM 6129 N N . VAL A 1 810 ? 10.497 -17.705 -25.950 1.00 98.69 810 VAL A N 1
ATOM 6130 C CA . VAL A 1 810 ? 9.305 -18.377 -25.407 1.00 98.69 810 VAL A CA 1
ATOM 6131 C C . VAL A 1 810 ? 9.091 -19.717 -26.115 1.00 98.69 810 VAL A C 1
ATOM 6133 O O . VAL A 1 810 ? 9.073 -20.769 -25.482 1.00 98.69 810 VAL A O 1
ATOM 6136 N N . ARG A 1 811 ? 9.011 -19.711 -27.452 1.00 98.44 811 ARG A N 1
ATOM 6137 C CA . ARG A 1 811 ? 8.836 -20.928 -28.263 1.00 98.44 811 ARG A CA 1
ATOM 6138 C C . ARG A 1 811 ? 9.985 -21.917 -28.074 1.00 98.44 811 ARG A C 1
ATOM 6140 O O . ARG A 1 811 ? 9.739 -23.121 -28.026 1.00 98.44 811 ARG A O 1
ATOM 6147 N N . ALA A 1 812 ? 11.221 -21.426 -27.982 1.00 98.44 812 ALA A N 1
ATOM 6148 C CA . ALA A 1 812 ? 12.391 -22.267 -27.743 1.00 98.44 812 ALA A CA 1
ATOM 6149 C C . ALA A 1 812 ? 12.283 -23.018 -26.405 1.00 98.44 812 ALA A C 1
ATOM 6151 O O . ALA A 1 812 ? 12.462 -24.236 -26.364 1.00 98.44 812 ALA A O 1
ATOM 6152 N N . HIS A 1 813 ? 11.935 -22.316 -25.324 1.00 98.50 813 HIS A N 1
ATOM 6153 C CA . HIS A 1 813 ? 11.788 -22.918 -23.999 1.00 98.50 813 HIS A CA 1
ATOM 6154 C C . HIS A 1 813 ? 10.576 -23.849 -23.917 1.00 98.50 813 HIS A C 1
ATOM 6156 O O . HIS A 1 813 ? 10.720 -24.974 -23.447 1.00 98.50 813 HIS A O 1
ATOM 6162 N N . VAL A 1 814 ? 9.422 -23.449 -24.465 1.00 98.50 814 VAL A N 1
ATOM 6163 C CA . VAL A 1 814 ? 8.212 -24.290 -24.520 1.00 98.50 814 VAL A CA 1
ATOM 6164 C C . VAL A 1 814 ? 8.492 -25.613 -25.236 1.00 98.50 814 VAL A C 1
ATOM 6166 O O . VAL A 1 814 ? 8.079 -26.671 -24.771 1.00 98.50 814 VAL A O 1
ATOM 6169 N N . LYS A 1 815 ? 9.232 -25.599 -26.352 1.00 97.75 815 LYS A N 1
ATOM 6170 C CA . LYS A 1 815 ? 9.618 -26.839 -27.043 1.00 97.75 815 LYS A CA 1
ATOM 6171 C C . LYS A 1 815 ? 10.553 -27.715 -26.212 1.00 97.75 815 LYS A C 1
ATOM 6173 O O . LYS A 1 815 ? 10.432 -28.937 -26.279 1.00 97.75 815 LYS A O 1
ATOM 6178 N N . ALA A 1 816 ? 11.478 -27.114 -25.466 1.00 97.56 816 ALA A N 1
ATOM 6179 C CA . ALA A 1 816 ? 12.388 -27.849 -24.594 1.00 97.56 816 ALA A CA 1
ATOM 6180 C C . ALA A 1 816 ? 11.634 -28.522 -23.434 1.00 97.56 816 ALA A C 1
ATOM 6182 O O . ALA A 1 816 ? 11.840 -29.708 -23.185 1.00 97.56 816 ALA A O 1
ATOM 6183 N N . ASP A 1 817 ? 10.712 -27.800 -22.796 1.00 97.38 817 ASP A N 1
ATOM 6184 C CA . ASP A 1 817 ? 9.825 -28.313 -21.745 1.00 97.38 817 ASP A CA 1
ATOM 6185 C C . ASP A 1 817 ? 8.911 -29.425 -22.269 1.00 97.38 817 ASP A C 1
ATOM 6187 O O . ASP A 1 817 ? 8.856 -30.527 -21.718 1.00 97.38 817 ASP A O 1
ATOM 6191 N N . LEU A 1 818 ? 8.282 -29.200 -23.424 1.00 97.44 818 LEU A N 1
ATOM 6192 C CA . LEU A 1 818 ? 7.443 -30.204 -24.066 1.00 97.44 818 LEU A CA 1
ATOM 6193 C C . LEU A 1 818 ? 8.236 -31.471 -24.423 1.00 97.44 818 LEU A C 1
ATOM 6195 O O . LEU A 1 818 ? 7.715 -32.576 -24.294 1.00 97.44 818 LEU A O 1
ATOM 6199 N N . ALA A 1 819 ? 9.498 -31.340 -24.836 1.00 97.50 819 ALA A N 1
ATOM 6200 C CA . ALA A 1 819 ? 10.369 -32.490 -25.066 1.00 97.50 819 ALA A CA 1
ATOM 6201 C C . ALA A 1 819 ? 10.752 -33.221 -23.765 1.00 97.50 819 ALA A C 1
ATOM 6203 O O . ALA A 1 819 ? 11.013 -34.424 -23.808 1.00 97.50 819 ALA A O 1
ATOM 6204 N N . ALA A 1 820 ? 10.785 -32.518 -22.630 1.00 96.19 820 ALA A N 1
ATOM 6205 C CA . ALA A 1 820 ? 11.133 -33.079 -21.329 1.00 96.19 820 ALA A CA 1
ATOM 6206 C C . ALA A 1 820 ? 9.969 -33.845 -20.677 1.00 96.19 820 ALA A C 1
ATOM 6208 O O . ALA A 1 820 ? 10.181 -34.956 -20.192 1.00 96.19 820 ALA A O 1
ATOM 6209 N N . HIS A 1 821 ? 8.753 -33.286 -20.674 1.00 96.56 821 HIS A N 1
ATOM 6210 C CA . HIS A 1 821 ? 7.610 -33.870 -19.952 1.00 96.56 821 HIS A CA 1
ATOM 6211 C C . HIS A 1 821 ? 6.347 -34.108 -20.797 1.00 96.56 821 HIS A C 1
ATOM 6213 O O . HIS A 1 821 ? 5.429 -34.776 -20.329 1.00 96.56 821 HIS A O 1
ATOM 6219 N N . GLY A 1 822 ? 6.279 -33.629 -22.044 1.00 96.88 822 GLY A N 1
ATOM 6220 C CA . GLY A 1 822 ? 5.181 -33.947 -22.970 1.00 96.88 822 GLY A CA 1
ATOM 6221 C C . GLY A 1 822 ? 3.840 -33.256 -22.691 1.00 96.88 822 GLY A C 1
ATOM 6222 O O . GLY A 1 822 ? 2.852 -33.591 -23.341 1.00 96.88 822 GLY A O 1
ATOM 6223 N N . ASP A 1 823 ? 3.800 -32.292 -21.769 1.00 97.44 823 ASP A N 1
ATOM 6224 C CA . ASP A 1 823 ? 2.591 -31.548 -21.387 1.00 97.44 823 ASP A CA 1
ATOM 6225 C C . ASP A 1 823 ? 2.654 -30.113 -21.930 1.00 97.44 823 ASP A C 1
ATOM 6227 O O . ASP A 1 823 ? 3.504 -29.321 -21.521 1.00 97.44 823 ASP A O 1
ATOM 6231 N N . GLU A 1 824 ? 1.767 -29.787 -22.875 1.00 95.62 824 GLU A N 1
ATOM 6232 C CA . GLU A 1 824 ? 1.732 -28.473 -23.528 1.00 95.62 824 GLU A CA 1
ATOM 6233 C C . GLU A 1 824 ? 1.351 -27.355 -22.554 1.00 95.62 824 GLU A C 1
ATOM 6235 O O . GLU A 1 824 ? 1.954 -26.284 -22.605 1.00 95.62 824 GLU A O 1
ATOM 6240 N N . ARG A 1 825 ? 0.397 -27.597 -21.643 1.00 97.12 825 ARG A N 1
ATOM 6241 C CA . ARG A 1 825 ? -0.071 -26.563 -20.717 1.00 97.12 825 ARG A CA 1
ATOM 6242 C C . ARG A 1 825 ? 1.038 -26.200 -19.742 1.00 97.12 825 ARG A C 1
ATOM 6244 O O . ARG A 1 825 ? 1.367 -25.019 -19.646 1.00 97.12 825 ARG A O 1
ATOM 6251 N N . ARG A 1 826 ? 1.672 -27.207 -19.126 1.00 97.62 826 ARG A N 1
ATOM 6252 C CA . ARG A 1 826 ? 2.831 -27.014 -18.236 1.00 97.62 826 ARG A CA 1
ATOM 6253 C C . ARG A 1 826 ? 3.977 -26.281 -18.932 1.00 97.62 826 ARG A C 1
ATOM 6255 O O . ARG A 1 826 ? 4.530 -25.343 -18.370 1.00 97.62 826 ARG A O 1
ATOM 6262 N N . ALA A 1 827 ? 4.284 -26.640 -20.182 1.00 97.94 827 ALA A N 1
ATOM 6263 C CA . ALA A 1 827 ? 5.376 -26.019 -20.936 1.00 97.94 827 ALA A CA 1
ATOM 6264 C C . ALA A 1 827 ? 5.162 -24.510 -21.174 1.00 97.94 827 ALA A C 1
ATOM 6266 O O . ALA A 1 827 ? 6.126 -23.746 -21.248 1.00 97.94 827 ALA A O 1
ATOM 6267 N N . THR A 1 828 ? 3.901 -24.079 -21.276 1.00 98.19 828 THR A N 1
ATOM 6268 C CA . THR A 1 828 ? 3.499 -22.672 -21.459 1.00 98.19 828 THR A CA 1
ATOM 6269 C C . THR A 1 828 ? 3.226 -21.909 -20.160 1.00 98.19 828 THR A C 1
ATOM 6271 O O . THR A 1 828 ? 2.902 -20.727 -20.217 1.00 98.19 828 THR A O 1
ATOM 6274 N N . THR A 1 829 ? 3.349 -22.538 -18.990 1.00 98.56 829 THR A N 1
ATOM 6275 C CA . THR A 1 829 ? 3.081 -21.881 -17.705 1.00 98.56 829 THR A CA 1
ATOM 6276 C C . THR A 1 829 ? 4.178 -20.869 -17.372 1.00 98.56 829 THR A C 1
ATOM 6278 O O . THR A 1 829 ? 5.358 -21.220 -17.323 1.00 98.56 829 THR A O 1
ATOM 6281 N N . ARG A 1 830 ? 3.795 -19.607 -17.137 1.00 98.56 830 ARG A N 1
ATOM 6282 C CA . ARG A 1 830 ? 4.726 -18.509 -16.808 1.00 98.56 830 ARG A CA 1
ATOM 6283 C C . ARG A 1 830 ? 4.265 -17.564 -15.703 1.00 98.56 830 ARG A C 1
ATOM 6285 O O . ARG A 1 830 ? 5.086 -16.792 -15.215 1.00 98.56 830 ARG A O 1
ATOM 6292 N N . VAL A 1 831 ? 2.993 -17.604 -15.311 1.00 98.75 831 VAL A N 1
ATOM 6293 C CA . VAL A 1 831 ? 2.446 -16.735 -14.263 1.00 98.75 831 VAL A CA 1
ATOM 6294 C C . VAL A 1 831 ? 2.322 -17.535 -12.972 1.00 98.75 831 VAL A C 1
ATOM 6296 O O . VAL A 1 831 ? 1.593 -18.525 -12.924 1.00 98.75 831 VAL A O 1
ATOM 6299 N N . PHE A 1 832 ? 3.034 -17.106 -11.934 1.00 98.75 832 PHE A N 1
ATOM 6300 C CA . PHE A 1 832 ? 3.073 -17.741 -10.618 1.00 98.75 832 PHE A CA 1
ATOM 6301 C C . PHE A 1 832 ? 2.689 -16.743 -9.526 1.00 98.75 832 PHE A C 1
ATOM 6303 O O . PHE A 1 832 ? 2.972 -15.553 -9.654 1.00 98.75 832 PHE A O 1
ATOM 6310 N N . GLY A 1 833 ? 2.069 -17.196 -8.441 1.00 97.88 833 GLY A N 1
ATOM 6311 C CA . GLY A 1 833 ? 1.615 -16.315 -7.364 1.00 97.88 833 GLY A CA 1
ATOM 6312 C C . GLY A 1 833 ? 1.406 -17.025 -6.033 1.00 97.88 833 GLY A C 1
ATOM 6313 O O . GLY A 1 833 ? 1.731 -18.201 -5.887 1.00 97.88 833 GLY A O 1
ATOM 6314 N N . SER A 1 834 ? 0.862 -16.298 -5.053 1.00 96.62 834 SER A N 1
ATOM 6315 C CA . SER A 1 834 ? 0.547 -16.852 -3.728 1.00 96.62 834 SER A CA 1
ATOM 6316 C C . SER A 1 834 ? -0.402 -18.057 -3.821 1.00 96.62 834 SER A C 1
ATOM 6318 O O . SER A 1 834 ? -1.206 -18.122 -4.753 1.00 96.62 834 SER A O 1
ATOM 6320 N N . LYS A 1 835 ? -0.372 -18.982 -2.851 1.00 95.69 835 LYS A N 1
ATOM 6321 C CA . LYS A 1 835 ? -1.383 -20.058 -2.728 1.00 95.69 835 LYS A CA 1
ATOM 6322 C C . LYS A 1 835 ? -2.811 -19.472 -2.795 1.00 95.69 835 LYS A C 1
ATOM 6324 O O . LYS A 1 835 ? -3.040 -18.380 -2.256 1.00 95.69 835 LYS A O 1
ATOM 6329 N N . PRO A 1 836 ? -3.779 -20.139 -3.452 1.00 92.81 836 PRO A N 1
ATOM 6330 C CA . PRO A 1 836 ? -5.187 -19.742 -3.393 1.00 92.81 836 PRO A CA 1
ATOM 6331 C C . PRO A 1 836 ? -5.654 -19.498 -1.956 1.00 92.81 836 PRO A C 1
ATOM 6333 O O . PRO A 1 836 ? -5.298 -20.236 -1.040 1.00 92.81 836 PRO A O 1
ATOM 6336 N N . GLY A 1 837 ? -6.376 -18.397 -1.749 1.00 87.81 837 GLY A N 1
ATOM 6337 C CA . GLY A 1 837 ? -6.861 -17.992 -0.429 1.00 87.81 837 GLY A CA 1
ATOM 6338 C C . GLY A 1 837 ? -5.799 -17.494 0.565 1.00 87.81 837 GLY A C 1
ATOM 6339 O O . GLY A 1 837 ? -6.166 -17.152 1.688 1.00 87.81 837 GLY A O 1
ATOM 6340 N N . SER A 1 838 ? -4.515 -17.411 0.183 1.00 92.12 838 SER A N 1
ATOM 6341 C CA . SER A 1 838 ? -3.434 -16.824 0.990 1.00 92.12 838 SER A CA 1
ATOM 6342 C C . SER A 1 838 ? -2.714 -15.662 0.282 1.00 92.12 838 SER A C 1
ATOM 6344 O O . SER A 1 838 ? -3.004 -15.334 -0.877 1.00 92.12 838 SER A O 1
ATOM 6346 N N . TYR A 1 839 ? -1.793 -15.013 1.009 1.00 93.69 839 TYR A N 1
ATOM 6347 C CA . TYR A 1 839 ? -1.125 -13.762 0.633 1.00 93.69 839 TYR A CA 1
ATOM 6348 C C . TYR A 1 839 ? 0.325 -13.728 1.119 1.00 93.69 839 TYR A C 1
ATOM 6350 O O . TYR A 1 839 ? 0.663 -14.418 2.072 1.00 93.69 839 TYR A O 1
ATOM 6358 N N . GLY A 1 840 ? 1.164 -12.897 0.496 1.00 92.19 840 GLY A N 1
ATOM 6359 C CA . GLY A 1 840 ? 2.571 -12.716 0.871 1.00 92.19 840 GLY A CA 1
ATOM 6360 C C . GLY A 1 840 ? 3.538 -13.679 0.173 1.00 92.19 840 GLY A C 1
ATOM 6361 O O . GLY A 1 840 ? 3.150 -14.465 -0.701 1.00 92.19 840 GLY A O 1
ATOM 6362 N N . ALA A 1 841 ? 4.816 -13.583 0.552 1.00 95.69 841 ALA A N 1
ATOM 6363 C CA . ALA A 1 841 ? 5.913 -14.391 0.009 1.00 95.69 841 ALA A CA 1
ATOM 6364 C C . ALA A 1 841 ? 6.711 -15.168 1.077 1.00 95.69 841 ALA A C 1
ATOM 6366 O O . ALA A 1 841 ? 7.635 -15.893 0.721 1.00 95.69 841 ALA A O 1
ATOM 6367 N N . GLY A 1 842 ? 6.354 -15.034 2.359 1.00 94.19 842 GLY A N 1
ATOM 6368 C CA . GLY A 1 842 ? 6.901 -15.824 3.469 1.00 94.19 842 GLY A CA 1
ATOM 6369 C C . GLY A 1 842 ? 8.276 -15.395 3.983 1.00 94.19 842 GLY A C 1
ATOM 6370 O O . GLY A 1 842 ? 8.667 -15.822 5.065 1.00 94.19 842 GLY A O 1
ATOM 6371 N N . LEU A 1 843 ? 9.000 -14.531 3.266 1.00 96.50 843 LEU A N 1
ATOM 6372 C CA . LEU A 1 843 ? 10.370 -14.171 3.634 1.00 96.50 843 LEU A CA 1
ATOM 6373 C C . LEU A 1 843 ? 10.453 -13.169 4.789 1.00 96.50 843 LEU A C 1
ATOM 6375 O O . LEU A 1 843 ? 11.362 -13.294 5.595 1.00 96.50 843 LEU A O 1
ATOM 6379 N N . LEU A 1 844 ? 9.511 -12.235 4.940 1.00 92.69 844 LEU A N 1
ATOM 6380 C CA . LEU A 1 844 ? 9.504 -11.341 6.106 1.00 92.69 844 LEU A CA 1
ATOM 6381 C C . LEU A 1 844 ? 9.397 -12.105 7.442 1.00 92.69 844 LEU A C 1
ATOM 6383 O O . LEU A 1 844 ? 10.310 -11.975 8.254 1.00 92.69 844 LEU A O 1
ATOM 6387 N N . PRO A 1 845 ? 8.391 -12.976 7.672 1.00 91.00 845 PRO A N 1
ATOM 6388 C CA . PRO A 1 845 ? 8.332 -13.721 8.931 1.00 91.00 845 PRO A CA 1
ATOM 6389 C C . PRO A 1 845 ? 9.531 -14.673 9.109 1.00 91.00 845 PRO A C 1
ATOM 6391 O O . PRO A 1 845 ? 9.927 -14.967 10.238 1.00 91.00 845 PRO A O 1
ATOM 6394 N N . LEU A 1 846 ? 10.148 -15.141 8.015 1.00 93.88 846 LEU A N 1
ATOM 6395 C CA . LEU A 1 846 ? 11.389 -15.916 8.077 1.00 93.88 846 LEU A CA 1
ATOM 6396 C C . LEU A 1 846 ? 12.565 -15.078 8.610 1.00 93.88 846 LEU A C 1
ATOM 6398 O O . LEU A 1 846 ? 13.304 -15.552 9.473 1.00 93.88 846 LEU A O 1
ATOM 6402 N N . MET A 1 847 ? 12.715 -13.837 8.133 1.00 92.88 847 MET A N 1
ATOM 6403 C CA . MET A 1 847 ? 13.745 -12.901 8.603 1.00 92.88 847 MET A CA 1
ATOM 6404 C C . MET A 1 847 ? 13.506 -12.466 10.051 1.00 92.88 847 MET A C 1
ATOM 6406 O O . MET A 1 847 ? 14.456 -12.376 10.828 1.00 92.88 847 MET A O 1
ATOM 6410 N N . ASP A 1 848 ? 12.248 -12.247 10.434 1.00 88.19 848 ASP A N 1
ATOM 6411 C CA . ASP A 1 848 ? 11.873 -11.827 11.789 1.00 88.19 848 ASP A CA 1
ATOM 6412 C C . ASP A 1 848 ? 12.147 -12.911 12.838 1.00 88.19 848 ASP A C 1
ATOM 6414 O O . ASP A 1 848 ? 12.532 -12.610 13.964 1.00 88.19 848 ASP A O 1
ATOM 6418 N N . THR A 1 849 ? 11.960 -14.185 12.480 1.00 88.31 849 THR A N 1
ATOM 6419 C CA . THR A 1 849 ? 12.222 -15.318 13.388 1.00 88.31 849 THR A CA 1
ATOM 6420 C C . THR A 1 849 ? 13.685 -15.764 13.398 1.00 88.31 849 THR A C 1
ATOM 6422 O O . THR A 1 849 ? 14.073 -16.546 14.266 1.00 88.31 849 THR A O 1
ATOM 6425 N N . GLY A 1 850 ? 14.491 -15.335 12.420 1.00 90.06 850 GLY A N 1
ATOM 6426 C CA . GLY A 1 850 ? 15.893 -15.739 12.262 1.00 90.06 850 GLY A CA 1
ATOM 6427 C C . GLY A 1 850 ? 16.108 -17.224 11.919 1.00 90.06 850 GLY A C 1
ATOM 6428 O O . GLY A 1 850 ? 17.253 -17.676 11.844 1.00 90.06 850 GLY A O 1
ATOM 6429 N N . ASN A 1 851 ? 15.040 -18.003 11.691 1.00 90.12 851 ASN A N 1
ATOM 6430 C CA . ASN A 1 851 ? 15.090 -19.462 11.532 1.00 90.12 851 ASN A CA 1
ATOM 6431 C C . ASN A 1 851 ? 15.395 -19.905 10.087 1.00 90.12 851 ASN A C 1
ATOM 6433 O O . ASN A 1 851 ? 14.602 -20.594 9.441 1.00 90.12 851 ASN A O 1
ATOM 6437 N N . TRP A 1 852 ? 16.551 -19.485 9.580 1.00 95.56 852 TRP A N 1
ATOM 6438 C CA . TRP A 1 852 ? 17.085 -19.823 8.258 1.00 95.56 852 TRP A CA 1
ATOM 6439 C C . TRP A 1 852 ? 18.615 -19.785 8.293 1.00 95.56 852 TRP A C 1
ATOM 6441 O O . TRP A 1 852 ? 19.203 -19.127 9.158 1.00 95.56 852 TRP A O 1
ATOM 6451 N N . ARG A 1 853 ? 19.279 -20.478 7.365 1.00 93.44 853 ARG A N 1
ATOM 6452 C CA . ARG A 1 853 ? 20.747 -20.531 7.300 1.00 93.44 853 ARG A CA 1
ATOM 6453 C C . ARG A 1 853 ? 21.320 -20.162 5.940 1.00 93.44 853 ARG A C 1
ATOM 6455 O O . ARG A 1 853 ? 22.358 -19.512 5.896 1.00 93.44 853 ARG A O 1
ATOM 6462 N N . ASP A 1 854 ? 20.719 -20.638 4.857 1.00 93.69 854 ASP A N 1
ATOM 6463 C CA . ASP A 1 854 ? 21.306 -20.539 3.521 1.00 93.69 854 ASP A CA 1
ATOM 6464 C C . ASP A 1 854 ? 20.248 -20.333 2.424 1.00 93.69 854 ASP A C 1
ATOM 6466 O O . ASP A 1 854 ? 19.044 -20.313 2.683 1.00 93.69 854 ASP A O 1
ATOM 6470 N N . ASP A 1 855 ? 20.709 -20.162 1.182 1.00 93.25 855 ASP A N 1
ATOM 6471 C CA . ASP A 1 855 ? 19.855 -19.929 0.012 1.00 93.25 855 ASP A CA 1
ATOM 6472 C C . ASP A 1 855 ? 18.786 -21.011 -0.196 1.00 93.25 855 ASP A C 1
ATOM 6474 O O . ASP A 1 855 ? 17.746 -20.729 -0.794 1.00 93.25 855 ASP A O 1
ATOM 6478 N N . ALA A 1 856 ? 19.018 -22.246 0.271 1.00 96.62 856 ALA A N 1
ATOM 6479 C CA . ALA A 1 856 ? 18.044 -23.318 0.113 1.00 96.62 856 ALA A CA 1
ATOM 6480 C C . ALA A 1 856 ? 16.809 -23.080 0.989 1.00 96.62 856 ALA A C 1
ATOM 6482 O O . ALA A 1 856 ? 15.698 -23.316 0.521 1.00 96.62 856 ALA A O 1
ATOM 6483 N N . ASP A 1 857 ? 16.987 -22.557 2.204 1.00 97.31 857 ASP A N 1
ATOM 6484 C CA . ASP A 1 857 ? 15.877 -22.198 3.093 1.00 97.31 857 ASP A CA 1
ATOM 6485 C C . ASP A 1 857 ? 15.053 -21.043 2.503 1.00 97.31 857 ASP A C 1
ATOM 6487 O O . ASP A 1 857 ? 13.822 -21.104 2.455 1.00 97.31 857 ASP A O 1
ATOM 6491 N N . LEU A 1 858 ? 15.736 -20.015 1.980 1.00 97.75 858 LEU A N 1
ATOM 6492 C CA . LEU A 1 858 ? 15.088 -18.868 1.335 1.00 97.75 858 LEU A CA 1
ATOM 6493 C C . LEU A 1 858 ? 14.275 -19.306 0.107 1.00 97.75 858 LEU A C 1
ATOM 6495 O O . LEU A 1 858 ? 13.117 -18.913 -0.056 1.00 97.75 858 LEU A O 1
ATOM 6499 N N . ALA A 1 859 ? 14.866 -20.148 -0.744 1.00 97.94 859 ALA A N 1
ATOM 6500 C CA . ALA A 1 859 ? 14.205 -20.684 -1.928 1.00 97.94 859 ALA A CA 1
ATOM 6501 C C . ALA A 1 859 ? 13.035 -21.613 -1.574 1.00 97.94 859 ALA A C 1
ATOM 6503 O O . ALA A 1 859 ? 12.003 -21.570 -2.245 1.00 97.94 859 ALA A O 1
ATOM 6504 N N . GLU A 1 860 ? 13.169 -22.426 -0.521 1.00 97.94 860 GLU A N 1
ATOM 6505 C CA . GLU A 1 860 ? 12.108 -23.313 -0.040 1.00 97.94 860 GLU A CA 1
ATOM 6506 C C . GLU A 1 860 ? 10.880 -22.510 0.384 1.00 97.94 860 GLU A C 1
ATOM 6508 O O . GLU A 1 860 ? 9.789 -22.739 -0.138 1.00 97.94 860 GLU A O 1
ATOM 6513 N N . VAL A 1 861 ? 11.056 -21.524 1.269 1.00 98.00 861 VAL A N 1
ATOM 6514 C CA . VAL A 1 861 ? 9.951 -20.679 1.738 1.00 98.00 861 VAL A CA 1
ATOM 6515 C C . VAL A 1 861 ? 9.330 -19.915 0.571 1.00 98.00 861 VAL A C 1
ATOM 6517 O O . VAL A 1 861 ? 8.114 -19.955 0.378 1.00 98.00 861 VAL A O 1
ATOM 6520 N N . TYR A 1 862 ? 10.140 -19.296 -0.287 1.00 98.38 862 TYR A N 1
ATOM 6521 C CA . TYR A 1 862 ? 9.619 -18.567 -1.441 1.00 98.38 862 TYR A CA 1
ATOM 6522 C C . TYR A 1 862 ? 8.799 -19.465 -2.388 1.00 98.38 862 TYR A C 1
ATOM 6524 O O . TYR A 1 862 ? 7.752 -19.041 -2.890 1.00 98.38 862 TYR A O 1
ATOM 6532 N N . ALA A 1 863 ? 9.226 -20.716 -2.602 1.00 97.75 863 ALA A N 1
ATOM 6533 C CA . ALA A 1 863 ? 8.518 -21.697 -3.422 1.00 97.75 863 ALA A CA 1
ATOM 6534 C C . ALA A 1 863 ? 7.243 -22.234 -2.758 1.00 97.75 863 ALA A C 1
ATOM 6536 O O . ALA A 1 863 ? 6.239 -22.426 -3.442 1.00 97.75 863 ALA A O 1
ATOM 6537 N N . VAL A 1 864 ? 7.239 -22.439 -1.441 1.00 97.69 864 VAL A N 1
ATOM 6538 C CA . VAL A 1 864 ? 6.048 -22.873 -0.690 1.00 97.69 864 VAL A CA 1
ATOM 6539 C C . VAL A 1 864 ? 4.947 -21.823 -0.741 1.00 97.69 864 VAL A C 1
ATOM 6541 O O . VAL A 1 864 ? 3.768 -22.169 -0.834 1.00 97.69 864 VAL A O 1
ATOM 6544 N N . TRP A 1 865 ? 5.319 -20.544 -0.712 1.00 98.06 865 TRP A N 1
ATOM 6545 C CA . TRP A 1 865 ? 4.364 -19.445 -0.760 1.00 98.06 865 TRP A CA 1
ATOM 6546 C C . TRP A 1 865 ? 3.970 -19.080 -2.191 1.00 98.06 865 TRP A C 1
ATOM 6548 O O . TRP A 1 865 ? 2.820 -18.717 -2.405 1.00 98.06 865 TRP A O 1
ATOM 6558 N N . GLY A 1 866 ? 4.886 -19.179 -3.162 1.00 97.75 866 GLY A N 1
ATOM 6559 C CA . GLY A 1 866 ? 4.714 -18.675 -4.532 1.00 97.75 866 GLY A CA 1
ATOM 6560 C C . GLY A 1 866 ? 4.605 -19.710 -5.655 1.00 97.75 866 GLY A C 1
ATOM 6561 O O . GLY A 1 866 ? 4.397 -19.332 -6.806 1.00 97.75 866 GLY A O 1
ATOM 6562 N N . GLY A 1 867 ? 4.773 -20.999 -5.358 1.00 98.06 867 GLY A N 1
ATOM 6563 C CA . GLY A 1 867 ? 4.849 -22.092 -6.333 1.00 98.06 867 GLY A CA 1
ATOM 6564 C C . GLY A 1 867 ? 3.506 -22.539 -6.908 1.00 98.06 867 GLY A C 1
ATOM 6565 O O . GLY A 1 867 ? 3.296 -23.740 -7.085 1.00 98.06 867 GLY A O 1
ATOM 6566 N N . TYR A 1 868 ? 2.600 -21.601 -7.188 1.00 98.44 868 TYR A N 1
ATOM 6567 C CA . TYR A 1 868 ? 1.249 -21.861 -7.689 1.00 98.44 868 TYR A CA 1
ATOM 6568 C C . TYR A 1 868 ? 1.035 -21.144 -9.013 1.00 98.44 868 TYR A C 1
ATOM 6570 O O . TYR A 1 868 ? 1.304 -19.949 -9.121 1.00 98.44 868 TYR A O 1
ATOM 6578 N N . ALA A 1 869 ? 0.573 -21.877 -10.020 1.00 98.31 869 ALA A N 1
ATOM 6579 C CA . ALA A 1 869 ? 0.429 -21.377 -11.377 1.00 98.31 869 ALA A CA 1
ATOM 6580 C C . ALA A 1 869 ? -0.950 -20.757 -11.617 1.00 98.31 869 ALA A C 1
ATOM 6582 O O . ALA A 1 869 ? -1.974 -21.310 -11.222 1.00 98.31 869 ALA A O 1
ATOM 6583 N N . TYR A 1 870 ? -0.973 -19.639 -12.335 1.00 97.69 870 TYR A N 1
ATOM 6584 C CA . TYR A 1 870 ? -2.179 -18.899 -12.687 1.00 97.69 870 TYR A CA 1
ATOM 6585 C C . TYR A 1 870 ? -2.284 -18.698 -14.203 1.00 97.69 870 TYR A C 1
ATOM 6587 O O . TYR A 1 870 ? -1.286 -18.735 -14.923 1.00 97.69 870 TYR A O 1
ATOM 6595 N N . GLY A 1 871 ? -3.509 -18.513 -14.690 1.00 95.62 871 GLY A N 1
ATOM 6596 C CA . GLY A 1 871 ? -3.845 -18.480 -16.114 1.00 95.62 871 GLY A CA 1
ATOM 6597 C C . GLY A 1 871 ? -4.942 -19.488 -16.446 1.00 95.62 871 GLY A C 1
ATOM 6598 O O . GLY A 1 871 ? -5.493 -20.145 -15.557 1.00 95.62 871 GLY A O 1
ATOM 6599 N N . ARG A 1 872 ? -5.256 -19.643 -17.733 1.00 94.00 872 ARG A N 1
ATOM 6600 C CA . ARG A 1 872 ? -6.432 -20.407 -18.159 1.00 94.00 872 ARG A CA 1
ATOM 6601 C C . ARG A 1 872 ? -6.326 -21.878 -17.759 1.00 94.00 872 ARG A C 1
ATOM 6603 O O . ARG A 1 872 ? -5.438 -22.595 -18.223 1.00 94.00 872 ARG A O 1
ATOM 6610 N N . GLY A 1 873 ? -7.281 -22.334 -16.946 1.00 91.81 873 GLY A N 1
ATOM 6611 C CA . GLY A 1 873 ? -7.366 -23.722 -16.483 1.00 91.81 873 GLY A CA 1
ATOM 6612 C C . GLY A 1 873 ? -6.243 -24.131 -15.528 1.00 91.81 873 GLY A C 1
ATOM 6613 O O . GLY A 1 873 ? -5.939 -25.320 -15.441 1.00 91.81 873 GLY A O 1
ATOM 6614 N N . LEU A 1 874 ? -5.594 -23.161 -14.875 1.00 93.69 874 LEU A N 1
ATOM 6615 C CA . LEU A 1 874 ? -4.586 -23.402 -13.842 1.00 93.69 874 LEU A CA 1
ATOM 6616 C C . LEU A 1 874 ? -5.119 -23.094 -12.443 1.00 93.69 874 LEU A C 1
ATOM 6618 O O . LEU A 1 874 ? -4.842 -23.864 -11.532 1.00 93.69 874 LEU A O 1
ATOM 6622 N N . ASP A 1 875 ? -5.863 -21.996 -12.285 1.00 88.56 875 ASP A N 1
ATOM 6623 C CA . ASP A 1 875 ? -6.631 -21.649 -11.077 1.00 88.56 875 ASP A CA 1
ATOM 6624 C C . ASP A 1 875 ? -5.836 -21.769 -9.756 1.00 88.56 875 ASP A C 1
ATOM 6626 O O . ASP A 1 875 ? -6.361 -22.163 -8.717 1.00 88.56 875 ASP A O 1
ATOM 6630 N N . GLY A 1 876 ? -4.536 -21.448 -9.792 1.00 93.38 876 GLY A N 1
ATOM 6631 C CA . GLY A 1 876 ? -3.652 -21.527 -8.631 1.00 93.38 876 GLY A CA 1
ATOM 6632 C C . GLY A 1 876 ? -3.218 -22.947 -8.261 1.00 93.38 876 GLY A C 1
ATOM 6633 O O . GLY A 1 876 ? -2.882 -23.199 -7.105 1.00 93.38 876 GLY A O 1
ATOM 6634 N N . ALA A 1 877 ? -3.206 -23.886 -9.208 1.00 95.69 877 ALA A N 1
ATOM 6635 C CA . ALA A 1 877 ? -2.689 -25.233 -8.994 1.00 95.69 877 ALA A CA 1
ATOM 6636 C C . ALA A 1 877 ? -1.211 -25.209 -8.572 1.00 95.69 877 ALA A C 1
ATOM 6638 O O . ALA A 1 877 ? -0.402 -24.443 -9.104 1.00 95.69 877 ALA A O 1
ATOM 6639 N N . ALA A 1 878 ? -0.843 -26.086 -7.633 1.00 97.56 878 ALA A N 1
ATOM 6640 C CA . ALA A 1 878 ? 0.546 -26.253 -7.216 1.00 97.56 878 ALA A CA 1
ATOM 6641 C C . ALA A 1 878 ? 1.411 -26.670 -8.417 1.00 97.56 878 ALA A C 1
ATOM 6643 O O . ALA A 1 878 ? 1.168 -27.697 -9.050 1.00 97.56 878 ALA A O 1
ATOM 6644 N N . ALA A 1 879 ? 2.425 -25.864 -8.721 1.00 97.75 879 ALA A N 1
ATOM 6645 C CA . ALA A 1 879 ? 3.232 -25.964 -9.933 1.00 97.75 879 ALA A CA 1
ATOM 6646 C C . ALA A 1 879 ? 4.714 -25.684 -9.646 1.00 97.75 879 ALA A C 1
ATOM 6648 O O . ALA A 1 879 ? 5.423 -25.101 -10.466 1.00 97.75 879 ALA A O 1
ATOM 6649 N N . ARG A 1 880 ? 5.190 -26.096 -8.465 1.00 97.19 880 ARG A N 1
ATOM 6650 C CA . ARG A 1 880 ? 6.567 -25.863 -8.008 1.00 97.19 880 ARG A CA 1
ATOM 6651 C C . ARG A 1 880 ? 7.614 -26.309 -9.030 1.00 97.19 880 ARG A C 1
ATOM 6653 O O . ARG A 1 880 ? 8.533 -25.551 -9.310 1.00 97.19 880 ARG A O 1
ATOM 6660 N N . GLU A 1 881 ? 7.460 -27.493 -9.621 1.00 97.31 881 GLU A N 1
ATOM 6661 C CA . GLU A 1 881 ? 8.395 -27.994 -10.641 1.00 97.31 881 GLU A CA 1
ATOM 6662 C C . GLU A 1 881 ? 8.477 -27.066 -11.865 1.00 97.31 881 GLU A C 1
ATOM 6664 O O . GLU A 1 881 ? 9.568 -26.782 -12.361 1.00 97.31 881 GLU A O 1
ATOM 6669 N N . ASP A 1 882 ? 7.331 -26.567 -12.337 1.00 98.12 882 ASP A N 1
ATOM 6670 C CA . ASP A 1 882 ? 7.255 -25.685 -13.506 1.00 98.12 882 ASP A CA 1
ATOM 6671 C C . ASP A 1 882 ? 7.795 -24.284 -13.174 1.00 98.12 882 ASP A C 1
ATOM 6673 O O . ASP A 1 882 ? 8.463 -23.656 -14.005 1.00 98.12 882 ASP A O 1
ATOM 6677 N N . MET A 1 883 ? 7.578 -23.822 -11.935 1.00 98.44 883 MET A N 1
ATOM 6678 C CA . MET A 1 883 ? 8.178 -22.598 -11.404 1.00 98.44 883 MET A CA 1
ATOM 6679 C C . MET A 1 883 ? 9.700 -22.721 -11.376 1.00 98.44 883 MET A C 1
ATOM 6681 O O . MET A 1 883 ? 10.385 -21.893 -11.967 1.00 98.44 883 MET A O 1
ATOM 6685 N N . GLU A 1 884 ? 10.246 -23.768 -10.756 1.00 98.06 884 GLU A N 1
ATOM 6686 C CA . GLU A 1 884 ? 11.693 -23.983 -10.667 1.00 98.06 884 GLU A CA 1
ATOM 6687 C C . GLU A 1 884 ? 12.332 -24.152 -12.056 1.00 98.06 884 GLU A C 1
ATOM 6689 O O . GLU A 1 884 ? 13.413 -23.613 -12.304 1.00 98.06 884 GLU A O 1
ATOM 6694 N N . SER A 1 885 ? 11.665 -24.844 -12.990 1.00 96.75 885 SER A N 1
ATOM 6695 C CA . SER A 1 885 ? 12.107 -24.950 -14.391 1.00 96.75 885 SER A CA 1
ATOM 6696 C C . SER A 1 885 ? 12.204 -23.580 -15.072 1.00 96.75 885 SER A C 1
ATOM 6698 O O . SER A 1 885 ? 13.220 -23.265 -15.699 1.00 96.75 885 SER A O 1
ATOM 6700 N N . SER A 1 886 ? 11.185 -22.734 -14.902 1.00 97.50 886 SER A N 1
ATOM 6701 C CA . SER A 1 886 ? 11.167 -21.372 -15.446 1.00 97.50 886 SER A CA 1
ATOM 6702 C C . SER A 1 886 ? 12.215 -20.480 -14.772 1.00 97.50 886 SER A C 1
ATOM 6704 O O . SER A 1 886 ? 12.972 -19.791 -15.455 1.00 97.50 886 SER A O 1
ATOM 6706 N N . TYR A 1 887 ? 12.351 -20.563 -13.444 1.00 98.44 887 TYR A N 1
ATOM 6707 C CA . TYR A 1 887 ? 13.294 -19.762 -12.661 1.00 98.44 887 TYR A CA 1
ATOM 6708 C C . TYR A 1 887 ? 14.753 -20.068 -13.011 1.00 98.44 887 TYR A C 1
ATOM 6710 O O . TYR A 1 887 ? 15.560 -19.149 -13.111 1.00 98.44 887 TYR A O 1
ATOM 6718 N N . ARG A 1 888 ? 15.098 -21.326 -13.317 1.00 98.31 888 ARG A N 1
ATOM 6719 C CA . ARG A 1 888 ? 16.447 -21.699 -13.795 1.00 98.31 888 ARG A CA 1
ATOM 6720 C C . ARG A 1 888 ? 16.880 -20.964 -15.069 1.00 98.31 888 ARG A C 1
ATOM 6722 O O . ARG A 1 888 ? 18.068 -20.960 -15.383 1.00 98.31 888 ARG A O 1
ATOM 6729 N N . ARG A 1 889 ? 15.937 -20.397 -15.830 1.00 96.81 889 ARG A N 1
ATOM 6730 C CA . ARG A 1 889 ? 16.198 -19.676 -17.087 1.00 96.81 889 ARG A CA 1
ATOM 6731 C C . ARG A 1 889 ? 16.311 -18.172 -16.903 1.00 96.81 889 ARG A C 1
ATOM 6733 O O . ARG A 1 889 ? 16.753 -17.507 -17.838 1.00 96.81 889 ARG A O 1
ATOM 6740 N N . ILE A 1 890 ? 15.887 -17.645 -15.753 1.00 98.25 890 ILE A N 1
ATOM 6741 C CA . ILE A 1 890 ? 15.884 -16.211 -15.472 1.00 98.25 890 ILE A CA 1
ATOM 6742 C C . ILE A 1 890 ? 17.324 -15.698 -15.526 1.00 98.25 890 ILE A C 1
ATOM 6744 O O . ILE A 1 890 ? 18.180 -16.128 -14.760 1.00 98.25 890 ILE A O 1
ATOM 6748 N N . GLN A 1 891 ? 17.579 -14.771 -16.448 1.00 97.75 891 GLN A N 1
ATOM 6749 C CA . GLN A 1 891 ? 18.860 -14.068 -16.558 1.00 97.75 891 GLN A CA 1
ATOM 6750 C C . GLN A 1 891 ? 18.791 -12.660 -15.973 1.00 97.75 891 GLN A C 1
ATOM 6752 O O . GLN A 1 891 ? 19.822 -12.116 -15.587 1.00 97.75 891 GLN A O 1
ATOM 6757 N N . ILE A 1 892 ? 17.583 -12.099 -15.896 1.00 98.31 892 ILE A N 1
ATOM 6758 C CA . ILE A 1 892 ? 17.291 -10.809 -15.279 1.00 98.31 892 ILE A CA 1
ATOM 6759 C C . ILE A 1 892 ? 16.163 -10.995 -14.271 1.00 98.31 892 ILE A C 1
ATOM 6761 O O . ILE A 1 892 ? 15.080 -11.406 -14.673 1.00 98.31 892 ILE A O 1
ATOM 6765 N N . ALA A 1 893 ? 16.383 -10.648 -13.008 1.00 98.50 893 ALA A N 1
ATOM 6766 C CA . ALA A 1 893 ? 15.325 -10.449 -12.024 1.00 98.50 893 ALA A CA 1
ATOM 6767 C C . ALA A 1 893 ? 15.032 -8.946 -11.900 1.00 98.50 893 ALA A C 1
ATOM 6769 O O . ALA A 1 893 ? 15.905 -8.169 -11.507 1.00 98.50 893 ALA A O 1
ATOM 6770 N N . ALA A 1 894 ? 13.811 -8.539 -12.234 1.00 98.44 894 ALA A N 1
ATOM 6771 C CA . ALA A 1 894 ? 13.390 -7.146 -12.271 1.00 98.44 894 ALA A CA 1
ATOM 6772 C C . ALA A 1 894 ? 12.244 -6.855 -11.290 1.00 98.44 894 ALA A C 1
ATOM 6774 O O . ALA A 1 894 ? 11.372 -7.698 -11.036 1.00 98.44 894 ALA A O 1
ATOM 6775 N N . LYS A 1 895 ? 12.230 -5.621 -10.781 1.00 98.25 895 LYS A N 1
ATOM 6776 C CA . LYS A 1 895 ? 11.091 -5.008 -10.092 1.00 98.25 895 LYS A CA 1
ATOM 6777 C C . LYS A 1 895 ? 11.042 -3.518 -10.418 1.00 98.25 895 LYS A C 1
ATOM 6779 O O . LYS A 1 895 ? 12.077 -2.865 -10.456 1.00 98.25 895 LYS A O 1
ATOM 6784 N N . ASN A 1 896 ? 9.844 -2.973 -10.605 1.00 97.94 896 ASN A N 1
ATOM 6785 C CA . ASN A 1 896 ? 9.681 -1.545 -10.870 1.00 97.94 896 ASN A CA 1
ATOM 6786 C C . ASN A 1 896 ? 9.429 -0.729 -9.595 1.00 97.94 896 ASN A C 1
ATOM 6788 O O . ASN A 1 896 ? 8.790 -1.223 -8.660 1.00 97.94 896 ASN A O 1
ATOM 6792 N N . THR A 1 897 ? 9.885 0.522 -9.579 1.00 95.75 897 THR A N 1
ATOM 6793 C CA . THR A 1 897 ? 9.535 1.554 -8.594 1.00 95.75 897 THR A CA 1
ATOM 6794 C C . THR A 1 897 ? 8.675 2.625 -9.272 1.00 95.75 897 THR A C 1
ATOM 6796 O O . THR A 1 897 ? 9.108 3.327 -10.184 1.00 95.75 897 THR A O 1
ATOM 6799 N N . ASP A 1 898 ? 7.415 2.727 -8.841 1.00 92.62 898 ASP A N 1
ATOM 6800 C CA . ASP A 1 898 ? 6.374 3.554 -9.481 1.00 92.62 898 ASP A CA 1
ATOM 6801 C C . ASP A 1 898 ? 5.948 4.783 -8.659 1.00 92.62 898 ASP A C 1
ATOM 6803 O O . ASP A 1 898 ? 5.200 5.636 -9.143 1.00 92.62 898 ASP A O 1
ATOM 6807 N N . THR A 1 899 ? 6.458 4.895 -7.433 1.00 93.00 899 THR A N 1
ATOM 6808 C CA . THR A 1 899 ? 6.113 5.917 -6.440 1.00 93.00 899 THR A CA 1
ATOM 6809 C C . THR A 1 899 ? 7.383 6.462 -5.766 1.00 93.00 899 THR A C 1
ATOM 6811 O O . THR A 1 899 ? 8.420 5.797 -5.785 1.00 93.00 899 THR A O 1
ATOM 6814 N N . ARG A 1 900 ? 7.340 7.681 -5.204 1.00 92.00 900 ARG A N 1
ATOM 6815 C CA . ARG A 1 900 ? 8.494 8.321 -4.516 1.00 92.00 900 ARG A CA 1
ATOM 6816 C C . ARG A 1 900 ? 8.309 8.469 -3.011 1.00 92.00 900 ARG A C 1
ATOM 6818 O O . ARG A 1 900 ? 9.258 8.765 -2.299 1.00 92.00 900 ARG A O 1
ATOM 6825 N N . GLU A 1 901 ? 7.091 8.284 -2.535 1.00 92.75 901 GLU A N 1
ATOM 6826 C CA . GLU A 1 901 ? 6.693 8.418 -1.138 1.00 92.75 901 GLU A CA 1
ATOM 6827 C C . GLU A 1 901 ? 7.311 7.335 -0.241 1.00 92.75 901 GLU A C 1
ATOM 6829 O O . GLU A 1 901 ? 7.406 7.525 0.970 1.00 92.75 901 GLU A O 1
ATOM 6834 N N . HIS A 1 902 ? 7.748 6.226 -0.841 1.00 91.12 902 HIS A N 1
ATOM 6835 C CA . HIS A 1 902 ? 8.586 5.205 -0.226 1.00 91.12 902 HIS A CA 1
ATOM 6836 C C . HIS A 1 902 ? 9.596 4.665 -1.249 1.00 91.12 902 HIS A C 1
ATOM 6838 O O . HIS A 1 902 ? 9.346 4.711 -2.457 1.00 91.12 902 HIS A O 1
ATOM 6844 N N . ASP A 1 903 ? 10.709 4.129 -0.761 1.00 94.62 903 ASP A N 1
ATOM 6845 C CA . ASP A 1 903 ? 11.755 3.473 -1.544 1.00 94.62 903 ASP A CA 1
ATOM 6846 C C . ASP A 1 903 ? 11.886 1.969 -1.220 1.00 94.62 903 ASP A C 1
ATOM 6848 O O . ASP A 1 903 ? 11.086 1.394 -0.476 1.00 94.62 903 ASP A O 1
ATOM 6852 N N . ILE A 1 904 ? 12.873 1.297 -1.825 1.00 95.75 904 ILE A N 1
ATOM 6853 C CA . ILE A 1 904 ? 13.083 -0.151 -1.659 1.00 95.75 904 ILE A CA 1
ATOM 6854 C C . ILE A 1 904 ? 13.473 -0.554 -0.226 1.00 95.75 904 ILE A C 1
ATOM 6856 O O . ILE A 1 904 ? 13.322 -1.718 0.131 1.00 95.75 904 ILE A O 1
ATOM 6860 N N . ALA A 1 905 ? 13.945 0.387 0.596 1.00 95.31 905 ALA A N 1
ATOM 6861 C CA . ALA A 1 905 ? 14.313 0.182 1.995 1.00 95.31 905 ALA A CA 1
ATOM 6862 C C . ALA A 1 905 ? 13.240 0.706 2.971 1.00 95.31 905 ALA A C 1
ATOM 6864 O O . ALA A 1 905 ? 13.507 0.825 4.166 1.00 95.31 905 ALA A O 1
ATOM 6865 N N . ASP A 1 906 ? 12.026 0.987 2.482 1.00 91.44 906 ASP A N 1
ATOM 6866 C CA . ASP A 1 906 ? 10.874 1.437 3.281 1.00 91.44 906 ASP A CA 1
ATOM 6867 C C . ASP A 1 906 ? 9.723 0.429 3.336 1.00 91.44 906 ASP A C 1
ATOM 6869 O O . ASP A 1 906 ? 8.789 0.583 4.126 1.00 91.44 906 ASP A O 1
ATOM 6873 N N . SER A 1 907 ? 9.764 -0.598 2.489 1.00 90.88 907 SER A N 1
ATOM 6874 C CA . SER A 1 907 ? 8.761 -1.655 2.442 1.00 90.88 907 SER A CA 1
ATOM 6875 C C . SER A 1 907 ? 9.434 -3.009 2.283 1.00 90.88 907 SER A C 1
ATOM 6877 O O . SER A 1 907 ? 10.262 -3.219 1.396 1.00 90.88 907 SER A O 1
ATOM 6879 N N . ASP A 1 908 ? 9.027 -3.947 3.130 1.00 91.00 908 ASP A N 1
ATOM 6880 C CA . ASP A 1 908 ? 9.505 -5.322 3.120 1.00 91.00 908 ASP A CA 1
ATOM 6881 C C . ASP A 1 908 ? 9.177 -6.063 1.814 1.00 91.00 908 ASP A C 1
ATOM 6883 O O . ASP A 1 908 ? 9.941 -6.926 1.380 1.00 91.00 908 ASP A O 1
ATOM 6887 N N . ASP A 1 909 ? 8.081 -5.707 1.136 1.00 94.44 909 ASP A N 1
ATOM 6888 C CA . ASP A 1 909 ? 7.643 -6.379 -0.088 1.00 94.44 909 ASP A CA 1
ATOM 6889 C C . ASP A 1 909 ? 8.736 -6.388 -1.174 1.00 94.44 909 ASP A C 1
ATOM 6891 O O . ASP A 1 909 ? 8.866 -7.365 -1.919 1.00 94.44 909 ASP A O 1
ATOM 6895 N N . TYR A 1 910 ? 9.577 -5.352 -1.266 1.00 97.12 910 TYR A N 1
ATOM 6896 C CA . TYR A 1 910 ? 10.636 -5.308 -2.276 1.00 97.12 910 TYR A CA 1
ATOM 6897 C C . TYR A 1 910 ? 11.642 -6.453 -2.102 1.00 97.12 910 TYR A C 1
ATOM 6899 O O . TYR A 1 910 ? 11.842 -7.222 -3.049 1.00 97.12 910 TYR A O 1
ATOM 6907 N N . PHE A 1 911 ? 12.218 -6.643 -0.910 1.00 97.31 911 PHE A N 1
ATOM 6908 C CA . PHE A 1 911 ? 13.168 -7.742 -0.696 1.00 97.31 911 PHE A CA 1
ATOM 6909 C C . PHE A 1 911 ? 12.463 -9.103 -0.731 1.00 97.31 911 PHE A C 1
ATOM 6911 O O . PHE A 1 911 ? 13.019 -10.079 -1.237 1.00 97.31 911 PHE A O 1
ATOM 6918 N N . GLN A 1 912 ? 11.214 -9.176 -0.258 1.00 97.88 912 GLN A N 1
ATOM 6919 C CA . GLN A 1 912 ? 10.450 -10.419 -0.264 1.00 97.88 912 GLN A CA 1
ATOM 6920 C C . GLN A 1 912 ? 10.191 -10.940 -1.687 1.00 97.88 912 GLN A C 1
ATOM 6922 O O . GLN A 1 912 ? 10.326 -12.137 -1.944 1.00 97.88 912 GLN A O 1
ATOM 6927 N N . TYR A 1 913 ? 9.825 -10.064 -2.628 1.00 98.50 913 TYR A N 1
ATOM 6928 C CA . TYR A 1 913 ? 9.502 -10.463 -4.001 1.00 98.50 913 TYR A CA 1
ATOM 6929 C C . TYR A 1 913 ? 10.720 -10.434 -4.931 1.00 98.50 913 TYR A C 1
ATOM 6931 O O . TYR A 1 913 ? 10.996 -11.441 -5.592 1.00 98.50 913 TYR A O 1
ATOM 6939 N N . HIS A 1 914 ? 11.444 -9.310 -4.987 1.00 98.56 914 HIS A N 1
ATOM 6940 C CA . HIS A 1 914 ? 12.599 -9.131 -5.875 1.00 98.56 914 HIS A CA 1
ATOM 6941 C C . HIS A 1 914 ? 13.809 -9.899 -5.357 1.00 98.56 914 HIS A C 1
ATOM 6943 O O . HIS A 1 914 ? 14.342 -10.752 -6.068 1.00 98.56 914 HIS A O 1
ATOM 6949 N N . GLY A 1 915 ? 14.172 -9.671 -4.094 1.00 98.12 915 GLY A N 1
ATOM 6950 C CA . GLY A 1 915 ? 15.223 -10.421 -3.414 1.00 98.12 915 GLY A CA 1
ATOM 6951 C C . GLY A 1 915 ? 14.920 -11.920 -3.375 1.00 98.12 915 GLY A C 1
ATOM 6952 O O . GLY A 1 915 ? 15.754 -12.730 -3.774 1.00 98.12 915 GLY A O 1
ATOM 6953 N N . GLY A 1 916 ? 13.699 -12.310 -3.000 1.00 98.44 916 GLY A N 1
ATOM 6954 C CA . GLY A 1 916 ? 13.280 -13.715 -2.990 1.00 98.44 916 GLY A CA 1
ATOM 6955 C C . GLY A 1 916 ? 13.399 -14.411 -4.351 1.00 98.44 916 GLY A C 1
ATOM 6956 O O . GLY A 1 916 ? 13.829 -15.566 -4.425 1.00 98.44 916 GLY A O 1
ATOM 6957 N N . MET A 1 917 ? 13.101 -13.705 -5.448 1.00 98.75 917 MET A N 1
ATOM 6958 C CA . MET A 1 917 ? 13.337 -14.213 -6.802 1.00 98.75 917 MET A CA 1
ATOM 6959 C C . MET A 1 917 ? 14.833 -14.425 -7.069 1.00 98.75 917 MET A C 1
ATOM 6961 O O . MET A 1 917 ? 15.211 -15.492 -7.551 1.00 98.75 917 MET A O 1
ATOM 6965 N N . ILE A 1 918 ? 15.680 -13.451 -6.722 1.00 98.69 918 ILE A N 1
ATOM 6966 C CA . ILE A 1 918 ? 17.142 -13.531 -6.881 1.00 98.69 918 ILE A CA 1
ATOM 6967 C C . ILE A 1 918 ? 17.708 -14.719 -6.091 1.00 98.69 918 ILE A C 1
ATOM 6969 O O . ILE A 1 918 ? 18.411 -15.550 -6.671 1.00 98.69 918 ILE A O 1
ATOM 6973 N N . ALA A 1 919 ? 17.351 -14.846 -4.809 1.00 98.50 919 ALA A N 1
ATOM 6974 C CA . ALA A 1 919 ? 17.776 -15.940 -3.936 1.00 98.50 919 ALA A CA 1
ATOM 6975 C C . ALA A 1 919 ? 17.342 -17.308 -4.479 1.00 98.50 919 ALA A C 1
ATOM 6977 O O . ALA A 1 919 ? 18.142 -18.238 -4.538 1.00 98.50 919 ALA A O 1
ATOM 6978 N N . THR A 1 920 ? 16.102 -17.422 -4.964 1.00 98.69 920 THR A N 1
ATOM 6979 C CA . THR A 1 920 ? 15.583 -18.672 -5.540 1.00 98.69 920 THR A CA 1
ATOM 6980 C C . THR A 1 920 ? 16.339 -19.066 -6.811 1.00 98.69 920 THR A C 1
ATOM 6982 O O . THR A 1 920 ? 16.721 -20.225 -6.977 1.00 98.69 920 THR A O 1
ATOM 6985 N N . VAL A 1 921 ? 16.611 -18.118 -7.713 1.00 98.50 921 VAL A N 1
ATOM 6986 C CA . VAL A 1 921 ? 17.406 -18.391 -8.923 1.00 98.50 921 VAL A CA 1
ATOM 6987 C C . VAL A 1 921 ? 18.839 -18.789 -8.552 1.00 98.50 921 VAL A C 1
ATOM 6989 O O . VAL A 1 921 ? 19.367 -19.755 -9.115 1.00 98.50 921 VAL A O 1
ATOM 6992 N N . ARG A 1 922 ? 19.448 -18.107 -7.572 1.00 98.12 922 ARG A N 1
ATOM 6993 C CA . ARG A 1 922 ? 20.783 -18.430 -7.052 1.00 98.12 922 ARG A CA 1
ATOM 6994 C C . ARG A 1 922 ? 20.832 -19.836 -6.454 1.00 98.12 922 ARG A C 1
ATOM 6996 O O . ARG A 1 922 ? 21.705 -20.609 -6.841 1.00 98.12 922 ARG A O 1
ATOM 7003 N N . ALA A 1 923 ? 19.853 -20.216 -5.634 1.00 98.19 923 ALA A N 1
ATOM 7004 C CA . ALA A 1 923 ? 19.737 -21.558 -5.061 1.00 98.19 923 ALA A CA 1
ATOM 7005 C C . ALA A 1 923 ? 19.611 -22.651 -6.136 1.00 98.19 923 ALA A C 1
ATOM 7007 O O . ALA A 1 923 ? 20.225 -23.714 -6.041 1.00 98.19 923 ALA A O 1
ATOM 7008 N N . LEU A 1 924 ? 18.828 -22.396 -7.191 1.00 97.50 924 LEU A N 1
ATOM 7009 C CA . LEU A 1 924 ? 18.583 -23.374 -8.252 1.00 97.50 924 LEU A CA 1
ATOM 7010 C C . LEU A 1 924 ? 19.769 -23.527 -9.212 1.00 97.50 924 LEU A C 1
ATOM 7012 O O . LEU A 1 924 ? 19.986 -24.625 -9.733 1.00 97.50 924 LEU A O 1
ATOM 7016 N N . THR A 1 925 ? 20.506 -22.452 -9.494 1.00 96.12 925 THR A N 1
ATOM 7017 C CA . THR A 1 925 ? 21.520 -22.422 -10.566 1.00 96.12 925 THR A CA 1
ATOM 7018 C C . THR A 1 925 ? 22.963 -22.343 -10.065 1.00 96.12 925 THR A C 1
ATOM 7020 O O . THR A 1 925 ? 23.881 -22.650 -10.826 1.00 96.12 925 THR A O 1
ATOM 7023 N N . GLY A 1 926 ? 23.173 -21.970 -8.801 1.00 94.81 926 GLY A N 1
ATOM 7024 C CA . GLY A 1 926 ? 24.482 -21.690 -8.211 1.00 94.81 926 GLY A CA 1
ATOM 7025 C C . GLY A 1 926 ? 25.028 -20.289 -8.516 1.00 94.81 926 GLY A C 1
ATOM 7026 O O . GLY A 1 926 ? 26.142 -19.978 -8.102 1.00 94.81 926 GLY A O 1
ATOM 7027 N N . SER A 1 927 ? 24.283 -19.444 -9.236 1.00 91.31 927 SER A N 1
ATOM 7028 C CA . SER A 1 927 ? 24.676 -18.071 -9.579 1.00 91.31 927 SER A CA 1
ATOM 7029 C C . SER A 1 927 ? 23.475 -17.128 -9.551 1.00 91.31 927 SER A C 1
ATOM 7031 O O . SER A 1 927 ? 22.395 -17.498 -10.005 1.00 91.31 927 SER A O 1
ATOM 7033 N N . ALA A 1 928 ? 23.656 -15.902 -9.063 1.00 92.50 928 ALA A N 1
ATOM 7034 C CA . ALA A 1 928 ? 22.600 -14.895 -9.113 1.00 92.50 928 ALA A CA 1
ATOM 7035 C C . ALA A 1 928 ? 22.328 -14.431 -10.564 1.00 92.50 928 ALA A C 1
ATOM 7037 O O . ALA A 1 928 ? 23.270 -14.341 -11.359 1.00 92.50 928 ALA A O 1
ATOM 7038 N N . PRO A 1 929 ? 21.066 -14.127 -10.928 1.00 95.38 929 PRO A N 1
ATOM 7039 C CA . PRO A 1 929 ? 20.756 -13.416 -12.167 1.00 95.38 929 PRO A CA 1
ATOM 7040 C C . PRO A 1 929 ? 21.211 -11.952 -12.067 1.00 95.38 929 PRO A C 1
ATOM 7042 O O . PRO A 1 929 ? 21.438 -11.444 -10.969 1.00 95.38 929 PRO A O 1
ATOM 7045 N N . ALA A 1 930 ? 21.274 -11.243 -13.198 1.00 95.75 930 ALA A N 1
ATOM 7046 C CA . ALA A 1 930 ? 21.366 -9.784 -13.155 1.00 95.75 930 ALA A CA 1
ATOM 7047 C C . ALA A 1 930 ? 20.114 -9.222 -12.460 1.00 95.75 930 ALA A C 1
ATOM 7049 O O . ALA A 1 930 ? 19.002 -9.685 -12.722 1.00 95.75 930 ALA A O 1
ATOM 7050 N N . SER A 1 931 ? 20.276 -8.246 -11.572 1.00 96.12 931 SER A N 1
ATOM 7051 C CA . SER A 1 931 ? 19.183 -7.661 -10.795 1.00 96.12 931 SER A CA 1
ATOM 7052 C C . SER A 1 931 ? 19.004 -6.192 -11.162 1.00 96.12 931 SER A C 1
ATOM 7054 O O . SER A 1 931 ? 19.927 -5.392 -11.019 1.00 96.12 931 SER A O 1
ATOM 7056 N N . TYR A 1 932 ? 17.812 -5.831 -11.639 1.00 98.25 932 TYR A N 1
ATOM 7057 C CA . TYR A 1 932 ? 17.515 -4.471 -12.088 1.00 98.25 932 TYR A CA 1
ATOM 7058 C C . TYR A 1 932 ? 16.258 -3.898 -11.436 1.00 98.25 932 TYR A C 1
ATOM 7060 O O . TYR A 1 932 ? 15.305 -4.624 -11.146 1.00 98.25 932 TYR A O 1
ATOM 7068 N N . ILE A 1 933 ? 16.258 -2.578 -11.264 1.00 98.06 933 ILE A N 1
ATOM 7069 C CA . ILE A 1 933 ? 15.103 -1.771 -10.889 1.00 98.06 933 ILE A CA 1
ATOM 7070 C C . ILE A 1 933 ? 14.703 -0.890 -12.074 1.00 98.06 933 ILE A C 1
ATOM 7072 O O . ILE A 1 933 ? 15.524 -0.127 -12.594 1.00 98.06 933 ILE A O 1
ATOM 7076 N N . GLY A 1 934 ? 13.447 -1.005 -12.507 1.00 97.50 934 GLY A N 1
ATOM 7077 C CA . GLY A 1 934 ? 12.836 -0.089 -13.470 1.00 97.50 934 GLY A CA 1
ATOM 7078 C C . GLY A 1 934 ? 12.185 1.090 -12.751 1.00 97.50 934 GLY A C 1
ATOM 7079 O O . GLY A 1 934 ? 11.227 0.917 -12.010 1.00 97.50 934 GLY A O 1
ATOM 7080 N N . ASP A 1 935 ? 12.694 2.297 -12.954 1.00 95.38 935 ASP A N 1
ATOM 7081 C CA . ASP A 1 935 ? 12.190 3.514 -12.321 1.00 95.38 935 ASP A CA 1
ATOM 7082 C C . ASP A 1 935 ? 11.190 4.214 -13.251 1.00 95.38 935 ASP A C 1
ATOM 7084 O O . ASP A 1 935 ? 11.588 4.791 -14.268 1.00 95.38 935 ASP A O 1
ATOM 7088 N N . SER A 1 936 ? 9.897 4.153 -12.911 1.00 94.00 936 SER A N 1
ATOM 7089 C CA . SER A 1 936 ? 8.788 4.758 -13.669 1.00 94.00 936 SER A CA 1
ATOM 7090 C C . SER A 1 936 ? 7.987 5.790 -12.866 1.00 94.00 936 SER A C 1
ATOM 7092 O O . SER A 1 936 ? 6.860 6.150 -13.237 1.00 94.00 936 SER A O 1
ATOM 7094 N N . THR A 1 937 ? 8.556 6.317 -11.775 1.00 89.50 937 THR A N 1
ATOM 7095 C CA . THR A 1 937 ? 7.888 7.367 -10.979 1.00 89.50 937 THR A CA 1
ATOM 7096 C C . THR A 1 937 ? 7.646 8.640 -11.781 1.00 89.50 937 THR A C 1
ATOM 7098 O O . THR A 1 937 ? 6.742 9.411 -11.475 1.00 89.50 937 THR A O 1
ATOM 7101 N N . THR A 1 938 ? 8.491 8.872 -12.785 1.00 84.81 938 THR A N 1
ATOM 7102 C CA . THR A 1 938 ? 8.391 9.950 -13.764 1.00 84.81 938 THR A CA 1
ATOM 7103 C C . THR A 1 938 ? 8.173 9.267 -15.117 1.00 84.81 938 THR A C 1
ATOM 7105 O O . THR A 1 938 ? 9.140 8.777 -15.698 1.00 84.81 938 THR A O 1
ATOM 7108 N N . PRO A 1 939 ? 6.920 9.115 -15.586 1.00 81.75 939 PRO A N 1
ATOM 7109 C CA . PRO A 1 939 ? 6.587 8.207 -16.696 1.00 81.75 939 PRO A CA 1
ATOM 7110 C C . PRO A 1 939 ? 7.190 8.620 -18.039 1.00 81.75 939 PRO A C 1
ATOM 7112 O O . PRO A 1 939 ? 7.416 7.789 -18.914 1.00 81.75 939 PRO A O 1
ATOM 7115 N N . ASP A 1 940 ? 7.452 9.911 -18.194 1.00 78.38 940 ASP A N 1
ATOM 7116 C CA . ASP A 1 940 ? 8.159 10.513 -19.311 1.00 78.38 940 ASP A CA 1
ATOM 7117 C C . ASP A 1 940 ? 9.682 10.383 -19.187 1.00 78.38 940 ASP A C 1
ATOM 7119 O O . ASP A 1 940 ? 10.363 10.688 -20.158 1.00 78.38 940 ASP A O 1
ATOM 7123 N N . ALA A 1 941 ? 10.211 9.878 -18.063 1.00 83.00 941 ALA A N 1
ATOM 7124 C CA . ALA A 1 941 ? 11.638 9.718 -17.785 1.00 83.00 941 ALA A CA 1
ATOM 7125 C C . ALA A 1 941 ? 12.042 8.361 -17.179 1.00 83.00 941 ALA A C 1
ATOM 7127 O O . ALA A 1 941 ? 12.724 8.277 -16.149 1.00 83.00 941 ALA A O 1
ATOM 7128 N N . VAL A 1 942 ? 11.621 7.285 -17.851 1.00 91.19 942 VAL A N 1
ATOM 7129 C CA . VAL A 1 942 ? 11.914 5.904 -17.448 1.00 91.19 942 VAL A CA 1
ATOM 7130 C C . VAL A 1 942 ? 13.411 5.600 -17.497 1.00 91.19 942 VAL A C 1
ATOM 7132 O O . VAL A 1 942 ? 14.078 5.847 -18.503 1.00 91.19 942 VAL A O 1
ATOM 7135 N N . ARG A 1 943 ? 13.929 5.001 -16.419 1.00 91.62 943 ARG A N 1
ATOM 7136 C CA . ARG A 1 943 ? 15.338 4.595 -16.286 1.00 91.62 943 ARG A CA 1
ATOM 7137 C C . ARG A 1 943 ? 15.450 3.184 -15.717 1.00 91.62 943 ARG A C 1
ATOM 7139 O O . ARG A 1 943 ? 14.564 2.727 -15.005 1.00 91.62 943 ARG A O 1
ATOM 7146 N N . THR A 1 944 ? 16.564 2.510 -15.993 1.00 95.44 944 THR A N 1
ATOM 7147 C CA . THR A 1 944 ? 16.888 1.210 -15.388 1.00 95.44 944 THR A CA 1
ATOM 7148 C C . THR A 1 944 ? 18.235 1.271 -14.685 1.00 95.44 944 THR A C 1
ATOM 7150 O O . THR A 1 944 ? 19.240 1.652 -15.291 1.00 95.44 944 THR A O 1
ATOM 7153 N N . ARG A 1 945 ? 18.248 0.852 -13.420 1.00 93.06 945 ARG A N 1
ATOM 7154 C CA . ARG A 1 945 ? 19.442 0.734 -12.573 1.00 93.06 945 ARG A CA 1
ATOM 7155 C C . ARG A 1 945 ? 19.648 -0.701 -12.140 1.00 93.06 945 ARG A C 1
ATOM 7157 O O . ARG A 1 945 ? 18.688 -1.467 -12.093 1.00 93.06 945 ARG A O 1
ATOM 7164 N N . THR A 1 946 ? 20.879 -1.068 -11.811 1.00 95.56 946 THR A N 1
ATOM 7165 C CA . THR A 1 946 ? 21.117 -2.293 -11.036 1.00 95.56 946 THR A CA 1
ATOM 7166 C C . THR A 1 946 ? 20.508 -2.153 -9.645 1.00 95.56 946 THR A C 1
ATOM 7168 O O . THR A 1 946 ? 20.309 -1.043 -9.147 1.00 95.56 946 THR A O 1
ATOM 7171 N N . LEU A 1 947 ? 20.207 -3.281 -9.003 1.00 95.62 947 LEU A N 1
ATOM 7172 C CA . LEU A 1 947 ? 19.739 -3.257 -7.620 1.00 95.62 947 LEU A CA 1
ATOM 7173 C C . LEU A 1 947 ? 20.790 -2.635 -6.684 1.00 95.62 947 LEU A C 1
ATOM 7175 O O . LEU A 1 947 ? 20.423 -1.840 -5.832 1.00 95.62 947 LEU A O 1
ATOM 7179 N N . SER A 1 948 ? 22.082 -2.919 -6.885 1.00 93.31 948 SER A N 1
ATOM 7180 C CA . SER A 1 948 ? 23.170 -2.317 -6.100 1.00 93.31 948 SER A CA 1
ATOM 7181 C C . SER A 1 948 ? 23.242 -0.793 -6.261 1.00 93.31 948 SER A C 1
ATOM 7183 O O . SER A 1 948 ? 23.360 -0.085 -5.265 1.00 93.31 948 SER A O 1
ATOM 7185 N N . GLU A 1 949 ? 23.099 -0.273 -7.488 1.00 93.19 949 GLU A N 1
ATOM 7186 C CA . GLU A 1 949 ? 23.027 1.177 -7.741 1.00 93.19 949 GLU A CA 1
ATOM 7187 C C . GLU A 1 949 ? 21.840 1.820 -7.014 1.00 93.19 949 GLU A C 1
ATOM 7189 O O . GLU A 1 949 ? 21.988 2.893 -6.431 1.00 93.19 949 GLU A O 1
ATOM 7194 N N . GLU A 1 950 ? 20.663 1.184 -7.035 1.00 95.69 950 GLU A N 1
ATOM 7195 C CA . GLU A 1 950 ? 19.486 1.720 -6.344 1.00 95.69 950 GLU A CA 1
ATOM 7196 C C . GLU A 1 950 ? 19.628 1.631 -4.819 1.00 95.69 950 GLU A C 1
ATOM 7198 O O . GLU A 1 950 ? 19.300 2.599 -4.135 1.00 95.69 950 GLU A O 1
ATOM 7203 N N . THR A 1 951 ? 20.185 0.542 -4.278 1.00 96.44 951 THR A N 1
ATOM 7204 C CA . THR A 1 951 ? 20.497 0.422 -2.845 1.00 96.44 951 THR A CA 1
ATOM 7205 C C . THR A 1 951 ? 21.444 1.533 -2.404 1.00 96.44 951 THR A C 1
ATOM 7207 O O . THR A 1 951 ? 21.146 2.241 -1.444 1.00 96.44 951 THR A O 1
ATOM 7210 N N . ALA A 1 952 ? 22.541 1.757 -3.129 1.00 94.44 952 ALA A N 1
ATOM 7211 C CA . ALA A 1 952 ? 23.513 2.801 -2.816 1.00 94.44 952 ALA A CA 1
ATOM 7212 C C . ALA A 1 952 ? 22.910 4.214 -2.936 1.00 94.44 952 ALA A C 1
ATOM 7214 O O . ALA A 1 952 ? 23.086 5.066 -2.056 1.00 94.44 952 ALA A O 1
ATOM 7215 N N . ARG A 1 953 ? 22.106 4.443 -3.983 1.00 95.00 953 ARG A N 1
ATOM 7216 C CA . ARG A 1 953 ? 21.366 5.692 -4.184 1.00 95.00 953 ARG A CA 1
ATOM 7217 C C . ARG A 1 953 ? 20.410 5.972 -3.027 1.00 95.00 953 ARG A C 1
ATOM 7219 O O . ARG A 1 953 ? 20.443 7.074 -2.489 1.00 95.00 953 ARG A O 1
ATOM 7226 N N . VAL A 1 954 ? 19.589 5.003 -2.626 1.00 97.00 954 VAL A N 1
ATOM 7227 C CA . VAL A 1 954 ? 18.667 5.118 -1.481 1.00 97.00 954 VAL A CA 1
ATOM 7228 C C . VAL A 1 954 ? 19.436 5.315 -0.178 1.00 97.00 954 VAL A C 1
ATOM 7230 O O . VAL A 1 954 ? 19.064 6.161 0.642 1.00 97.00 954 VAL A O 1
ATOM 7233 N N . PHE A 1 955 ? 20.551 4.601 -0.013 1.00 97.44 955 PHE A N 1
ATOM 7234 C CA . PHE A 1 955 ? 21.391 4.701 1.170 1.00 97.44 955 PHE A CA 1
ATOM 7235 C C . PHE A 1 955 ? 21.858 6.139 1.407 1.00 97.44 955 PHE A C 1
ATOM 7237 O O . PHE A 1 955 ? 21.687 6.700 2.492 1.00 97.44 955 PHE A O 1
ATOM 7244 N N . ARG A 1 956 ? 22.371 6.783 0.358 1.00 96.44 956 ARG A N 1
ATOM 7245 C CA . ARG A 1 956 ? 22.874 8.158 0.440 1.00 96.44 956 ARG A CA 1
ATOM 7246 C C . ARG A 1 956 ? 21.776 9.209 0.363 1.00 96.44 956 ARG A C 1
ATOM 7248 O O . ARG A 1 956 ? 21.811 10.178 1.111 1.00 96.44 956 ARG A O 1
ATOM 7255 N N . ALA A 1 957 ? 20.788 9.035 -0.510 1.00 96.38 957 ALA A N 1
ATOM 7256 C CA . ALA A 1 957 ? 19.714 10.011 -0.657 1.00 96.38 957 ALA A CA 1
ATOM 7257 C C . ALA A 1 957 ? 18.840 10.087 0.600 1.00 96.38 957 ALA A C 1
ATOM 7259 O O . ALA A 1 957 ? 18.339 11.167 0.911 1.00 96.38 957 ALA A O 1
ATOM 7260 N N . ARG A 1 958 ? 18.679 8.977 1.337 1.00 97.25 958 ARG A N 1
ATOM 7261 C CA . ARG A 1 958 ? 17.756 8.900 2.472 1.00 97.25 958 ARG A CA 1
ATOM 7262 C C . ARG A 1 958 ? 18.324 8.223 3.724 1.00 97.25 958 ARG A C 1
ATOM 7264 O O . ARG A 1 958 ? 18.301 8.869 4.768 1.00 97.25 958 ARG A O 1
ATOM 7271 N N . VAL A 1 959 ? 18.800 6.971 3.658 1.00 97.62 959 VAL A N 1
ATOM 7272 C CA . VAL A 1 959 ? 19.133 6.144 4.853 1.00 97.62 959 VAL A CA 1
ATOM 7273 C C . VAL A 1 959 ? 20.029 6.885 5.838 1.00 97.62 959 VAL A C 1
ATOM 7275 O O . VAL A 1 959 ? 19.685 7.018 7.011 1.00 97.62 959 VAL A O 1
ATOM 7278 N N . VAL A 1 960 ? 21.154 7.405 5.359 1.00 97.38 960 VAL A N 1
ATOM 7279 C CA . VAL A 1 960 ? 22.117 8.153 6.180 1.00 97.38 960 VAL A CA 1
ATOM 7280 C C . VAL A 1 960 ? 22.092 9.653 5.879 1.00 97.38 960 VAL A C 1
ATOM 7282 O O . VAL A 1 960 ? 23.032 10.375 6.220 1.00 97.38 960 VAL A O 1
ATOM 7285 N N . ASN A 1 961 ? 21.027 10.141 5.235 1.00 97.81 961 ASN A N 1
ATOM 7286 C CA . ASN A 1 961 ? 20.876 11.561 4.956 1.00 97.81 961 ASN A CA 1
ATOM 7287 C C . ASN A 1 961 ? 20.517 12.297 6.261 1.00 97.81 961 ASN A C 1
ATOM 7289 O O . ASN A 1 961 ? 19.466 12.025 6.853 1.00 97.81 961 ASN A O 1
ATOM 7293 N N . PRO A 1 962 ? 21.332 13.267 6.717 1.00 96.75 962 PRO A N 1
ATOM 7294 C CA . PRO A 1 962 ? 21.077 13.993 7.958 1.00 96.75 962 PRO A CA 1
ATOM 7295 C C . PRO A 1 962 ? 19.741 14.744 7.950 1.00 96.75 962 PRO A C 1
ATOM 7297 O O . PRO A 1 962 ? 19.144 14.918 9.014 1.00 96.75 962 PRO A O 1
ATOM 7300 N N . ARG A 1 963 ? 19.241 15.163 6.779 1.00 96.25 963 ARG A N 1
ATOM 7301 C CA . ARG A 1 963 ? 17.919 15.787 6.651 1.00 96.25 963 ARG A CA 1
ATOM 7302 C C . ARG A 1 963 ? 16.813 14.796 7.011 1.00 96.25 963 ARG A C 1
ATOM 7304 O O . ARG A 1 963 ? 15.966 15.123 7.839 1.00 96.25 963 ARG A O 1
ATOM 7311 N N . TRP A 1 964 ? 16.866 13.584 6.457 1.00 96.81 964 TRP A N 1
ATOM 7312 C CA . TRP A 1 964 ? 15.902 12.526 6.759 1.00 96.81 964 TRP A CA 1
ATOM 7313 C C . TRP A 1 964 ? 15.972 12.098 8.228 1.00 96.81 964 TRP A C 1
ATOM 7315 O O . TRP A 1 964 ? 14.944 12.038 8.896 1.00 96.81 964 TRP A O 1
ATOM 7325 N N . LEU A 1 965 ? 17.177 11.892 8.768 1.00 97.75 965 LEU A N 1
ATOM 7326 C CA . LEU A 1 965 ? 17.358 11.546 10.181 1.00 97.75 965 LEU A CA 1
ATOM 7327 C C . LEU A 1 965 ? 16.774 12.625 11.103 1.00 97.75 965 LEU A C 1
ATOM 7329 O O . LEU A 1 965 ? 16.008 12.321 12.014 1.00 97.75 965 LEU A O 1
ATOM 7333 N N . THR A 1 966 ? 17.059 13.900 10.818 1.00 97.31 966 THR A N 1
ATOM 7334 C CA . THR A 1 966 ? 16.486 15.035 11.561 1.00 97.31 966 THR A CA 1
ATOM 7335 C C . THR A 1 966 ? 14.965 15.074 11.444 1.00 97.31 966 THR A C 1
ATOM 7337 O O . THR A 1 966 ? 14.285 15.400 12.414 1.00 97.31 966 THR A O 1
ATOM 7340 N N . ALA A 1 967 ? 14.414 14.760 10.270 1.00 96.38 967 ALA A N 1
ATOM 7341 C CA . ALA A 1 967 ? 12.977 14.690 10.071 1.00 96.38 967 ALA A CA 1
ATOM 7342 C C . ALA A 1 967 ? 12.341 13.579 10.914 1.00 96.38 967 ALA A C 1
ATOM 7344 O O . ALA A 1 967 ? 11.387 13.852 11.635 1.00 96.38 967 ALA A O 1
ATOM 7345 N N . MET A 1 968 ? 12.897 12.363 10.901 1.00 97.25 968 MET A N 1
ATOM 7346 C CA . MET A 1 968 ? 12.393 11.250 11.712 1.00 97.25 968 MET A CA 1
ATOM 7347 C C . MET A 1 968 ? 12.473 11.555 13.212 1.00 97.25 968 MET A C 1
ATOM 7349 O O . MET A 1 968 ? 11.517 11.284 13.934 1.00 97.25 968 MET A O 1
ATOM 7353 N N . ARG A 1 969 ? 13.535 12.223 13.687 1.00 97.00 969 ARG A N 1
ATOM 7354 C CA . ARG A 1 969 ? 13.654 12.632 15.101 1.00 97.00 969 ARG A CA 1
ATOM 7355 C C . ARG A 1 969 ? 12.527 13.547 15.594 1.00 97.00 969 ARG A C 1
ATOM 7357 O O . ARG A 1 969 ? 12.270 13.595 16.794 1.00 97.00 969 ARG A O 1
ATOM 7364 N N . LYS A 1 970 ? 11.817 14.244 14.698 1.00 95.31 970 LYS A N 1
ATOM 7365 C CA . LYS A 1 970 ? 10.644 15.069 15.055 1.00 95.31 970 LYS A CA 1
ATOM 7366 C C . LYS A 1 970 ? 9.391 14.242 15.369 1.00 95.31 970 LYS A C 1
ATOM 7368 O O . LYS A 1 970 ? 8.443 14.801 15.907 1.00 95.31 970 LYS A O 1
ATOM 7373 N N . HIS A 1 971 ? 9.395 12.946 15.054 1.00 96.62 971 HIS A N 1
ATOM 7374 C CA . HIS A 1 971 ? 8.245 12.041 15.156 1.00 96.62 971 HIS A CA 1
ATOM 7375 C C . HIS A 1 971 ? 8.425 10.938 16.214 1.00 96.62 971 HIS A C 1
ATOM 7377 O O . HIS A 1 971 ? 7.820 9.868 16.114 1.00 96.62 971 HIS A O 1
ATOM 7383 N N . GLY A 1 972 ? 9.287 11.175 17.212 1.00 96.31 972 GLY A N 1
ATOM 7384 C CA . GLY A 1 972 ? 9.399 10.337 18.412 1.00 96.31 972 GLY A CA 1
ATOM 7385 C C . GLY A 1 972 ? 9.508 8.839 18.111 1.00 96.31 972 GLY A C 1
ATOM 7386 O O . GLY A 1 972 ? 10.312 8.407 17.279 1.00 96.31 972 GLY A O 1
ATOM 7387 N N . TYR A 1 973 ? 8.663 8.044 18.768 1.00 97.44 973 TYR A N 1
ATOM 7388 C CA . TYR A 1 973 ? 8.622 6.590 18.661 1.00 97.44 973 TYR A CA 1
ATOM 7389 C C . TYR A 1 973 ? 8.484 6.112 17.213 1.00 97.44 973 TYR A C 1
ATOM 7391 O O . TYR A 1 973 ? 9.171 5.169 16.808 1.00 97.44 973 TYR A O 1
ATOM 7399 N N . LYS A 1 974 ? 7.611 6.750 16.416 1.00 96.50 974 LYS A N 1
ATOM 7400 C CA . LYS A 1 974 ? 7.371 6.323 15.032 1.00 96.50 974 LYS A CA 1
ATOM 7401 C C . LYS A 1 974 ? 8.534 6.702 14.121 1.00 96.50 974 LYS A C 1
ATOM 7403 O O . LYS A 1 974 ? 8.876 5.933 13.231 1.00 96.50 974 LYS A O 1
ATOM 7408 N N . GLY A 1 975 ? 9.195 7.828 14.376 1.00 97.00 975 GLY A N 1
ATOM 7409 C CA . GLY A 1 975 ? 10.461 8.152 13.724 1.00 97.00 975 GLY A CA 1
ATOM 7410 C C . GLY A 1 975 ? 11.530 7.088 13.980 1.00 97.00 975 GLY A C 1
ATOM 7411 O O . GLY A 1 975 ? 12.157 6.598 13.048 1.00 97.00 975 GLY A O 1
ATOM 7412 N N . ALA A 1 976 ? 11.686 6.665 15.235 1.00 97.81 976 ALA A N 1
ATOM 7413 C CA . ALA A 1 976 ? 12.629 5.619 15.622 1.00 97.81 976 ALA A CA 1
ATOM 7414 C C . ALA A 1 976 ? 12.277 4.245 15.018 1.00 97.81 976 ALA A C 1
ATOM 7416 O O . ALA A 1 976 ? 13.162 3.508 14.582 1.00 97.81 976 ALA A O 1
ATOM 7417 N N . PHE A 1 977 ? 10.980 3.932 14.926 1.00 96.81 977 PHE A N 1
ATOM 7418 C CA . PHE A 1 977 ? 10.467 2.758 14.214 1.00 96.81 977 PHE A CA 1
ATOM 7419 C C . PHE A 1 977 ? 10.947 2.732 12.754 1.00 96.81 977 PHE A C 1
ATOM 7421 O O . PHE A 1 977 ? 11.364 1.681 12.274 1.00 96.81 977 PHE A O 1
ATOM 7428 N N . GLU A 1 978 ? 10.896 3.863 12.037 1.00 96.25 978 GLU A N 1
ATOM 7429 C CA . GLU A 1 978 ? 11.285 3.939 10.616 1.00 96.25 978 GLU A CA 1
ATOM 7430 C C . GLU A 1 978 ? 12.778 3.650 10.410 1.00 96.25 978 GLU A C 1
ATOM 7432 O O . GLU A 1 978 ? 13.166 3.019 9.422 1.00 96.25 978 GLU A O 1
ATOM 7437 N N . LEU A 1 979 ? 13.615 4.067 11.366 1.00 97.44 979 LEU A N 1
ATOM 7438 C CA . LEU A 1 979 ? 15.045 3.759 11.371 1.00 97.44 979 LEU A CA 1
ATOM 7439 C C . LEU A 1 979 ? 15.276 2.253 11.549 1.00 97.44 979 LEU A C 1
ATOM 7441 O O . LEU A 1 979 ? 16.017 1.663 10.768 1.00 97.44 979 LEU A O 1
ATOM 7445 N N . ALA A 1 980 ? 14.603 1.611 12.508 1.00 96.69 980 ALA A N 1
ATOM 7446 C CA . ALA A 1 980 ? 14.708 0.160 12.685 1.00 96.69 980 ALA A CA 1
ATOM 7447 C C . ALA A 1 980 ? 14.176 -0.617 11.470 1.00 96.69 980 ALA A C 1
ATOM 7449 O O . ALA A 1 980 ? 14.833 -1.543 11.003 1.00 96.69 980 ALA A O 1
ATOM 7450 N N . ALA A 1 981 ? 13.045 -0.184 10.895 1.00 95.44 981 ALA A N 1
ATOM 7451 C CA . ALA A 1 981 ? 12.486 -0.762 9.670 1.00 95.44 981 ALA A CA 1
ATOM 7452 C C . ALA A 1 981 ? 13.487 -0.762 8.518 1.00 95.44 981 ALA A C 1
ATOM 7454 O O . ALA A 1 981 ? 13.671 -1.777 7.856 1.00 95.44 981 ALA A O 1
ATOM 7455 N N . THR A 1 982 ? 14.152 0.375 8.318 1.00 97.19 982 THR A N 1
ATOM 7456 C CA . THR A 1 982 ? 15.174 0.526 7.284 1.00 97.19 982 THR A CA 1
ATOM 7457 C C . THR A 1 982 ? 16.280 -0.518 7.444 1.00 97.19 982 THR A C 1
ATOM 7459 O O . THR A 1 982 ? 16.679 -1.138 6.461 1.00 97.19 982 THR A O 1
ATOM 7462 N N . VAL A 1 983 ? 16.769 -0.729 8.671 1.00 98.00 983 VAL A N 1
ATOM 7463 C CA . VAL A 1 983 ? 17.840 -1.699 8.949 1.00 98.00 983 VAL A CA 1
ATOM 7464 C C . VAL A 1 983 ? 17.369 -3.128 8.672 1.00 98.00 983 VAL A C 1
ATOM 7466 O O . VAL A 1 983 ? 18.078 -3.871 7.994 1.00 98.00 983 VAL A O 1
ATOM 7469 N N . ASP A 1 984 ? 16.162 -3.494 9.110 1.00 96.75 984 ASP A N 1
ATOM 7470 C CA . ASP A 1 984 ? 15.575 -4.812 8.833 1.00 96.75 984 ASP A CA 1
ATOM 7471 C C . ASP A 1 984 ? 15.414 -5.072 7.325 1.00 96.75 984 ASP A C 1
ATOM 7473 O O . ASP A 1 984 ? 15.688 -6.174 6.845 1.00 96.75 984 ASP A O 1
ATOM 7477 N N . TYR A 1 985 ? 14.992 -4.069 6.551 1.00 96.94 985 TYR A N 1
ATOM 7478 C CA . TYR A 1 985 ? 14.745 -4.235 5.116 1.00 96.94 985 TYR A CA 1
ATOM 7479 C C . TYR A 1 985 ? 16.035 -4.253 4.297 1.00 96.94 985 TYR A C 1
ATOM 7481 O O . TYR A 1 985 ? 16.137 -5.045 3.359 1.00 96.94 985 TYR A O 1
ATOM 7489 N N . LEU A 1 986 ? 17.039 -3.449 4.669 1.00 98.06 986 LEU A N 1
ATOM 7490 C CA . LEU A 1 986 ? 18.382 -3.543 4.089 1.00 98.06 986 LEU A CA 1
ATOM 7491 C C . LEU A 1 986 ? 18.993 -4.919 4.368 1.00 98.06 986 LEU A C 1
ATOM 7493 O O . LEU A 1 986 ? 19.472 -5.562 3.437 1.00 98.06 986 LEU A O 1
ATOM 7497 N N . PHE A 1 987 ? 18.882 -5.418 5.602 1.00 98.25 987 PHE A N 1
ATOM 7498 C CA . PHE A 1 987 ? 19.302 -6.776 5.946 1.00 98.25 987 PHE A CA 1
ATOM 7499 C C . PHE A 1 987 ? 18.564 -7.838 5.119 1.00 98.25 987 PHE A C 1
ATOM 7501 O O . PHE A 1 987 ? 19.189 -8.752 4.588 1.00 98.25 987 PHE A O 1
ATOM 7508 N N . GLY A 1 988 ? 17.241 -7.720 4.963 1.00 97.44 988 GLY A N 1
ATOM 7509 C CA . GLY A 1 988 ? 16.448 -8.642 4.147 1.00 97.44 988 GLY A CA 1
ATOM 7510 C C . GLY A 1 988 ? 16.877 -8.643 2.676 1.00 97.44 988 GLY A C 1
ATOM 7511 O O . GLY A 1 988 ? 16.972 -9.705 2.051 1.00 97.44 988 GLY A O 1
ATOM 7512 N N . PHE A 1 989 ? 17.185 -7.470 2.120 1.00 96.94 989 PHE A N 1
ATOM 7513 C CA . PHE A 1 989 ? 17.744 -7.348 0.774 1.00 96.94 989 PHE A CA 1
ATOM 7514 C C . PHE A 1 989 ? 19.136 -7.950 0.667 1.00 96.94 989 PHE A C 1
ATOM 7516 O O . PHE A 1 989 ? 19.433 -8.610 -0.325 1.00 96.94 989 PHE A O 1
ATOM 7523 N N . ASP A 1 990 ? 19.973 -7.780 1.678 1.00 97.56 990 ASP A N 1
ATOM 7524 C CA . ASP A 1 990 ? 21.315 -8.335 1.668 1.00 97.56 990 ASP A CA 1
ATOM 7525 C C . ASP A 1 990 ? 21.306 -9.863 1.778 1.00 97.56 990 ASP A C 1
ATOM 7527 O O . ASP A 1 990 ? 21.892 -10.559 0.951 1.00 97.56 990 ASP A O 1
ATOM 7531 N N . ALA A 1 991 ? 20.503 -10.406 2.694 1.00 97.25 991 ALA A N 1
ATOM 7532 C CA . ALA A 1 991 ? 20.283 -11.842 2.838 1.00 97.25 991 ALA A CA 1
ATOM 7533 C C . ALA A 1 991 ? 19.785 -12.500 1.539 1.00 97.25 991 ALA A C 1
ATOM 7535 O O . ALA A 1 991 ? 20.112 -13.648 1.235 1.00 97.25 991 ALA A O 1
ATOM 7536 N N . THR A 1 992 ? 18.981 -11.784 0.753 1.00 97.94 992 THR A N 1
ATOM 7537 C CA . THR A 1 992 ? 18.364 -12.333 -0.458 1.00 97.94 992 THR A CA 1
ATOM 7538 C C . THR A 1 992 ? 19.135 -12.018 -1.742 1.00 97.94 992 THR A C 1
ATOM 7540 O O . THR A 1 992 ? 19.160 -12.848 -2.655 1.00 97.94 992 THR A O 1
ATOM 7543 N N . ALA A 1 993 ? 19.821 -10.882 -1.828 1.00 96.12 993 ALA A N 1
ATOM 7544 C CA . ALA A 1 993 ? 20.453 -10.390 -3.052 1.00 96.12 993 ALA A CA 1
ATOM 7545 C C . ALA A 1 993 ? 21.939 -10.014 -2.914 1.00 96.12 993 ALA A C 1
ATOM 7547 O O . ALA A 1 993 ? 22.595 -9.936 -3.950 1.00 96.12 993 ALA A O 1
ATOM 7548 N N . GLY A 1 994 ? 22.474 -9.843 -1.700 1.00 94.88 994 GLY A N 1
ATOM 7549 C CA . GLY A 1 994 ? 23.878 -9.484 -1.457 1.00 94.88 994 GLY A CA 1
ATOM 7550 C C . GLY A 1 994 ? 24.227 -8.090 -1.980 1.00 94.88 994 GLY A C 1
ATOM 7551 O O . GLY A 1 994 ? 25.098 -7.962 -2.837 1.00 94.88 994 GLY A O 1
ATOM 7552 N N . VAL A 1 995 ? 23.467 -7.072 -1.567 1.00 92.81 995 VAL A N 1
ATOM 7553 C CA . VAL A 1 995 ? 23.526 -5.709 -2.136 1.00 92.81 995 VAL A CA 1
ATOM 7554 C C . VAL A 1 995 ? 23.887 -4.629 -1.120 1.00 92.81 995 VAL A C 1
ATOM 7556 O O . VAL A 1 995 ? 23.879 -3.453 -1.482 1.00 92.81 995 VAL A O 1
ATOM 7559 N N . VAL A 1 996 ? 24.178 -5.000 0.129 1.00 95.44 996 VAL A N 1
ATOM 7560 C CA . VAL A 1 996 ? 24.614 -4.060 1.166 1.00 95.44 996 VAL A CA 1
ATOM 7561 C C . VAL A 1 996 ? 26.101 -4.281 1.419 1.00 95.44 996 VAL A C 1
ATOM 7563 O O . VAL A 1 996 ? 26.505 -5.311 1.943 1.00 95.44 996 VAL A O 1
ATOM 7566 N N . ASP A 1 997 ? 26.924 -3.310 1.032 1.00 93.31 997 ASP A N 1
ATOM 7567 C CA . ASP A 1 997 ? 28.372 -3.387 1.239 1.00 93.31 997 ASP A CA 1
ATOM 7568 C C . ASP A 1 997 ? 28.745 -3.182 2.721 1.00 93.31 997 ASP A C 1
ATOM 7570 O O . ASP A 1 997 ? 28.078 -2.437 3.441 1.00 93.31 997 ASP A O 1
ATOM 7574 N N . ASP A 1 998 ? 29.883 -3.733 3.159 1.00 94.31 998 ASP A N 1
ATOM 7575 C CA . ASP A 1 998 ? 30.392 -3.600 4.539 1.00 94.31 998 ASP A CA 1
ATOM 7576 C C . ASP A 1 998 ? 30.430 -2.148 5.043 1.00 94.31 998 ASP A C 1
ATOM 7578 O O . ASP A 1 998 ? 30.045 -1.865 6.179 1.00 94.31 998 ASP A O 1
ATOM 7582 N N . TRP A 1 999 ? 30.826 -1.197 4.187 1.00 94.38 999 TRP A N 1
ATOM 7583 C CA . TRP A 1 999 ? 30.881 0.220 4.562 1.00 94.38 999 TRP A CA 1
ATOM 7584 C C . TRP A 1 999 ? 29.493 0.799 4.881 1.00 94.38 999 TRP A C 1
ATOM 7586 O O . TRP A 1 999 ? 29.383 1.753 5.654 1.00 94.38 999 TRP A O 1
ATOM 7596 N N . MET A 1 1000 ? 28.425 0.248 4.294 1.00 97.12 1000 MET A N 1
ATOM 7597 C CA . MET A 1 1000 ? 27.053 0.657 4.587 1.00 97.12 1000 MET A CA 1
ATOM 7598 C C . MET A 1 1000 ? 26.655 0.198 5.990 1.00 97.12 1000 MET A C 1
ATOM 7600 O O . MET A 1 1000 ? 26.102 0.996 6.747 1.00 97.12 1000 MET A O 1
ATOM 7604 N N . TYR A 1 1001 ? 26.991 -1.038 6.377 1.00 98.12 1001 TYR A N 1
ATOM 7605 C CA . TYR A 1 1001 ? 26.780 -1.522 7.746 1.00 98.12 1001 TYR A CA 1
ATOM 7606 C C . TYR A 1 1001 ? 27.589 -0.724 8.770 1.00 98.12 1001 TYR A C 1
ATOM 7608 O O . TYR A 1 1001 ? 27.030 -0.295 9.780 1.00 98.12 1001 TYR A O 1
ATOM 7616 N N . GLU A 1 1002 ? 28.863 -0.441 8.481 1.00 96.81 1002 GLU A N 1
ATOM 7617 C CA . GLU A 1 1002 ? 29.693 0.444 9.307 1.00 96.81 1002 GLU A CA 1
ATOM 7618 C C . GLU A 1 1002 ? 29.018 1.807 9.491 1.00 96.81 1002 GLU A C 1
ATOM 7620 O O . GLU A 1 1002 ? 28.864 2.294 10.612 1.00 96.81 1002 GLU A O 1
ATOM 7625 N N . LYS A 1 1003 ? 28.531 2.407 8.397 1.00 96.94 1003 LYS A N 1
ATOM 7626 C CA . LYS A 1 1003 ? 27.870 3.711 8.452 1.00 96.94 1003 LYS A CA 1
ATOM 7627 C C . LYS A 1 1003 ? 26.553 3.667 9.224 1.00 96.94 1003 LYS A C 1
ATOM 7629 O O . LYS A 1 1003 ? 26.260 4.625 9.941 1.00 96.94 1003 LYS A O 1
ATOM 7634 N N . LEU A 1 1004 ? 25.768 2.595 9.115 1.00 97.88 1004 LEU A N 1
ATOM 7635 C CA . LEU A 1 1004 ? 24.564 2.395 9.928 1.00 97.88 1004 LEU A CA 1
ATOM 7636 C C . LEU A 1 1004 ? 24.915 2.300 11.414 1.00 97.88 1004 LEU A C 1
ATOM 7638 O O . LEU A 1 1004 ? 24.317 3.007 12.219 1.00 97.88 1004 LEU A O 1
ATOM 7642 N N . ALA A 1 1005 ? 25.914 1.496 11.778 1.00 98.00 1005 ALA A N 1
ATOM 7643 C CA . ALA A 1 1005 ? 26.374 1.375 13.158 1.00 98.00 1005 ALA A CA 1
ATOM 7644 C C . ALA A 1 1005 ? 26.833 2.730 13.726 1.00 98.00 1005 ALA A C 1
ATOM 7646 O O . ALA A 1 1005 ? 26.387 3.146 14.796 1.00 98.00 1005 ALA A O 1
ATOM 7647 N N . GLU A 1 1006 ? 27.652 3.472 12.978 1.00 97.50 1006 GLU A N 1
ATOM 7648 C CA . GLU A 1 1006 ? 28.105 4.807 13.375 1.00 97.50 1006 GLU A CA 1
ATOM 7649 C C . GLU A 1 1006 ? 26.944 5.792 13.545 1.00 97.50 1006 GLU A C 1
ATOM 7651 O O . GLU A 1 1006 ? 26.866 6.493 14.549 1.00 97.50 1006 GLU A O 1
ATOM 7656 N N . THR A 1 1007 ? 26.053 5.883 12.556 1.00 97.25 1007 THR A N 1
ATOM 7657 C CA . THR A 1 1007 ? 25.053 6.961 12.494 1.00 97.25 1007 THR A CA 1
ATOM 7658 C C . THR A 1 1007 ? 23.788 6.667 13.281 1.00 97.25 1007 THR A C 1
ATOM 7660 O O . THR A 1 1007 ? 23.166 7.600 13.781 1.00 97.25 1007 THR A O 1
ATOM 7663 N N . TYR A 1 1008 ? 23.376 5.401 13.379 1.00 98.00 1008 TYR A N 1
ATOM 7664 C CA . TYR A 1 1008 ? 22.131 5.043 14.054 1.00 98.00 1008 TYR A CA 1
ATOM 7665 C C . TYR A 1 1008 ? 22.379 4.694 15.518 1.00 98.00 1008 TYR A C 1
ATOM 7667 O O . TYR A 1 1008 ? 21.567 5.083 16.354 1.00 98.00 1008 TYR A O 1
ATOM 7675 N N . VAL A 1 1009 ? 23.478 3.990 15.825 1.00 97.75 1009 VAL A N 1
ATOM 7676 C CA . VAL A 1 1009 ? 23.737 3.428 17.162 1.00 97.75 1009 VAL A CA 1
ATOM 7677 C C . VAL A 1 1009 ? 24.701 4.282 17.984 1.00 97.75 1009 VAL A C 1
ATOM 7679 O O . VAL A 1 1009 ? 24.445 4.498 19.168 1.00 97.75 1009 VAL A O 1
ATOM 7682 N N . LEU A 1 1010 ? 25.817 4.725 17.392 1.00 97.62 1010 LEU A N 1
ATOM 7683 C CA . LEU A 1 1010 ? 26.902 5.382 18.134 1.00 97.62 1010 LEU A CA 1
ATOM 7684 C C . LEU A 1 1010 ? 26.853 6.912 18.121 1.00 97.62 1010 LEU A C 1
ATOM 7686 O O . LEU A 1 1010 ? 27.424 7.546 19.011 1.00 97.62 1010 LEU A O 1
ATOM 7690 N N . ASP A 1 1011 ? 26.202 7.517 17.129 1.00 97.94 1011 ASP A N 1
ATOM 7691 C CA . ASP A 1 1011 ? 25.962 8.955 17.120 1.00 97.94 1011 ASP A CA 1
ATOM 7692 C C . ASP A 1 1011 ? 25.158 9.351 18.362 1.00 97.94 1011 ASP A C 1
ATOM 7694 O O . ASP A 1 1011 ? 24.057 8.854 18.593 1.00 97.94 1011 ASP A O 1
ATOM 7698 N N . ALA A 1 1012 ? 25.713 10.253 19.171 1.00 97.31 1012 ALA A N 1
ATOM 7699 C CA . ALA A 1 1012 ? 25.158 10.568 20.483 1.00 97.31 1012 ALA A CA 1
ATOM 7700 C C . ALA A 1 1012 ? 23.748 11.178 20.406 1.00 97.31 1012 ALA A C 1
ATOM 7702 O O . ALA A 1 1012 ? 22.918 10.897 21.267 1.00 97.31 1012 ALA A O 1
ATOM 7703 N N . GLU A 1 1013 ? 23.466 11.994 19.383 1.00 97.56 1013 GLU A N 1
ATOM 7704 C CA . GLU A 1 1013 ? 22.143 12.602 19.207 1.00 97.56 1013 GLU A CA 1
ATOM 7705 C C . GLU A 1 1013 ? 21.112 11.534 18.831 1.00 97.56 1013 GLU A C 1
ATOM 7707 O O . GLU A 1 1013 ? 20.012 11.497 19.387 1.00 97.56 1013 GLU A O 1
ATOM 7712 N N . ASN A 1 1014 ? 21.468 10.645 17.901 1.00 97.12 1014 ASN A N 1
ATOM 7713 C CA . ASN A 1 1014 ? 20.561 9.599 17.453 1.00 97.12 1014 ASN A CA 1
ATOM 7714 C C . ASN A 1 1014 ? 20.363 8.502 18.507 1.00 97.12 1014 ASN A C 1
ATOM 7716 O O . ASN A 1 1014 ? 19.243 8.026 18.682 1.00 97.12 1014 ASN A O 1
ATOM 7720 N N . GLN A 1 1015 ? 21.409 8.158 19.257 1.00 97.25 1015 GLN A N 1
ATOM 7721 C CA . GLN A 1 1015 ? 21.327 7.249 20.393 1.00 97.25 1015 GLN A CA 1
ATOM 7722 C C . GLN A 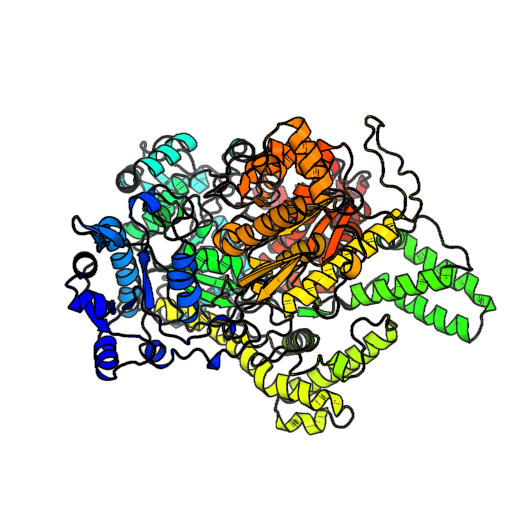1 1015 ? 20.407 7.806 21.485 1.00 97.25 1015 GLN A C 1
ATOM 7724 O O . GLN A 1 1015 ? 19.500 7.103 21.916 1.00 97.25 1015 GLN A O 1
ATOM 7729 N N . GLU A 1 1016 ? 20.582 9.068 21.902 1.00 97.06 1016 GLU A N 1
ATOM 7730 C CA . GLU A 1 1016 ? 19.714 9.699 22.909 1.00 97.06 1016 GLU A CA 1
ATOM 7731 C C . GLU A 1 1016 ? 18.248 9.706 22.451 1.00 97.06 1016 GLU A C 1
ATOM 7733 O O . GLU A 1 1016 ? 17.347 9.364 23.221 1.00 97.06 1016 GLU A O 1
ATOM 7738 N N . PHE A 1 1017 ? 18.010 10.045 21.180 1.00 97.94 1017 PHE A N 1
ATOM 7739 C CA . PHE A 1 1017 ? 16.687 9.988 20.568 1.00 97.94 1017 PHE A CA 1
ATOM 7740 C C . PHE A 1 1017 ? 16.079 8.581 20.622 1.00 97.94 1017 PHE A C 1
ATOM 7742 O O . PHE A 1 1017 ? 14.960 8.424 21.113 1.00 97.94 1017 PHE A O 1
ATOM 7749 N N . LEU A 1 1018 ? 16.795 7.565 20.134 1.00 97.50 1018 LEU A N 1
ATOM 7750 C CA . LEU A 1 1018 ? 16.274 6.203 20.076 1.00 97.50 1018 LEU A CA 1
ATOM 7751 C C . LEU A 1 1018 ? 16.051 5.633 21.484 1.00 97.50 1018 LEU A C 1
ATOM 7753 O O . LEU A 1 1018 ? 14.982 5.088 21.738 1.00 97.50 1018 LEU A O 1
ATOM 7757 N N . THR A 1 1019 ? 16.989 5.826 22.417 1.00 96.44 1019 THR A N 1
ATOM 7758 C CA . THR A 1 1019 ? 16.851 5.393 23.819 1.00 96.44 1019 THR A CA 1
ATOM 7759 C C . THR A 1 1019 ? 15.625 6.012 24.484 1.00 96.44 1019 THR A C 1
ATOM 7761 O O . THR A 1 1019 ? 14.897 5.330 25.199 1.00 96.44 1019 THR A O 1
ATOM 7764 N N . LYS A 1 1020 ? 15.364 7.301 24.237 1.00 95.31 1020 LYS A N 1
ATOM 7765 C CA . LYS A 1 1020 ? 14.219 7.999 24.823 1.00 95.31 1020 LYS A CA 1
ATOM 7766 C C . LYS A 1 1020 ? 12.891 7.580 24.192 1.00 95.31 1020 LYS A C 1
ATOM 7768 O O . LYS A 1 1020 ? 11.924 7.341 24.908 1.00 95.31 1020 LYS A O 1
ATOM 7773 N N . SER A 1 1021 ? 12.819 7.575 22.865 1.00 96.69 1021 SER A N 1
ATOM 7774 C CA . SER A 1 1021 ? 11.546 7.471 22.150 1.00 96.69 1021 SER A CA 1
ATOM 7775 C C . SER A 1 1021 ? 11.155 6.033 21.818 1.00 96.69 1021 SER A C 1
ATOM 7777 O O . SER A 1 1021 ? 9.972 5.703 21.849 1.00 96.69 1021 SER A O 1
ATOM 7779 N N . ASN A 1 1022 ? 12.109 5.154 21.506 1.00 97.06 1022 ASN A N 1
ATOM 7780 C CA . ASN A 1 1022 ? 11.845 3.744 21.204 1.00 97.06 1022 ASN A CA 1
ATOM 7781 C C . ASN A 1 1022 ? 13.092 2.884 21.502 1.00 97.06 1022 ASN A C 1
ATOM 7783 O O . ASN A 1 1022 ? 13.805 2.477 20.578 1.00 97.06 1022 ASN A O 1
ATOM 7787 N N . PRO A 1 1023 ? 13.371 2.593 22.784 1.00 95.94 1023 PRO A N 1
ATOM 7788 C CA . PRO A 1 1023 ? 14.554 1.823 23.174 1.00 95.94 1023 PRO A CA 1
ATOM 7789 C C . PRO A 1 1023 ? 14.553 0.404 22.583 1.00 95.94 1023 PRO A C 1
ATOM 7791 O O . PRO A 1 1023 ? 15.612 -0.134 22.257 1.00 95.94 1023 PRO A O 1
ATOM 7794 N N . TRP A 1 1024 ? 13.371 -0.178 22.347 1.00 95.25 1024 TRP A N 1
ATOM 7795 C CA . TRP A 1 1024 ? 13.231 -1.466 21.662 1.00 95.25 1024 TRP A CA 1
ATOM 7796 C C . TRP A 1 1024 ? 13.734 -1.414 20.212 1.00 95.25 1024 TRP A C 1
ATOM 7798 O O . TRP A 1 1024 ? 14.285 -2.396 19.722 1.00 95.25 1024 TRP A O 1
ATOM 7808 N N . ALA A 1 1025 ? 13.554 -0.288 19.511 1.00 96.19 1025 ALA A N 1
ATOM 7809 C CA . ALA A 1 1025 ? 14.067 -0.105 18.154 1.00 96.19 1025 ALA A CA 1
ATOM 7810 C C . ALA A 1 1025 ? 15.596 -0.000 18.135 1.00 96.19 1025 ALA A C 1
ATOM 7812 O O . ALA A 1 1025 ? 16.221 -0.630 17.287 1.00 96.19 1025 ALA A O 1
ATOM 7813 N N . LEU A 1 1026 ? 16.208 0.723 19.084 1.00 97.62 1026 LEU A N 1
ATOM 7814 C CA . LEU A 1 1026 ? 17.672 0.764 19.199 1.00 97.62 1026 LEU A CA 1
ATOM 7815 C C . LEU A 1 1026 ? 18.247 -0.630 19.446 1.00 97.62 1026 LEU A C 1
ATOM 7817 O O . LEU A 1 1026 ? 19.189 -1.037 18.768 1.00 97.62 1026 LEU A O 1
ATOM 7821 N N . ARG A 1 1027 ? 17.640 -1.375 20.376 1.00 95.50 1027 ARG A N 1
ATOM 7822 C CA . ARG A 1 1027 ? 18.018 -2.759 20.659 1.00 95.50 1027 ARG A CA 1
ATOM 7823 C C . ARG A 1 1027 ? 17.928 -3.628 19.400 1.00 95.50 1027 ARG A C 1
ATOM 7825 O O . ARG A 1 1027 ? 18.915 -4.264 19.046 1.00 95.50 1027 ARG A O 1
ATOM 7832 N N . GLY A 1 1028 ? 16.801 -3.581 18.688 1.00 94.62 1028 GLY A N 1
ATOM 7833 C CA . GLY A 1 1028 ? 16.602 -4.339 17.448 1.00 94.62 1028 GLY A CA 1
ATOM 7834 C C . GLY A 1 1028 ? 17.590 -3.970 16.334 1.00 94.62 1028 GLY A C 1
ATOM 7835 O O . GLY A 1 1028 ? 18.072 -4.854 15.633 1.00 94.62 1028 GLY A O 1
ATOM 7836 N N . ILE A 1 1029 ? 17.963 -2.690 16.202 1.00 97.62 1029 ILE A N 1
ATOM 7837 C CA . ILE A 1 1029 ? 19.009 -2.256 15.258 1.00 97.62 1029 ILE A CA 1
ATOM 7838 C C . ILE A 1 1029 ? 20.349 -2.915 15.606 1.00 97.62 1029 ILE A C 1
ATOM 7840 O O . ILE A 1 1029 ? 21.019 -3.440 14.719 1.00 97.62 1029 ILE A O 1
ATOM 7844 N N . VAL A 1 1030 ? 20.745 -2.910 16.884 1.00 97.44 1030 VAL A N 1
ATOM 7845 C CA . VAL A 1 1030 ? 22.007 -3.532 17.311 1.00 97.44 1030 VAL A CA 1
ATOM 7846 C C . VAL A 1 1030 ? 21.984 -5.044 17.093 1.00 97.44 1030 VAL A C 1
ATOM 7848 O O . VAL A 1 1030 ? 22.949 -5.586 16.556 1.00 97.44 1030 VAL A O 1
ATOM 7851 N N . GLU A 1 1031 ? 20.884 -5.714 17.444 1.00 95.75 1031 GLU A N 1
ATOM 7852 C CA . GLU A 1 1031 ? 20.702 -7.154 17.216 1.00 95.75 1031 GLU A CA 1
ATOM 7853 C C . GLU A 1 1031 ? 20.805 -7.506 15.735 1.00 95.75 1031 GLU A C 1
ATOM 7855 O O . GLU A 1 1031 ? 21.514 -8.445 15.377 1.00 95.75 1031 GLU A O 1
ATOM 7860 N N . ARG A 1 1032 ? 20.158 -6.727 14.862 1.00 97.06 1032 ARG A N 1
ATOM 7861 C CA . ARG A 1 1032 ? 20.168 -6.994 13.425 1.00 97.06 1032 ARG A CA 1
ATOM 7862 C C . ARG A 1 1032 ? 21.543 -6.786 12.798 1.00 97.06 1032 ARG A C 1
ATOM 7864 O O . ARG A 1 1032 ? 21.951 -7.559 11.934 1.00 97.06 1032 ARG A O 1
ATOM 7871 N N . LEU A 1 1033 ? 22.276 -5.766 13.237 1.00 97.94 1033 LEU A N 1
ATOM 7872 C CA . LEU A 1 1033 ? 23.640 -5.514 12.772 1.00 97.94 1033 LEU A CA 1
ATOM 7873 C C . LEU A 1 1033 ? 24.625 -6.590 13.271 1.00 97.94 1033 LEU A C 1
ATOM 7875 O O . LEU A 1 1033 ? 25.482 -7.031 12.504 1.00 97.94 1033 LEU A O 1
ATOM 7879 N N . ASP A 1 1034 ? 24.490 -7.067 14.515 1.00 96.31 1034 ASP A N 1
ATOM 7880 C CA . ASP A 1 1034 ? 25.289 -8.200 15.012 1.00 96.31 1034 ASP A CA 1
ATOM 7881 C C . ASP A 1 1034 ? 24.898 -9.506 14.291 1.00 96.31 1034 ASP A C 1
ATOM 7883 O O . ASP A 1 1034 ? 25.775 -10.290 13.935 1.00 96.31 1034 ASP A O 1
ATOM 7887 N N . GLU A 1 1035 ? 23.616 -9.711 13.961 1.00 96.75 1035 GLU A N 1
ATOM 7888 C CA . GLU A 1 1035 ? 23.161 -10.833 13.130 1.00 96.75 1035 GLU A CA 1
ATOM 7889 C C . GLU A 1 1035 ? 23.779 -10.793 11.723 1.00 96.75 1035 GLU A C 1
ATOM 7891 O O . GLU A 1 1035 ? 24.249 -11.825 11.234 1.00 96.75 1035 GLU A O 1
ATOM 7896 N N . ALA A 1 1036 ? 23.841 -9.620 11.084 1.00 97.56 1036 ALA A N 1
ATOM 7897 C CA . ALA A 1 1036 ? 24.509 -9.451 9.793 1.00 97.56 1036 ALA A CA 1
ATOM 7898 C C . ALA A 1 1036 ? 25.982 -9.885 9.863 1.00 97.56 1036 ALA A C 1
ATOM 7900 O O . ALA A 1 1036 ? 26.447 -10.642 9.006 1.00 97.56 1036 ALA A O 1
ATOM 7901 N N . ALA A 1 1037 ? 26.695 -9.488 10.922 1.00 96.88 1037 ALA A N 1
ATOM 7902 C CA . ALA A 1 1037 ? 28.079 -9.898 11.159 1.00 96.88 1037 ALA A CA 1
ATOM 7903 C C . ALA A 1 1037 ? 28.210 -11.410 11.422 1.00 96.88 1037 ALA A C 1
ATOM 7905 O O . ALA A 1 1037 ? 29.077 -12.076 10.856 1.00 96.88 1037 ALA A O 1
ATOM 7906 N N . GLN A 1 1038 ? 27.332 -11.993 12.244 1.00 95.50 1038 GLN A N 1
ATOM 7907 C CA . GLN A 1 1038 ? 27.344 -13.431 12.544 1.00 95.50 1038 GLN A CA 1
ATOM 7908 C C . GLN A 1 1038 ? 27.069 -14.298 11.309 1.00 95.50 1038 GLN A C 1
ATOM 7910 O O . GLN A 1 1038 ? 27.619 -15.396 11.187 1.00 95.50 1038 GLN A O 1
ATOM 7915 N N . ARG A 1 1039 ? 26.223 -13.813 10.393 1.00 95.75 1039 ARG A N 1
ATOM 7916 C CA . ARG A 1 1039 ? 25.890 -14.486 9.130 1.00 95.75 1039 ARG A CA 1
ATOM 7917 C C . ARG A 1 1039 ? 26.920 -14.245 8.024 1.00 95.75 1039 ARG A C 1
ATOM 7919 O O . ARG A 1 1039 ? 26.827 -14.890 6.983 1.00 95.75 1039 ARG A O 1
ATOM 7926 N N . GLY A 1 1040 ? 27.901 -13.367 8.247 1.00 96.00 1040 GLY A N 1
ATOM 7927 C CA . GLY A 1 1040 ? 28.902 -12.986 7.247 1.00 96.00 1040 GLY A CA 1
ATOM 7928 C C . GLY A 1 1040 ? 28.339 -12.138 6.105 1.00 96.00 1040 GLY A C 1
ATOM 7929 O O . GLY A 1 1040 ? 28.943 -12.101 5.038 1.00 96.00 1040 GLY A O 1
ATOM 7930 N N . LEU A 1 1041 ? 27.180 -11.508 6.327 1.00 95.69 1041 LEU A N 1
ATOM 7931 C CA . LEU A 1 1041 ? 26.601 -10.493 5.447 1.00 95.69 1041 LEU A CA 1
ATOM 7932 C C . LEU A 1 1041 ? 27.386 -9.183 5.582 1.00 95.69 1041 LEU A C 1
ATOM 7934 O O . LEU A 1 1041 ? 27.851 -8.634 4.594 1.00 95.69 1041 LEU A O 1
ATOM 7938 N N . TRP A 1 1042 ? 27.652 -8.778 6.827 1.00 97.31 1042 TRP A N 1
ATOM 7939 C CA . TRP A 1 1042 ? 28.736 -7.852 7.140 1.00 97.31 1042 TRP A CA 1
ATOM 7940 C C . TRP A 1 1042 ? 30.018 -8.673 7.318 1.00 97.31 1042 TRP A C 1
ATOM 7942 O O . TRP A 1 1042 ? 30.196 -9.350 8.335 1.00 97.31 1042 TRP A O 1
ATOM 7952 N N . ALA A 1 1043 ? 30.867 -8.697 6.293 1.00 94.94 1043 ALA A N 1
ATOM 7953 C CA . ALA A 1 1043 ? 31.942 -9.676 6.168 1.00 94.94 1043 ALA A CA 1
ATOM 7954 C C . ALA A 1 1043 ? 33.162 -9.348 7.044 1.00 94.94 1043 ALA A C 1
ATOM 7956 O O . ALA A 1 1043 ? 33.704 -10.240 7.706 1.00 94.94 1043 ALA A O 1
ATOM 7957 N N . GLU A 1 1044 ? 33.593 -8.084 7.065 1.00 94.69 1044 GLU A N 1
ATOM 7958 C CA . GLU A 1 1044 ? 34.788 -7.621 7.780 1.00 94.69 1044 GLU A CA 1
ATOM 7959 C C . GLU A 1 1044 ? 34.487 -6.481 8.780 1.00 94.69 1044 GLU A C 1
ATOM 7961 O O . GLU A 1 1044 ? 35.064 -5.399 8.677 1.00 94.69 1044 GLU A O 1
ATOM 7966 N N . PRO A 1 1045 ? 33.621 -6.693 9.793 1.00 93.94 1045 PRO A N 1
ATOM 7967 C CA . PRO A 1 1045 ? 33.306 -5.665 10.782 1.00 93.94 1045 PRO A CA 1
ATOM 7968 C C . PRO A 1 1045 ? 34.517 -5.271 11.635 1.00 93.94 1045 PRO A C 1
ATOM 7970 O O . PRO A 1 1045 ? 35.243 -6.138 12.135 1.00 93.94 1045 PRO A O 1
ATOM 7973 N N . ASP A 1 1046 ? 34.686 -3.968 11.895 1.00 94.75 1046 ASP A N 1
ATOM 7974 C CA . ASP A 1 1046 ? 35.672 -3.477 12.863 1.00 94.75 1046 ASP A CA 1
ATOM 7975 C C . ASP A 1 1046 ? 35.353 -4.026 14.274 1.00 94.75 1046 ASP A C 1
ATOM 7977 O O . ASP A 1 1046 ? 34.283 -3.746 14.832 1.00 94.75 1046 ASP A O 1
ATOM 7981 N N . PRO A 1 1047 ? 36.266 -4.799 14.900 1.00 94.25 1047 PRO A N 1
ATOM 7982 C CA . PRO A 1 1047 ? 36.055 -5.330 16.242 1.00 94.25 1047 PRO A CA 1
ATOM 7983 C C . PRO A 1 1047 ? 35.818 -4.260 17.314 1.00 94.25 1047 PRO A C 1
ATOM 7985 O O . PRO A 1 1047 ? 35.144 -4.549 18.306 1.00 94.25 1047 PRO A O 1
ATOM 7988 N N . GLU A 1 1048 ? 36.378 -3.056 17.157 1.00 95.94 1048 GLU A N 1
ATOM 7989 C CA . GLU A 1 1048 ? 36.152 -1.946 18.089 1.00 95.94 1048 GLU A CA 1
ATOM 7990 C C . GLU A 1 1048 ? 34.726 -1.401 17.955 1.00 95.94 1048 GLU A C 1
ATOM 7992 O O . GLU A 1 1048 ? 34.047 -1.225 18.968 1.00 95.94 1048 GLU A O 1
ATOM 7997 N N . LEU A 1 1049 ? 34.239 -1.240 16.721 1.00 94.94 1049 LEU A N 1
ATOM 7998 C CA . LEU A 1 1049 ? 32.867 -0.822 16.423 1.00 94.94 1049 LEU A CA 1
ATOM 7999 C C . LEU A 1 1049 ? 31.842 -1.812 16.997 1.00 94.94 1049 LEU A C 1
ATOM 8001 O O . LEU A 1 1049 ? 30.922 -1.413 17.713 1.00 94.94 1049 LEU A O 1
ATOM 8005 N N . LEU A 1 1050 ? 32.050 -3.118 16.789 1.00 94.38 1050 LEU A N 1
ATOM 8006 C CA . LEU A 1 1050 ? 31.198 -4.155 17.385 1.00 94.38 1050 LEU A CA 1
ATOM 8007 C C . LEU A 1 1050 ? 31.233 -4.135 18.919 1.00 94.38 1050 LEU A C 1
ATOM 8009 O O . LEU A 1 1050 ? 30.210 -4.352 19.569 1.00 94.38 1050 LEU A O 1
ATOM 8013 N N . ALA A 1 1051 ? 32.402 -3.897 19.522 1.00 95.06 1051 ALA A N 1
ATOM 8014 C CA . ALA A 1 1051 ? 32.521 -3.812 20.975 1.00 95.06 1051 ALA A CA 1
ATOM 8015 C C . ALA A 1 1051 ? 31.747 -2.610 21.540 1.00 95.06 1051 ALA A C 1
ATOM 8017 O O . ALA A 1 1051 ? 31.054 -2.763 22.546 1.00 95.06 1051 ALA A O 1
ATOM 8018 N N . GLN A 1 1052 ? 31.813 -1.454 20.874 1.00 96.25 1052 GLN A N 1
ATOM 8019 C CA . GLN A 1 1052 ? 31.058 -0.257 21.249 1.00 96.25 1052 GLN A CA 1
ATOM 8020 C C . GLN A 1 1052 ? 29.548 -0.492 21.139 1.00 96.25 1052 GLN A C 1
ATOM 8022 O O . GLN A 1 1052 ? 28.817 -0.211 22.084 1.00 96.25 1052 GLN A O 1
ATOM 8027 N N . MET A 1 1053 ? 29.069 -1.088 20.044 1.00 95.44 1053 MET A N 1
ATOM 8028 C CA . MET A 1 1053 ? 27.647 -1.429 19.894 1.00 95.44 1053 MET A CA 1
ATOM 8029 C C . MET A 1 1053 ? 27.151 -2.388 20.984 1.00 95.44 1053 MET A C 1
ATOM 8031 O O . MET A 1 1053 ? 26.049 -2.224 21.502 1.00 95.44 1053 MET A O 1
ATOM 8035 N N . ARG A 1 1054 ? 27.969 -3.372 21.376 1.00 92.12 1054 ARG A N 1
ATOM 8036 C CA . ARG A 1 1054 ? 27.636 -4.298 22.471 1.00 92.12 1054 ARG A CA 1
ATOM 8037 C C . ARG A 1 1054 ? 27.570 -3.605 23.829 1.00 92.12 1054 ARG A C 1
ATOM 8039 O O . ARG A 1 1054 ? 26.766 -4.005 24.663 1.00 92.12 1054 ARG A O 1
ATOM 8046 N N . GLU A 1 1055 ? 28.381 -2.576 24.063 1.00 94.50 1055 GLU A N 1
ATOM 8047 C CA . GLU A 1 1055 ? 28.275 -1.752 25.273 1.00 94.50 1055 GLU A CA 1
ATOM 8048 C C . GLU A 1 1055 ? 26.941 -0.993 25.311 1.00 94.50 1055 GLU A C 1
ATOM 8050 O O . GLU A 1 1055 ? 26.270 -0.995 26.342 1.00 94.50 1055 GLU A O 1
ATOM 8055 N N . VAL A 1 1056 ? 26.513 -0.435 24.172 1.00 94.12 1056 VAL A N 1
ATOM 8056 C CA . VAL A 1 1056 ? 25.190 0.197 24.027 1.00 94.12 1056 VAL A CA 1
ATOM 8057 C C . VAL A 1 1056 ? 24.073 -0.805 24.312 1.00 94.12 1056 VAL A C 1
ATOM 8059 O O . VAL A 1 1056 ? 23.180 -0.518 25.104 1.00 94.12 1056 VAL A O 1
ATOM 8062 N N . TYR A 1 1057 ? 24.153 -2.000 23.724 1.00 92.25 1057 TYR A N 1
ATOM 8063 C CA . TYR A 1 1057 ? 23.191 -3.078 23.951 1.00 92.25 1057 TYR A CA 1
ATOM 8064 C C . TYR A 1 1057 ? 23.065 -3.449 25.437 1.00 92.25 1057 TYR A C 1
ATOM 8066 O O . TYR A 1 1057 ? 21.959 -3.488 25.968 1.00 92.25 1057 TYR A O 1
ATOM 8074 N N . LEU A 1 1058 ? 24.191 -3.653 26.131 1.00 91.25 1058 LEU A N 1
ATOM 8075 C CA . LEU A 1 1058 ? 24.204 -4.003 27.557 1.00 91.25 1058 LEU A CA 1
ATOM 8076 C C . LEU A 1 1058 ? 23.630 -2.892 28.444 1.00 91.25 1058 LEU A C 1
ATOM 8078 O O . LEU A 1 1058 ? 22.986 -3.184 29.451 1.00 91.25 1058 LEU A O 1
ATOM 8082 N N . HIS A 1 1059 ? 23.868 -1.625 28.097 1.00 89.69 1059 HIS A N 1
ATOM 8083 C CA . HIS A 1 1059 ? 23.275 -0.510 28.830 1.00 89.69 1059 HIS A CA 1
ATOM 8084 C C . HIS A 1 1059 ? 21.750 -0.480 28.663 1.00 89.69 1059 HIS A C 1
ATOM 8086 O O . HIS A 1 1059 ? 21.041 -0.316 29.655 1.00 89.69 1059 HIS A O 1
ATOM 8092 N N . LEU A 1 1060 ? 21.260 -0.701 27.438 1.00 89.69 1060 LEU A N 1
ATOM 8093 C CA . LEU A 1 1060 ? 19.830 -0.735 27.126 1.00 89.69 1060 LEU A CA 1
ATOM 8094 C C . LEU A 1 1060 ? 19.107 -1.908 27.778 1.00 89.69 1060 LEU A C 1
ATOM 8096 O O . LEU A 1 1060 ? 17.989 -1.726 28.248 1.00 89.69 1060 LEU A O 1
ATOM 8100 N N . GLU A 1 1061 ? 19.718 -3.096 27.815 1.00 83.94 1061 GLU A N 1
ATOM 8101 C CA . GLU A 1 1061 ? 19.144 -4.235 28.541 1.00 83.94 1061 GLU A CA 1
ATOM 8102 C C . GLU A 1 1061 ? 18.961 -3.901 30.021 1.00 83.94 1061 GLU A C 1
ATOM 8104 O O . GLU A 1 1061 ? 17.881 -4.130 30.553 1.00 83.94 1061 GLU A O 1
ATOM 8109 N N . GLY A 1 1062 ? 19.959 -3.282 30.663 1.00 80.44 1062 GLY A N 1
ATOM 8110 C CA . GLY A 1 1062 ? 19.831 -2.839 32.054 1.00 80.44 1062 GLY A CA 1
ATOM 8111 C C . GLY A 1 1062 ? 18.673 -1.856 32.261 1.00 80.44 1062 GLY A C 1
ATOM 8112 O O . GLY A 1 1062 ? 17.871 -2.036 33.174 1.00 80.44 1062 GLY A O 1
ATOM 8113 N N . ASP A 1 1063 ? 18.542 -0.859 31.383 1.00 81.19 1063 ASP A N 1
ATOM 8114 C CA . ASP A 1 1063 ? 17.480 0.151 31.475 1.00 81.19 1063 ASP A CA 1
ATOM 8115 C C . ASP A 1 1063 ? 16.076 -0.421 31.201 1.00 81.19 1063 ASP A C 1
ATOM 8117 O O . ASP A 1 1063 ? 15.094 0.094 31.738 1.00 81.19 1063 ASP A O 1
ATOM 8121 N N . LEU A 1 1064 ? 15.969 -1.455 30.359 1.00 81.69 1064 LEU A N 1
ATOM 8122 C CA . LEU A 1 1064 ? 14.709 -2.124 30.021 1.00 81.69 1064 LEU A CA 1
ATOM 8123 C C . LEU A 1 1064 ? 14.321 -3.226 31.018 1.00 81.69 1064 LEU A C 1
ATOM 8125 O O . LEU A 1 1064 ? 13.134 -3.490 31.166 1.00 81.69 1064 LEU A O 1
ATOM 8129 N N . GLU A 1 1065 ? 15.282 -3.879 31.681 1.00 71.94 1065 GLU A N 1
ATOM 8130 C CA . GLU A 1 1065 ? 15.024 -4.855 32.753 1.00 71.94 1065 GLU A CA 1
ATOM 8131 C C . GLU A 1 1065 ? 14.615 -4.183 34.075 1.00 71.94 1065 GLU A C 1
ATOM 8133 O O . GLU A 1 1065 ? 13.845 -4.762 34.845 1.00 71.94 1065 GLU A O 1
ATOM 8138 N N . ASP A 1 1066 ? 15.117 -2.972 34.345 1.00 64.12 1066 ASP A N 1
ATOM 8139 C CA . ASP A 1 1066 ? 14.745 -2.176 35.524 1.00 64.12 1066 ASP A CA 1
ATOM 8140 C C . ASP A 1 1066 ? 13.326 -1.554 35.414 1.00 64.12 1066 ASP A C 1
ATOM 8142 O O . ASP A 1 1066 ? 12.809 -1.043 36.417 1.00 64.12 1066 ASP A O 1
ATOM 8146 N N . GLN A 1 1067 ? 12.702 -1.597 34.223 1.00 57.84 1067 GLN A N 1
ATOM 8147 C CA . GLN A 1 1067 ? 11.340 -1.119 33.906 1.00 57.84 1067 GLN A CA 1
ATOM 8148 C C . GLN A 1 1067 ? 10.306 -2.254 33.896 1.00 57.84 1067 GLN A C 1
ATOM 8150 O O . GLN A 1 1067 ? 9.226 -2.059 34.503 1.00 57.84 1067 GLN A O 1
#

Foldseek 3Di:
DEEEDEPVCVVVVLCVLVVLLQVLLVVLVHHYHYDHDHALCDDDPVNLVSLLVAQEAEYELHQNFDPFQQQFFFLHAVVSTDPVSVQVSFFAYAQAYQAAAAPVVQVPALQNHDPVSCQRRAQRVVSNLHQYAFHQWYWDADPVRDTHIDGDNVSSNLVSLLRSLLSCLQVDQQQRAQEEEEAAAVVLFLLGTRDFFQALRLQQVLVLVLVSVVSNHFQDPDDQFQNDDPDDPGGDSLRNSVVLCQQFRLPPVQDDLCSLVPRPDWAQQVNLVVLLVPFDPVLSVLQCVQQNHPPGDRSWDCPVPVSTIRGFRWDGGGSYIYGYQDHQCCLVPVVCLLFPLQRARYSSNLRRQVCCCPPSNHSAYEYEHPDHCLLFHFGHLFNGDSSTSNCSRNPSHAYEYEYAQAQQLSLSSCSGRNSYQYFYAYFFQKAFLADDDLLVVLVVLLVVLVVCVVPPVVCNVVSLVVNVVSCVVVVVCLLLVHPDRDDPVCSVVVSLVSQLLSLCLRRAMEGLFGDRQLDQDADPSVLRRLLLLLQAQASHNNDGNPDHRLLVLLPDDFPDSPGSVSVVVSSVLSSQLSNVCSVVVLPLVCLCVSCVVPVSNSVVSNCCSPQQVVQSNCSNCSSVLSVSSSSSTRFAEFHGRASSNNRRRSTDTRGSYRFRSLQLAQFPLLLLLLLVLLVQVFVVVLVVQQDDDDDDPDADDDDDPDPDDRSATAQEAEEEDEPSLCRHNVYNRLSNLCLLQQKAFDADPPNSGGPAIGHHDLVRNVAARHHYAYEYWPSCCSSRLVSLQRSLVSLVVLLPDPDDCRRYSSVVQLVVVCVVPVDNSLSSFRYWYFASSRGFQSLLSCLVSVPDFALVSLLSSNCSGIQFTGYDPRSRPRHSVSSLSNLLSHQEQEYEDQASSDAQLQDLRNLSRRLSSQSNNCVSHVDGHFYKYWYCVRSSHIHIDGPLSRVVSCLSSALQSVSNLVNLLVSFSVSLSSNLSSLSSVLSSCRRPVRQELVSLVSSLCRCAVPPVNPVRCLSRPLSSNLSSLVSSVVCPVSCSNPDDDPVSNVVSVVSNVVSVVVSVVD

pLDDT: mean 91.93, std 10.64, range [27.23, 98.88]

Sequence (1067 aa):
VAILYYRAHHFAGNTAFIEALCRAIEDAGCRPLPVYCATLRNRDPEMIEELRKADALLVTVLAAGGTRPSEAGAGGDDEAWDIAELAELDIPTLQALCLTSDRDTWADSDEGLSPMDAASQVAVPEFDGRIITVPFSFKETDADGLPRYVPDPERARRVATIAAGHARLRHIPPAERKIVLMLSAYPTKHSRVGNAVGLDTPASAVSLLRLMRERGYDLGPDPVPGVDPAGGEQPDGDAFIHALIEAGGQDPEWLTEEKLAGNPIRVPAADYRGWFAELPPDLRDAVEDHWGPPPGELFVDKSANPEGDIVLASLRAGNVLIMIQPPRGFGENPVAIYHNPDLPPSHHYLAAYRWLENSFGAHAVVHLGKHGSLEWLPGKTAGLSASCGPDAVLGSLPMIYPFLINDPGEGAQAKRRAHATIVDHLIPPMARAESYGDLARLEQLLDEYANISAMDPAKLPAIRAQIWTLIQAAKLDHDLGVDERPHDAEFDDFLLHIDGWLCEVKDAQIRDGLHILGEAPTGEARVNLVLAMLRAQQMWGGTAGAVPGLRAALGLKENSDAPAAEVDRIEARAHSLVSAMEARDWDPAAVAGVCANAPEAAQVLTFAATEIVPRLAGTDKELHGVLHALDGGYIPAGPSGSPLRGLINVLPTGRNFYTVDPKAIPSRLAWETGQALADSLLRRYREDSAVPTPLSVSAPASHPAQPAPRGDWPRSVGLSVWGTSAMRTSGDDAAEVLALLGVQPVWDEASRRVSGIEPIPLSELGRPRIDVTVRISGFFRDAFPHVVDMLDDAVNLVAKLDEPESQNFVRAHVKADLAAHGDERRATTRVFGSKPGSYGAGLLPLMDTGNWRDDADLAEVYAVWGGYAYGRGLDGAAAREDMESSYRRIQIAAKNTDTREHDIADSDDYFQYHGGMIATVRALTGSAPASYIGDSTTPDAVRTRTLSEETARVFRARVVNPRWLTAMRKHGYKGAFELAATVDYLFGFDATAGVVDDWMYEKLAETYVLDAENQEFLTKSNPWALRGIVERLDEAAQRGLWAEPDPELLAQMREVYLHLEGDLEDQ

Radius of gyration: 28.91 Å; chains: 1; bounding box: 91×74×77 Å

Secondary structure (DSSP, 8-state):
-EEEEEHHHHHHT--HHHHHHHHHHHHTT---EEEEES-SSS--HHHHHHHTT-SSEEE-S---S-S-GGGSSTTS-GGGS--HHHHTT-S-EEEEEEESS-HHHHHH-SS-S-HHHIIIIIIHHHHTTPEEEEEEEEEEE-TTS-EEEEE-HHHHHHHHHHHHHHHHHTTS-GGG--EEEEE-BSS--GGGBT--TTB-HHHHHHHHHHHHHHTT----SSPPTTTS-SS-SS--HHHHHHHHHHHH---TTT--HHHHHH-S-EEEHHHHHHHHTTS-HHHHHHHHHHH-STT-STTEE-SS-TT-EEE--EEEETTEEEEEPPP-STTT-HHHHTT-TT-PPPHHHHHHHHHIIIII--SEEEEESS--SGGGSSS-SSS--TTSHHHHHHTT--EEEEEETT-HHHHHHHHHHS-EEEEEEPPPPEEE----HHHHHHHHHHHHHHHHHHH-GGGHHHHHHHHHHHHHHTTHHHHTT-SSPPPTTTHHHHHHHHHHHHHHHHH-EEE-S-B-TT----HHHHHHHHHHHHHSPEEETTEEEEE--HHHHTTPPTT----HHHHHHHHHHHHHHHHHHHTTTT-GGGHHHHGGG-GGGHHHHHHIIIIIHHHHHGGGHHHHHHHHHHTTPPPPP-B-S-GGGT-GGG-S-SS--B---GGG-S-HHHHHHHHHHHHHHHHHHHHHTTS-----S-------PPPPPTTPPPSEEEEEE-HHHHHHHSSHHHHHHHHHHTEEEEE-TTT--EEEEEEPPHHHH-SPBPEEEEEE-HHHHHH-HHHHHHHHHHHHHHHHS---TTTBHHHHHHHHHHHHH--HHHHT--EEESPTT--S-SHHHHHHHT---SHHHHHHHHHHHH-EEESTTTTTEE-HHHHHHHHTT-SEEEEEE--SSS-TTT-HHHIIIIIHHHHHHHHHHSSPPEEEEEE-SSTTS-EEEEHHHHHHHHIIIIIT-HHHHHHHHTTHHHHHHHHHHHHHHHHHHHHHH----HHHHHHHIIIIII-HHHHHHHHHH-HHHHHHHHHHHHHHHHTTSS-S--HHHHHHHHHHHHHHHHHHH--